Protein AF-0000000084681952 (afdb_homodimer)

Radius of gyration: 28.34 Å; Cα contacts (8 Å, |Δi|>4): 2002; chains: 2; bounding box: 62×94×59 Å

Structure (mmCIF, N/CA/C/O backbone):
data_AF-0000000084681952-model_v1
#
loop_
_entity.id
_entity.type
_entity.pdbx_description
1 polymer Aminotransferase
#
loop_
_atom_site.group_PDB
_atom_site.id
_atom_site.type_symbol
_atom_site.label_atom_id
_atom_site.label_alt_id
_atom_site.label_comp_id
_atom_site.label_asym_id
_atom_site.label_entity_id
_atom_site.label_seq_id
_atom_site.pdbx_PDB_ins_code
_atom_site.Cartn_x
_atom_site.Cartn_y
_atom_site.Cartn_z
_atom_site.occupancy
_atom_site.B_iso_or_equiv
_atom_site.auth_seq_id
_atom_site.auth_comp_id
_atom_site.auth_asym_id
_atom_site.auth_atom_id
_atom_site.pdbx_PDB_model_num
ATOM 1 N N . MET A 1 1 ? -31.094 -4.188 6.449 1 24.19 1 MET A N 1
ATOM 2 C CA . MET A 1 1 ? -29.75 -3.664 6.223 1 24.19 1 MET A CA 1
ATOM 3 C C . MET A 1 1 ? -28.703 -4.742 6.457 1 24.19 1 MET A C 1
ATOM 5 O O . MET A 1 1 ? -28.484 -5.176 7.59 1 24.19 1 MET A O 1
ATOM 9 N N . THR A 1 2 ? -28.594 -5.641 5.555 1 30.34 2 THR A N 1
ATOM 10 C CA . THR A 1 2 ? -27.844 -6.879 5.641 1 30.34 2 THR A CA 1
ATOM 11 C C . THR A 1 2 ? -26.375 -6.598 5.996 1 30.34 2 THR A C 1
ATOM 13 O O . THR A 1 2 ? -25.703 -5.82 5.316 1 30.34 2 THR A O 1
ATOM 16 N N . THR A 1 3 ? -26.078 -6.492 7.207 1 36.59 3 THR A N 1
ATOM 17 C CA . THR A 1 3 ? -24.75 -6.414 7.809 1 36.59 3 THR A CA 1
ATOM 18 C C . THR A 1 3 ? -23.75 -7.254 7.02 1 36.59 3 THR A C 1
ATOM 20 O O . THR A 1 3 ? -23.828 -8.484 7.012 1 36.59 3 THR A O 1
ATOM 23 N N . ALA A 1 4 ? -23.5 -6.805 5.891 1 42.06 4 ALA A N 1
ATOM 24 C CA . ALA A 1 4 ? -22.547 -7.605 5.125 1 42.06 4 ALA A CA 1
ATOM 25 C C . ALA A 1 4 ? -21.406 -8.094 6.012 1 42.06 4 ALA A C 1
ATOM 27 O O . ALA A 1 4 ? -20.766 -7.305 6.715 1 42.06 4 ALA A O 1
ATOM 28 N N . ALA A 1 5 ? -21.375 -9.289 6.34 1 45.16 5 ALA A N 1
ATOM 29 C CA . ALA A 1 5 ? -20.375 -10.016 7.109 1 45.16 5 ALA A CA 1
ATOM 30 C C . ALA A 1 5 ? -18.969 -9.719 6.582 1 45.16 5 ALA A C 1
ATOM 32 O O . ALA A 1 5 ? -18.766 -9.562 5.375 1 45.16 5 ALA A O 1
ATOM 33 N N . PRO A 1 6 ? -18.141 -9.242 7.535 1 49.94 6 PRO A N 1
ATOM 34 C CA . PRO A 1 6 ? -16.75 -9.062 7.09 1 49.94 6 PRO A CA 1
ATOM 35 C C . PRO A 1 6 ? -16.25 -10.242 6.262 1 49.94 6 PRO A C 1
ATOM 37 O O . PRO A 1 6 ? -16.703 -11.367 6.438 1 49.94 6 PRO A O 1
ATOM 40 N N . PRO A 1 7 ? -15.672 -9.938 5.133 1 56 7 PRO A N 1
ATOM 41 C CA . PRO A 1 7 ? -15.133 -11.039 4.328 1 56 7 PRO A CA 1
ATOM 42 C C . PRO A 1 7 ? -14.32 -12.031 5.148 1 56 7 PRO A C 1
ATOM 44 O O . PRO A 1 7 ? -13.766 -11.664 6.188 1 56 7 PRO A O 1
ATOM 47 N N . PRO A 1 8 ? -14.539 -13.258 4.98 1 56.78 8 PRO A N 1
ATOM 48 C CA . PRO A 1 8 ? -13.75 -14.297 5.66 1 56.78 8 PRO A CA 1
ATOM 49 C C . PRO A 1 8 ? -12.25 -14.016 5.629 1 56.78 8 PRO A C 1
ATOM 51 O O . PRO A 1 8 ? -11.781 -13.25 4.781 1 56.78 8 PRO A O 1
ATOM 54 N N . PRO A 1 9 ? -11.57 -14.461 6.613 1 61.84 9 PRO A N 1
ATOM 55 C CA . PRO A 1 9 ? -10.109 -14.289 6.645 1 61.84 9 PRO A CA 1
ATOM 56 C C . PRO A 1 9 ? -9.43 -14.797 5.371 1 61.84 9 PRO A C 1
ATOM 58 O O . PRO A 1 9 ? -9.961 -15.688 4.703 1 61.84 9 PRO A O 1
ATOM 61 N N . SER A 1 10 ? -8.398 -14.117 4.996 1 72.81 10 SER A N 1
ATOM 62 C CA . SER A 1 10 ? -7.574 -14.531 3.869 1 72.81 10 SER A CA 1
ATOM 63 C C . SER A 1 10 ? -7.164 -15.992 3.986 1 72.81 10 SER A C 1
ATOM 65 O O . SER A 1 10 ? -6.801 -16.453 5.066 1 72.81 10 SER A O 1
ATOM 67 N N . ALA A 1 11 ? -7.477 -16.812 2.988 1 74.31 11 ALA A N 1
ATOM 68 C CA . ALA A 1 11 ? -7.086 -18.219 2.928 1 74.31 11 ALA A CA 1
ATOM 69 C C . ALA A 1 11 ? -5.617 -18.391 3.314 1 74.31 11 ALA A C 1
ATOM 71 O O . ALA A 1 11 ? -5.27 -19.344 4.027 1 74.31 11 ALA A O 1
ATOM 72 N N . ASN A 1 12 ? -4.84 -17.391 2.918 1 73.25 12 ASN A N 1
ATOM 73 C CA . ASN A 1 12 ? -3.414 -17.453 3.221 1 73.25 12 ASN A CA 1
ATOM 74 C C . ASN A 1 12 ? -3.15 -17.297 4.715 1 73.25 12 ASN A C 1
ATOM 76 O O . ASN A 1 12 ? -2.328 -18.031 5.281 1 73.25 12 ASN A O 1
ATOM 80 N N . LEU A 1 13 ? -3.916 -16.375 5.285 1 69.44 13 LEU A N 1
ATOM 81 C CA . LEU A 1 13 ? -3.746 -16.141 6.719 1 69.44 13 LEU A CA 1
ATOM 82 C C . LEU A 1 13 ? -4.172 -17.375 7.516 1 69.44 13 LEU A C 1
ATOM 84 O O . LEU A 1 13 ? -3.49 -17.766 8.461 1 69.44 13 LEU A O 1
ATOM 88 N N . ALA A 1 14 ? -5.215 -17.922 7.098 1 73.94 14 ALA A N 1
ATOM 89 C CA . ALA A 1 14 ? -5.73 -19.109 7.785 1 73.94 14 ALA A CA 1
ATOM 90 C C . ALA A 1 14 ? -4.754 -20.266 7.676 1 73.94 14 ALA A C 1
ATOM 92 O O . ALA A 1 14 ? -4.508 -20.984 8.656 1 73.94 14 ALA A O 1
ATOM 93 N N . LEU A 1 15 ? -4.207 -20.453 6.586 1 79.25 15 LEU A N 1
ATOM 94 C CA . LEU A 1 15 ? -3.273 -21.547 6.363 1 79.25 15 LEU A CA 1
ATOM 95 C C . LEU A 1 15 ? -1.977 -21.312 7.133 1 79.25 15 LEU A C 1
ATOM 97 O O . LEU A 1 15 ? -1.42 -22.25 7.711 1 79.25 15 LEU A O 1
ATOM 101 N N . ASN A 1 16 ? -1.553 -20.062 7.105 1 73.75 16 ASN A N 1
ATOM 102 C CA . ASN A 1 16 ? -0.346 -19.734 7.855 1 73.75 16 ASN A CA 1
ATOM 103 C C . ASN A 1 16 ? -0.517 -20.031 9.344 1 73.75 16 ASN A C 1
ATOM 105 O O . ASN A 1 16 ? 0.399 -20.547 9.992 1 73.75 16 ASN A O 1
ATOM 109 N N . GLN A 1 17 ? -1.663 -19.641 9.812 1 72.88 17 GLN A N 1
ATOM 110 C CA . GLN A 1 17 ? -1.955 -19.906 11.219 1 72.88 17 GLN A CA 1
ATOM 111 C C . GLN A 1 17 ? -1.956 -21.406 11.508 1 72.88 17 GLN A C 1
ATOM 113 O O . GLN A 1 17 ? -1.373 -21.844 12.5 1 72.88 17 GLN A O 1
ATOM 118 N N . LEU A 1 18 ? -2.584 -22.125 10.68 1 78.69 18 LEU A N 1
ATOM 119 C CA . LEU A 1 18 ? -2.65 -23.562 10.844 1 78.69 18 LEU A CA 1
ATOM 120 C C . LEU A 1 18 ? -1.256 -24.188 10.828 1 78.69 18 LEU A C 1
ATOM 122 O O . LEU A 1 18 ? -0.926 -25 11.68 1 78.69 18 LEU A O 1
ATOM 126 N N . VAL A 1 19 ? -0.432 -23.781 9.93 1 82.31 19 VAL A N 1
ATOM 127 C CA . VAL A 1 19 ? 0.926 -24.297 9.789 1 82.31 19 VAL A CA 1
ATOM 128 C C . VAL A 1 19 ? 1.745 -23.938 11.031 1 82.31 19 VAL A C 1
ATOM 130 O O . VAL A 1 19 ? 2.479 -24.781 11.562 1 82.31 19 VAL A O 1
ATOM 133 N N . ALA A 1 20 ? 1.555 -22.75 11.461 1 75 20 ALA A N 1
ATOM 134 C CA . ALA A 1 20 ? 2.27 -22.312 12.664 1 75 20 ALA A CA 1
ATOM 135 C C . ALA A 1 20 ? 1.879 -23.156 13.875 1 75 20 ALA A C 1
ATOM 137 O O . ALA A 1 20 ? 2.738 -23.547 14.664 1 75 20 ALA A O 1
ATOM 138 N N . GLU A 1 21 ? 0.634 -23.391 14 1 80.75 21 GLU A N 1
ATOM 139 C CA . GLU A 1 21 ? 0.126 -24.203 15.109 1 80.75 21 GLU A CA 1
ATOM 140 C C . GLU A 1 21 ? 0.686 -25.625 15.062 1 80.75 21 GLU A C 1
ATOM 142 O O . GLU A 1 21 ? 1.103 -26.156 16.094 1 80.75 21 GLU A O 1
ATOM 147 N N . ARG A 1 22 ? 0.716 -26.219 13.945 1 87 22 ARG A N 1
ATOM 148 C CA . ARG A 1 22 ? 1.196 -27.578 13.789 1 87 22 ARG A CA 1
ATOM 149 C C . ARG A 1 22 ? 2.699 -27.672 14.031 1 87 22 ARG A C 1
ATOM 151 O O . ARG A 1 22 ? 3.18 -28.625 14.633 1 87 22 ARG A O 1
ATOM 158 N N . ARG A 1 23 ? 3.359 -26.656 13.57 1 84.12 23 ARG A N 1
ATOM 159 C CA . ARG A 1 23 ? 4.797 -26.609 13.812 1 84.12 23 ARG A CA 1
ATOM 160 C C . ARG A 1 23 ? 5.09 -26.453 15.305 1 84.12 23 ARG A C 1
ATOM 162 O O . ARG A 1 23 ? 6.012 -27.062 15.828 1 84.12 23 ARG A O 1
ATOM 169 N N . ALA A 1 24 ? 4.375 -25.625 15.906 1 81.81 24 ALA A N 1
ATOM 170 C CA . ALA A 1 24 ? 4.523 -25.406 17.344 1 81.81 24 ALA A CA 1
ATOM 171 C C . ALA A 1 24 ? 4.273 -26.703 18.125 1 81.81 24 ALA A C 1
ATOM 173 O O . ALA A 1 24 ? 4.855 -26.922 19.188 1 81.81 24 ALA A O 1
ATOM 174 N N . ALA A 1 25 ? 3.461 -27.5 17.578 1 88.19 25 ALA A N 1
ATOM 175 C CA . ALA A 1 25 ? 3.145 -28.781 18.188 1 88.19 25 ALA A CA 1
ATOM 176 C C . ALA A 1 25 ? 4.234 -29.812 17.906 1 88.19 25 ALA A C 1
ATOM 178 O O . ALA A 1 25 ? 4.129 -30.969 18.312 1 88.19 25 ALA A O 1
ATOM 179 N N . GLY A 1 26 ? 5.316 -29.391 17.094 1 87.31 26 GLY A N 1
ATOM 180 C CA . GLY A 1 26 ? 6.484 -30.234 16.891 1 87.31 26 GLY A CA 1
ATOM 181 C C . GLY A 1 26 ? 6.414 -31.047 15.617 1 87.31 26 GLY A C 1
ATOM 182 O O . GLY A 1 26 ? 7.25 -31.938 15.391 1 87.31 26 GLY A O 1
ATOM 183 N N . GLU A 1 27 ? 5.484 -30.734 14.805 1 89.62 27 GLU A N 1
ATOM 184 C CA . GLU A 1 27 ? 5.332 -31.516 13.57 1 89.62 27 GLU A CA 1
ATOM 185 C C . GLU A 1 27 ? 6.285 -31.016 12.484 1 89.62 27 GLU A C 1
ATOM 187 O O . GLU A 1 27 ? 6.523 -29.797 12.375 1 89.62 27 GLU A O 1
ATOM 192 N N . THR A 1 28 ? 6.844 -31.953 11.781 1 88.38 28 THR A N 1
ATOM 193 C CA . THR A 1 28 ? 7.633 -31.625 10.594 1 88.38 28 THR A CA 1
ATOM 194 C C . THR A 1 28 ? 6.742 -31.547 9.359 1 88.38 28 THR A C 1
ATOM 196 O O . THR A 1 28 ? 6.086 -32.531 8.992 1 88.38 28 THR A O 1
ATOM 199 N N . LEU A 1 29 ? 6.746 -30.422 8.797 1 93.38 29 LEU A N 1
ATOM 200 C CA . LEU A 1 29 ? 5.852 -30.203 7.668 1 93.38 29 LEU A CA 1
ATOM 201 C C . LEU A 1 29 ? 6.641 -29.922 6.395 1 93.38 29 LEU A C 1
ATOM 203 O O . LEU A 1 29 ? 7.723 -29.328 6.445 1 93.38 29 LEU A O 1
ATOM 207 N N . VAL A 1 30 ? 6.191 -30.5 5.285 1 94.62 30 VAL A N 1
ATOM 208 C CA . VAL A 1 30 ? 6.609 -30.078 3.955 1 94.62 30 VAL A CA 1
ATOM 209 C C . VAL A 1 30 ? 5.641 -29.016 3.428 1 94.62 30 VAL A C 1
ATOM 211 O O . VAL A 1 30 ? 4.488 -29.328 3.113 1 94.62 30 VAL A O 1
ATOM 214 N N . HIS A 1 31 ? 6.121 -27.844 3.326 1 91.81 31 HIS A N 1
ATOM 215 C CA . HIS A 1 31 ? 5.254 -26.719 2.998 1 91.81 31 HIS A CA 1
ATOM 216 C C . HIS A 1 31 ? 5.238 -26.453 1.497 1 91.81 31 HIS A C 1
ATOM 218 O O . HIS A 1 31 ? 6.199 -25.906 0.949 1 91.81 31 HIS A O 1
ATOM 224 N N . LEU A 1 32 ? 4.102 -26.719 0.88 1 95.19 32 LEU A N 1
ATOM 225 C CA . LEU A 1 32 ? 3.955 -26.531 -0.559 1 95.19 32 LEU A CA 1
ATOM 226 C C . LEU A 1 32 ? 2.846 -25.531 -0.865 1 95.19 32 LEU A C 1
ATOM 228 O O . LEU A 1 32 ? 2.445 -25.375 -2.021 1 95.19 32 LEU A O 1
ATOM 232 N N . ALA A 1 33 ? 2.367 -24.844 0.165 1 90.69 33 ALA A N 1
ATOM 233 C CA . ALA A 1 33 ? 1.16 -24.047 -0.051 1 90.69 33 ALA A CA 1
ATOM 234 C C . ALA A 1 33 ? 1.506 -22.594 -0.365 1 90.69 33 ALA A C 1
ATOM 236 O O . ALA A 1 33 ? 0.697 -21.859 -0.947 1 90.69 33 ALA A O 1
ATOM 237 N N . PHE A 1 34 ? 2.631 -22.094 0.03 1 81.88 34 PHE A N 1
ATOM 238 C CA . PHE A 1 34 ? 2.926 -20.672 -0.101 1 81.88 34 PHE A CA 1
ATOM 239 C C . PHE A 1 34 ? 3.838 -20.422 -1.296 1 81.88 34 PHE A C 1
ATOM 241 O O . PHE A 1 34 ? 4.863 -21.078 -1.453 1 81.88 34 PHE A O 1
ATOM 248 N N . GLY A 1 35 ? 3.484 -19.484 -2.098 1 83.44 35 GLY A N 1
ATOM 249 C CA . GLY A 1 35 ? 4.203 -19.156 -3.32 1 83.44 35 GLY A CA 1
ATOM 250 C C . GLY A 1 35 ? 5.277 -18.094 -3.121 1 83.44 35 GLY A C 1
ATOM 251 O O . GLY A 1 35 ? 5.32 -17.109 -3.85 1 83.44 35 GLY A O 1
ATOM 252 N N . GLU A 1 36 ? 6.137 -18.312 -2.199 1 88.06 36 GLU A N 1
ATOM 253 C CA . GLU A 1 36 ? 7.289 -17.438 -2.033 1 88.06 36 GLU A CA 1
ATOM 254 C C . GLU A 1 36 ? 8.531 -18.016 -2.711 1 88.06 36 GLU A C 1
ATOM 256 O O . GLU A 1 36 ? 8.875 -19.188 -2.494 1 88.06 36 GLU A O 1
ATOM 261 N N . ALA A 1 37 ? 9.141 -17.172 -3.559 1 91.62 37 ALA A N 1
ATOM 262 C CA . ALA A 1 37 ? 10.414 -17.578 -4.152 1 91.62 37 ALA A CA 1
ATOM 263 C C . ALA A 1 37 ? 11.555 -17.469 -3.139 1 91.62 37 ALA A C 1
ATOM 265 O O . ALA A 1 37 ? 11.992 -16.375 -2.805 1 91.62 37 ALA A O 1
ATOM 266 N N . ARG A 1 38 ? 11.953 -18.562 -2.619 1 89.38 38 ARG A N 1
ATOM 267 C CA . ARG A 1 38 ? 13.008 -18.547 -1.608 1 89.38 38 ARG A CA 1
ATOM 268 C C . ARG A 1 38 ? 14.383 -18.641 -2.252 1 89.38 38 ARG A C 1
ATOM 270 O O . ARG A 1 38 ? 14.859 -19.734 -2.553 1 89.38 38 ARG A O 1
ATOM 277 N N . LEU A 1 39 ? 15 -17.594 -2.447 1 94.81 39 LEU A N 1
ATOM 278 C CA . LEU A 1 39 ? 16.344 -17.438 -2.99 1 94.81 39 LEU A CA 1
ATOM 279 C C . LEU A 1 39 ? 17.203 -16.562 -2.086 1 94.81 39 LEU A C 1
ATOM 281 O O . LEU A 1 39 ? 16.672 -15.688 -1.387 1 94.81 39 LEU A O 1
ATOM 285 N N . PRO A 1 40 ? 18.453 -16.891 -2.08 1 95.44 40 PRO A N 1
ATOM 286 C CA . PRO A 1 40 ? 19.297 -16.016 -1.271 1 95.44 40 PRO A CA 1
ATOM 287 C C . PRO A 1 40 ? 19.406 -14.609 -1.836 1 95.44 40 PRO A C 1
ATOM 289 O O . PRO A 1 40 ? 19.359 -14.422 -3.055 1 95.44 40 PRO A O 1
ATOM 292 N N . LEU A 1 41 ? 19.609 -13.68 -0.969 1 96.5 41 LEU A N 1
ATOM 293 C CA . LEU A 1 41 ? 19.734 -12.281 -1.362 1 96.5 41 LEU A CA 1
ATOM 294 C C . LEU A 1 41 ? 21.047 -12.039 -2.121 1 96.5 41 LEU A C 1
ATOM 296 O O . LEU A 1 41 ? 22.109 -12.453 -1.666 1 96.5 41 LEU A O 1
ATOM 300 N N . LEU A 1 42 ? 20.953 -11.422 -3.262 1 96.94 42 LEU A N 1
ATOM 301 C CA . LEU A 1 42 ? 22.156 -10.984 -3.973 1 96.94 42 LEU A CA 1
ATOM 302 C C . LEU A 1 42 ? 22.812 -9.812 -3.252 1 96.94 42 LEU A C 1
ATOM 304 O O . LEU A 1 42 ? 22.172 -8.797 -2.988 1 96.94 42 LEU A O 1
ATOM 308 N N . PRO A 1 43 ? 24.062 -9.922 -2.922 1 96.94 43 PRO A N 1
ATOM 309 C CA . PRO A 1 43 ? 24.734 -8.859 -2.164 1 96.94 43 PRO A CA 1
ATOM 310 C C . PRO A 1 43 ? 24.641 -7.496 -2.844 1 96.94 43 PRO A C 1
ATOM 312 O O . PRO A 1 43 ? 24.562 -6.473 -2.164 1 96.94 43 PRO A O 1
ATOM 315 N N . GLN A 1 44 ? 24.688 -7.449 -4.164 1 98.25 44 GLN A N 1
ATOM 316 C CA . GLN A 1 44 ? 24.625 -6.199 -4.91 1 98.25 44 GLN A CA 1
ATOM 317 C C . GLN A 1 44 ? 23.297 -5.48 -4.645 1 98.25 44 GLN A C 1
ATOM 319 O O . GLN A 1 44 ? 23.25 -4.246 -4.641 1 98.25 44 GLN A O 1
ATOM 324 N N . LEU A 1 45 ? 22.234 -6.234 -4.445 1 98.5 45 LEU A N 1
ATOM 325 C CA . LEU A 1 45 ? 20.938 -5.625 -4.145 1 98.5 45 LEU A CA 1
ATOM 326 C C . LEU A 1 45 ? 20.938 -5.008 -2.752 1 98.5 45 LEU A C 1
ATOM 328 O O . LEU A 1 45 ? 20.344 -3.951 -2.537 1 98.5 45 LEU A O 1
ATOM 332 N N . ALA A 1 46 ? 21.562 -5.672 -1.761 1 98.38 46 ALA A N 1
ATOM 333 C CA . ALA A 1 46 ? 21.719 -5.098 -0.427 1 98.38 46 ALA A CA 1
ATOM 334 C C . ALA A 1 46 ? 22.469 -3.775 -0.484 1 98.38 46 ALA A C 1
ATOM 336 O O . ALA A 1 46 ? 22.156 -2.834 0.242 1 98.38 46 ALA A O 1
ATOM 337 N N . GLU A 1 47 ? 23.516 -3.734 -1.333 1 98.5 47 GLU A N 1
ATOM 338 C CA . GLU A 1 47 ? 24.297 -2.512 -1.517 1 98.5 47 GLU A CA 1
ATOM 339 C C . GLU A 1 47 ? 23.422 -1.386 -2.068 1 98.5 47 GLU A C 1
ATOM 341 O O . GLU A 1 47 ? 23.531 -0.237 -1.637 1 98.5 47 GLU A O 1
ATOM 346 N N . GLN A 1 48 ? 22.594 -1.715 -3.041 1 98.62 48 GLN A N 1
ATOM 347 C CA . GLN A 1 48 ? 21.703 -0.716 -3.627 1 98.62 48 GLN A CA 1
ATOM 348 C C . GLN A 1 48 ? 20.688 -0.215 -2.604 1 98.62 48 GLN A C 1
ATOM 350 O O . GLN A 1 48 ? 20.344 0.966 -2.6 1 98.62 48 GLN A O 1
ATOM 355 N N . LEU A 1 49 ? 20.188 -1.125 -1.756 1 98.75 49 LEU A N 1
ATOM 356 C CA . LEU A 1 49 ? 19.297 -0.714 -0.679 1 98.75 49 LEU A CA 1
ATOM 357 C C . LEU A 1 49 ? 19.938 0.361 0.186 1 98.75 49 LEU A C 1
ATOM 359 O O . LEU A 1 49 ? 19.328 1.393 0.466 1 98.75 49 LEU A O 1
ATOM 363 N N . ALA A 1 50 ? 21.141 0.12 0.605 1 98.38 50 ALA A N 1
ATOM 364 C CA . ALA A 1 50 ? 21.875 1.063 1.453 1 98.38 50 ALA A CA 1
ATOM 365 C C . ALA A 1 50 ? 22.078 2.395 0.738 1 98.38 50 ALA A C 1
ATOM 367 O O . ALA A 1 50 ? 21.938 3.461 1.344 1 98.38 50 ALA A O 1
ATOM 368 N N . LYS A 1 51 ? 22.406 2.342 -0.543 1 97.94 51 LYS A N 1
ATOM 369 C CA . LYS A 1 51 ? 22.609 3.547 -1.343 1 97.94 51 LYS A CA 1
ATOM 370 C C . LYS A 1 51 ? 21.328 4.367 -1.431 1 97.94 51 LYS A C 1
ATOM 372 O O . LYS A 1 51 ? 21.375 5.594 -1.528 1 97.94 51 LYS A O 1
ATOM 377 N N . GLY A 1 52 ? 20.219 3.707 -1.368 1 98.06 52 GLY A N 1
ATOM 378 C CA . GLY A 1 52 ? 18.922 4.355 -1.507 1 98.06 52 GLY A CA 1
ATOM 379 C C . GLY A 1 52 ? 18.484 5.082 -0.25 1 98.06 52 GLY A C 1
ATOM 380 O O . GLY A 1 52 ? 17.438 5.754 -0.246 1 98.06 52 GLY A O 1
ATOM 381 N N . ALA A 1 53 ? 19.234 4.996 0.836 1 97.62 53 ALA A N 1
ATOM 382 C CA . ALA A 1 53 ? 18.859 5.59 2.117 1 97.62 53 ALA A CA 1
ATOM 383 C C . ALA A 1 53 ? 18.625 7.09 1.976 1 97.62 53 ALA A C 1
ATOM 385 O O . ALA A 1 53 ? 17.766 7.656 2.658 1 97.62 53 ALA A O 1
ATOM 386 N N . ALA A 1 54 ? 19.25 7.762 1.081 1 93.94 54 ALA A N 1
ATOM 387 C CA . ALA A 1 54 ? 19.188 9.211 0.926 1 93.94 54 ALA A CA 1
ATOM 388 C C . ALA A 1 54 ? 17.844 9.633 0.322 1 93.94 54 ALA A C 1
ATOM 390 O O . ALA A 1 54 ? 17.469 10.805 0.394 1 93.94 54 ALA A O 1
ATOM 391 N N . ARG A 1 55 ? 17.156 8.703 -0.262 1 93.38 55 ARG A N 1
ATOM 392 C CA . ARG A 1 55 ? 15.867 8.992 -0.864 1 93.38 55 ARG A CA 1
ATOM 393 C C . ARG A 1 55 ? 14.758 8.961 0.184 1 93.38 55 ARG A C 1
ATOM 395 O O . ARG A 1 55 ? 13.859 8.109 0.126 1 93.38 55 ARG A O 1
ATOM 402 N N . ALA A 1 56 ? 14.766 9.938 1.049 1 92.31 56 ALA A N 1
ATOM 403 C CA . ALA A 1 56 ? 13.875 9.922 2.209 1 92.31 56 ALA A CA 1
ATOM 404 C C . ALA A 1 56 ? 12.695 10.859 2.01 1 92.31 56 ALA A C 1
ATOM 406 O O . ALA A 1 56 ? 11.719 10.812 2.766 1 92.31 56 ALA A O 1
ATOM 407 N N . ALA A 1 57 ? 12.695 11.695 0.98 1 87.94 57 ALA A N 1
ATOM 408 C CA . ALA A 1 57 ? 11.602 12.625 0.693 1 87.94 57 ALA A CA 1
ATOM 409 C C . ALA A 1 57 ? 10.508 11.945 -0.126 1 87.94 57 ALA A C 1
ATOM 411 O O . ALA A 1 57 ? 10.758 10.938 -0.793 1 87.94 57 ALA A O 1
ATOM 412 N N . TYR A 1 58 ? 9.375 12.586 -0.024 1 85.12 58 TYR A N 1
ATOM 413 C CA . TYR A 1 58 ? 8.328 12.117 -0.925 1 85.12 58 TYR A CA 1
ATOM 414 C C . TYR A 1 58 ? 8.75 12.289 -2.381 1 85.12 58 TYR A C 1
ATOM 416 O O . TYR A 1 58 ? 9.523 13.18 -2.709 1 85.12 58 TYR A O 1
ATOM 424 N N . GLY A 1 59 ? 8.398 11.438 -3.232 1 84.81 59 GLY A N 1
ATOM 425 C CA . GLY A 1 59 ? 8.602 11.508 -4.672 1 84.81 59 GLY A CA 1
ATOM 426 C C . GLY A 1 59 ? 7.309 11.398 -5.461 1 84.81 59 GLY A C 1
ATOM 427 O O . GLY A 1 59 ? 6.223 11.352 -4.883 1 84.81 59 GLY A O 1
ATOM 428 N N . PRO A 1 60 ? 7.527 11.461 -6.699 1 91.06 60 PRO A N 1
ATOM 429 C CA . PRO A 1 60 ? 6.336 11.305 -7.539 1 91.06 60 PRO A CA 1
ATOM 430 C C . PRO A 1 60 ? 5.582 10.008 -7.258 1 91.06 60 PRO A C 1
ATOM 432 O O . PRO A 1 60 ? 6.199 8.977 -6.992 1 91.06 60 PRO A O 1
ATOM 435 N N . VAL A 1 61 ? 4.289 10.078 -7.383 1 94.12 61 VAL A N 1
ATOM 436 C CA . VAL A 1 61 ? 3.43 8.93 -7.113 1 94.12 61 VAL A CA 1
ATOM 437 C C . VAL A 1 61 ? 3.83 7.766 -8.016 1 94.12 61 VAL A C 1
ATOM 439 O O . VAL A 1 61 ? 3.918 6.621 -7.562 1 94.12 61 VAL A O 1
ATOM 442 N N . ALA A 1 62 ? 4.172 8.039 -9.289 1 96.06 62 ALA A N 1
ATOM 443 C CA . ALA A 1 62 ? 4.504 7.012 -10.273 1 96.06 62 ALA A CA 1
ATOM 444 C C . ALA A 1 62 ? 5.871 6.402 -9.992 1 96.06 62 ALA A C 1
ATOM 446 O O . ALA A 1 62 ? 6.199 5.332 -10.5 1 96.06 62 ALA A O 1
ATOM 447 N N . GLY A 1 63 ? 6.684 7.062 -9.195 1 96.56 63 GLY A N 1
ATOM 448 C CA . GLY A 1 63 ? 8.086 6.73 -9.016 1 96.56 63 GLY A CA 1
ATOM 449 C C . GLY A 1 63 ? 9.023 7.73 -9.664 1 96.56 63 GLY A C 1
ATOM 450 O O . GLY A 1 63 ? 8.625 8.484 -10.555 1 96.56 63 GLY A O 1
ATOM 451 N N . GLY A 1 64 ? 10.25 7.773 -9.188 1 96.25 64 GLY A N 1
ATOM 452 C CA . GLY A 1 64 ? 11.25 8.68 -9.727 1 96.25 64 GLY A CA 1
ATOM 453 C C . GLY A 1 64 ? 11.586 8.391 -11.18 1 96.25 64 GLY A C 1
ATOM 454 O O . GLY A 1 64 ? 11.242 7.324 -11.703 1 96.25 64 GLY A O 1
ATOM 455 N N . ALA A 1 65 ? 12.188 9.328 -11.852 1 96.38 65 ALA A N 1
ATOM 456 C CA . ALA A 1 65 ? 12.508 9.219 -13.273 1 96.38 65 ALA A CA 1
ATOM 457 C C . ALA A 1 65 ? 13.43 8.031 -13.539 1 96.38 65 ALA A C 1
ATOM 459 O O . ALA A 1 65 ? 13.25 7.297 -14.508 1 96.38 65 ALA A O 1
ATOM 460 N N . GLY A 1 66 ? 14.414 7.84 -12.664 1 97.94 66 GLY A N 1
ATOM 461 C CA . GLY A 1 66 ? 15.383 6.77 -12.844 1 97.94 66 GLY A CA 1
ATOM 462 C C . GLY A 1 66 ? 14.758 5.387 -12.828 1 97.94 66 GLY A C 1
ATOM 463 O O . GLY A 1 66 ? 15.039 4.562 -13.703 1 97.94 66 GLY A O 1
ATOM 464 N N . VAL A 1 67 ? 13.914 5.125 -11.828 1 98.56 67 VAL A N 1
ATOM 465 C CA . VAL A 1 67 ? 13.312 3.801 -11.719 1 98.56 67 VAL A CA 1
ATOM 466 C C . VAL A 1 67 ? 12.336 3.58 -12.867 1 98.56 67 VAL A C 1
ATOM 468 O O . VAL A 1 67 ? 12.258 2.48 -13.422 1 98.56 67 VAL A O 1
ATOM 471 N N . ARG A 1 68 ? 11.562 4.582 -13.281 1 98.69 68 ARG A N 1
ATOM 472 C CA . ARG A 1 68 ? 10.641 4.449 -14.406 1 98.69 68 ARG A CA 1
ATOM 473 C C . ARG A 1 68 ? 11.391 4.148 -15.695 1 98.69 68 ARG A C 1
ATOM 475 O O . ARG A 1 68 ? 10.945 3.334 -16.5 1 98.69 68 ARG A O 1
ATOM 482 N N . ALA A 1 69 ? 12.531 4.793 -15.867 1 98.81 69 ALA A N 1
ATOM 483 C CA . ALA A 1 69 ? 13.352 4.531 -17.047 1 98.81 69 ALA A CA 1
ATOM 484 C C . ALA A 1 69 ? 13.875 3.098 -17.047 1 98.81 69 ALA A C 1
ATOM 486 O O . ALA A 1 69 ? 13.891 2.434 -18.078 1 98.81 69 ALA A O 1
ATOM 487 N N . ALA A 1 70 ? 14.336 2.65 -15.891 1 98.88 70 ALA A N 1
ATOM 488 C CA . ALA A 1 70 ? 14.852 1.291 -15.781 1 98.88 70 ALA A CA 1
ATOM 489 C C . ALA A 1 70 ? 13.773 0.261 -16.094 1 98.88 70 ALA A C 1
ATOM 491 O O . ALA A 1 70 ? 14.016 -0.699 -16.828 1 98.88 70 ALA A O 1
ATOM 492 N N . VAL A 1 71 ? 12.578 0.465 -15.602 1 98.94 71 VAL A N 1
ATOM 493 C CA . VAL A 1 71 ? 11.477 -0.464 -15.836 1 98.94 71 VAL A CA 1
ATOM 494 C C . VAL A 1 71 ? 11.07 -0.421 -17.312 1 98.94 71 VAL A C 1
ATOM 496 O O . VAL A 1 71 ? 10.781 -1.458 -17.906 1 98.94 71 VAL A O 1
ATOM 499 N N . ALA A 1 72 ? 11.023 0.777 -17.844 1 98.88 72 ALA A N 1
ATOM 500 C CA . ALA A 1 72 ? 10.734 0.896 -19.266 1 98.88 72 ALA A CA 1
ATOM 501 C C . ALA A 1 72 ? 11.742 0.107 -20.109 1 98.88 72 ALA A C 1
ATOM 503 O O . ALA A 1 72 ? 11.367 -0.593 -21.047 1 98.88 72 ALA A O 1
ATOM 504 N N . GLY A 1 73 ? 13.008 0.239 -19.766 1 98.88 73 GLY A N 1
ATOM 505 C CA . GLY A 1 73 ? 14.055 -0.519 -20.438 1 98.88 73 GLY A CA 1
ATOM 506 C C . GLY A 1 73 ? 13.875 -2.02 -20.312 1 98.88 73 GLY A C 1
ATOM 507 O O . GLY A 1 73 ? 14.102 -2.756 -21.281 1 98.88 73 GLY A O 1
ATOM 508 N N . TYR A 1 74 ? 13.469 -2.445 -19.188 1 98.81 74 TYR A N 1
ATOM 509 C CA . TYR A 1 74 ? 13.172 -3.854 -18.953 1 98.81 74 TYR A CA 1
ATOM 510 C C . TYR A 1 74 ? 12.148 -4.367 -19.953 1 98.81 74 TYR A C 1
ATOM 512 O O . TYR A 1 74 ? 12.336 -5.422 -20.562 1 98.81 74 TYR A O 1
ATOM 520 N N . PHE A 1 75 ? 11.047 -3.648 -20.141 1 98.69 75 PHE A N 1
ATOM 521 C CA . PHE A 1 75 ? 10 -4.047 -21.078 1 98.69 75 PHE A CA 1
ATOM 522 C C . PHE A 1 75 ? 10.5 -3.947 -22.516 1 98.69 75 PHE A C 1
ATOM 524 O O . PHE A 1 75 ? 10.195 -4.805 -23.344 1 98.69 75 PHE A O 1
ATOM 531 N N . ALA A 1 76 ? 11.266 -2.926 -22.781 1 98.44 76 ALA A N 1
ATOM 532 C CA . ALA A 1 76 ? 11.797 -2.773 -24.141 1 98.44 76 ALA A CA 1
ATOM 533 C C . ALA A 1 76 ? 12.664 -3.969 -24.516 1 98.44 76 ALA A C 1
ATOM 535 O O . ALA A 1 76 ? 12.594 -4.465 -25.641 1 98.44 76 ALA A O 1
ATOM 536 N N . ARG A 1 77 ? 13.492 -4.465 -23.594 1 97.69 77 ARG A N 1
ATOM 537 C CA . ARG A 1 77 ? 14.367 -5.609 -23.828 1 97.69 77 ARG A CA 1
ATOM 538 C C . ARG A 1 77 ? 13.562 -6.887 -24.031 1 97.69 77 ARG A C 1
ATOM 540 O O . ARG A 1 77 ? 14.086 -7.895 -24.5 1 97.69 77 ARG A O 1
ATOM 547 N N . ARG A 1 78 ? 12.312 -6.82 -23.781 1 96.25 78 ARG A N 1
ATOM 548 C CA . ARG A 1 78 ? 11.43 -7.977 -23.906 1 96.25 78 ARG A CA 1
ATOM 549 C C . ARG A 1 78 ? 10.414 -7.773 -25.031 1 96.25 78 ARG A C 1
ATOM 551 O O . ARG A 1 78 ? 9.328 -8.344 -25 1 96.25 78 ARG A O 1
ATOM 558 N N . GLY A 1 79 ? 10.688 -6.871 -25.875 1 95.12 79 GLY A N 1
ATOM 559 C CA . GLY A 1 79 ? 9.914 -6.727 -27.094 1 95.12 79 GLY A CA 1
ATOM 560 C C . GLY A 1 79 ? 8.758 -5.754 -26.969 1 95.12 79 GLY A C 1
ATOM 561 O O . GLY A 1 79 ? 7.898 -5.68 -27.844 1 95.12 79 GLY A O 1
ATOM 562 N N . LEU A 1 80 ? 8.68 -5.012 -25.875 1 97.69 80 LEU A N 1
ATOM 563 C CA . LEU A 1 80 ? 7.625 -4.023 -25.672 1 97.69 80 LEU A CA 1
ATOM 564 C C . LEU A 1 80 ? 8.211 -2.619 -25.594 1 97.69 80 LEU A C 1
ATOM 566 O O . LEU A 1 80 ? 8.547 -2.145 -24.5 1 97.69 80 LEU A O 1
ATOM 570 N N . PRO A 1 81 ? 8.32 -1.968 -26.766 1 97.38 81 PRO A N 1
ATOM 571 C CA . PRO A 1 81 ? 8.75 -0.572 -26.656 1 97.38 81 PRO A CA 1
ATOM 572 C C . PRO A 1 81 ? 7.938 0.211 -25.609 1 97.38 81 PRO A C 1
ATOM 574 O O . PRO A 1 81 ? 6.703 0.202 -25.656 1 97.38 81 PRO A O 1
ATOM 577 N N . THR A 1 82 ? 8.641 0.838 -24.672 1 98.31 82 THR A N 1
ATOM 578 C CA . THR A 1 82 ? 7.969 1.447 -23.531 1 98.31 82 THR A CA 1
ATOM 579 C C . THR A 1 82 ? 8.609 2.783 -23.172 1 98.31 82 THR A C 1
ATOM 581 O O . THR A 1 82 ? 9.836 2.873 -23.031 1 98.31 82 THR A O 1
ATOM 584 N N . ASP A 1 83 ? 7.789 3.828 -23.109 1 98 83 ASP A N 1
ATOM 585 C CA . ASP A 1 83 ? 8.219 5.117 -22.562 1 98 83 ASP A CA 1
ATOM 586 C C . ASP A 1 83 ? 8.148 5.125 -21.047 1 98 83 ASP A C 1
ATOM 588 O O . ASP A 1 83 ? 7.203 4.59 -20.453 1 98 83 ASP A O 1
ATOM 592 N N . PRO A 1 84 ? 9.148 5.797 -20.422 1 98.19 84 PRO A N 1
ATOM 593 C CA . PRO A 1 84 ? 9.117 5.871 -18.969 1 98.19 84 PRO A CA 1
ATOM 594 C C . PRO A 1 84 ? 7.793 6.406 -18.438 1 98.19 84 PRO A C 1
ATOM 596 O O . PRO A 1 84 ? 7.375 6.047 -17.328 1 98.19 84 PRO A O 1
ATOM 599 N N . GLY A 1 85 ? 7.133 7.242 -19.156 1 96.62 85 GLY A N 1
ATOM 600 C CA . GLY A 1 85 ? 5.855 7.809 -18.75 1 96.62 85 GLY A CA 1
ATOM 601 C C . GLY A 1 85 ? 4.754 6.77 -18.641 1 96.62 85 GLY A C 1
ATOM 602 O O . GLY A 1 85 ? 3.705 7.035 -18.047 1 96.62 85 GLY A O 1
ATOM 603 N N . GLN A 1 86 ? 4.934 5.547 -19.141 1 98.25 86 GLN A N 1
ATOM 604 C CA . GLN A 1 86 ? 3.955 4.465 -19.109 1 98.25 86 GLN A CA 1
ATOM 605 C C . GLN A 1 86 ? 4.09 3.646 -17.828 1 98.25 86 GLN A C 1
ATOM 607 O O . GLN A 1 86 ? 3.324 2.705 -17.594 1 98.25 86 GLN A O 1
ATOM 612 N N . ILE A 1 87 ? 5.062 4.043 -16.969 1 98.62 87 ILE A N 1
ATOM 613 C CA . ILE A 1 87 ? 5.434 3.166 -15.859 1 98.62 87 ILE A CA 1
ATOM 614 C C . ILE A 1 87 ? 4.934 3.758 -14.539 1 98.62 87 ILE A C 1
ATOM 616 O O . ILE A 1 87 ? 5.031 4.965 -14.32 1 98.62 87 ILE A O 1
ATOM 620 N N . VAL A 1 88 ? 4.387 2.906 -13.68 1 98.56 88 VAL A N 1
ATOM 621 C CA . VAL A 1 88 ? 4.094 3.207 -12.289 1 98.56 88 VAL A CA 1
ATOM 622 C C . VAL A 1 88 ? 4.699 2.131 -11.391 1 98.56 88 VAL A C 1
ATOM 624 O O . VAL A 1 88 ? 4.574 0.936 -11.672 1 98.56 88 VAL A O 1
ATOM 627 N N . VAL A 1 89 ? 5.438 2.525 -10.344 1 98.69 89 VAL A N 1
ATOM 628 C CA . VAL A 1 89 ? 5.977 1.57 -9.383 1 98.69 89 VAL A CA 1
ATOM 629 C C . VAL A 1 89 ? 5.188 1.65 -8.078 1 98.69 89 VAL A C 1
ATOM 631 O O . VAL A 1 89 ? 4.555 2.67 -7.789 1 98.69 89 VAL A O 1
ATOM 634 N N . ALA A 1 90 ? 5.199 0.571 -7.312 1 98.69 90 ALA A N 1
ATOM 635 C CA . ALA A 1 90 ? 4.383 0.475 -6.105 1 98.69 90 ALA A CA 1
ATOM 636 C C . ALA A 1 90 ? 4.992 -0.508 -5.109 1 98.69 90 ALA A C 1
ATOM 638 O O . ALA A 1 90 ? 5.941 -1.223 -5.434 1 98.69 90 ALA A O 1
ATOM 639 N N . PRO A 1 91 ? 4.52 -0.521 -3.84 1 98.25 91 PRO A N 1
ATOM 640 C CA . PRO A 1 91 ? 4.992 -1.49 -2.848 1 98.25 91 PRO A CA 1
ATOM 641 C C . PRO A 1 91 ? 4.445 -2.896 -3.09 1 98.25 91 PRO A C 1
ATOM 643 O O . PRO A 1 91 ? 3.781 -3.461 -2.217 1 98.25 91 PRO A O 1
ATOM 646 N N . GLY A 1 92 ? 4.879 -3.451 -4.172 1 97.62 92 GLY A N 1
ATOM 647 C CA . GLY A 1 92 ? 4.391 -4.734 -4.648 1 97.62 92 GLY A CA 1
ATOM 648 C C . GLY A 1 92 ? 3.391 -4.609 -5.785 1 97.62 92 GLY A C 1
ATOM 649 O O . GLY A 1 92 ? 2.92 -3.51 -6.082 1 97.62 92 GLY A O 1
ATOM 650 N N . SER A 1 93 ? 3.02 -5.719 -6.387 1 97.5 93 SER A N 1
ATOM 651 C CA . SER A 1 93 ? 2.062 -5.695 -7.488 1 97.5 93 SER A CA 1
ATOM 652 C C . SER A 1 93 ? 0.627 -5.664 -6.973 1 97.5 93 SER A C 1
ATOM 654 O O . SER A 1 93 ? -0.279 -5.207 -7.672 1 97.5 93 SER A O 1
ATOM 656 N N . LYS A 1 94 ? 0.351 -6.125 -5.746 1 97.38 94 LYS A N 1
ATOM 657 C CA . LYS A 1 94 ? -0.999 -6.18 -5.191 1 97.38 94 LYS A CA 1
ATOM 658 C C . LYS A 1 94 ? -1.64 -4.793 -5.168 1 97.38 94 LYS A C 1
ATOM 660 O O . LYS A 1 94 ? -2.781 -4.625 -5.605 1 97.38 94 LYS A O 1
ATOM 665 N N . PRO A 1 95 ? -0.879 -3.771 -4.695 1 98.38 95 PRO A N 1
ATOM 666 C CA . PRO A 1 95 ? -1.515 -2.453 -4.711 1 98.38 95 PRO A CA 1
ATOM 667 C C . PRO A 1 95 ? -1.849 -1.975 -6.121 1 98.38 95 PRO A C 1
ATOM 669 O O . PRO A 1 95 ? -2.855 -1.29 -6.324 1 98.38 95 PRO A O 1
ATOM 672 N N . LEU A 1 96 ? -1.021 -2.271 -7.09 1 98.5 96 LEU A N 1
ATOM 673 C CA . LEU A 1 96 ? -1.282 -1.895 -8.477 1 98.5 96 LEU A CA 1
ATOM 674 C C . LEU A 1 96 ? -2.551 -2.566 -8.992 1 98.5 96 LEU A C 1
ATOM 676 O O . LEU A 1 96 ? -3.385 -1.919 -9.625 1 98.5 96 LEU A O 1
ATOM 680 N N . LEU A 1 97 ? -2.664 -3.842 -8.672 1 98.44 97 LEU A N 1
ATOM 681 C CA . LEU A 1 97 ? -3.854 -4.586 -9.07 1 98.44 97 LEU A CA 1
ATOM 682 C C . LEU A 1 97 ? -5.102 -4.016 -8.406 1 98.44 97 LEU A C 1
ATOM 684 O O . LEU A 1 97 ? -6.141 -3.859 -9.055 1 98.44 97 LEU A O 1
ATOM 688 N N . MET A 1 98 ? -5.004 -3.701 -7.148 1 98 98 MET A N 1
ATOM 689 C CA . MET A 1 98 ? -6.125 -3.102 -6.43 1 98 98 MET A CA 1
ATOM 690 C C . MET A 1 98 ? -6.512 -1.761 -7.043 1 98 98 MET A C 1
ATOM 692 O O . MET A 1 98 ? -7.695 -1.492 -7.266 1 98 98 MET A O 1
ATOM 696 N N . ALA A 1 99 ? -5.52 -0.918 -7.312 1 97.5 99 ALA A N 1
ATOM 697 C CA . ALA A 1 99 ? -5.773 0.3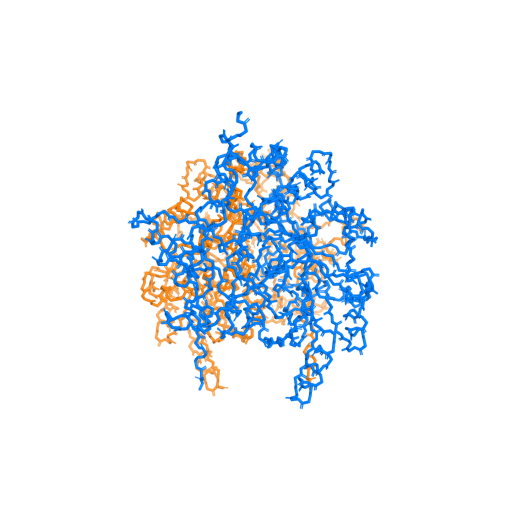98 -7.895 1 97.5 99 ALA A CA 1
ATOM 698 C C . ALA A 1 99 ? -6.438 0.275 -9.266 1 97.5 99 ALA A C 1
ATOM 700 O O . ALA A 1 99 ? -7.312 1.074 -9.609 1 97.5 99 ALA A O 1
ATOM 701 N N . LEU A 1 100 ? -6.012 -0.682 -10.047 1 96.81 100 LEU A N 1
ATOM 702 C CA . LEU A 1 100 ? -6.613 -0.925 -11.352 1 96.81 100 LEU A CA 1
ATOM 703 C C . LEU A 1 100 ? -8.086 -1.276 -11.211 1 96.81 100 LEU A C 1
ATOM 705 O O . LEU A 1 100 ? -8.922 -0.778 -11.969 1 96.81 100 LEU A O 1
ATOM 709 N N . GLN A 1 101 ? -8.359 -2.115 -10.25 1 96.5 101 GLN A N 1
ATOM 710 C CA . GLN A 1 101 ? -9.75 -2.52 -10.039 1 96.5 101 GLN A CA 1
ATOM 711 C C . GLN A 1 101 ? -10.594 -1.343 -9.562 1 96.5 101 GLN A C 1
ATOM 713 O O . GLN A 1 101 ? -11.781 -1.254 -9.891 1 96.5 101 GLN A O 1
ATOM 718 N N . LEU A 1 102 ? -10.008 -0.478 -8.828 1 94.5 102 LEU A N 1
ATOM 719 C CA . LEU A 1 102 ? -10.727 0.697 -8.352 1 94.5 102 LEU A CA 1
ATOM 720 C C . LEU A 1 102 ? -10.93 1.704 -9.484 1 94.5 102 LEU A C 1
ATOM 722 O O . LEU A 1 102 ? -11.93 2.426 -9.5 1 94.5 102 LEU A O 1
ATOM 726 N N . ALA A 1 103 ? -10.008 1.73 -10.414 1 91.88 103 ALA A N 1
ATOM 727 C CA . ALA A 1 103 ? -10 2.754 -11.461 1 91.88 103 ALA A CA 1
ATOM 728 C C . ALA A 1 103 ? -10.891 2.354 -12.633 1 91.88 103 ALA A C 1
ATOM 730 O O . ALA A 1 103 ? -11.422 3.213 -13.336 1 91.88 103 ALA A O 1
ATOM 731 N N . VAL A 1 104 ? -10.992 1.089 -12.891 1 91.5 104 VAL A N 1
ATOM 732 C CA . VAL A 1 104 ? -11.75 0.601 -14.039 1 91.5 104 VAL A CA 1
ATOM 733 C C . VAL A 1 104 ? -13.125 0.102 -13.578 1 91.5 104 VAL A C 1
ATOM 735 O O . VAL A 1 104 ? -13.211 -0.754 -12.695 1 91.5 104 VAL A O 1
ATOM 738 N N . PRO A 1 105 ? -14.164 0.567 -14.125 1 92.38 105 PRO A N 1
ATOM 739 C CA . PRO A 1 105 ? -15.492 0.07 -13.758 1 92.38 105 PRO A CA 1
ATOM 740 C C . PRO A 1 105 ? -15.766 -1.333 -14.289 1 92.38 105 PRO A C 1
ATOM 742 O O . PRO A 1 105 ? -15.016 -1.838 -15.125 1 92.38 105 PRO A O 1
ATOM 745 N N . GLY A 1 106 ? -16.812 -1.945 -13.805 1 96 106 GLY A N 1
ATOM 746 C CA . GLY A 1 106 ? -17.281 -3.217 -14.328 1 96 106 GLY A CA 1
ATOM 747 C C . GLY A 1 106 ? -16.734 -4.414 -13.578 1 96 106 GLY A C 1
ATOM 748 O O . GLY A 1 106 ? -15.938 -4.258 -12.648 1 96 106 GLY A O 1
ATOM 749 N N . ASP A 1 107 ? -17.172 -5.605 -13.992 1 98.06 107 ASP A N 1
ATOM 750 C CA . ASP A 1 107 ? -16.859 -6.867 -13.328 1 98.06 107 ASP A CA 1
ATOM 751 C C . ASP A 1 107 ? -15.547 -7.445 -13.859 1 98.06 107 ASP A C 1
ATOM 753 O O . ASP A 1 107 ? -15.023 -6.984 -14.875 1 98.06 107 ASP A O 1
ATOM 757 N N . VAL A 1 108 ? -15.039 -8.391 -13.141 1 98.62 108 VAL A N 1
ATOM 758 C CA . VAL A 1 108 ? -13.727 -8.945 -13.43 1 98.62 108 VAL A CA 1
ATOM 759 C C . VAL A 1 108 ? -13.859 -10.375 -13.93 1 98.62 108 VAL A C 1
ATOM 761 O O . VAL A 1 108 ? -14.508 -11.203 -13.289 1 98.62 108 VAL A O 1
ATOM 764 N N . LEU A 1 109 ? -13.328 -10.641 -15.102 1 98.88 109 LEU A N 1
ATOM 765 C CA . LEU A 1 109 ? -13.203 -11.992 -15.641 1 98.88 109 LEU A CA 1
ATOM 766 C C . LEU A 1 109 ? -11.875 -12.617 -15.227 1 98.88 109 LEU A C 1
ATOM 768 O O . LEU A 1 109 ? -10.812 -12.016 -15.414 1 98.88 109 LEU A O 1
ATOM 772 N N . LEU A 1 110 ? -11.938 -13.82 -14.664 1 98.81 110 LEU A N 1
ATOM 773 C CA . LEU A 1 110 ? -10.75 -14.539 -14.203 1 98.81 110 LEU A CA 1
ATOM 774 C C . LEU A 1 110 ? -10.711 -15.945 -14.789 1 98.81 110 LEU A C 1
ATOM 776 O O . LEU A 1 110 ? -11.742 -16.609 -14.898 1 98.81 110 LEU A O 1
ATOM 780 N N . PRO A 1 111 ? -9.484 -16.359 -15.18 1 98.81 111 PRO A N 1
ATOM 781 C CA . PRO A 1 111 ? -9.367 -17.797 -15.391 1 98.81 111 PRO A CA 1
ATOM 782 C C . PRO A 1 111 ? -9.664 -18.609 -14.133 1 98.81 111 PRO A C 1
ATOM 784 O O . PRO A 1 111 ? -9.445 -18.125 -13.016 1 98.81 111 PRO A O 1
ATOM 787 N N . ARG A 1 112 ? -10.164 -19.766 -14.312 1 98.56 112 ARG A N 1
ATOM 788 C CA . ARG A 1 112 ? -10.461 -20.688 -13.211 1 98.56 112 ARG A CA 1
ATOM 789 C C . ARG A 1 112 ? -9.719 -22 -13.383 1 98.56 112 ARG A C 1
ATOM 791 O O . ARG A 1 112 ? -9.984 -22.75 -14.328 1 98.56 112 ARG A O 1
ATOM 798 N N . PRO A 1 113 ? -8.766 -22.25 -12.508 1 98.38 113 PRO A N 1
ATOM 799 C CA . PRO A 1 113 ? -8.398 -21.562 -11.273 1 98.38 113 PRO A CA 1
ATOM 800 C C . PRO A 1 113 ? -7.508 -20.344 -11.523 1 98.38 113 PRO A C 1
ATOM 802 O O . PRO A 1 113 ? -7.02 -20.141 -12.641 1 98.38 113 PRO A O 1
ATOM 805 N N . ALA A 1 114 ? -7.391 -19.516 -10.508 1 98.25 114 ALA A N 1
ATOM 806 C CA . ALA A 1 114 ? -6.512 -18.359 -10.547 1 98.25 114 ALA A CA 1
ATOM 807 C C . ALA A 1 114 ? -5.945 -18.047 -9.156 1 98.25 114 ALA A C 1
ATOM 809 O O . ALA A 1 114 ? -6.395 -18.625 -8.164 1 98.25 114 ALA A O 1
ATOM 810 N N . TRP A 1 115 ? -4.93 -17.25 -9.148 1 96.94 115 TRP A N 1
ATOM 811 C CA . TRP A 1 115 ? -4.34 -16.797 -7.891 1 96.94 115 TRP A CA 1
ATOM 812 C C . TRP A 1 115 ? -5.41 -16.25 -6.953 1 96.94 115 TRP A C 1
ATOM 814 O O . TRP A 1 115 ? -6.297 -15.508 -7.387 1 96.94 115 TRP A O 1
ATOM 824 N N . ASN A 1 116 ? -5.348 -16.484 -5.719 1 95.06 116 ASN A N 1
ATOM 825 C CA . ASN A 1 116 ? -6.441 -16.312 -4.766 1 95.06 116 ASN A CA 1
ATOM 826 C C . ASN A 1 116 ? -6.535 -14.875 -4.266 1 95.06 116 ASN A C 1
ATOM 828 O O . ASN A 1 116 ? -7.352 -14.562 -3.398 1 95.06 116 ASN A O 1
ATOM 832 N N . THR A 1 117 ? -5.785 -13.984 -4.758 1 95.56 117 THR A N 1
ATOM 833 C CA . THR A 1 117 ? -5.902 -12.586 -4.336 1 95.56 117 THR A CA 1
ATOM 834 C C . THR A 1 117 ? -6.824 -11.812 -5.273 1 95.56 117 THR A C 1
ATOM 836 O O . THR A 1 117 ? -7.441 -10.828 -4.867 1 95.56 117 THR A O 1
ATOM 839 N N . TYR A 1 118 ? -6.992 -12.219 -6.547 1 97.44 118 TYR A N 1
ATOM 840 C CA . TYR A 1 118 ? -7.738 -11.438 -7.531 1 97.44 118 TYR A CA 1
ATOM 841 C C . TYR A 1 118 ? -9.188 -11.25 -7.098 1 97.44 118 TYR A C 1
ATOM 843 O O . TYR A 1 118 ? -9.703 -10.133 -7.102 1 97.44 118 TYR A O 1
ATOM 851 N N . ALA A 1 119 ? -9.805 -12.336 -6.699 1 96.94 119 ALA A N 1
ATOM 852 C CA . ALA A 1 119 ? -11.234 -12.289 -6.398 1 96.94 119 ALA A CA 1
ATOM 853 C C . ALA A 1 119 ? -11.508 -11.453 -5.152 1 96.94 119 ALA A C 1
ATOM 855 O O . ALA A 1 119 ? -12.406 -10.609 -5.152 1 96.94 119 ALA A O 1
ATOM 856 N N . PRO A 1 120 ? -10.766 -11.664 -4.078 1 95.62 120 PRO A N 1
ATOM 857 C CA . PRO A 1 120 ? -10.969 -10.789 -2.92 1 95.62 120 PRO A CA 1
ATOM 858 C C . PRO A 1 120 ? -10.758 -9.312 -3.252 1 95.62 120 PRO A C 1
ATOM 860 O O . PRO A 1 120 ? -11.492 -8.453 -2.76 1 95.62 120 PRO A O 1
ATOM 863 N N . GLN A 1 121 ? -9.797 -8.961 -4.059 1 96.88 121 GLN A N 1
ATOM 864 C CA . GLN A 1 121 ? -9.609 -7.566 -4.453 1 96.88 121 GLN A CA 1
ATOM 865 C C . GLN A 1 121 ? -10.82 -7.043 -5.215 1 96.88 121 GLN A C 1
ATOM 867 O O . GLN A 1 121 ? -11.227 -5.895 -5.031 1 96.88 121 GLN A O 1
ATOM 872 N N . ALA A 1 122 ? -11.375 -7.867 -6.109 1 97.25 122 ALA A N 1
ATOM 873 C CA . ALA A 1 122 ? -12.586 -7.473 -6.816 1 97.25 122 ALA A CA 1
ATOM 874 C C . ALA A 1 122 ? -13.719 -7.164 -5.84 1 97.25 122 ALA A C 1
ATOM 876 O O . ALA A 1 122 ? -14.43 -6.168 -5.992 1 97.25 122 ALA A O 1
ATOM 877 N N . THR A 1 123 ? -13.836 -7.996 -4.844 1 95.38 123 THR A N 1
ATOM 878 C CA . THR A 1 123 ? -14.859 -7.797 -3.822 1 95.38 123 THR A CA 1
ATOM 879 C C . THR A 1 123 ? -14.641 -6.473 -3.096 1 95.38 123 THR A C 1
ATOM 881 O O . THR A 1 123 ? -15.586 -5.711 -2.889 1 95.38 123 THR A O 1
ATOM 884 N N . TYR A 1 124 ? -13.453 -6.188 -2.713 1 94.88 124 TYR A N 1
ATOM 885 C CA . TYR A 1 124 ? -13.141 -4.934 -2.033 1 94.88 124 TYR A CA 1
ATOM 886 C C . TYR A 1 124 ? -13.43 -3.738 -2.93 1 94.88 124 TYR A C 1
ATOM 888 O O . TYR A 1 124 ? -13.766 -2.656 -2.441 1 94.88 124 TYR A O 1
ATOM 896 N N . ALA A 1 125 ? -13.328 -3.926 -4.238 1 95.69 125 ALA A N 1
ATOM 897 C CA . ALA A 1 125 ? -13.594 -2.852 -5.188 1 95.69 125 ALA A CA 1
ATOM 898 C C . ALA A 1 125 ? -15.086 -2.771 -5.52 1 95.69 125 ALA A C 1
ATOM 900 O O . ALA A 1 125 ? -15.492 -1.995 -6.383 1 95.69 125 ALA A O 1
ATOM 901 N N . GLY A 1 126 ? -15.93 -3.65 -4.926 1 93.94 126 GLY A N 1
ATOM 902 C CA . GLY A 1 126 ? -17.359 -3.652 -5.172 1 93.94 126 GLY A CA 1
ATOM 903 C C . GLY A 1 126 ? -17.734 -4.32 -6.48 1 93.94 126 GLY A C 1
ATOM 904 O O . GLY A 1 126 ? -18.781 -4.008 -7.066 1 93.94 126 GLY A O 1
ATOM 905 N N . LYS A 1 127 ? -16.844 -5.199 -6.957 1 96.31 127 LYS A N 1
ATOM 906 C CA . LYS A 1 127 ? -17.062 -5.855 -8.242 1 96.31 127 LYS A CA 1
ATOM 907 C C . LYS A 1 127 ? -17.422 -7.328 -8.055 1 96.31 127 LYS A C 1
ATOM 909 O O . LYS A 1 127 ? -17.234 -7.883 -6.973 1 96.31 127 LYS A O 1
ATOM 914 N N . ARG A 1 128 ? -17.953 -7.844 -9.117 1 96.81 128 ARG A N 1
ATOM 915 C CA . ARG A 1 128 ? -18.172 -9.289 -9.172 1 96.81 128 ARG A CA 1
ATOM 916 C C . ARG A 1 128 ? -17.109 -9.969 -10.016 1 96.81 128 ARG A C 1
ATOM 918 O O . ARG A 1 128 ? -16.594 -9.383 -10.977 1 96.81 128 ARG A O 1
ATOM 925 N N . THR A 1 129 ? -16.812 -11.172 -9.602 1 97.94 129 THR A N 1
ATOM 926 C CA . THR A 1 129 ? -15.883 -11.992 -10.375 1 97.94 129 THR A CA 1
ATOM 927 C C . THR A 1 129 ? -16.641 -13.016 -11.211 1 97.94 129 THR A C 1
ATOM 929 O O . THR A 1 129 ? -17.625 -13.609 -10.742 1 97.94 129 THR A O 1
ATOM 932 N N . ILE A 1 130 ? -16.281 -13.117 -12.422 1 98.62 130 ILE A N 1
ATOM 933 C CA . ILE A 1 130 ? -16.797 -14.133 -13.328 1 98.62 130 ILE A CA 1
ATOM 934 C C . ILE A 1 130 ? -15.695 -15.117 -13.688 1 98.62 130 ILE A C 1
ATOM 936 O O . ILE A 1 130 ? -14.789 -14.797 -14.461 1 98.62 130 ILE A O 1
ATOM 940 N N . GLY A 1 131 ? -15.797 -16.297 -13.156 1 98.5 131 GLY A N 1
ATOM 941 C CA . GLY A 1 131 ? -14.82 -17.344 -13.438 1 98.5 131 GLY A CA 1
ATOM 942 C C . GLY A 1 131 ? -15.039 -18.016 -14.781 1 98.5 131 GLY A C 1
ATOM 943 O O . GLY A 1 131 ? -16.172 -18.359 -15.133 1 98.5 131 GLY A O 1
ATOM 944 N N . VAL A 1 132 ? -13.984 -18.156 -15.492 1 98.88 132 VAL A N 1
ATOM 945 C CA . VAL A 1 132 ? -14.039 -18.797 -16.797 1 98.88 132 VAL A CA 1
ATOM 946 C C . VAL A 1 132 ? -13.07 -19.969 -16.859 1 98.88 132 VAL A C 1
ATOM 948 O O . VAL A 1 132 ? -11.883 -19.828 -16.562 1 98.88 132 VAL A O 1
ATOM 951 N N . PRO A 1 133 ? -13.484 -21.125 -17.266 1 98.44 133 PRO A N 1
ATOM 952 C CA . PRO A 1 133 ? -12.594 -22.281 -17.312 1 98.44 133 PRO A CA 1
ATOM 953 C C . PRO A 1 133 ? -11.391 -22.078 -18.219 1 98.44 133 PRO A C 1
ATOM 955 O O . PRO A 1 133 ? -11.516 -21.453 -19.281 1 98.44 133 PRO A O 1
ATOM 958 N N . VAL A 1 134 ? -10.312 -22.578 -17.797 1 98.69 134 VAL A N 1
ATOM 959 C CA . VAL A 1 134 ? -9.094 -22.562 -18.609 1 98.69 134 VAL A CA 1
ATOM 960 C C . VAL A 1 134 ? -9.109 -23.75 -19.578 1 98.69 134 VAL A C 1
ATOM 962 O O . VAL A 1 134 ? -9.867 -24.703 -19.391 1 98.69 134 VAL A O 1
ATOM 965 N N . PRO A 1 135 ? -8.211 -23.672 -20.594 1 98 135 PRO A N 1
ATOM 966 C CA . PRO A 1 135 ? -8.055 -24.844 -21.453 1 98 135 PRO A CA 1
ATOM 967 C C . PRO A 1 135 ? -7.438 -26.031 -20.719 1 98 135 PRO A C 1
ATOM 969 O O . PRO A 1 135 ? -6.863 -25.875 -19.641 1 98 135 PRO A O 1
ATOM 972 N N . ASP A 1 136 ? -7.527 -27.156 -21.312 1 94.88 136 ASP A N 1
ATOM 973 C CA . ASP A 1 136 ? -7.004 -28.391 -20.703 1 94.88 136 ASP A CA 1
ATOM 974 C C . ASP A 1 136 ? -5.48 -28.344 -20.609 1 94.88 136 ASP A C 1
ATOM 976 O O . ASP A 1 136 ? -4.895 -28.906 -19.688 1 94.88 136 ASP A O 1
ATOM 980 N N . GLU A 1 137 ? -4.875 -27.672 -21.5 1 95 137 GLU A N 1
ATOM 981 C CA . GLU A 1 137 ? -3.434 -27.812 -21.672 1 95 137 GLU A CA 1
ATOM 982 C C . GLU A 1 137 ? -2.67 -26.781 -20.844 1 95 137 GLU A C 1
ATOM 984 O O . GLU A 1 137 ? -1.463 -26.922 -20.625 1 95 137 GLU A O 1
ATOM 989 N N . CYS A 1 138 ? -3.355 -25.766 -20.391 1 97.06 138 CYS A N 1
ATOM 990 C CA . CYS A 1 138 ? -2.635 -24.719 -19.672 1 97.06 138 CYS A CA 1
ATOM 991 C C . CYS A 1 138 ? -3.594 -23.875 -18.844 1 97.06 138 CYS A C 1
ATOM 993 O O . CYS A 1 138 ? -4.812 -23.953 -19.016 1 97.06 138 CYS A O 1
ATOM 995 N N . GLY A 1 139 ? -2.975 -23.109 -17.844 1 98.25 139 GLY A N 1
ATOM 996 C CA . GLY A 1 139 ? -3.697 -22.094 -17.109 1 98.25 139 GLY A CA 1
ATOM 997 C C . GLY A 1 139 ? -3.299 -20.688 -17.484 1 98.25 139 GLY A C 1
ATOM 998 O O . GLY A 1 139 ? -2.623 -20.469 -18.5 1 98.25 139 GLY A O 1
ATOM 999 N N . GLY A 1 140 ? -3.867 -19.734 -16.75 1 98.62 140 GLY A N 1
ATOM 1000 C CA . GLY A 1 140 ? -3.445 -18.344 -16.844 1 98.62 140 GLY A CA 1
ATOM 1001 C C . GLY A 1 140 ? -4.281 -17.531 -17.828 1 98.62 140 GLY A C 1
ATOM 1002 O O . GLY A 1 140 ? -4.301 -16.297 -17.75 1 98.62 140 GLY A O 1
ATOM 1003 N N . VAL A 1 141 ? -4.941 -18.219 -18.781 1 98.81 141 VAL A N 1
ATOM 1004 C CA . VAL A 1 141 ? -5.891 -17.594 -19.703 1 98.81 141 VAL A CA 1
ATOM 1005 C C . VAL A 1 141 ? -7.176 -18.422 -19.75 1 98.81 141 VAL A C 1
ATOM 1007 O O . VAL A 1 141 ? -7.148 -19.641 -19.562 1 98.81 141 VAL A O 1
ATOM 1010 N N . PRO A 1 142 ? -8.281 -17.766 -20.016 1 98.88 142 PRO A N 1
ATOM 1011 C CA . PRO A 1 142 ? -9.508 -18.531 -20.203 1 98.88 142 PRO A CA 1
ATOM 1012 C C . PRO A 1 142 ? -9.531 -19.266 -21.547 1 98.88 142 PRO A C 1
ATOM 1014 O O . PRO A 1 142 ? -8.852 -18.859 -22.484 1 98.88 142 PRO A O 1
ATOM 1017 N N . ASP A 1 143 ? -10.281 -20.312 -21.516 1 98.75 143 ASP A N 1
ATOM 1018 C CA . ASP A 1 143 ? -10.648 -20.875 -22.812 1 98.75 143 ASP A CA 1
ATOM 1019 C C . ASP A 1 143 ? -11.438 -19.875 -23.656 1 98.75 143 ASP A C 1
ATOM 1021 O O . ASP A 1 143 ? -12.43 -19.328 -23.188 1 98.75 143 ASP A O 1
ATOM 1025 N N . PRO A 1 144 ? -11.031 -19.656 -24.875 1 98.56 144 PRO A N 1
ATOM 1026 C CA . PRO A 1 144 ? -11.656 -18.594 -25.656 1 98.56 144 PRO A CA 1
ATOM 1027 C C . PRO A 1 144 ? -13.156 -18.812 -25.859 1 98.56 144 PRO A C 1
ATOM 1029 O O . PRO A 1 144 ? -13.945 -17.875 -25.734 1 98.56 144 PRO A O 1
ATOM 1032 N N . ALA A 1 145 ? -13.555 -20 -26.156 1 98.44 145 ALA A N 1
ATOM 1033 C CA . ALA A 1 145 ? -14.977 -20.281 -26.344 1 98.44 145 ALA A CA 1
ATOM 1034 C C . ALA A 1 145 ? -15.75 -20.078 -25.047 1 98.44 145 ALA A C 1
ATOM 1036 O O . ALA A 1 145 ? -16.844 -19.5 -25.047 1 98.44 145 ALA A O 1
ATOM 1037 N N . ALA A 1 146 ? -15.195 -20.531 -23.984 1 98.75 146 ALA A N 1
ATOM 1038 C CA . ALA A 1 146 ? -15.82 -20.344 -22.672 1 98.75 146 ALA A CA 1
ATOM 1039 C C . ALA A 1 146 ? -15.898 -18.875 -22.312 1 98.75 146 ALA A C 1
ATOM 1041 O O . ALA A 1 146 ? -16.859 -18.422 -21.688 1 98.75 146 ALA A O 1
ATOM 1042 N N . LEU A 1 147 ? -14.898 -18.141 -22.672 1 98.81 147 LEU A N 1
ATOM 1043 C CA . LEU A 1 147 ? -14.867 -16.719 -22.406 1 98.81 147 LEU A CA 1
ATOM 1044 C C . LEU A 1 147 ? -16 -16 -23.125 1 98.81 147 LEU A C 1
ATOM 1046 O O . LEU A 1 147 ? -16.703 -15.18 -22.531 1 98.81 147 LEU A O 1
ATOM 1050 N N . ARG A 1 148 ? -16.156 -16.297 -24.359 1 98.5 148 ARG A N 1
ATOM 1051 C CA . ARG A 1 148 ? -17.234 -15.711 -25.125 1 98.5 148 ARG A CA 1
ATOM 1052 C C . ARG A 1 148 ? -18.594 -16 -24.484 1 98.5 148 ARG A C 1
ATOM 1054 O O . ARG A 1 148 ? -19.422 -15.102 -24.359 1 98.5 148 ARG A O 1
ATOM 1061 N N . THR A 1 149 ? -18.766 -17.219 -24.109 1 98.62 149 THR A N 1
ATOM 1062 C CA . THR A 1 149 ? -20.016 -17.641 -23.484 1 98.62 149 THR A CA 1
ATOM 1063 C C . THR A 1 149 ? -20.234 -16.906 -22.172 1 98.62 149 THR A C 1
ATOM 1065 O O . THR A 1 149 ? -21.344 -16.453 -21.891 1 98.62 149 THR A O 1
ATOM 1068 N N . ALA A 1 150 ? -19.219 -16.812 -21.375 1 98.62 150 ALA A N 1
ATOM 1069 C CA . ALA A 1 150 ? -19.297 -16.156 -20.062 1 98.62 150 ALA A CA 1
ATOM 1070 C C . ALA A 1 150 ? -19.688 -14.688 -20.219 1 98.62 150 ALA A C 1
ATOM 1072 O O . ALA A 1 150 ? -20.5 -14.172 -19.438 1 98.62 150 ALA A O 1
ATOM 1073 N N . ILE A 1 151 ? -19.109 -14 -21.188 1 98.56 151 ILE A N 1
ATOM 1074 C CA . ILE A 1 151 ? -19.391 -12.594 -21.438 1 98.56 151 ILE A CA 1
ATOM 1075 C C . ILE A 1 151 ? -20.859 -12.422 -21.844 1 98.56 151 ILE A C 1
ATOM 1077 O O . ILE A 1 151 ? -21.562 -11.578 -21.297 1 98.56 151 ILE A O 1
ATOM 1081 N N . THR A 1 152 ? -21.25 -13.266 -22.75 1 98.31 152 THR A N 1
ATOM 1082 C CA . THR A 1 152 ? -22.625 -13.203 -23.25 1 98.31 152 THR A CA 1
ATOM 1083 C C . THR A 1 152 ? -23.625 -13.43 -22.125 1 98.31 152 THR A C 1
ATOM 1085 O O . THR A 1 152 ? -24.594 -12.688 -21.984 1 98.31 152 THR A O 1
ATOM 1088 N N . ARG A 1 153 ? -23.391 -14.398 -21.375 1 98.44 153 ARG A N 1
ATOM 1089 C CA . ARG A 1 153 ? -24.281 -14.734 -20.266 1 98.44 153 ARG A CA 1
ATOM 1090 C C . ARG A 1 153 ? -24.312 -13.617 -19.234 1 98.44 153 ARG A C 1
ATOM 1092 O O . ARG A 1 153 ? -25.375 -13.273 -18.703 1 98.44 153 ARG A O 1
ATOM 1099 N N . ALA A 1 154 ? -23.188 -13.086 -18.906 1 98.25 154 ALA A N 1
ATOM 1100 C CA . ALA A 1 154 ? -23.094 -12.008 -17.922 1 98.25 154 ALA A CA 1
ATOM 1101 C C . ALA A 1 154 ? -23.875 -10.781 -18.391 1 98.25 154 ALA A C 1
ATOM 1103 O O . ALA A 1 154 ? -24.656 -10.203 -17.609 1 98.25 154 ALA A O 1
ATOM 1104 N N . ARG A 1 155 ? -23.719 -10.406 -19.594 1 98 155 ARG A N 1
ATOM 1105 C CA . ARG A 1 155 ? -24.406 -9.234 -20.125 1 98 155 ARG A CA 1
ATOM 1106 C C . ARG A 1 155 ? -25.906 -9.469 -20.203 1 98 155 ARG A C 1
ATOM 1108 O O . ARG A 1 155 ? -26.703 -8.57 -19.922 1 98 155 ARG A O 1
ATOM 1115 N N . ALA A 1 156 ? -26.25 -10.633 -20.562 1 98.12 156 ALA A N 1
ATOM 1116 C CA . ALA A 1 156 ? -27.672 -10.984 -20.578 1 98.12 156 ALA A CA 1
ATOM 1117 C C . ALA A 1 156 ? -28.281 -10.875 -19.188 1 98.12 156 ALA A C 1
ATOM 1119 O O . ALA A 1 156 ? -29.453 -10.547 -19.047 1 98.12 156 ALA A O 1
ATOM 1120 N N . ALA A 1 157 ? -27.531 -11.102 -18.203 1 97.75 157 ALA A N 1
ATOM 1121 C CA . ALA A 1 157 ? -27.984 -11.039 -16.812 1 97.75 157 ALA A CA 1
ATOM 1122 C C . ALA A 1 157 ? -27.875 -9.617 -16.266 1 97.75 157 ALA A C 1
ATOM 1124 O O . ALA A 1 157 ? -28.062 -9.391 -15.062 1 97.75 157 ALA A O 1
ATOM 1125 N N . GLY A 1 158 ? -27.422 -8.695 -17.109 1 97.06 158 GLY A N 1
ATOM 1126 C CA . GLY A 1 158 ? -27.375 -7.289 -16.734 1 97.06 158 GLY A CA 1
ATOM 1127 C C . GLY A 1 158 ? -26.062 -6.875 -16.109 1 97.06 158 GLY A C 1
ATOM 1128 O O . GLY A 1 158 ? -25.953 -5.797 -15.523 1 97.06 158 GLY A O 1
ATOM 1129 N N . ARG A 1 159 ? -25.078 -7.746 -16.266 1 97.06 159 ARG A N 1
ATOM 1130 C CA . ARG A 1 159 ? -23.766 -7.422 -15.734 1 97.06 159 ARG A CA 1
ATOM 1131 C C . ARG A 1 159 ? -22.906 -6.723 -16.797 1 97.06 159 ARG A C 1
ATOM 1133 O O . ARG A 1 159 ? -23.281 -6.684 -17.969 1 97.06 159 ARG A O 1
ATOM 1140 N N . ASP A 1 160 ? -21.75 -6.156 -16.312 1 97.06 160 ASP A N 1
ATOM 1141 C CA . ASP A 1 160 ? -20.891 -5.395 -17.203 1 97.06 160 ASP A CA 1
ATOM 1142 C C . ASP A 1 160 ? -19.438 -5.836 -17.062 1 97.06 160 ASP A C 1
ATOM 1144 O O . ASP A 1 160 ? -18.609 -5.117 -16.5 1 97.06 160 ASP A O 1
ATOM 1148 N N . PRO A 1 161 ? -19.109 -7.008 -17.609 1 97.75 161 PRO A N 1
ATOM 1149 C CA . PRO A 1 161 ? -17.688 -7.391 -17.594 1 97.75 161 PRO A CA 1
ATOM 1150 C C . PRO A 1 161 ? -16.812 -6.406 -18.359 1 97.75 161 PRO A C 1
ATOM 1152 O O . PRO A 1 161 ? -17.109 -6.055 -19.5 1 97.75 161 PRO A O 1
ATOM 1155 N N . ARG A 1 162 ? -15.703 -5.973 -17.719 1 96.81 162 ARG A N 1
ATOM 1156 C CA . ARG A 1 162 ? -14.867 -4.961 -18.359 1 96.81 162 ARG A CA 1
ATOM 1157 C C . ARG A 1 162 ? -13.391 -5.301 -18.203 1 96.81 162 ARG A C 1
ATOM 1159 O O . ARG A 1 162 ? -12.562 -4.863 -19.016 1 96.81 162 ARG A O 1
ATOM 1166 N N . LEU A 1 163 ? -12.992 -6.062 -17.188 1 98 163 LEU A N 1
ATOM 1167 C CA . LEU A 1 163 ? -11.594 -6.379 -16.906 1 98 163 LEU A CA 1
ATOM 1168 C C . LEU A 1 163 ? -11.328 -7.871 -17.062 1 98 163 LEU A C 1
ATOM 1170 O O . LEU A 1 163 ? -12.07 -8.703 -16.531 1 98 163 LEU A O 1
ATOM 1174 N N . LEU A 1 164 ? -10.344 -8.195 -17.812 1 98.81 164 LEU A N 1
ATOM 1175 C CA . LEU A 1 164 ? -9.852 -9.562 -17.938 1 98.81 164 LEU A CA 1
ATOM 1176 C C . LEU A 1 164 ? -8.445 -9.688 -17.375 1 98.81 164 LEU A C 1
ATOM 1178 O O . LEU A 1 164 ? -7.508 -9.047 -17.859 1 98.81 164 LEU A O 1
ATOM 1182 N N . VAL A 1 165 ? -8.289 -10.516 -16.344 1 98.88 165 VAL A N 1
ATOM 1183 C CA . VAL A 1 165 ? -6.977 -10.758 -15.766 1 98.88 165 VAL A CA 1
ATOM 1184 C C . VAL A 1 165 ? -6.41 -12.07 -16.297 1 98.88 165 VAL A C 1
ATOM 1186 O O . VAL A 1 165 ? -7.09 -13.102 -16.281 1 98.88 165 VAL A O 1
ATOM 1189 N N . VAL A 1 166 ? -5.242 -12.023 -16.812 1 98.88 166 VAL A N 1
ATOM 1190 C CA . VAL A 1 166 ? -4.504 -13.227 -17.203 1 98.88 166 VAL A CA 1
ATOM 1191 C C . VAL A 1 166 ? -3.172 -13.266 -16.453 1 98.88 166 VAL A C 1
ATOM 1193 O O . VAL A 1 166 ? -2.67 -12.234 -16 1 98.88 166 VAL A O 1
ATOM 1196 N N . THR A 1 167 ? -2.652 -14.383 -16.234 1 98.81 167 THR A N 1
ATOM 1197 C CA . THR A 1 167 ? -1.411 -14.586 -15.484 1 98.81 167 THR A CA 1
ATOM 1198 C C . THR A 1 167 ? -0.449 -15.469 -16.266 1 98.81 167 THR A C 1
ATOM 1200 O O . THR A 1 167 ? -0.724 -16.656 -16.5 1 98.81 167 THR A O 1
ATOM 1203 N N . LEU A 1 168 ? 0.695 -14.922 -16.672 1 98.56 168 LEU A N 1
ATOM 1204 C CA . LEU A 1 168 ? 1.621 -15.602 -17.562 1 98.56 168 LEU A CA 1
ATOM 1205 C C . LEU A 1 168 ? 3.051 -15.508 -17.047 1 98.56 168 LEU A C 1
ATOM 1207 O O . LEU A 1 168 ? 3.621 -14.414 -16.984 1 98.56 168 LEU A O 1
ATOM 1211 N N . PRO A 1 169 ? 3.693 -16.625 -16.703 1 98.25 169 PRO A N 1
ATOM 1212 C CA . PRO A 1 169 ? 3.164 -17.969 -16.453 1 98.25 169 PRO A CA 1
ATOM 1213 C C . PRO A 1 169 ? 2.117 -17.984 -15.344 1 98.25 169 PRO A C 1
ATOM 1215 O O . PRO A 1 169 ? 2.004 -17.016 -14.578 1 98.25 169 PRO A O 1
ATOM 1218 N N . ASP A 1 170 ? 1.467 -19.109 -15.281 1 98.62 170 ASP A N 1
ATOM 1219 C CA . ASP A 1 170 ? 0.25 -19.141 -14.477 1 98.62 170 ASP A CA 1
ATOM 1220 C C . ASP A 1 170 ? 0.545 -19.625 -13.055 1 98.62 170 ASP A C 1
ATOM 1222 O O . ASP A 1 170 ? 1.292 -20.594 -12.867 1 98.62 170 ASP A O 1
ATOM 1226 N N . ASN A 1 171 ? 0.169 -18.984 -12.078 1 97.94 171 ASN A N 1
ATOM 1227 C CA . ASN A 1 171 ? -0.208 -19.453 -10.75 1 97.94 171 ASN A CA 1
ATOM 1228 C C . ASN A 1 171 ? -1.711 -19.703 -10.648 1 97.94 171 ASN A C 1
ATOM 1230 O O . ASN A 1 171 ? -2.5 -18.75 -10.68 1 97.94 171 ASN A O 1
ATOM 1234 N N . PRO A 1 172 ? -2.15 -20.906 -10.664 1 97.69 172 PRO A N 1
ATOM 1235 C CA . PRO A 1 172 ? -1.507 -21.969 -9.875 1 97.69 172 PRO A CA 1
ATOM 1236 C C . PRO A 1 172 ? -0.993 -23.109 -10.727 1 97.69 172 PRO A C 1
ATOM 1238 O O . PRO A 1 172 ? -0.343 -24.031 -10.211 1 97.69 172 PRO A O 1
ATOM 1241 N N . THR A 1 173 ? -1.161 -23.125 -12.039 1 98.25 173 THR A N 1
ATOM 1242 C CA . THR A 1 173 ? -1 -24.375 -12.789 1 98.25 173 THR A CA 1
ATOM 1243 C C . THR A 1 173 ? 0.469 -24.609 -13.125 1 98.25 173 THR A C 1
ATOM 1245 O O . THR A 1 173 ? 0.848 -25.719 -13.516 1 98.25 173 THR A O 1
ATOM 1248 N N . GLY A 1 174 ? 1.247 -23.547 -13.07 1 98.19 174 GLY A N 1
ATOM 1249 C CA . GLY A 1 174 ? 2.656 -23.656 -13.414 1 98.19 174 GLY A CA 1
ATOM 1250 C C . GLY A 1 174 ? 2.906 -23.766 -14.906 1 98.19 174 GLY A C 1
ATOM 1251 O O . GLY A 1 174 ? 3.986 -24.188 -15.328 1 98.19 174 GLY A O 1
ATOM 1252 N N . THR A 1 175 ? 1.949 -23.391 -15.672 1 98.25 175 THR A N 1
ATOM 1253 C CA . THR A 1 175 ? 2.08 -23.516 -17.125 1 98.25 175 THR A CA 1
ATOM 1254 C C . THR A 1 175 ? 2.092 -22.125 -17.781 1 98.25 175 THR A C 1
ATOM 1256 O O . THR A 1 175 ? 1.674 -21.141 -17.156 1 98.25 175 THR A O 1
ATOM 1259 N N . LEU A 1 176 ? 2.627 -22.062 -18.938 1 98.31 176 LEU A N 1
ATOM 1260 C CA . LEU A 1 176 ? 2.568 -20.875 -19.781 1 98.31 176 LEU A CA 1
ATOM 1261 C C . LEU A 1 176 ? 1.667 -21.125 -20.984 1 98.31 176 LEU A C 1
ATOM 1263 O O . LEU A 1 176 ? 1.874 -22.078 -21.75 1 98.31 176 LEU A O 1
ATOM 1267 N N . ALA A 1 177 ? 0.694 -20.297 -21.141 1 98.25 177 ALA A N 1
ATOM 1268 C CA . ALA A 1 177 ? -0.209 -20.406 -22.281 1 98.25 177 ALA A CA 1
ATOM 1269 C C . ALA A 1 177 ? 0.543 -20.203 -23.594 1 98.25 177 ALA A C 1
ATOM 1271 O O . ALA A 1 177 ? 1.387 -19.312 -23.703 1 98.25 177 ALA A O 1
ATOM 1272 N N . PRO A 1 178 ? 0.296 -21.047 -24.594 1 96.88 178 PRO A N 1
ATOM 1273 C CA . PRO A 1 178 ? 0.945 -20.844 -25.891 1 96.88 178 PRO A CA 1
ATOM 1274 C C . PRO A 1 178 ? 0.48 -19.578 -26.594 1 96.88 178 PRO A C 1
ATOM 1276 O O . PRO A 1 178 ? -0.61 -19.078 -26.312 1 96.88 178 PRO A O 1
ATOM 1279 N N . ALA A 1 179 ? 1.238 -19.125 -27.562 1 97.38 179 ALA A N 1
ATOM 1280 C CA . ALA A 1 179 ? 0.995 -17.875 -28.281 1 97.38 179 ALA A CA 1
ATOM 1281 C C . ALA A 1 179 ? -0.375 -17.891 -28.953 1 97.38 179 ALA A C 1
ATOM 1283 O O . ALA A 1 179 ? -1.056 -16.859 -29 1 97.38 179 ALA A O 1
ATOM 1284 N N . SER A 1 180 ? -0.757 -18.984 -29.484 1 97.69 180 SER A N 1
ATOM 1285 C CA . SER A 1 180 ? -2.025 -19.078 -30.188 1 97.69 180 SER A CA 1
ATOM 1286 C C . SER A 1 180 ? -3.203 -18.781 -29.281 1 97.69 180 SER A C 1
ATOM 1288 O O . SER A 1 180 ? -4.125 -18.062 -29.656 1 97.69 180 SER A O 1
ATOM 1290 N N . LEU A 1 181 ? -3.172 -19.281 -28.078 1 98.19 181 LEU A N 1
ATOM 1291 C CA . LEU A 1 181 ? -4.242 -19.047 -27.109 1 98.19 181 LEU A CA 1
ATOM 1292 C C . LEU A 1 181 ? -4.227 -17.594 -26.641 1 98.19 181 LEU A C 1
ATOM 1294 O O . LEU A 1 181 ? -5.285 -16.984 -26.453 1 98.19 181 LEU A O 1
ATOM 1298 N N . VAL A 1 182 ? -3.045 -17.047 -26.391 1 98.75 182 VAL A N 1
ATOM 1299 C CA . VAL A 1 182 ? -2.918 -15.656 -25.984 1 98.75 182 VAL A CA 1
ATOM 1300 C C . VAL A 1 182 ? -3.521 -14.742 -27.047 1 98.75 182 VAL A C 1
ATOM 1302 O O . VAL A 1 182 ? -4.293 -13.836 -26.719 1 98.75 182 VAL A O 1
ATOM 1305 N N . ARG A 1 183 ? -3.242 -15.008 -28.297 1 98.69 183 ARG A N 1
ATOM 1306 C CA . ARG A 1 183 ? -3.779 -14.219 -29.406 1 98.69 183 ARG A CA 1
ATOM 1307 C C . ARG A 1 183 ? -5.301 -14.312 -29.453 1 98.69 183 ARG A C 1
ATOM 1309 O O . ARG A 1 183 ? -5.984 -13.297 -29.625 1 98.69 183 ARG A O 1
ATOM 1316 N N . ALA A 1 184 ? -5.781 -15.508 -29.312 1 98.81 184 ALA A N 1
ATOM 1317 C CA . ALA A 1 184 ? -7.227 -15.711 -29.359 1 98.81 184 ALA A CA 1
ATOM 1318 C C . ALA A 1 184 ? -7.93 -14.945 -28.25 1 98.81 184 ALA A C 1
ATOM 1320 O O . ALA A 1 184 ? -8.969 -14.32 -28.484 1 98.81 184 ALA A O 1
ATOM 1321 N N . VAL A 1 185 ? -7.391 -15 -27.078 1 98.81 185 VAL A N 1
ATOM 1322 C CA . VAL A 1 185 ? -7.965 -14.312 -25.922 1 98.81 185 VAL A CA 1
ATOM 1323 C C . VAL A 1 185 ? -7.898 -12.805 -26.125 1 98.81 185 VAL A C 1
ATOM 1325 O O . VAL A 1 185 ? -8.859 -12.086 -25.828 1 98.81 185 VAL A O 1
ATOM 1328 N N . CYS A 1 186 ? -6.801 -12.297 -26.641 1 98.81 186 CYS A N 1
ATOM 1329 C CA . CYS A 1 186 ? -6.641 -10.867 -26.906 1 98.81 186 CYS A CA 1
ATOM 1330 C C . CYS A 1 186 ? -7.637 -10.391 -27.953 1 98.81 186 CYS A C 1
ATOM 1332 O O . CYS A 1 186 ? -8.219 -9.312 -27.812 1 98.81 186 CYS A O 1
ATOM 1334 N N . ASP A 1 187 ? -7.773 -11.18 -29 1 98.62 187 ASP A N 1
ATOM 1335 C CA . ASP A 1 187 ? -8.727 -10.836 -30.047 1 98.62 187 ASP A CA 1
ATOM 1336 C C . ASP A 1 187 ? -10.141 -10.734 -29.5 1 98.62 187 ASP A C 1
ATOM 1338 O O . ASP A 1 187 ? -10.891 -9.812 -29.844 1 98.62 187 ASP A O 1
ATOM 1342 N N . LEU A 1 188 ? -10.477 -11.672 -28.703 1 98.62 188 LEU A N 1
ATOM 1343 C CA . LEU A 1 188 ? -11.797 -11.656 -28.078 1 98.62 188 LEU A CA 1
ATOM 1344 C C . LEU A 1 188 ? -11.945 -10.453 -27.156 1 98.62 188 LEU A C 1
ATOM 1346 O O . LEU A 1 188 ? -13 -9.82 -27.109 1 98.62 188 LEU A O 1
ATOM 1350 N N . ALA A 1 189 ? -10.922 -10.172 -26.359 1 98.38 189 ALA A N 1
ATOM 1351 C CA . ALA A 1 189 ? -10.961 -9.016 -25.469 1 98.38 189 ALA A CA 1
ATOM 1352 C C . ALA A 1 189 ? -11.195 -7.727 -26.266 1 98.38 189 ALA A C 1
ATOM 1354 O O . ALA A 1 189 ? -11.953 -6.859 -25.828 1 98.38 189 ALA A O 1
ATOM 1355 N N . ARG A 1 190 ? -10.57 -7.598 -27.391 1 97.44 190 ARG A N 1
ATOM 1356 C CA . ARG A 1 190 ? -10.758 -6.438 -28.266 1 97.44 190 ARG A CA 1
ATOM 1357 C C . ARG A 1 190 ? -12.195 -6.367 -28.781 1 97.44 190 ARG A C 1
ATOM 1359 O O . ARG A 1 190 ? -12.828 -5.312 -28.719 1 97.44 190 ARG A O 1
ATOM 1366 N N . ALA A 1 191 ? -12.633 -7.469 -29.281 1 98.06 191 ALA A N 1
ATOM 1367 C CA . ALA A 1 191 ? -13.984 -7.523 -29.844 1 98.06 191 ALA A CA 1
ATOM 1368 C C . ALA A 1 191 ? -15.031 -7.16 -28.797 1 98.06 191 ALA A C 1
ATOM 1370 O O . ALA A 1 191 ? -16.062 -6.555 -29.109 1 98.06 191 ALA A O 1
ATOM 1371 N N . GLU A 1 192 ? -14.75 -7.512 -27.594 1 98 192 GLU A N 1
ATOM 1372 C CA . GLU A 1 192 ? -15.727 -7.348 -26.516 1 98 192 GLU A CA 1
ATOM 1373 C C . GLU A 1 192 ? -15.422 -6.121 -25.672 1 98 192 GLU A C 1
ATOM 1375 O O . GLU A 1 192 ? -16.031 -5.922 -24.609 1 98 192 GLU A O 1
ATOM 1380 N N . ASP A 1 193 ? -14.406 -5.324 -26.031 1 96.19 193 ASP A N 1
ATOM 1381 C CA . ASP A 1 193 ? -14.031 -4.062 -25.391 1 96.19 193 ASP A CA 1
ATOM 1382 C C . ASP A 1 193 ? -13.633 -4.273 -23.938 1 96.19 193 ASP A C 1
ATOM 1384 O O . ASP A 1 193 ? -14.125 -3.574 -23.047 1 96.19 193 ASP A O 1
ATOM 1388 N N . LEU A 1 194 ? -12.852 -5.277 -23.688 1 97.5 194 LEU A N 1
ATOM 1389 C CA . LEU A 1 194 ? -12.312 -5.551 -22.359 1 97.5 194 LEU A CA 1
ATOM 1390 C C . LEU A 1 194 ? -10.93 -4.934 -22.203 1 97.5 194 LEU A C 1
ATOM 1392 O O . LEU A 1 194 ? -10.133 -4.918 -23.141 1 97.5 194 LEU A O 1
ATOM 1396 N N . VAL A 1 195 ? -10.641 -4.414 -21.031 1 97.38 195 VAL A N 1
ATOM 1397 C CA . VAL A 1 195 ? -9.273 -4.102 -20.625 1 97.38 195 VAL A CA 1
ATOM 1398 C C . VAL A 1 195 ? -8.57 -5.371 -20.141 1 97.38 195 VAL A C 1
ATOM 1400 O O . VAL A 1 195 ? -9.141 -6.141 -19.375 1 97.38 195 VAL A O 1
ATOM 1403 N N . ILE A 1 196 ? -7.348 -5.613 -20.641 1 98.44 196 ILE A N 1
ATOM 1404 C CA . ILE A 1 196 ? -6.586 -6.789 -20.234 1 98.44 196 ILE A CA 1
ATOM 1405 C C . ILE A 1 196 ? -5.555 -6.391 -19.172 1 98.44 196 ILE A C 1
ATOM 1407 O O . ILE A 1 196 ? -4.789 -5.441 -19.375 1 98.44 196 ILE A O 1
ATOM 1411 N N . VAL A 1 197 ? -5.562 -7.02 -18.078 1 98.69 197 VAL A N 1
ATOM 1412 C CA . VAL A 1 197 ? -4.473 -6.965 -17.109 1 98.69 197 VAL A CA 1
ATOM 1413 C C . VAL A 1 197 ? -3.629 -8.234 -17.203 1 98.69 197 VAL A C 1
ATOM 1415 O O . VAL A 1 197 ? -4.074 -9.312 -16.797 1 98.69 197 VAL A O 1
ATOM 1418 N N . SER A 1 198 ? -2.496 -8.086 -17.719 1 98.88 198 SER A N 1
ATOM 1419 C CA . SER A 1 198 ? -1.565 -9.203 -17.828 1 98.88 198 SER A CA 1
ATOM 1420 C C . SER A 1 198 ? -0.599 -9.234 -16.656 1 98.88 198 SER A C 1
ATOM 1422 O O . SER A 1 198 ? 0.383 -8.492 -16.625 1 98.88 198 SER A O 1
ATOM 1424 N N . ASP A 1 199 ? -0.88 -10.094 -15.711 1 98.88 199 ASP A N 1
ATOM 1425 C CA . ASP A 1 199 ? 0.044 -10.297 -14.594 1 98.88 199 ASP A CA 1
ATOM 1426 C C . ASP A 1 199 ? 1.217 -11.18 -15.016 1 98.88 199 ASP A C 1
ATOM 1428 O O . ASP A 1 199 ? 1.059 -12.391 -15.188 1 98.88 199 ASP A O 1
ATOM 1432 N N . GLU A 1 200 ? 2.367 -10.547 -15.102 1 98.81 200 GLU A N 1
ATOM 1433 C CA . GLU A 1 200 ? 3.551 -11.227 -15.609 1 98.81 200 GLU A CA 1
ATOM 1434 C C . GLU A 1 200 ? 4.652 -11.289 -14.555 1 98.81 200 GLU A C 1
ATOM 1436 O O . GLU A 1 200 ? 5.836 -11.172 -14.883 1 98.81 200 GLU A O 1
ATOM 1441 N N . ILE A 1 201 ? 4.207 -11.453 -13.336 1 98.25 201 ILE A N 1
ATOM 1442 C CA . ILE A 1 201 ? 5.117 -11.508 -12.195 1 98.25 201 ILE A CA 1
ATOM 1443 C C . ILE A 1 201 ? 6.082 -12.68 -12.359 1 98.25 201 ILE A C 1
ATOM 1445 O O . ILE A 1 201 ? 7.199 -12.656 -11.844 1 98.25 201 ILE A O 1
ATOM 1449 N N . TYR A 1 202 ? 5.73 -13.719 -13.18 1 98.12 202 TYR A N 1
ATOM 1450 C CA . TYR A 1 202 ? 6.539 -14.914 -13.367 1 98.12 202 TYR A CA 1
ATOM 1451 C C . TYR A 1 202 ? 7.195 -14.922 -14.742 1 98.12 202 TYR A C 1
ATOM 1453 O O . TYR A 1 202 ? 7.742 -15.938 -15.172 1 98.12 202 TYR A O 1
ATOM 1461 N N . ARG A 1 203 ? 7.145 -13.859 -15.453 1 97.56 203 ARG A N 1
ATOM 1462 C CA . ARG A 1 203 ? 7.605 -13.82 -16.828 1 97.56 203 ARG A CA 1
ATOM 1463 C C . ARG A 1 203 ? 9.031 -14.344 -16.953 1 97.56 203 ARG A C 1
ATOM 1465 O O . ARG A 1 203 ? 9.375 -15.023 -17.922 1 97.56 203 ARG A O 1
ATOM 1472 N N . ASP A 1 204 ? 9.844 -14.031 -15.961 1 97 204 ASP A N 1
ATOM 1473 C CA . ASP A 1 204 ? 11.258 -14.375 -16.031 1 97 204 ASP A CA 1
ATOM 1474 C C . ASP A 1 204 ? 11.531 -15.734 -15.398 1 97 204 ASP A C 1
ATOM 1476 O O . ASP A 1 204 ? 12.688 -16.141 -15.258 1 97 204 ASP A O 1
ATOM 1480 N N . VAL A 1 205 ? 10.516 -16.422 -15.008 1 97.44 205 VAL A N 1
ATOM 1481 C CA . VAL A 1 205 ? 10.641 -17.766 -14.453 1 97.44 205 VAL A CA 1
ATOM 1482 C C . VAL A 1 205 ? 10.094 -18.781 -15.445 1 97.44 205 VAL A C 1
ATOM 1484 O O . VAL A 1 205 ? 9.312 -19.656 -15.07 1 97.44 205 VAL A O 1
ATOM 1487 N N . VAL A 1 206 ? 10.344 -18.594 -16.672 1 97.75 206 VAL A N 1
ATOM 1488 C CA . VAL A 1 206 ? 10.117 -19.625 -17.688 1 97.75 206 VAL A CA 1
ATOM 1489 C C . VAL A 1 206 ? 11.258 -20.625 -17.672 1 97.75 206 VAL A C 1
ATOM 1491 O O . VAL A 1 206 ? 12.43 -20.25 -17.734 1 97.75 206 VAL A O 1
ATOM 1494 N N . HIS A 1 207 ? 10.992 -21.891 -17.594 1 96.5 207 HIS A N 1
ATOM 1495 C CA . HIS A 1 207 ? 11.969 -22.938 -17.297 1 96.5 207 HIS A CA 1
ATOM 1496 C C . HIS A 1 207 ? 12.945 -23.125 -18.438 1 96.5 207 HIS A C 1
ATOM 1498 O O . HIS A 1 207 ? 14.141 -23.344 -18.219 1 96.5 207 HIS A O 1
ATOM 1504 N N . ASP A 1 208 ? 12.398 -23.062 -19.641 1 92.88 208 ASP A N 1
ATOM 1505 C CA . ASP A 1 208 ? 13.195 -23.172 -20.859 1 92.88 208 ASP A CA 1
ATOM 1506 C C . ASP A 1 208 ? 12.828 -22.062 -21.844 1 92.88 208 ASP A C 1
ATOM 1508 O O . ASP A 1 208 ? 12.102 -22.312 -22.812 1 92.88 208 ASP A O 1
ATOM 1512 N N . PRO A 1 209 ? 13.398 -20.938 -21.656 1 86.31 209 PRO A N 1
ATOM 1513 C CA . PRO A 1 209 ? 13 -19.797 -22.484 1 86.31 209 PRO A CA 1
ATOM 1514 C C . PRO A 1 209 ? 13.312 -20 -23.969 1 86.31 209 PRO A C 1
ATOM 1516 O O . PRO A 1 209 ? 12.656 -19.406 -24.828 1 86.31 209 PRO A O 1
ATOM 1519 N N . SER A 1 210 ? 14.258 -20.781 -24.281 1 84.12 210 SER A N 1
ATOM 1520 C CA . SER A 1 210 ? 14.609 -21.047 -25.672 1 84.12 210 SER A CA 1
ATOM 1521 C C . SER A 1 210 ? 13.562 -21.922 -26.344 1 84.12 210 SER A C 1
ATOM 1523 O O . SER A 1 210 ? 13.297 -21.766 -27.547 1 84.12 210 SER A O 1
ATOM 1525 N N . ALA A 1 211 ? 12.961 -22.719 -25.578 1 84 211 ALA A N 1
ATOM 1526 C CA . ALA A 1 211 ? 11.992 -23.672 -26.141 1 84 211 ALA A CA 1
ATOM 1527 C C . ALA A 1 211 ? 10.578 -23.109 -26.031 1 84 211 ALA A C 1
ATOM 1529 O O . ALA A 1 211 ? 9.711 -23.453 -26.844 1 84 211 ALA A O 1
ATOM 1530 N N . THR A 1 212 ? 10.453 -22.359 -25.047 1 82.81 212 THR A N 1
ATOM 1531 C CA . THR A 1 212 ? 9.117 -21.828 -24.766 1 82.81 212 THR A CA 1
ATOM 1532 C C . THR A 1 212 ? 9.086 -20.312 -25 1 82.81 212 THR A C 1
ATOM 1534 O O . THR A 1 212 ? 9.711 -19.562 -24.266 1 82.81 212 THR A O 1
ATOM 1537 N N . GLY A 1 213 ? 8.555 -19.906 -26.031 1 87.69 213 GLY A N 1
ATOM 1538 C CA . GLY A 1 213 ? 8.414 -18.469 -26.266 1 87.69 213 GLY A CA 1
ATOM 1539 C C . GLY A 1 213 ? 7.395 -17.812 -25.359 1 87.69 213 GLY A C 1
ATOM 1540 O O . GLY A 1 213 ? 6.461 -18.469 -24.891 1 87.69 213 GLY A O 1
ATOM 1541 N N . PHE A 1 214 ? 7.629 -16.641 -24.938 1 96 214 PHE A N 1
ATOM 1542 C CA . PHE A 1 214 ? 6.691 -15.844 -24.141 1 96 214 PHE A CA 1
ATOM 1543 C C . PHE A 1 214 ? 6.051 -14.758 -25 1 96 214 PHE A C 1
ATOM 1545 O O . PHE A 1 214 ? 6.746 -13.977 -25.641 1 96 214 PHE A O 1
ATOM 1552 N N . LEU A 1 215 ? 4.754 -14.781 -25.125 1 97.75 215 LEU A N 1
ATOM 1553 C CA . LEU A 1 215 ? 4.012 -13.719 -25.797 1 97.75 215 LEU A CA 1
ATOM 1554 C C . LEU A 1 215 ? 3.139 -12.953 -24.812 1 97.75 215 LEU A C 1
ATOM 1556 O O . LEU A 1 215 ? 2.211 -13.516 -24.219 1 97.75 215 LEU A O 1
ATOM 1560 N N . SER A 1 216 ? 3.48 -11.695 -24.656 1 98.56 216 SER A N 1
ATOM 1561 C CA . SER A 1 216 ? 2.668 -10.852 -23.781 1 98.56 216 SER A CA 1
ATOM 1562 C C . SER A 1 216 ? 1.408 -10.375 -24.5 1 98.56 216 SER A C 1
ATOM 1564 O O . SER A 1 216 ? 1.461 -9.977 -25.656 1 98.56 216 SER A O 1
ATOM 1566 N N . PRO A 1 217 ? 0.301 -10.367 -23.797 1 98.81 217 PRO A N 1
ATOM 1567 C CA . PRO A 1 217 ? -0.894 -9.742 -24.375 1 98.81 217 PRO A CA 1
ATOM 1568 C C . PRO A 1 217 ? -0.64 -8.312 -24.859 1 98.81 217 PRO A C 1
ATOM 1570 O O . PRO A 1 217 ? -1.286 -7.852 -25.797 1 98.81 217 PRO A O 1
ATOM 1573 N N . ALA A 1 218 ? 0.33 -7.652 -24.281 1 98.5 218 ALA A N 1
ATOM 1574 C CA . ALA A 1 218 ? 0.636 -6.27 -24.641 1 98.5 218 ALA A CA 1
ATOM 1575 C C . ALA A 1 218 ? 1.267 -6.191 -26.031 1 98.5 218 ALA A C 1
ATOM 1577 O O . ALA A 1 218 ? 1.291 -5.125 -26.656 1 98.5 218 ALA A O 1
ATOM 1578 N N . GLU A 1 219 ? 1.784 -7.27 -26.516 1 98.12 219 GLU A N 1
ATOM 1579 C CA . GLU A 1 219 ? 2.303 -7.32 -27.875 1 98.12 219 GLU A CA 1
ATOM 1580 C C . GLU A 1 219 ? 1.174 -7.484 -28.891 1 98.12 219 GLU A C 1
ATOM 1582 O O . GLU A 1 219 ? 1.294 -7.047 -30.031 1 98.12 219 GLU A O 1
ATOM 1587 N N . VAL A 1 220 ? 0.102 -8.07 -28.484 1 98.44 220 VAL A N 1
ATOM 1588 C CA . VAL A 1 220 ? -1.007 -8.422 -29.375 1 98.44 220 VAL A CA 1
ATOM 1589 C C . VAL A 1 220 ? -2.066 -7.32 -29.328 1 98.44 220 VAL A C 1
ATOM 1591 O O . VAL A 1 220 ? -2.605 -6.926 -30.359 1 98.44 220 VAL A O 1
ATOM 1594 N N . ALA A 1 221 ? -2.32 -6.859 -28.156 1 97.75 221 ALA A N 1
ATOM 1595 C CA . ALA A 1 221 ? -3.314 -5.816 -27.906 1 97.75 221 ALA A CA 1
ATOM 1596 C C . ALA A 1 221 ? -2.723 -4.68 -27.078 1 97.75 221 ALA A C 1
ATOM 1598 O O . ALA A 1 221 ? -3.191 -4.406 -25.969 1 97.75 221 ALA A O 1
ATOM 1599 N N . PRO A 1 222 ? -1.792 -3.91 -27.625 1 96.81 222 PRO A N 1
ATOM 1600 C CA . PRO A 1 222 ? -1.053 -2.902 -26.859 1 96.81 222 PRO A CA 1
ATOM 1601 C C . PRO A 1 222 ? -1.938 -1.749 -26.391 1 96.81 222 PRO A C 1
ATOM 1603 O O . PRO A 1 222 ? -1.627 -1.092 -25.406 1 96.81 222 PRO A O 1
ATOM 1606 N N . GLU A 1 223 ? -3.041 -1.513 -27.031 1 95.88 223 GLU A N 1
ATOM 1607 C CA . GLU A 1 223 ? -3.867 -0.34 -26.766 1 95.88 223 GLU A CA 1
ATOM 1608 C C . GLU A 1 223 ? -4.758 -0.562 -25.547 1 95.88 223 GLU A C 1
ATOM 1610 O O . GLU A 1 223 ? -5.344 0.385 -25.016 1 95.88 223 GLU A O 1
ATOM 1615 N N . ARG A 1 224 ? -4.793 -1.862 -25.016 1 96.19 224 ARG A N 1
ATOM 1616 C CA . ARG A 1 224 ? -5.75 -2.117 -23.953 1 96.19 224 ARG A CA 1
ATOM 1617 C C . ARG A 1 224 ? -5.168 -3.064 -22.906 1 96.19 224 ARG A C 1
ATOM 1619 O O . ARG A 1 224 ? -5.902 -3.629 -22.094 1 96.19 224 ARG A O 1
ATOM 1626 N N . THR A 1 225 ? -3.816 -3.225 -22.938 1 98.25 225 THR A N 1
ATOM 1627 C CA . THR A 1 225 ? -3.211 -4.172 -22 1 98.25 225 THR A CA 1
ATOM 1628 C C . THR A 1 225 ? -2.336 -3.445 -20.984 1 98.25 225 THR A C 1
ATOM 1630 O O . THR A 1 225 ? -1.412 -2.719 -21.359 1 98.25 225 THR A O 1
ATOM 1633 N N . VAL A 1 226 ? -2.656 -3.602 -19.75 1 98.5 226 VAL A N 1
ATOM 1634 C CA . VAL A 1 226 ? -1.77 -3.225 -18.656 1 98.5 226 VAL A CA 1
ATOM 1635 C C . VAL A 1 226 ? -0.968 -4.441 -18.203 1 98.5 226 VAL A C 1
ATOM 1637 O O . VAL A 1 226 ? -1.529 -5.52 -17.984 1 98.5 226 VAL A O 1
ATOM 1640 N N . VAL A 1 227 ? 0.332 -4.293 -18.078 1 98.81 227 VAL A N 1
ATOM 1641 C CA . VAL A 1 227 ? 1.182 -5.383 -17.609 1 98.81 227 VAL A CA 1
ATOM 1642 C C . VAL A 1 227 ? 1.67 -5.094 -16.188 1 98.81 227 VAL A C 1
ATOM 1644 O O . VAL A 1 227 ? 2.135 -3.988 -15.898 1 98.81 227 VAL A O 1
ATOM 1647 N N . THR A 1 228 ? 1.525 -6.023 -15.266 1 98.75 228 THR A N 1
ATOM 1648 C CA . THR A 1 228 ? 2.105 -5.902 -13.938 1 98.75 228 THR A CA 1
ATOM 1649 C C . THR A 1 228 ? 3.266 -6.879 -13.758 1 98.75 228 THR A C 1
ATOM 1651 O O . THR A 1 228 ? 3.27 -7.961 -14.359 1 98.75 228 THR A O 1
ATOM 1654 N N . THR A 1 229 ? 4.227 -6.512 -13.023 1 98.69 229 THR A N 1
ATOM 1655 C CA . THR A 1 229 ? 5.383 -7.336 -12.688 1 98.69 229 THR A CA 1
ATOM 1656 C C . THR A 1 229 ? 5.992 -6.902 -11.359 1 98.69 229 THR A C 1
ATOM 1658 O O . THR A 1 229 ? 5.371 -6.152 -10.602 1 98.69 229 THR A O 1
ATOM 1661 N N . GLY A 1 230 ? 7.129 -7.445 -11 1 98.38 230 GLY A N 1
ATOM 1662 C CA . GLY A 1 230 ? 7.844 -7.148 -9.766 1 98.38 230 GLY A CA 1
ATOM 1663 C C . GLY A 1 230 ? 9.109 -7.965 -9.602 1 98.38 230 GLY A C 1
ATOM 1664 O O . GLY A 1 230 ? 9.555 -8.633 -10.539 1 98.38 230 GLY A O 1
ATOM 1665 N N . LEU A 1 231 ? 9.68 -7.859 -8.414 1 98.31 231 LEU A N 1
ATOM 1666 C CA . LEU A 1 231 ? 10.969 -8.508 -8.188 1 98.31 231 LEU A CA 1
ATOM 1667 C C . LEU A 1 231 ? 10.836 -9.633 -7.168 1 98.31 231 LEU A C 1
ATOM 1669 O O . LEU A 1 231 ? 11.82 -10.273 -6.812 1 98.31 231 LEU A O 1
ATOM 1673 N N . SER A 1 232 ? 9.648 -9.891 -6.707 1 96.75 232 SER A N 1
ATOM 1674 C CA . SER A 1 232 ? 9.383 -10.852 -5.641 1 96.75 232 SER A CA 1
ATOM 1675 C C . SER A 1 232 ? 9.672 -12.273 -6.094 1 96.75 232 SER A C 1
ATOM 1677 O O . SER A 1 232 ? 10.211 -13.078 -5.328 1 96.75 232 SER A O 1
ATOM 1679 N N . LYS A 1 233 ? 9.305 -12.578 -7.344 1 97 233 LYS A N 1
ATOM 1680 C CA . LYS A 1 233 ? 9.297 -13.984 -7.75 1 97 233 LYS A CA 1
ATOM 1681 C C . LYS A 1 233 ? 10.547 -14.328 -8.555 1 97 233 LYS A C 1
ATOM 1683 O O . LYS A 1 233 ? 11.07 -15.445 -8.453 1 97 233 LYS A O 1
ATOM 1688 N N . ASN A 1 234 ? 11.039 -13.398 -9.305 1 95.38 234 ASN A N 1
ATOM 1689 C CA . ASN A 1 234 ? 12.195 -13.68 -10.148 1 95.38 234 ASN A CA 1
ATOM 1690 C C . ASN A 1 234 ? 13.5 -13.531 -9.367 1 95.38 234 ASN A C 1
ATOM 1692 O O . ASN A 1 234 ? 14.477 -14.234 -9.641 1 95.38 234 ASN A O 1
ATOM 1696 N N . LEU A 1 235 ? 13.516 -12.625 -8.375 1 96.94 235 LEU A N 1
ATOM 1697 C CA . LEU A 1 235 ? 14.75 -12.391 -7.637 1 96.94 235 LEU A CA 1
ATOM 1698 C C . LEU A 1 235 ? 14.594 -12.766 -6.168 1 96.94 235 LEU A C 1
ATOM 1700 O O . LEU A 1 235 ? 15.516 -12.57 -5.371 1 96.94 235 LEU A O 1
ATOM 1704 N N . GLY A 1 236 ? 13.445 -13.281 -5.805 1 95.69 236 GLY A N 1
ATOM 1705 C CA . GLY A 1 236 ? 13.227 -13.711 -4.43 1 95.69 236 GLY A CA 1
ATOM 1706 C C . GLY A 1 236 ? 13.164 -12.555 -3.447 1 95.69 236 GLY A C 1
ATOM 1707 O O . GLY A 1 236 ? 13.625 -12.68 -2.309 1 95.69 236 GLY A O 1
ATOM 1708 N N . LEU A 1 237 ? 12.648 -11.445 -3.871 1 96.69 237 LEU A N 1
ATOM 1709 C CA . LEU A 1 237 ? 12.594 -10.258 -3.023 1 96.69 237 LEU A CA 1
ATOM 1710 C C . LEU A 1 237 ? 11.172 -10.016 -2.525 1 96.69 237 LEU A C 1
ATOM 1712 O O . LEU A 1 237 ? 10.734 -8.867 -2.428 1 96.69 237 LEU A O 1
ATOM 1716 N N . GLY A 1 238 ? 10.461 -11.086 -2.258 1 94.56 238 GLY A N 1
ATOM 1717 C CA . GLY A 1 238 ? 9.078 -10.953 -1.829 1 94.56 238 GLY A CA 1
ATOM 1718 C C . GLY A 1 238 ? 8.914 -10.023 -0.644 1 94.56 238 GLY A C 1
ATOM 1719 O O . GLY A 1 238 ? 7.961 -9.242 -0.593 1 94.56 238 GLY A O 1
ATOM 1720 N N . GLY A 1 239 ? 9.797 -10.023 0.308 1 95.19 239 GLY A N 1
ATOM 1721 C CA . GLY A 1 239 ? 9.719 -9.219 1.52 1 95.19 239 GLY A CA 1
ATOM 1722 C C . GLY A 1 239 ? 10.086 -7.77 1.301 1 95.19 239 GLY A C 1
ATOM 1723 O O . GLY A 1 239 ? 9.922 -6.938 2.197 1 95.19 239 GLY A O 1
ATOM 1724 N N . TRP A 1 240 ? 10.617 -7.438 0.145 1 97.88 240 TRP A N 1
ATOM 1725 C CA . TRP A 1 240 ? 10.992 -6.055 -0.124 1 97.88 240 TRP A CA 1
ATOM 1726 C C . TRP A 1 240 ? 9.859 -5.301 -0.801 1 97.88 240 TRP A C 1
ATOM 1728 O O . TRP A 1 240 ? 9.867 -4.066 -0.857 1 97.88 240 TRP A O 1
ATOM 1738 N N . ARG A 1 241 ? 8.836 -5.992 -1.295 1 97.75 241 ARG A N 1
ATOM 1739 C CA . ARG A 1 241 ? 7.59 -5.43 -1.797 1 97.75 241 ARG A CA 1
ATOM 1740 C C . ARG A 1 241 ? 7.852 -4.418 -2.908 1 97.75 241 ARG A C 1
ATOM 1742 O O . ARG A 1 241 ? 7.5 -3.244 -2.779 1 97.75 241 ARG A O 1
ATOM 1749 N N . ILE A 1 242 ? 8.352 -4.867 -4.059 1 98.69 242 ILE A N 1
ATOM 1750 C CA . ILE A 1 242 ? 8.609 -4.004 -5.207 1 98.69 242 ILE A CA 1
ATOM 1751 C C . ILE A 1 242 ? 7.801 -4.488 -6.406 1 98.69 242 ILE A C 1
ATOM 1753 O O . ILE A 1 242 ? 7.969 -5.621 -6.863 1 98.69 242 ILE A O 1
ATOM 1757 N N . GLY A 1 243 ? 6.922 -3.664 -6.891 1 98.69 243 GLY A N 1
ATOM 1758 C CA . GLY A 1 243 ? 6.113 -3.953 -8.062 1 98.69 243 GLY A CA 1
ATOM 1759 C C . GLY A 1 243 ? 6.133 -2.836 -9.094 1 98.69 243 GLY A C 1
ATOM 1760 O O . GLY A 1 243 ? 6.539 -1.712 -8.781 1 98.69 243 GLY A O 1
ATOM 1761 N N . ALA A 1 244 ? 5.777 -3.15 -10.305 1 98.88 244 ALA A N 1
ATOM 1762 C CA . ALA A 1 244 ? 5.703 -2.184 -11.391 1 98.88 244 ALA A CA 1
ATOM 1763 C C . ALA A 1 244 ? 4.57 -2.531 -12.359 1 98.88 244 ALA A C 1
ATOM 1765 O O . ALA A 1 244 ? 4.184 -3.695 -12.477 1 98.88 244 ALA A O 1
ATOM 1766 N N . ALA A 1 245 ? 4.082 -1.55 -13.016 1 98.81 245 ALA A N 1
ATOM 1767 C CA . ALA A 1 245 ? 3.072 -1.728 -14.055 1 98.81 245 ALA A CA 1
ATOM 1768 C C . ALA A 1 245 ? 3.408 -0.896 -15.289 1 98.81 245 ALA A C 1
ATOM 1770 O O . ALA A 1 245 ? 3.941 0.209 -15.18 1 98.81 245 ALA A O 1
ATOM 1771 N N . ARG A 1 246 ? 3.158 -1.427 -16.391 1 98.81 246 ARG A N 1
ATOM 1772 C CA . ARG A 1 246 ? 3.258 -0.753 -17.688 1 98.81 246 ARG A CA 1
ATOM 1773 C C . ARG A 1 246 ? 1.876 -0.497 -18.281 1 98.81 246 ARG A C 1
ATOM 1775 O O . ARG A 1 246 ? 1.076 -1.423 -18.422 1 98.81 246 ARG A O 1
ATOM 1782 N N . PHE A 1 247 ? 1.592 0.701 -18.625 1 98.5 247 PHE A N 1
ATOM 1783 C CA . PHE A 1 247 ? 0.298 1.083 -19.172 1 98.5 247 PHE A CA 1
ATOM 1784 C C . PHE A 1 247 ? 0.403 1.333 -20.672 1 98.5 247 PHE A C 1
ATOM 1786 O O . PHE A 1 247 ? 1.474 1.678 -21.188 1 98.5 247 PHE A O 1
ATOM 1793 N N . PRO A 1 248 ? -0.702 1.164 -21.406 1 97.12 248 PRO A N 1
ATOM 1794 C CA . PRO A 1 248 ? -0.708 1.495 -22.844 1 97.12 248 PRO A CA 1
ATOM 1795 C C . PRO A 1 248 ? -0.414 2.971 -23.109 1 97.12 248 PRO A C 1
ATOM 1797 O O . PRO A 1 248 ? -0.747 3.826 -22.281 1 97.12 248 PRO A O 1
ATOM 1800 N N . ALA A 1 249 ? 0.146 3.275 -24.219 1 93.12 249 ALA A N 1
ATOM 1801 C CA . ALA A 1 249 ? 0.474 4.645 -24.625 1 93.12 249 ALA A CA 1
ATOM 1802 C C . ALA A 1 249 ? -0.759 5.375 -25.141 1 93.12 249 ALA A C 1
ATOM 1804 O O . ALA A 1 249 ? -0.815 6.605 -25.109 1 93.12 249 ALA A O 1
ATOM 1805 N N . ALA A 1 250 ? -1.706 4.668 -25.562 1 86 250 ALA A N 1
ATOM 1806 C CA . ALA A 1 250 ? -2.898 5.242 -26.172 1 86 250 ALA A CA 1
ATOM 1807 C C . ALA A 1 250 ? -3.699 6.059 -25.172 1 86 250 ALA A C 1
ATOM 1809 O O . ALA A 1 250 ? -3.434 6.004 -23.969 1 86 250 ALA A O 1
ATOM 1810 N N . THR A 1 251 ? -4.594 6.824 -25.641 1 85.81 251 THR A N 1
ATOM 1811 C CA . THR A 1 251 ? -5.406 7.715 -24.812 1 85.81 251 THR A CA 1
ATOM 1812 C C . THR A 1 251 ? -6.117 6.938 -23.703 1 85.81 251 THR A C 1
ATOM 1814 O O . THR A 1 251 ? -6.133 7.363 -22.547 1 85.81 251 THR A O 1
ATOM 1817 N N . THR A 1 252 ? -6.594 5.797 -24.109 1 83.25 252 THR A N 1
ATOM 1818 C CA . THR A 1 252 ? -7.27 4.961 -23.125 1 83.25 252 THR A CA 1
ATOM 1819 C C . THR A 1 252 ? -6.293 4.508 -22.047 1 83.25 252 THR A C 1
ATOM 1821 O O . THR A 1 252 ? -6.645 4.461 -20.859 1 83.25 252 THR A O 1
ATOM 1824 N N . GLY A 1 253 ? -5.133 4.242 -22.547 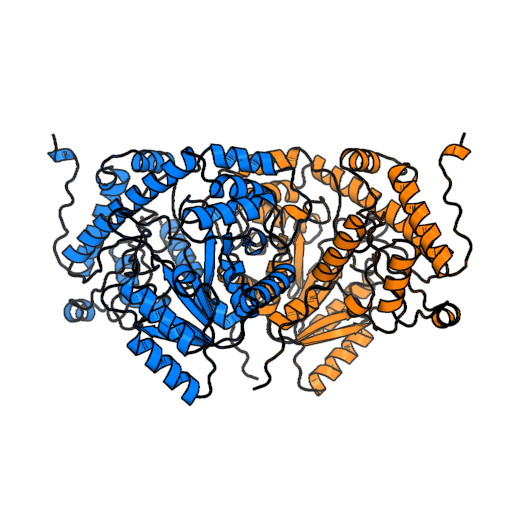1 89.94 253 GLY A N 1
ATOM 1825 C CA . GLY A 1 253 ? -4.098 3.844 -21.594 1 89.94 253 GLY A CA 1
ATOM 1826 C C . GLY A 1 253 ? -3.691 4.957 -20.656 1 89.94 253 GLY A C 1
ATOM 1827 O O . GLY A 1 253 ? -3.486 4.723 -19.453 1 89.94 253 GLY A O 1
ATOM 1828 N N . ARG A 1 254 ? -3.639 6.125 -21.156 1 90.44 254 ARG A N 1
ATOM 1829 C CA . ARG A 1 254 ? -3.299 7.285 -20.344 1 90.44 254 ARG A CA 1
ATOM 1830 C C . ARG A 1 254 ? -4.375 7.555 -19.297 1 90.44 254 ARG A C 1
ATOM 1832 O O . ARG A 1 254 ? -4.066 7.879 -18.141 1 90.44 254 ARG A O 1
ATOM 1839 N N . ARG A 1 255 ? -5.547 7.391 -19.688 1 91 255 ARG A N 1
ATOM 1840 C CA . ARG A 1 255 ? -6.656 7.586 -18.766 1 91 255 ARG A CA 1
ATOM 1841 C C . ARG A 1 255 ? -6.625 6.539 -17.656 1 91 255 ARG A C 1
ATOM 1843 O O . ARG A 1 255 ? -6.867 6.859 -16.484 1 91 255 ARG A O 1
ATOM 1850 N N . LEU A 1 256 ? -6.352 5.34 -18.062 1 93.94 256 LEU A N 1
ATOM 1851 C CA . LEU A 1 256 ? -6.234 4.262 -17.078 1 93.94 256 LEU A CA 1
ATOM 1852 C C . LEU A 1 256 ? -5.109 4.543 -16.094 1 93.94 256 LEU A C 1
ATOM 1854 O O . LEU A 1 256 ? -5.281 4.371 -14.883 1 93.94 256 LEU A O 1
ATOM 1858 N N . ARG A 1 257 ? -4.012 4.922 -16.609 1 95.88 257 ARG A N 1
ATOM 1859 C CA . ARG A 1 257 ? -2.859 5.238 -15.766 1 95.88 257 ARG A CA 1
ATOM 1860 C C . ARG A 1 257 ? -3.182 6.375 -14.797 1 95.88 257 ARG A C 1
ATOM 1862 O O . ARG A 1 257 ? -2.85 6.301 -13.609 1 95.88 257 ARG A O 1
ATOM 1869 N N . ASP A 1 258 ? -3.832 7.402 -15.305 1 93.12 258 ASP A N 1
ATOM 1870 C CA . ASP A 1 258 ? -4.191 8.539 -14.461 1 93.12 258 ASP A CA 1
ATOM 1871 C C . ASP A 1 258 ? -5.125 8.109 -13.336 1 93.12 258 ASP A C 1
ATOM 1873 O O . ASP A 1 258 ? -5.008 8.602 -12.203 1 93.12 258 ASP A O 1
ATOM 1877 N N . GLY A 1 259 ? -6.074 7.246 -13.648 1 94.12 259 GLY A N 1
ATOM 1878 C CA . GLY A 1 259 ? -6.941 6.699 -12.617 1 94.12 259 GLY A CA 1
ATOM 1879 C C . GLY A 1 259 ? -6.188 5.934 -11.547 1 94.12 259 GLY A C 1
ATOM 1880 O O . GLY A 1 259 ? -6.465 6.09 -10.352 1 94.12 259 GLY A O 1
ATOM 1881 N N . VAL A 1 260 ? -5.227 5.191 -12 1 96.5 260 VAL A N 1
ATOM 1882 C CA . VAL A 1 260 ? -4.418 4.406 -11.07 1 96.5 260 VAL A CA 1
ATOM 1883 C C . VAL A 1 260 ? -3.559 5.336 -10.219 1 96.5 260 VAL A C 1
ATOM 1885 O O . VAL A 1 260 ? -3.416 5.129 -9.016 1 96.5 260 VAL A O 1
ATOM 1888 N N . LEU A 1 261 ? -3.006 6.352 -10.828 1 95.44 261 LEU A N 1
ATOM 1889 C CA . LEU A 1 261 ? -2.182 7.301 -10.086 1 95.44 261 LEU A CA 1
ATOM 1890 C C . LEU A 1 261 ? -3.012 8.047 -9.047 1 95.44 261 LEU A C 1
ATOM 1892 O O . LEU A 1 261 ? -2.531 8.312 -7.941 1 95.44 261 LEU A O 1
ATOM 1896 N N . ALA A 1 262 ? -4.211 8.398 -9.406 1 93.94 262 ALA A N 1
ATOM 1897 C CA . ALA A 1 262 ? -5.102 9.047 -8.445 1 93.94 262 ALA A CA 1
ATOM 1898 C C . ALA A 1 262 ? -5.359 8.141 -7.242 1 93.94 262 ALA A C 1
ATOM 1900 O O . ALA A 1 262 ? -5.266 8.586 -6.094 1 93.94 262 ALA A O 1
ATOM 1901 N N . ALA A 1 263 ? -5.672 6.875 -7.496 1 95.56 263 ALA A N 1
ATOM 1902 C CA . ALA A 1 263 ? -5.871 5.914 -6.414 1 95.56 263 ALA A CA 1
ATOM 1903 C C . ALA A 1 263 ? -4.594 5.738 -5.598 1 95.56 263 ALA A C 1
ATOM 1905 O O . ALA A 1 263 ? -4.637 5.723 -4.363 1 95.56 263 ALA A O 1
ATOM 1906 N N . ALA A 1 264 ? -3.508 5.621 -6.316 1 96.19 264 ALA A N 1
ATOM 1907 C CA . ALA A 1 264 ? -2.213 5.418 -5.672 1 96.19 264 ALA A CA 1
ATOM 1908 C C . ALA A 1 264 ? -1.893 6.562 -4.715 1 96.19 264 ALA A C 1
ATOM 1910 O O . ALA A 1 264 ? -1.373 6.332 -3.619 1 96.19 264 ALA A O 1
ATOM 1911 N N . SER A 1 265 ? -2.191 7.734 -5.121 1 94.19 265 SER A N 1
ATOM 1912 C CA . SER A 1 265 ? -1.93 8.906 -4.297 1 94.19 265 SER A CA 1
ATOM 1913 C C . SER A 1 265 ? -2.672 8.828 -2.969 1 94.19 265 SER A C 1
ATOM 1915 O O . SER A 1 265 ? -2.201 9.344 -1.954 1 94.19 265 SER A O 1
ATOM 1917 N N . GLU A 1 266 ? -3.787 8.148 -2.969 1 95.19 266 GLU A N 1
ATOM 1918 C CA . GLU A 1 266 ? -4.633 8.062 -1.78 1 95.19 266 GLU A CA 1
ATOM 1919 C C . GLU A 1 266 ? -4.363 6.777 -1.003 1 95.19 266 GLU A C 1
ATOM 1921 O O . GLU A 1 266 ? -4.695 6.68 0.18 1 95.19 266 GLU A O 1
ATOM 1926 N N . LEU A 1 267 ? -3.791 5.793 -1.659 1 96.06 267 LEU A N 1
ATOM 1927 C CA . LEU A 1 267 ? -3.668 4.477 -1.041 1 96.06 267 LEU A CA 1
ATOM 1928 C C . LEU A 1 267 ? -2.268 4.27 -0.475 1 96.06 267 LEU A C 1
ATOM 1930 O O . LEU A 1 267 ? -2.111 3.779 0.645 1 96.06 267 LEU A O 1
ATOM 1934 N N . TRP A 1 268 ? -1.213 4.641 -1.321 1 95.88 268 TRP A N 1
ATOM 1935 C CA . TRP A 1 268 ? 0.118 4.336 -0.807 1 95.88 268 TRP A CA 1
ATOM 1936 C C . TRP A 1 268 ? 1.094 5.469 -1.111 1 95.88 268 TRP A C 1
ATOM 1938 O O . TRP A 1 268 ? 2.23 5.461 -0.634 1 95.88 268 TRP A O 1
ATOM 1948 N N . SER A 1 269 ? 0.67 6.492 -1.896 1 93.31 269 SER A N 1
ATOM 1949 C CA . SER A 1 269 ? 1.487 7.648 -2.256 1 93.31 269 SER A CA 1
ATOM 1950 C C . SER A 1 269 ? 2.584 7.262 -3.242 1 93.31 269 SER A C 1
ATOM 1952 O O . SER A 1 269 ? 2.43 7.445 -4.453 1 93.31 269 SER A O 1
ATOM 1954 N N . THR A 1 270 ? 3.625 6.578 -2.848 1 93.81 270 THR A N 1
ATOM 1955 C CA . THR A 1 270 ? 4.707 6.16 -3.734 1 93.81 270 THR A CA 1
ATOM 1956 C C . THR A 1 270 ? 5.453 4.961 -3.154 1 93.81 270 THR A C 1
ATOM 1958 O O . THR A 1 270 ? 5.301 4.645 -1.973 1 93.81 270 THR A O 1
ATOM 1961 N N . LEU A 1 271 ? 6.113 4.258 -4 1 98.12 271 LEU A N 1
ATOM 1962 C CA . LEU A 1 271 ? 7.047 3.246 -3.512 1 98.12 271 LEU A CA 1
ATOM 1963 C C . LEU A 1 271 ? 8.172 3.889 -2.709 1 98.12 271 LEU A C 1
ATOM 1965 O O . LEU A 1 271 ? 8.711 4.922 -3.105 1 98.12 271 LEU A O 1
ATOM 1969 N N . ALA A 1 272 ? 8.531 3.248 -1.601 1 98.31 272 ALA A N 1
ATOM 1970 C CA . ALA A 1 272 ? 9.57 3.797 -0.736 1 98.31 272 ALA A CA 1
ATOM 1971 C C . ALA A 1 272 ? 10.852 4.062 -1.522 1 98.31 272 ALA A C 1
ATOM 1973 O O . ALA A 1 272 ? 11.242 3.264 -2.377 1 98.31 272 ALA A O 1
ATOM 1974 N N . GLY A 1 273 ? 11.523 5.133 -1.23 1 97.62 273 GLY A N 1
ATOM 1975 C CA . GLY A 1 273 ? 12.711 5.594 -1.931 1 97.62 273 GLY A CA 1
ATOM 1976 C C . GLY A 1 273 ? 13.797 4.535 -2.031 1 97.62 273 GLY A C 1
ATOM 1977 O O . GLY A 1 273 ? 14.297 4.254 -3.121 1 97.62 273 GLY A O 1
ATOM 1978 N N . PRO A 1 274 ? 14.188 3.895 -0.881 1 98.5 274 PRO A N 1
ATOM 1979 C CA . PRO A 1 274 ? 15.211 2.852 -0.943 1 98.5 274 PRO A CA 1
ATOM 1980 C C . PRO A 1 274 ? 14.828 1.696 -1.864 1 98.5 274 PRO A C 1
ATOM 1982 O O . PRO A 1 274 ? 15.68 1.146 -2.562 1 98.5 274 PRO A O 1
ATOM 1985 N N . MET A 1 275 ? 13.578 1.361 -1.867 1 98.69 275 MET A N 1
ATOM 1986 C CA . MET A 1 275 ? 13.117 0.283 -2.736 1 98.69 275 MET A CA 1
ATOM 1987 C C . MET A 1 275 ? 13.18 0.702 -4.203 1 98.69 275 MET A C 1
ATOM 1989 O O . MET A 1 275 ? 13.406 -0.131 -5.082 1 98.69 275 MET A O 1
ATOM 1993 N N . GLN A 1 276 ? 12.945 1.977 -4.469 1 98.62 276 GLN A N 1
ATOM 1994 C CA . GLN A 1 276 ? 13.07 2.463 -5.836 1 98.62 276 GLN A CA 1
ATOM 1995 C C . GLN A 1 276 ? 14.508 2.365 -6.328 1 98.62 276 GLN A C 1
ATOM 1997 O O . GLN A 1 276 ? 14.75 2.08 -7.504 1 98.62 276 GLN A O 1
ATOM 2002 N N . GLN A 1 277 ? 15.453 2.617 -5.41 1 98.69 277 GLN A N 1
ATOM 2003 C CA . GLN A 1 277 ? 16.859 2.457 -5.766 1 98.69 277 GLN A CA 1
ATOM 2004 C C . GLN A 1 277 ? 17.172 1.014 -6.156 1 98.69 277 GLN A C 1
ATOM 2006 O O . GLN A 1 277 ? 17.859 0.766 -7.148 1 98.69 277 GLN A O 1
ATOM 2011 N N . VAL A 1 278 ? 16.672 0.103 -5.391 1 98.81 278 VAL A N 1
ATOM 2012 C CA . VAL A 1 278 ? 16.859 -1.316 -5.68 1 98.81 278 VAL A CA 1
ATOM 2013 C C . VAL A 1 278 ? 16.203 -1.655 -7.02 1 98.81 278 VAL A C 1
ATOM 2015 O O . VAL A 1 278 ? 16.828 -2.32 -7.859 1 98.81 278 VAL A O 1
ATOM 2018 N N . ALA A 1 279 ? 15.016 -1.204 -7.242 1 98.94 279 ALA A N 1
ATOM 2019 C CA . ALA A 1 279 ? 14.273 -1.474 -8.469 1 98.94 279 ALA A CA 1
ATOM 2020 C C . ALA A 1 279 ? 15.016 -0.926 -9.688 1 98.94 279 ALA A C 1
ATOM 2022 O O . ALA A 1 279 ? 15.109 -1.594 -10.719 1 98.94 279 ALA A O 1
ATOM 2023 N N . GLU A 1 280 ? 15.469 0.313 -9.523 1 98.88 280 GLU A N 1
ATOM 2024 C CA . GLU A 1 280 ? 16.203 0.961 -10.602 1 98.88 280 GLU A CA 1
ATOM 2025 C C . GLU A 1 280 ? 17.391 0.112 -11.055 1 98.88 280 GLU A C 1
ATOM 2027 O O . GLU A 1 280 ? 17.594 -0.087 -12.25 1 98.88 280 GLU A O 1
ATOM 2032 N N . TYR A 1 281 ? 18.109 -0.405 -10.117 1 98.88 281 TYR A N 1
ATOM 2033 C CA . TYR A 1 281 ? 19.266 -1.247 -10.414 1 98.88 281 TYR A CA 1
ATOM 2034 C C . TYR A 1 281 ? 18.828 -2.584 -11 1 98.88 281 TYR A C 1
ATOM 2036 O O . TYR A 1 281 ? 19.344 -3.016 -12.031 1 98.88 281 TYR A O 1
ATOM 2044 N N . ALA A 1 282 ? 17.906 -3.285 -10.352 1 98.88 282 ALA A N 1
ATOM 2045 C CA . ALA A 1 282 ? 17.484 -4.637 -10.727 1 98.88 282 ALA A CA 1
ATOM 2046 C C . ALA A 1 282 ? 16.875 -4.656 -12.125 1 98.88 282 ALA A C 1
ATOM 2048 O O . ALA A 1 282 ? 17.219 -5.508 -12.945 1 98.88 282 ALA A O 1
ATOM 2049 N N . PHE A 1 283 ? 16.031 -3.684 -12.445 1 98.88 283 PHE A N 1
ATOM 2050 C CA . PHE A 1 283 ? 15.344 -3.67 -13.727 1 98.88 283 PHE A CA 1
ATOM 2051 C C . PHE A 1 283 ? 16.281 -3.223 -14.844 1 98.88 283 PHE A C 1
ATOM 2053 O O . PHE A 1 283 ? 15.992 -3.42 -16.031 1 98.88 283 PHE A O 1
ATOM 2060 N N . ALA A 1 284 ? 17.359 -2.562 -14.492 1 98.75 284 ALA A N 1
ATOM 2061 C CA . ALA A 1 284 ? 18.375 -2.256 -15.492 1 98.75 284 ALA A CA 1
ATOM 2062 C C . ALA A 1 284 ? 19.109 -3.52 -15.93 1 98.75 284 ALA A C 1
ATOM 2064 O O . ALA A 1 284 ? 19.781 -3.523 -16.953 1 98.75 284 ALA A O 1
ATOM 2065 N N . GLU A 1 285 ? 19.156 -4.516 -15.195 1 98.44 285 GLU A N 1
ATOM 2066 C CA . GLU A 1 285 ? 19.609 -5.871 -15.5 1 98.44 285 GLU A CA 1
ATOM 2067 C C . GLU A 1 285 ? 21.109 -5.906 -15.797 1 98.44 285 GLU A C 1
ATOM 2069 O O . GLU A 1 285 ? 21.531 -6.434 -16.828 1 98.44 285 GLU A O 1
ATOM 2074 N N . PRO A 1 286 ? 21.891 -5.449 -14.859 1 98.56 286 PRO A N 1
ATOM 2075 C CA . PRO A 1 286 ? 23.328 -5.738 -15.016 1 98.56 286 PRO A CA 1
ATOM 2076 C C . PRO A 1 286 ? 23.625 -7.234 -15.086 1 98.56 286 PRO A C 1
ATOM 2078 O O . PRO A 1 286 ? 22.75 -8.055 -14.781 1 98.56 286 PRO A O 1
ATOM 2081 N N . PRO A 1 287 ? 24.781 -7.684 -15.461 1 98.19 287 PRO A N 1
ATOM 2082 C CA . PRO A 1 287 ? 25.094 -9.086 -15.742 1 98.19 287 PRO A CA 1
ATOM 2083 C C . PRO A 1 287 ? 24.781 -10.008 -14.562 1 98.19 287 PRO A C 1
ATOM 2085 O O . PRO A 1 287 ? 24.297 -11.125 -14.758 1 98.19 287 PRO A O 1
ATOM 2088 N N . GLU A 1 288 ? 25.062 -9.586 -13.367 1 97.88 288 GLU A N 1
ATOM 2089 C CA . GLU A 1 288 ? 24.828 -10.438 -12.203 1 97.88 288 GLU A CA 1
ATOM 2090 C C . GLU A 1 288 ? 23.344 -10.719 -12.008 1 97.88 288 GLU A C 1
ATOM 2092 O O . GLU A 1 288 ? 22.969 -11.789 -11.516 1 97.88 288 GLU A O 1
ATOM 2097 N N . ILE A 1 289 ? 22.516 -9.75 -12.383 1 98.5 289 ILE A N 1
ATOM 2098 C CA . ILE A 1 289 ? 21.078 -9.945 -12.289 1 98.5 289 ILE A CA 1
ATOM 2099 C C . ILE A 1 289 ? 20.625 -10.93 -13.359 1 98.5 289 ILE A C 1
ATOM 2101 O O . ILE A 1 289 ? 19.859 -11.852 -13.078 1 98.5 289 ILE A O 1
ATOM 2105 N N . VAL A 1 290 ? 21.125 -10.766 -14.547 1 97.94 290 VAL A N 1
ATOM 2106 C CA . VAL A 1 290 ? 20.766 -11.648 -15.656 1 97.94 290 VAL A CA 1
ATOM 2107 C C . VAL A 1 290 ? 21.141 -13.086 -15.305 1 97.94 290 VAL A C 1
ATOM 2109 O O . VAL A 1 290 ? 20.359 -14.008 -15.523 1 97.94 290 VAL A O 1
ATOM 2112 N N . GLU A 1 291 ? 22.297 -13.273 -14.766 1 97.56 291 GLU A N 1
ATOM 2113 C CA . GLU A 1 291 ? 22.766 -14.602 -14.367 1 97.56 291 GLU A CA 1
ATOM 2114 C C . GLU A 1 291 ? 21.875 -15.195 -13.273 1 97.56 291 GLU A C 1
ATOM 2116 O O . GLU A 1 291 ? 21.562 -16.375 -13.305 1 97.56 291 GLU A O 1
ATOM 2121 N N . ARG A 1 292 ? 21.562 -14.352 -12.336 1 97.75 292 ARG A N 1
ATOM 2122 C CA . ARG A 1 292 ? 20.703 -14.797 -11.242 1 97.75 292 ARG A CA 1
ATOM 2123 C C . ARG A 1 292 ? 19.328 -15.234 -11.766 1 97.75 292 ARG A C 1
ATOM 2125 O O . ARG A 1 292 ? 18.797 -16.266 -11.336 1 97.75 292 ARG A O 1
ATOM 2132 N N . LEU A 1 293 ? 18.766 -14.477 -12.672 1 97.5 293 LEU A N 1
ATOM 2133 C CA . LEU A 1 293 ? 17.469 -14.812 -13.242 1 97.5 293 LEU A CA 1
ATOM 2134 C C . LEU A 1 293 ? 17.5 -16.172 -13.945 1 97.5 293 LEU A C 1
ATOM 2136 O O . LEU A 1 293 ? 16.609 -17 -13.758 1 97.5 293 LEU A O 1
ATOM 2140 N N . ARG A 1 294 ? 18.547 -16.406 -14.656 1 96.38 294 ARG A N 1
ATOM 2141 C CA . ARG A 1 294 ? 18.703 -17.672 -15.375 1 96.38 294 ARG A CA 1
ATOM 2142 C C . ARG A 1 294 ? 18.844 -18.844 -14.414 1 96.38 294 ARG A C 1
ATOM 2144 O O . ARG A 1 294 ? 18.203 -19.875 -14.586 1 96.38 294 ARG A O 1
ATOM 2151 N N . ALA A 1 295 ? 19.688 -18.672 -13.461 1 97.06 295 ALA A N 1
ATOM 2152 C CA . ALA A 1 295 ? 19.938 -19.719 -12.484 1 97.06 295 ALA A CA 1
ATOM 2153 C C . ALA A 1 295 ? 18.672 -20.047 -11.695 1 97.06 295 ALA A C 1
ATOM 2155 O O . ALA A 1 295 ? 18.391 -21.219 -11.43 1 97.06 295 ALA A O 1
ATOM 2156 N N . ALA A 1 296 ? 18 -19.031 -11.328 1 97.5 296 ALA A N 1
ATOM 2157 C CA . ALA A 1 296 ? 16.766 -19.219 -10.555 1 97.5 296 ALA A CA 1
ATOM 2158 C C . ALA A 1 296 ? 15.711 -19.953 -11.367 1 97.5 296 ALA A C 1
ATOM 2160 O O . ALA A 1 296 ? 15.055 -20.875 -10.859 1 97.5 296 ALA A O 1
ATOM 2161 N N . ALA A 1 297 ? 15.539 -19.547 -12.609 1 97.25 297 ALA A N 1
ATOM 2162 C CA . ALA A 1 297 ? 14.555 -20.203 -13.477 1 97.25 297 ALA A CA 1
ATOM 2163 C C . ALA A 1 297 ? 14.883 -21.688 -13.648 1 97.25 297 ALA A C 1
ATOM 2165 O O . ALA A 1 297 ? 13.992 -22.531 -13.617 1 97.25 297 ALA A O 1
ATOM 2166 N N . ARG A 1 298 ? 16.125 -21.984 -13.812 1 96.56 298 ARG A N 1
ATOM 2167 C CA . ARG A 1 298 ? 16.578 -23.359 -13.953 1 96.56 298 ARG A CA 1
ATOM 2168 C C . ARG A 1 298 ? 16.266 -24.172 -12.695 1 96.56 298 ARG A C 1
ATOM 2170 O O . ARG A 1 298 ? 15.766 -25.297 -12.781 1 96.56 298 ARG A O 1
ATOM 2177 N N . LEU A 1 299 ? 16.609 -23.609 -11.57 1 97.81 299 LEU A N 1
ATOM 2178 C CA . LEU A 1 299 ? 16.359 -24.266 -10.297 1 97.81 299 LEU A CA 1
ATOM 2179 C C . LEU A 1 299 ? 14.867 -24.516 -10.094 1 97.81 299 LEU A C 1
ATOM 2181 O O . LEU A 1 299 ? 14.461 -25.625 -9.766 1 97.81 299 LEU A O 1
ATOM 2185 N N . HIS A 1 300 ? 14.055 -23.469 -10.297 1 98 300 HIS A N 1
ATOM 2186 C CA . HIS A 1 300 ? 12.609 -23.594 -10.156 1 98 300 HIS A CA 1
ATOM 2187 C C . HIS A 1 300 ? 12.07 -24.688 -11.062 1 98 300 HIS A C 1
ATOM 2189 O O . HIS A 1 300 ? 11.258 -25.516 -10.633 1 98 300 HIS A O 1
ATOM 2195 N N . GLY A 1 301 ? 12.547 -24.672 -12.289 1 97.75 301 GLY A N 1
ATOM 2196 C CA . GLY A 1 301 ? 12.094 -25.672 -13.25 1 97.75 301 GLY A CA 1
ATOM 2197 C C . GLY A 1 301 ? 12.445 -27.094 -12.852 1 97.75 301 GLY A C 1
ATOM 2198 O O . GLY A 1 301 ? 11.609 -27.984 -12.945 1 97.75 301 GLY A O 1
ATOM 2199 N N . ALA A 1 302 ? 13.648 -27.312 -12.414 1 98 302 ALA A N 1
ATOM 2200 C CA . ALA A 1 302 ? 14.125 -28.656 -12.047 1 98 302 ALA A CA 1
ATOM 2201 C C . ALA A 1 302 ? 13.281 -29.234 -10.914 1 98 302 ALA A C 1
ATOM 2203 O O . ALA A 1 302 ? 12.852 -30.391 -10.992 1 98 302 ALA A O 1
ATOM 2204 N N . VAL A 1 303 ? 13.047 -28.453 -9.938 1 98.25 303 VAL A N 1
ATOM 2205 C CA . VAL A 1 303 ? 12.352 -28.953 -8.758 1 98.25 303 VAL A CA 1
ATOM 2206 C C . VAL A 1 303 ? 10.867 -29.125 -9.07 1 98.25 303 VAL A C 1
ATOM 2208 O O . VAL A 1 303 ? 10.242 -30.094 -8.648 1 98.25 303 VAL A O 1
ATOM 2211 N N . ALA A 1 304 ? 10.273 -28.188 -9.805 1 98.44 304 ALA A N 1
ATOM 2212 C CA . ALA A 1 304 ? 8.875 -28.328 -10.203 1 98.44 304 ALA A CA 1
ATOM 2213 C C . ALA A 1 304 ? 8.648 -29.594 -11.016 1 98.44 304 ALA A C 1
ATOM 2215 O O . ALA A 1 304 ? 7.668 -30.312 -10.805 1 98.44 304 ALA A O 1
ATOM 2216 N N . ARG A 1 305 ? 9.531 -29.906 -11.891 1 98.25 305 ARG A N 1
ATOM 2217 C CA . ARG A 1 305 ? 9.422 -31.109 -12.711 1 98.25 305 ARG A CA 1
ATOM 2218 C C . ARG A 1 305 ? 9.531 -32.375 -11.852 1 98.25 305 ARG A C 1
ATOM 2220 O O . ARG A 1 305 ? 8.875 -33.375 -12.133 1 98.25 305 ARG A O 1
ATOM 2227 N N . ALA A 1 306 ? 10.398 -32.281 -10.906 1 98.5 306 ALA A N 1
ATOM 2228 C CA . ALA A 1 306 ? 10.523 -33.406 -10 1 98.5 306 ALA A CA 1
ATOM 2229 C C . ALA A 1 306 ? 9.219 -33.688 -9.258 1 98.5 306 ALA A C 1
ATOM 2231 O O . ALA A 1 306 ? 8.773 -34.812 -9.164 1 98.5 306 ALA A O 1
ATOM 2232 N N . VAL A 1 307 ? 8.602 -32.656 -8.734 1 98.5 307 VAL A N 1
ATOM 2233 C CA . VAL A 1 307 ? 7.34 -32.812 -8.008 1 98.5 307 VAL A CA 1
ATOM 2234 C C . VAL A 1 307 ? 6.242 -33.25 -8.969 1 98.5 307 VAL A C 1
ATOM 2236 O O . VAL A 1 307 ? 5.375 -34.031 -8.609 1 98.5 307 VAL A O 1
ATOM 2239 N N . HIS A 1 308 ? 6.273 -32.719 -10.164 1 98.62 308 HIS A N 1
ATOM 2240 C CA . HIS A 1 308 ? 5.355 -33.156 -11.211 1 98.62 308 HIS A CA 1
ATOM 2241 C C . HIS A 1 308 ? 5.438 -34.656 -11.43 1 98.62 308 HIS A C 1
ATOM 2243 O O . HIS A 1 308 ? 4.41 -35.344 -11.469 1 98.62 308 HIS A O 1
ATOM 2249 N N . ARG A 1 309 ? 6.602 -35.188 -11.547 1 98.12 309 ARG A N 1
ATOM 2250 C CA . ARG A 1 309 ? 6.801 -36.625 -11.766 1 98.12 309 ARG A CA 1
ATOM 2251 C C . ARG A 1 309 ? 6.262 -37.406 -10.594 1 98.12 309 ARG A C 1
ATOM 2253 O O . ARG A 1 309 ? 5.621 -38.469 -10.789 1 98.12 309 ARG A O 1
ATOM 2260 N N . ILE A 1 310 ? 6.512 -36.906 -9.453 1 98.12 310 ILE A N 1
ATOM 2261 C CA . ILE A 1 310 ? 6.023 -37.594 -8.258 1 98.12 310 ILE A CA 1
ATOM 2262 C C . ILE A 1 310 ? 4.496 -37.656 -8.289 1 98.12 310 ILE A C 1
ATOM 2264 O O . ILE A 1 310 ? 3.91 -38.688 -7.973 1 98.12 310 ILE A O 1
ATOM 2268 N N . ALA A 1 311 ? 3.838 -36.594 -8.648 1 98.19 311 ALA A N 1
ATOM 2269 C CA . ALA A 1 311 ? 2.379 -36.531 -8.703 1 98.19 311 ALA A CA 1
ATOM 2270 C C . ALA A 1 311 ? 1.835 -37.5 -9.75 1 98.19 311 ALA A C 1
ATOM 2272 O O . ALA A 1 311 ? 0.869 -38.25 -9.484 1 98.19 311 ALA A O 1
ATOM 2273 N N . VAL A 1 312 ? 2.465 -37.5 -10.891 1 97.88 312 VAL A N 1
ATOM 2274 C CA . VAL A 1 312 ? 2.037 -38.375 -11.969 1 97.88 312 VAL A CA 1
ATOM 2275 C C . VAL A 1 312 ? 2.221 -39.844 -11.555 1 97.88 312 VAL A C 1
ATOM 2277 O O . VAL A 1 312 ? 1.335 -40.688 -11.773 1 97.88 312 VAL A O 1
ATOM 2280 N N . ASP A 1 313 ? 3.35 -40.094 -10.961 1 96.69 313 ASP A N 1
ATOM 2281 C CA . ASP A 1 313 ? 3.633 -41.469 -10.5 1 96.69 313 ASP A CA 1
ATOM 2282 C C . ASP A 1 313 ? 2.613 -41.906 -9.453 1 96.69 313 ASP A C 1
ATOM 2284 O O . ASP A 1 313 ? 2.311 -43.094 -9.336 1 96.69 313 ASP A O 1
ATOM 2288 N N . ALA A 1 314 ? 2.082 -41 -8.789 1 97.06 314 ALA A N 1
ATOM 2289 C CA . ALA A 1 314 ? 1.1 -41.312 -7.746 1 97.06 314 ALA A CA 1
ATOM 2290 C C . ALA A 1 314 ? -0.298 -41.469 -8.336 1 97.06 314 ALA A C 1
ATOM 2292 O O . ALA A 1 314 ? -1.253 -41.781 -7.621 1 97.06 314 ALA A O 1
ATOM 2293 N N . GLY A 1 315 ? -0.447 -41.188 -9.633 1 97.06 315 GLY A N 1
ATOM 2294 C CA . GLY A 1 315 ? -1.71 -41.438 -10.305 1 97.06 315 GLY A CA 1
ATOM 2295 C C . GLY A 1 315 ? -2.463 -40.156 -10.664 1 97.06 315 GLY A C 1
ATOM 2296 O O . GLY A 1 315 ? -3.574 -40.219 -11.195 1 97.06 315 GLY A O 1
ATOM 2297 N N . ALA A 1 316 ? -1.932 -39.062 -10.43 1 97.94 316 ALA A N 1
ATOM 2298 C CA . ALA A 1 316 ? -2.592 -37.781 -10.75 1 97.94 316 ALA A CA 1
ATOM 2299 C C . ALA A 1 316 ? -2.383 -37.406 -12.211 1 97.94 316 ALA A C 1
ATOM 2301 O O . ALA A 1 316 ? -1.344 -37.75 -12.797 1 97.94 316 ALA A O 1
ATOM 2302 N N . ARG A 1 317 ? -3.426 -36.812 -12.797 1 97.88 317 ARG A N 1
ATOM 2303 C CA . ARG A 1 317 ? -3.191 -36 -13.984 1 97.88 317 ARG A CA 1
ATOM 2304 C C . ARG A 1 317 ? -2.574 -34.656 -13.617 1 97.88 317 ARG A C 1
ATOM 2306 O O . ARG A 1 317 ? -3.043 -34 -12.703 1 97.88 317 ARG A O 1
ATOM 2313 N N . CYS A 1 318 ? -1.551 -34.312 -14.281 1 98 318 CYS A N 1
ATOM 2314 C CA . CYS A 1 318 ? -0.857 -33.062 -13.961 1 98 318 CYS A CA 1
ATOM 2315 C C . CYS A 1 318 ? -0.161 -32.5 -15.195 1 98 318 CYS A C 1
ATOM 2317 O O . CYS A 1 318 ? 0.627 -33.219 -15.844 1 98 318 CYS A O 1
ATOM 2319 N N . ARG A 1 319 ? -0.463 -31.266 -15.531 1 97.75 319 ARG A N 1
ATOM 2320 C CA . ARG A 1 319 ? 0.222 -30.609 -16.641 1 97.75 319 ARG A CA 1
ATOM 2321 C C . ARG A 1 319 ? 1.706 -30.438 -16.328 1 97.75 319 ARG A C 1
ATOM 2323 O O . ARG A 1 319 ? 2.078 -30.109 -15.211 1 97.75 319 ARG A O 1
ATOM 2330 N N . PRO A 1 320 ? 2.543 -30.75 -17.359 1 97.44 320 PRO A N 1
ATOM 2331 C CA . PRO A 1 320 ? 3.957 -30.453 -17.109 1 97.44 320 PRO A CA 1
ATOM 2332 C C . PRO A 1 320 ? 4.215 -28.969 -16.859 1 97.44 320 PRO A C 1
ATOM 2334 O O . PRO A 1 320 ? 3.717 -28.125 -17.609 1 97.44 320 PRO A O 1
ATOM 2337 N N . PRO A 1 321 ? 4.934 -28.672 -15.805 1 98.06 321 PRO A N 1
ATOM 2338 C CA . PRO A 1 321 ? 5.215 -27.25 -15.531 1 98.06 321 PRO A CA 1
ATOM 2339 C C . PRO A 1 321 ? 6.18 -26.641 -16.547 1 98.06 321 PRO A C 1
ATOM 2341 O O . PRO A 1 321 ? 7.16 -27.281 -16.938 1 98.06 321 PRO A O 1
ATOM 2344 N N . THR A 1 322 ? 5.922 -25.438 -16.984 1 97.62 322 THR A N 1
ATOM 2345 C CA . THR A 1 322 ? 6.773 -24.75 -17.953 1 97.62 322 THR A CA 1
ATOM 2346 C C . THR A 1 322 ? 7.25 -23.406 -17.406 1 97.62 322 THR A C 1
ATOM 2348 O O . THR A 1 322 ? 8.156 -22.797 -17.984 1 97.62 322 THR A O 1
ATOM 2351 N N . GLY A 1 323 ? 6.711 -22.938 -16.312 1 97.44 323 GLY A N 1
ATOM 2352 C CA . GLY A 1 323 ? 7.105 -21.672 -15.695 1 97.44 323 GLY A CA 1
ATOM 2353 C C . GLY A 1 323 ? 6.699 -21.562 -14.242 1 97.44 323 GLY A C 1
ATOM 2354 O O . GLY A 1 323 ? 6.012 -22.438 -13.719 1 97.44 323 GLY A O 1
ATOM 2355 N N . ALA A 1 324 ? 7.188 -20.531 -13.617 1 97.88 324 ALA A N 1
ATOM 2356 C CA . ALA A 1 324 ? 6.945 -20.312 -12.195 1 97.88 324 ALA A CA 1
ATOM 2357 C C . ALA A 1 324 ? 7.512 -21.453 -11.359 1 97.88 324 ALA A C 1
ATOM 2359 O O . ALA A 1 324 ? 8.609 -21.938 -11.625 1 97.88 324 ALA A O 1
ATOM 2360 N N . PHE A 1 325 ? 6.949 -21.812 -10.281 1 98.31 325 PHE A N 1
ATOM 2361 C CA . PHE A 1 325 ? 7.418 -22.906 -9.438 1 98.31 325 PHE A CA 1
ATOM 2362 C C . PHE A 1 325 ? 6.242 -23.625 -8.797 1 98.31 325 PHE A C 1
ATOM 2364 O O . PHE A 1 325 ? 6.254 -23.906 -7.594 1 98.31 325 PHE A O 1
ATOM 2371 N N . TYR A 1 326 ? 5.207 -23.906 -9.648 1 98.31 326 TYR A N 1
ATOM 2372 C CA . TYR A 1 326 ? 3.984 -24.547 -9.195 1 98.31 326 TYR A CA 1
ATOM 2373 C C . TYR A 1 326 ? 3.703 -25.812 -10 1 98.31 326 TYR A C 1
ATOM 2375 O O . TYR A 1 326 ? 4.121 -25.922 -11.148 1 98.31 326 TYR A O 1
ATOM 2383 N N . VAL A 1 327 ? 3.012 -26.719 -9.383 1 98.31 327 VAL A N 1
ATOM 2384 C CA . VAL A 1 327 ? 2.33 -27.828 -10.047 1 98.31 327 VAL A CA 1
ATOM 2385 C C . VAL A 1 327 ? 0.895 -27.922 -9.539 1 98.31 327 VAL A C 1
ATOM 2387 O O . VAL A 1 327 ? 0.602 -27.547 -8.406 1 98.31 327 VAL A O 1
ATOM 2390 N N . TYR A 1 328 ? 0.015 -28.391 -10.375 1 98.69 328 TYR A N 1
ATOM 2391 C CA . TYR A 1 328 ? -1.405 -28.453 -10.055 1 98.69 328 TYR A CA 1
ATOM 2392 C C . TYR A 1 328 ? -1.974 -29.844 -10.32 1 98.69 328 TYR A C 1
ATOM 2394 O O . TYR A 1 328 ? -2.74 -30.031 -11.266 1 98.69 328 TYR A O 1
ATOM 2402 N N . PRO A 1 329 ? -1.686 -30.781 -9.492 1 98.62 329 PRO A N 1
ATOM 2403 C CA . PRO A 1 329 ? -2.143 -32.156 -9.688 1 98.62 329 PRO A CA 1
ATOM 2404 C C . PRO A 1 329 ? -3.66 -32.312 -9.602 1 98.62 329 PRO A C 1
ATOM 2406 O O . PRO A 1 329 ? -4.297 -31.625 -8.781 1 98.62 329 PRO A O 1
ATOM 2409 N N . ASP A 1 330 ? -4.176 -33.125 -10.414 1 98.56 330 ASP A N 1
ATOM 2410 C CA . ASP A 1 330 ? -5.578 -33.531 -10.453 1 98.56 330 ASP A CA 1
ATOM 2411 C C . ASP A 1 330 ? -5.734 -35 -10.125 1 98.56 330 ASP A C 1
ATOM 2413 O O . ASP A 1 330 ? -5.41 -35.875 -10.953 1 98.56 330 ASP A O 1
ATOM 2417 N N . PHE A 1 331 ? -6.309 -35.312 -9.016 1 98.44 331 PHE A N 1
ATOM 2418 C CA . PHE A 1 331 ? -6.418 -36.688 -8.57 1 98.44 331 PHE A CA 1
ATOM 2419 C C . PHE A 1 331 ? -7.785 -37.281 -8.914 1 98.44 331 PHE A C 1
ATOM 2421 O O . PHE A 1 331 ? -8.172 -38.312 -8.398 1 98.44 331 PHE A O 1
ATOM 2428 N N . GLU A 1 332 ? -8.469 -36.656 -9.797 1 98 332 GLU A N 1
ATOM 2429 C CA . GLU A 1 332 ? -9.797 -37.094 -10.219 1 98 332 GLU A CA 1
ATOM 2430 C C . GLU A 1 332 ? -9.75 -38.562 -10.719 1 98 332 GLU A C 1
ATOM 2432 O O . GLU A 1 332 ? -10.711 -39.312 -10.539 1 98 332 GLU A O 1
ATOM 2437 N N . PRO A 1 333 ? -8.703 -38.969 -11.383 1 97.69 333 PRO A N 1
ATOM 2438 C CA . PRO A 1 333 ? -8.641 -40.344 -11.82 1 97.69 333 PRO A CA 1
ATOM 2439 C C . PRO A 1 333 ? -8.789 -41.344 -10.672 1 97.69 333 PRO A C 1
ATOM 2441 O O . PRO A 1 333 ? -9.125 -42.5 -10.898 1 97.69 333 PRO A O 1
ATOM 2444 N N . LEU A 1 334 ? -8.539 -40.938 -9.469 1 97.81 334 LEU A N 1
ATOM 2445 C CA . LEU A 1 334 ? -8.602 -41.812 -8.305 1 97.81 334 LEU A CA 1
ATOM 2446 C C . LEU A 1 334 ? -9.805 -41.469 -7.43 1 97.81 334 LEU A C 1
ATOM 2448 O O . LEU A 1 334 ? -9.797 -41.75 -6.227 1 97.81 334 LEU A O 1
ATOM 2452 N N . ARG A 1 335 ? -10.773 -40.844 -7.949 1 97.69 335 ARG A N 1
ATOM 2453 C CA . ARG A 1 335 ? -11.93 -40.375 -7.203 1 97.69 335 ARG A CA 1
ATOM 2454 C C . ARG A 1 335 ? -12.578 -41.469 -6.391 1 97.69 335 ARG A C 1
ATOM 2456 O O . ARG A 1 335 ? -12.883 -41.312 -5.211 1 97.69 335 ARG A O 1
ATOM 2463 N N . ALA A 1 336 ? -12.797 -42.594 -6.992 1 97.12 336 ALA A N 1
ATOM 2464 C CA . ALA A 1 336 ? -13.469 -43.719 -6.32 1 97.12 336 ALA A CA 1
ATOM 2465 C C . ALA A 1 336 ? -12.672 -44.188 -5.105 1 97.12 336 ALA A C 1
ATOM 2467 O O . ALA A 1 336 ? -13.227 -44.344 -4.016 1 97.12 336 ALA A O 1
ATOM 2468 N N . GLU A 1 337 ? -11.422 -44.375 -5.316 1 95.75 337 GLU A N 1
ATOM 2469 C CA . GLU A 1 337 ? -10.539 -44.844 -4.246 1 95.75 337 GLU A CA 1
ATOM 2470 C C . GLU A 1 337 ? -10.461 -43.812 -3.115 1 95.75 337 GLU A C 1
ATOM 2472 O O . GLU A 1 337 ? -10.516 -44.188 -1.938 1 95.75 337 GLU A O 1
ATOM 2477 N N . LEU A 1 338 ? -10.383 -42.594 -3.473 1 97.62 338 LEU A N 1
ATOM 2478 C CA . LEU A 1 338 ? -10.234 -41.531 -2.494 1 97.62 338 LEU A CA 1
ATOM 2479 C C . LEU A 1 338 ? -11.539 -41.281 -1.736 1 97.62 338 LEU A C 1
ATOM 2481 O O . LEU A 1 338 ? -11.523 -41.031 -0.533 1 97.62 338 LEU A O 1
ATOM 2485 N N . THR A 1 339 ? -12.617 -41.344 -2.447 1 97.25 339 THR A N 1
ATOM 2486 C CA . THR A 1 339 ? -13.914 -41.219 -1.804 1 97.25 339 THR A CA 1
ATOM 2487 C C . THR A 1 339 ? -14.117 -42.281 -0.745 1 97.25 339 THR A C 1
ATOM 2489 O O . THR A 1 339 ? -14.648 -42.031 0.334 1 97.25 339 THR A O 1
ATOM 2492 N N . ALA A 1 340 ? -13.727 -43.469 -1.036 1 95.94 340 ALA A N 1
ATOM 2493 C CA . ALA A 1 340 ? -13.828 -44.562 -0.092 1 95.94 340 ALA A CA 1
ATOM 2494 C C . ALA A 1 340 ? -13.039 -44.281 1.182 1 95.94 340 ALA A C 1
ATOM 2496 O O . ALA A 1 340 ? -13.336 -44.844 2.242 1 95.94 340 ALA A O 1
ATOM 2497 N N . ARG A 1 341 ? -12.164 -43.406 1.051 1 94.25 341 ARG A N 1
ATOM 2498 C CA . ARG A 1 341 ? -11.328 -43.031 2.195 1 94.25 341 ARG A CA 1
ATOM 2499 C C . ARG A 1 341 ? -11.758 -41.719 2.787 1 94.25 341 ARG A C 1
ATOM 2501 O O . ARG A 1 341 ? -11.023 -41.125 3.586 1 94.25 341 ARG A O 1
ATOM 2508 N N . GLY A 1 342 ? -12.797 -41.125 2.291 1 95.62 342 GLY A N 1
ATOM 2509 C CA . GLY A 1 342 ? -13.352 -39.906 2.875 1 95.62 342 GLY A CA 1
ATOM 2510 C C . GLY A 1 342 ? -12.867 -38.656 2.201 1 95.62 342 GLY A C 1
ATOM 2511 O O . GLY A 1 342 ? -13.102 -37.562 2.699 1 95.62 342 GLY A O 1
ATOM 2512 N N . VAL A 1 343 ? -12.125 -38.719 1.147 1 98.06 343 VAL A N 1
ATOM 2513 C CA . VAL A 1 343 ? -11.664 -37.562 0.377 1 98.06 343 VAL A CA 1
ATOM 2514 C C . VAL A 1 343 ? -12.617 -37.312 -0.794 1 98.06 343 VAL A C 1
ATOM 2516 O O . VAL A 1 343 ? -12.648 -38.094 -1.75 1 98.06 343 VAL A O 1
ATOM 2519 N N . THR A 1 344 ? -13.352 -36.156 -0.688 1 98.31 344 THR A N 1
ATOM 2520 C CA . THR A 1 344 ? -14.438 -36 -1.646 1 98.31 344 THR A CA 1
ATOM 2521 C C . THR A 1 344 ? -14.328 -34.688 -2.377 1 98.31 344 THR A C 1
ATOM 2523 O O . THR A 1 344 ? -15.031 -34.438 -3.357 1 98.31 344 THR A O 1
ATOM 2526 N N . ASP A 1 345 ? -13.477 -33.844 -1.922 1 98.44 345 ASP A N 1
ATOM 2527 C CA . ASP A 1 345 ? -13.305 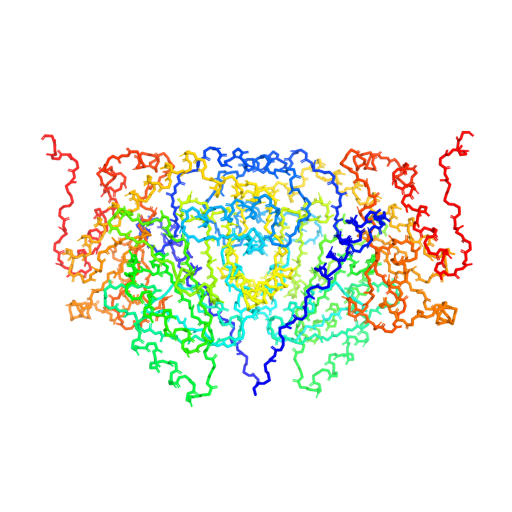-32.5 -2.475 1 98.44 345 ASP A CA 1
ATOM 2528 C C . ASP A 1 345 ? -11.898 -31.984 -2.215 1 98.44 345 ASP A C 1
ATOM 2530 O O . ASP A 1 345 ? -11.062 -32.688 -1.642 1 98.44 345 ASP A O 1
ATOM 2534 N N . SER A 1 346 ? -11.602 -30.828 -2.75 1 98.19 346 SER A N 1
ATOM 2535 C CA . SER A 1 346 ? -10.25 -30.312 -2.633 1 98.19 346 SER A CA 1
ATOM 2536 C C . SER A 1 346 ? -9.906 -29.984 -1.184 1 98.19 346 SER A C 1
ATOM 2538 O O . SER A 1 346 ? -8.75 -30.125 -0.768 1 98.19 346 SER A O 1
ATOM 2540 N N . ALA A 1 347 ? -10.898 -29.562 -0.369 1 97.06 347 ALA A N 1
ATOM 2541 C CA . ALA A 1 347 ? -10.656 -29.281 1.044 1 97.06 347 ALA A CA 1
ATOM 2542 C C . ALA A 1 347 ? -10.273 -30.547 1.799 1 97.06 347 ALA A C 1
ATOM 2544 O O . ALA A 1 347 ? -9.281 -30.562 2.533 1 97.06 347 ALA A O 1
ATOM 2545 N N . SER A 1 348 ? -11.039 -31.578 1.663 1 97.94 348 SER A N 1
ATOM 2546 C CA . SER A 1 348 ? -10.742 -32.844 2.344 1 97.94 348 SER A CA 1
ATOM 2547 C C . SER A 1 348 ? -9.445 -33.438 1.819 1 97.94 348 SER A C 1
ATOM 2549 O O . SER A 1 348 ? -8.719 -34.094 2.566 1 97.94 348 SER A O 1
ATOM 2551 N N . LEU A 1 349 ? -9.148 -33.281 0.53 1 98.25 349 LEU A N 1
ATOM 2552 C CA . LEU A 1 349 ? -7.887 -33.75 -0.05 1 98.25 349 LEU A CA 1
ATOM 2553 C C . LEU A 1 349 ? -6.699 -33.094 0.637 1 98.25 349 LEU A C 1
ATOM 2555 O O . LEU A 1 349 ? -5.766 -33.781 1.065 1 98.25 349 LEU A O 1
ATOM 2559 N N . ALA A 1 350 ? -6.738 -31.797 0.751 1 96.94 350 ALA A N 1
ATOM 2560 C CA . ALA A 1 350 ? -5.668 -31.047 1.399 1 96.94 350 ALA A CA 1
ATOM 2561 C C . ALA A 1 350 ? -5.535 -31.438 2.869 1 96.94 350 ALA A C 1
ATOM 2563 O O . ALA A 1 350 ? -4.422 -31.594 3.377 1 96.94 350 ALA A O 1
ATOM 2564 N N . HIS A 1 351 ? -6.645 -31.609 3.514 1 95.06 351 HIS A N 1
ATOM 2565 C CA . HIS A 1 351 ? -6.645 -31.984 4.922 1 95.06 351 HIS A CA 1
ATOM 2566 C C . HIS A 1 351 ? -6.031 -33.375 5.125 1 95.06 351 HIS A C 1
ATOM 2568 O O . HIS A 1 351 ? -5.277 -33.594 6.078 1 95.06 351 HIS A O 1
ATOM 2574 N N . ARG A 1 352 ? -6.379 -34.25 4.309 1 96.31 352 ARG A N 1
ATOM 2575 C CA . ARG A 1 352 ? -5.859 -35.594 4.414 1 96.31 352 ARG A CA 1
ATOM 2576 C C . ARG A 1 352 ? -4.348 -35.625 4.246 1 96.31 352 ARG A C 1
ATOM 2578 O O . ARG A 1 352 ? -3.643 -36.312 4.996 1 96.31 352 ARG A O 1
ATOM 2585 N N . LEU A 1 353 ? -3.855 -34.906 3.271 1 96.69 353 LEU A N 1
ATOM 2586 C CA . LEU A 1 353 ? -2.418 -34.844 3.037 1 96.69 353 LEU A CA 1
ATOM 2587 C C . LEU A 1 353 ? -1.699 -34.25 4.254 1 96.69 353 LEU A C 1
ATOM 2589 O O . LEU A 1 353 ? -0.646 -34.75 4.652 1 96.69 353 LEU A O 1
ATOM 2593 N N . LEU A 1 354 ? -2.27 -33.219 4.824 1 95.12 354 LEU A N 1
ATOM 2594 C CA . LEU A 1 354 ? -1.68 -32.594 6 1 95.12 354 LEU A CA 1
ATOM 2595 C C . LEU A 1 354 ? -1.698 -33.531 7.195 1 95.12 354 LEU A C 1
ATOM 2597 O O . LEU A 1 354 ? -0.671 -33.719 7.844 1 95.12 354 LEU A O 1
ATOM 2601 N N . ASP A 1 355 ? -2.814 -34.125 7.453 1 93.5 355 ASP A N 1
ATOM 2602 C CA . ASP A 1 355 ? -3.021 -34.938 8.648 1 93.5 355 ASP A CA 1
ATOM 2603 C C . ASP A 1 355 ? -2.209 -36.219 8.594 1 93.5 355 ASP A C 1
ATOM 2605 O O . ASP A 1 355 ? -1.641 -36.656 9.594 1 93.5 355 ASP A O 1
ATOM 2609 N N . GLU A 1 356 ? -2.094 -36.781 7.453 1 94 356 GLU A N 1
ATOM 2610 C CA . GLU A 1 356 ? -1.491 -38.125 7.359 1 94 356 GLU A CA 1
ATOM 2611 C C . GLU A 1 356 ? -0.004 -38.031 7.027 1 94 356 GLU A C 1
ATOM 2613 O O . GLU A 1 356 ? 0.771 -38.906 7.379 1 94 356 GLU A O 1
ATOM 2618 N N . SER A 1 357 ? 0.323 -36.969 6.375 1 94.94 357 SER A N 1
ATOM 2619 C CA . SER A 1 357 ? 1.685 -37 5.852 1 94.94 357 SER A CA 1
ATOM 2620 C C . SER A 1 357 ? 2.434 -35.719 6.148 1 94.94 357 SER A C 1
ATOM 2622 O O . SER A 1 357 ? 3.617 -35.594 5.828 1 94.94 357 SER A O 1
ATOM 2624 N N . GLY A 1 358 ? 1.761 -34.719 6.676 1 94.94 358 GLY A N 1
ATOM 2625 C CA . GLY A 1 358 ? 2.414 -33.438 6.965 1 94.94 358 GLY A CA 1
ATOM 2626 C C . GLY A 1 358 ? 2.725 -32.625 5.723 1 94.94 358 GLY A C 1
ATOM 2627 O O . GLY A 1 358 ? 3.604 -31.766 5.742 1 94.94 358 GLY A O 1
ATOM 2628 N N . VAL A 1 359 ? 2.098 -32.938 4.621 1 96.56 359 VAL A N 1
ATOM 2629 C CA . VAL A 1 359 ? 2.268 -32.188 3.385 1 96.56 359 VAL A CA 1
ATOM 2630 C C . VAL A 1 359 ? 1.188 -31.109 3.283 1 96.56 359 VAL A C 1
ATOM 2632 O O . VAL A 1 359 ? -0.005 -31.422 3.238 1 96.56 359 VAL A O 1
ATOM 2635 N N . VAL A 1 360 ? 1.598 -29.859 3.275 1 96.12 360 VAL A N 1
ATOM 2636 C CA . VAL A 1 360 ? 0.675 -28.734 3.248 1 96.12 360 VAL A CA 1
ATOM 2637 C C . VAL A 1 360 ? 0.525 -28.219 1.815 1 96.12 360 VAL A C 1
ATOM 2639 O O . VAL A 1 360 ? 1.506 -27.812 1.191 1 96.12 360 VAL A O 1
ATOM 2642 N N . VAL A 1 361 ? -0.653 -28.281 1.266 1 96.69 361 VAL A N 1
ATOM 2643 C CA . VAL A 1 361 ? -0.932 -27.812 -0.086 1 96.69 361 VAL A CA 1
ATOM 2644 C C . VAL A 1 361 ? -2.098 -26.828 -0.058 1 96.69 361 VAL A C 1
ATOM 2646 O O . VAL A 1 361 ? -2.721 -26.625 0.987 1 96.69 361 VAL A O 1
ATOM 2649 N N . LEU A 1 362 ? -2.328 -26.172 -1.121 1 96.5 362 LEU A N 1
ATOM 2650 C CA . LEU A 1 362 ? -3.461 -25.25 -1.236 1 96.5 362 LEU A CA 1
ATOM 2651 C C . LEU A 1 362 ? -4.555 -25.859 -2.117 1 96.5 362 LEU A C 1
ATOM 2653 O O . LEU A 1 362 ? -4.398 -25.938 -3.336 1 96.5 362 LEU A O 1
ATOM 2657 N N . GLY A 1 363 ? -5.66 -26.172 -1.499 1 97.25 363 GLY A N 1
ATOM 2658 C CA . GLY A 1 363 ? -6.754 -26.797 -2.225 1 97.25 363 GLY A CA 1
ATOM 2659 C C . GLY A 1 363 ? -7.344 -25.906 -3.299 1 97.25 363 GLY A C 1
ATOM 2660 O O . GLY A 1 363 ? -7.383 -24.688 -3.143 1 97.25 363 GLY A O 1
ATOM 2661 N N . GLY A 1 364 ? -7.84 -26.516 -4.34 1 97.81 364 GLY A N 1
ATOM 2662 C CA . GLY A 1 364 ? -8.375 -25.797 -5.48 1 97.81 364 GLY A CA 1
ATOM 2663 C C . GLY A 1 364 ? -9.531 -24.875 -5.117 1 97.81 364 GLY A C 1
ATOM 2664 O O . GLY A 1 364 ? -9.742 -23.859 -5.766 1 97.81 364 GLY A O 1
ATOM 2665 N N . HIS A 1 365 ? -10.32 -25.219 -4.086 1 96.38 365 HIS A N 1
ATOM 2666 C CA . HIS A 1 365 ? -11.461 -24.422 -3.666 1 96.38 365 HIS A CA 1
ATOM 2667 C C . HIS A 1 365 ? -11.023 -23.031 -3.207 1 96.38 365 HIS A C 1
ATOM 2669 O O . HIS A 1 365 ? -11.82 -22.094 -3.219 1 96.38 365 HIS A O 1
ATOM 2675 N N . LEU A 1 366 ? -9.789 -22.875 -2.871 1 95.38 366 LEU A N 1
ATOM 2676 C CA . LEU A 1 366 ? -9.266 -21.594 -2.43 1 95.38 366 LEU A CA 1
ATOM 2677 C C . LEU A 1 366 ? -8.711 -20.797 -3.609 1 95.38 366 LEU A C 1
ATOM 2679 O O . LEU A 1 366 ? -8.258 -19.656 -3.439 1 95.38 366 LEU A O 1
ATOM 2683 N N . LEU A 1 367 ? -8.758 -21.344 -4.836 1 97.19 367 LEU A N 1
ATOM 2684 C CA . LEU A 1 367 ? -8.203 -20.734 -6.043 1 97.19 367 LEU A CA 1
ATOM 2685 C C . LEU A 1 367 ? -9.297 -20.484 -7.078 1 97.19 367 LEU A C 1
ATOM 2687 O O . LEU A 1 367 ? -9 -20.266 -8.258 1 97.19 367 LEU A O 1
ATOM 2691 N N . GLY A 1 368 ? -10.523 -20.594 -6.617 1 96.69 368 GLY A N 1
ATOM 2692 C CA . GLY A 1 368 ? -11.656 -20.375 -7.492 1 96.69 368 GLY A CA 1
ATOM 2693 C C . GLY A 1 368 ? -12 -21.578 -8.359 1 96.69 368 GLY A C 1
ATOM 2694 O O . GLY A 1 368 ? -12.828 -21.484 -9.258 1 96.69 368 GLY A O 1
ATOM 2695 N N . ASP A 1 369 ? -11.328 -22.688 -8.125 1 98 369 ASP A N 1
ATOM 2696 C CA . ASP A 1 369 ? -11.617 -23.922 -8.852 1 98 369 ASP A CA 1
ATOM 2697 C C . ASP A 1 369 ? -12.914 -24.578 -8.344 1 98 369 ASP A C 1
ATOM 2699 O O . ASP A 1 369 ? -13.523 -24.094 -7.391 1 98 369 ASP A O 1
ATOM 2703 N N . ASP A 1 370 ? -13.406 -25.547 -9.109 1 97.38 370 ASP A N 1
ATOM 2704 C CA . ASP A 1 370 ? -14.523 -26.359 -8.625 1 97.38 370 ASP A CA 1
ATOM 2705 C C . ASP A 1 370 ? -14.211 -26.969 -7.266 1 97.38 370 ASP A C 1
ATOM 2707 O O . ASP A 1 370 ? -13.297 -27.797 -7.145 1 97.38 370 ASP A O 1
ATOM 2711 N N . PRO A 1 371 ? -14.953 -26.609 -6.262 1 97.5 371 PRO A N 1
ATOM 2712 C CA . PRO A 1 371 ? -14.641 -27.094 -4.918 1 97.5 371 PRO A CA 1
ATOM 2713 C C . PRO A 1 371 ? -14.703 -28.609 -4.812 1 97.5 371 PRO A C 1
ATOM 2715 O O . PRO A 1 371 ? -14.039 -29.203 -3.959 1 97.5 371 PRO A O 1
ATOM 2718 N N . GLY A 1 372 ? -15.438 -29.203 -5.664 1 98.12 372 GLY A N 1
ATOM 2719 C CA . GLY A 1 372 ? -15.578 -30.656 -5.637 1 98.12 372 GLY A CA 1
ATOM 2720 C C . GLY A 1 372 ? -14.445 -31.375 -6.332 1 98.12 372 GLY A C 1
ATOM 2721 O O . GLY A 1 372 ? -14.281 -32.594 -6.168 1 98.12 372 GLY A O 1
ATOM 2722 N N . ALA A 1 373 ? -13.664 -30.625 -7.078 1 98.19 373 ALA A N 1
ATOM 2723 C CA . ALA A 1 373 ? -12.562 -31.25 -7.809 1 98.19 373 ALA A CA 1
ATOM 2724 C C . ALA A 1 373 ? -11.422 -31.625 -6.871 1 98.19 373 ALA A C 1
ATOM 2726 O O . ALA A 1 373 ? -11.164 -30.938 -5.887 1 98.19 373 ALA A O 1
ATOM 2727 N N . LEU A 1 374 ? -10.773 -32.719 -7.141 1 98.56 374 LEU A N 1
ATOM 2728 C CA . LEU A 1 374 ? -9.672 -33.219 -6.316 1 98.56 374 LEU A CA 1
ATOM 2729 C C . LEU A 1 374 ? -8.336 -32.656 -6.797 1 98.56 374 LEU A C 1
ATOM 2731 O O . LEU A 1 374 ? -7.469 -33.406 -7.234 1 98.56 374 LEU A O 1
ATOM 2735 N N . ARG A 1 375 ? -8.25 -31.344 -6.66 1 98.69 375 ARG A N 1
ATOM 2736 C CA . ARG A 1 375 ? -7.082 -30.641 -7.176 1 98.69 375 ARG A CA 1
ATOM 2737 C C . ARG A 1 375 ? -6.5 -29.703 -6.121 1 98.69 375 ARG A C 1
ATOM 2739 O O . ARG A 1 375 ? -7.219 -29.203 -5.25 1 98.69 375 ARG A O 1
ATOM 2746 N N . PHE A 1 376 ? -5.184 -29.516 -6.184 1 98.19 376 PHE A N 1
ATOM 2747 C CA . PHE A 1 376 ? -4.523 -28.562 -5.312 1 98.19 376 PHE A CA 1
ATOM 2748 C C . PHE A 1 376 ? -3.307 -27.953 -6 1 98.19 376 PHE A C 1
ATOM 2750 O O . PHE A 1 376 ? -2.852 -28.453 -7.027 1 98.19 376 PHE A O 1
ATOM 2757 N N . LYS A 1 377 ? -2.877 -26.828 -5.5 1 98.12 377 LYS A N 1
ATOM 2758 C CA . LYS A 1 377 ? -1.625 -26.203 -5.914 1 98.12 377 LYS A CA 1
ATOM 2759 C C . LYS A 1 377 ? -0.477 -26.609 -4.996 1 98.12 377 LYS A C 1
ATOM 2761 O O . LYS A 1 377 ? -0.632 -26.641 -3.771 1 98.12 377 LYS A O 1
ATOM 2766 N N . ALA A 1 378 ? 0.614 -26.969 -5.566 1 98 378 ALA A N 1
ATOM 2767 C CA . ALA A 1 378 ? 1.86 -27.188 -4.836 1 98 378 ALA A CA 1
ATOM 2768 C C . ALA A 1 378 ? 2.941 -26.219 -5.297 1 98 378 ALA A C 1
ATOM 2770 O O . ALA A 1 378 ? 3.316 -26.203 -6.473 1 98 378 ALA A O 1
ATOM 2771 N N . ALA A 1 379 ? 3.377 -25.391 -4.441 1 96.88 379 ALA A N 1
ATOM 2772 C CA . ALA A 1 379 ? 4.508 -24.5 -4.68 1 96.88 379 ALA A CA 1
ATOM 2773 C C . ALA A 1 379 ? 5.82 -25.141 -4.258 1 96.88 379 ALA A C 1
ATOM 2775 O O . ALA A 1 379 ? 5.965 -25.578 -3.113 1 96.88 379 ALA A O 1
ATOM 2776 N N . THR A 1 380 ? 6.801 -25.141 -5.043 1 97.5 380 THR A N 1
ATOM 2777 C CA . THR A 1 380 ? 7.965 -25.984 -4.812 1 97.5 380 THR A CA 1
ATOM 2778 C C . THR A 1 380 ? 9.148 -25.156 -4.312 1 97.5 380 THR A C 1
ATOM 2780 O O . THR A 1 380 ? 10.172 -25.719 -3.918 1 97.5 380 THR A O 1
ATOM 2783 N N . SER A 1 381 ? 8.969 -23.844 -4.223 1 94.75 381 SER A N 1
ATOM 2784 C CA . SER A 1 381 ? 10.086 -22.938 -3.98 1 94.75 381 SER A CA 1
ATOM 2785 C C . SER A 1 381 ? 10.508 -22.953 -2.514 1 94.75 381 SER A C 1
ATOM 2787 O O . SER A 1 381 ? 11.578 -22.453 -2.164 1 94.75 381 SER A O 1
ATOM 2789 N N . LEU A 1 382 ? 9.711 -23.562 -1.627 1 90.5 382 LEU A N 1
ATOM 2790 C CA . LEU A 1 382 ? 10.078 -23.625 -0.216 1 90.5 382 LEU A CA 1
ATOM 2791 C C . LEU A 1 382 ? 10.914 -24.875 0.077 1 90.5 382 LEU A C 1
ATOM 2793 O O . LEU A 1 382 ? 11.375 -25.062 1.204 1 90.5 382 LEU A O 1
ATOM 2797 N N . LEU A 1 383 ? 11.25 -25.625 -0.902 1 95.06 383 LEU A N 1
ATOM 2798 C CA . LEU A 1 383 ? 11.977 -26.875 -0.731 1 95.06 383 LEU A CA 1
ATOM 2799 C C . LEU A 1 383 ? 13.484 -26.641 -0.766 1 95.06 383 LEU A C 1
ATOM 2801 O O . LEU A 1 383 ? 14.266 -27.578 -0.58 1 95.06 383 LEU A O 1
ATOM 2805 N N . TYR A 1 384 ? 13.898 -25.391 -0.913 1 95.62 384 TYR A N 1
ATOM 2806 C CA . TYR A 1 384 ? 15.297 -25.125 -1.237 1 95.62 384 TYR A CA 1
ATOM 2807 C C . TYR A 1 384 ? 16.141 -25 0.028 1 95.62 384 TYR A C 1
ATOM 2809 O O . TYR A 1 384 ? 17.359 -24.891 -0.043 1 95.62 384 TYR A O 1
ATOM 2817 N N . GLY A 1 385 ? 15.523 -25.016 1.162 1 92.56 385 GLY A N 1
ATOM 2818 C CA . GLY A 1 385 ? 16.25 -25.016 2.42 1 92.56 385 GLY A CA 1
ATOM 2819 C C . GLY A 1 385 ? 16.656 -23.625 2.877 1 92.56 385 GLY A C 1
ATOM 2820 O O . GLY A 1 385 ? 15.938 -22.656 2.631 1 92.56 385 GLY A O 1
ATOM 2821 N N . ASP A 1 386 ? 17.719 -23.531 3.658 1 92.75 386 ASP A N 1
ATOM 2822 C CA . ASP A 1 386 ? 18.188 -22.266 4.195 1 92.75 386 ASP A CA 1
ATOM 2823 C C . ASP A 1 386 ? 19.062 -21.531 3.188 1 92.75 386 ASP A C 1
ATOM 2825 O O . ASP A 1 386 ? 19.234 -21.984 2.051 1 92.75 386 ASP A O 1
ATOM 2829 N N . GLU A 1 387 ? 19.578 -20.453 3.553 1 93.06 387 GLU A N 1
ATOM 2830 C CA . GLU A 1 387 ? 20.281 -19.562 2.625 1 93.06 387 GLU A CA 1
ATOM 2831 C C . GLU A 1 387 ? 21.484 -20.266 1.985 1 93.06 387 GLU A C 1
ATOM 2833 O O . GLU A 1 387 ? 21.688 -20.156 0.776 1 93.06 387 GLU A O 1
ATOM 2838 N N . LYS A 1 388 ? 22.25 -20.938 2.797 1 95.25 388 LYS A N 1
ATOM 2839 C CA . LYS A 1 388 ? 23.406 -21.656 2.275 1 95.25 388 LYS A CA 1
ATOM 2840 C C . LYS A 1 388 ? 22.969 -22.75 1.308 1 95.25 388 LYS A C 1
ATOM 2842 O O . LYS A 1 388 ? 23.578 -22.938 0.255 1 95.25 388 LYS A O 1
ATOM 2847 N N . GLU A 1 389 ? 21.953 -23.469 1.672 1 96.88 389 GLU A N 1
ATOM 2848 C CA . GLU A 1 389 ? 21.406 -24.531 0.836 1 96.88 389 GLU A CA 1
ATOM 2849 C C . GLU A 1 389 ? 20.859 -23.984 -0.473 1 96.88 389 GLU A C 1
ATOM 2851 O O . GLU A 1 389 ? 20.969 -24.609 -1.522 1 96.88 389 GLU A O 1
ATOM 2856 N N . GLN A 1 390 ? 20.234 -22.828 -0.398 1 96.75 390 GLN A N 1
ATOM 2857 C CA . GLN A 1 390 ? 19.719 -22.172 -1.597 1 96.75 390 GLN A CA 1
ATOM 2858 C C . GLN A 1 390 ? 20.859 -21.844 -2.564 1 96.75 390 GLN A C 1
ATOM 2860 O O . GLN A 1 390 ? 20.719 -22.031 -3.775 1 96.75 390 GLN A O 1
ATOM 2865 N N . GLU A 1 391 ? 21.938 -21.344 -1.999 1 96.81 391 GLU A N 1
ATOM 2866 C CA . GLU A 1 391 ? 23.094 -21.047 -2.828 1 96.81 391 GLU A CA 1
ATOM 2867 C C . GLU A 1 391 ? 23.625 -22.297 -3.514 1 96.81 391 GLU A C 1
ATOM 2869 O O . GLU A 1 391 ? 23.969 -22.266 -4.699 1 96.81 391 GLU A O 1
ATOM 2874 N N . GLU A 1 392 ? 23.656 -23.344 -2.75 1 97.56 392 GLU A N 1
ATOM 2875 C CA . GLU A 1 392 ? 24.109 -24.625 -3.309 1 97.56 392 GLU A CA 1
ATOM 2876 C C . GLU A 1 392 ? 23.188 -25.078 -4.434 1 97.56 392 GLU A C 1
ATOM 2878 O O . GLU A 1 392 ? 23.656 -25.562 -5.465 1 97.56 392 GLU A O 1
ATOM 2883 N N . ALA A 1 393 ? 21.938 -24.922 -4.227 1 97.81 393 ALA A N 1
ATOM 2884 C CA . ALA A 1 393 ? 20.953 -25.359 -5.215 1 97.81 393 ALA A CA 1
ATOM 2885 C C . ALA A 1 393 ? 21.078 -24.547 -6.5 1 97.81 393 ALA A C 1
ATOM 2887 O O . ALA A 1 393 ? 20.953 -25.094 -7.602 1 97.81 393 ALA A O 1
ATOM 2888 N N . LEU A 1 394 ? 21.344 -23.281 -6.367 1 97.25 394 LEU A N 1
ATOM 2889 C CA . LEU A 1 394 ? 21.469 -22.391 -7.516 1 97.25 394 LEU A CA 1
ATOM 2890 C C . LEU A 1 394 ? 22.672 -22.766 -8.367 1 97.25 394 LEU A C 1
ATOM 2892 O O . LEU A 1 394 ? 22.641 -22.594 -9.594 1 97.25 394 LEU A O 1
ATOM 2896 N N . CYS A 1 395 ? 23.641 -23.312 -7.734 1 96.69 395 CYS A N 1
ATOM 2897 C CA . CYS A 1 395 ? 24.906 -23.578 -8.414 1 96.69 395 CYS A CA 1
ATOM 2898 C C . CYS A 1 395 ? 24.969 -25.031 -8.891 1 96.69 395 CYS A C 1
ATOM 2900 O O . CYS A 1 395 ? 25.812 -25.375 -9.727 1 96.69 395 CYS A O 1
ATOM 2902 N N . ALA A 1 396 ? 24.094 -25.828 -8.43 1 96.69 396 ALA A N 1
ATOM 2903 C CA . ALA A 1 396 ? 24.156 -27.25 -8.734 1 96.69 396 ALA A CA 1
ATOM 2904 C C . ALA A 1 396 ? 23.672 -27.516 -10.156 1 96.69 396 ALA A C 1
ATOM 2906 O O . ALA A 1 396 ? 22.719 -26.906 -10.625 1 96.69 396 ALA A O 1
ATOM 2907 N N . ASN A 1 397 ? 24.297 -28.422 -10.789 1 94.56 397 ASN A N 1
ATOM 2908 C CA . ASN A 1 397 ? 23.844 -28.859 -12.102 1 94.56 397 ASN A CA 1
ATOM 2909 C C . ASN A 1 397 ? 22.516 -29.609 -12.016 1 94.56 397 ASN A C 1
ATOM 2911 O O . ASN A 1 397 ? 21.672 -29.469 -12.898 1 94.56 397 ASN A O 1
ATOM 2915 N N . ASP A 1 398 ? 22.422 -30.344 -10.945 1 96.81 398 ASP A N 1
ATOM 2916 C CA . ASP A 1 398 ? 21.203 -31.094 -10.672 1 96.81 398 ASP A CA 1
ATOM 2917 C C . ASP A 1 398 ? 20.719 -30.859 -9.242 1 96.81 398 ASP A C 1
ATOM 2919 O O . ASP A 1 398 ? 20.922 -31.703 -8.367 1 96.81 398 ASP A O 1
ATOM 2923 N N . PRO A 1 399 ? 20.016 -29.859 -9.07 1 97.5 399 PRO A N 1
ATOM 2924 C CA . PRO A 1 399 ? 19.625 -29.469 -7.707 1 97.5 399 PRO A CA 1
ATOM 2925 C C . PRO A 1 399 ? 18.766 -30.531 -7.02 1 97.5 399 PRO A C 1
ATOM 2927 O O . PRO A 1 399 ? 18.734 -30.609 -5.789 1 97.5 399 PRO A O 1
ATOM 2930 N N . VAL A 1 400 ? 18.062 -31.375 -7.688 1 97.69 400 VAL A N 1
ATOM 2931 C CA . VAL A 1 400 ? 17.125 -32.312 -7.102 1 97.69 400 VAL A CA 1
ATOM 2932 C C . VAL A 1 400 ? 17.906 -33.438 -6.414 1 97.69 400 VAL A C 1
ATOM 2934 O O . VAL A 1 400 ? 17.328 -34.219 -5.648 1 97.69 400 VAL A O 1
ATOM 2937 N N . ARG A 1 401 ? 19.156 -33.5 -6.66 1 96.88 401 ARG A N 1
ATOM 2938 C CA . ARG A 1 401 ? 20 -34.562 -6.062 1 96.88 401 ARG A CA 1
ATOM 2939 C C . ARG A 1 401 ? 20.594 -34.062 -4.746 1 96.88 401 ARG A C 1
ATOM 2941 O O . ARG A 1 401 ? 21.125 -34.875 -3.969 1 96.88 401 ARG A O 1
ATOM 2948 N N . LEU A 1 402 ? 20.578 -32.781 -4.543 1 97.31 402 LEU A N 1
ATOM 2949 C CA . LEU A 1 402 ? 21.062 -32.281 -3.264 1 97.31 402 LEU A CA 1
ATOM 2950 C C . LEU A 1 402 ? 20.266 -32.875 -2.105 1 97.31 402 LEU A C 1
ATOM 2952 O O . LEU A 1 402 ? 19.031 -32.938 -2.168 1 97.31 402 LEU A O 1
ATOM 2956 N N . PRO A 1 403 ? 20.891 -33.25 -1.009 1 96.81 403 PRO A N 1
ATOM 2957 C CA . PRO A 1 403 ? 20.234 -33.969 0.084 1 96.81 403 PRO A CA 1
ATOM 2958 C C . PRO A 1 403 ? 19.047 -33.188 0.653 1 96.81 403 PRO A C 1
ATOM 2960 O O . PRO A 1 403 ? 17.984 -33.781 0.909 1 96.81 403 PRO A O 1
ATOM 2963 N N . HIS A 1 404 ? 19.234 -31.922 0.859 1 95.62 404 HIS A N 1
ATOM 2964 C CA . HIS A 1 404 ? 18.156 -31.156 1.485 1 95.62 404 HIS A CA 1
ATOM 2965 C C . HIS A 1 404 ? 16.938 -31.062 0.568 1 95.62 404 HIS A C 1
ATOM 2967 O O . HIS A 1 404 ? 15.805 -30.922 1.04 1 95.62 404 HIS A O 1
ATOM 2973 N N . ILE A 1 405 ? 17.062 -31.156 -0.736 1 97.62 405 ILE A N 1
ATOM 2974 C CA . ILE A 1 405 ? 15.945 -31.125 -1.67 1 97.62 405 ILE A CA 1
ATOM 2975 C C . ILE A 1 405 ? 15.422 -32.562 -1.897 1 97.62 405 ILE A C 1
ATOM 2977 O O . ILE A 1 405 ? 14.219 -32.781 -1.844 1 97.62 405 ILE A O 1
ATOM 2981 N N . SER A 1 406 ? 16.344 -33.469 -2.066 1 97.56 406 SER A N 1
ATOM 2982 C CA . SER A 1 406 ? 15.961 -34.875 -2.303 1 97.56 406 SER A CA 1
ATOM 2983 C C . SER A 1 406 ? 15.164 -35.438 -1.127 1 97.56 406 SER A C 1
ATOM 2985 O O . SER A 1 406 ? 14.242 -36.219 -1.317 1 97.56 406 SER A O 1
ATOM 2987 N N . ASP A 1 407 ? 15.57 -35 0.075 1 96.5 407 ASP A N 1
ATOM 2988 C CA . ASP A 1 407 ? 14.859 -35.469 1.27 1 96.5 407 ASP A CA 1
ATOM 2989 C C . ASP A 1 407 ? 13.414 -34.969 1.262 1 96.5 407 ASP A C 1
ATOM 2991 O O . ASP A 1 407 ? 12.492 -35.688 1.616 1 96.5 407 ASP A O 1
ATOM 2995 N N . GLN A 1 408 ? 13.25 -33.75 0.878 1 96.44 408 GLN A N 1
ATOM 2996 C CA . GLN A 1 408 ? 11.906 -33.188 0.804 1 96.44 408 GLN A CA 1
ATOM 2997 C C . GLN A 1 408 ? 11.078 -33.875 -0.287 1 96.44 408 GLN A C 1
ATOM 2999 O O . GLN A 1 408 ? 9.898 -34.156 -0.095 1 96.44 408 GLN A O 1
ATOM 3004 N N . LEU A 1 409 ? 11.688 -34.125 -1.379 1 97.88 409 LEU A N 1
ATOM 3005 C CA . LEU A 1 409 ? 11.008 -34.812 -2.479 1 97.88 409 LEU A CA 1
ATOM 3006 C C . LEU A 1 409 ? 10.578 -36.219 -2.068 1 97.88 409 LEU A C 1
ATOM 3008 O O . LEU A 1 409 ? 9.484 -36.656 -2.422 1 97.88 409 LEU A O 1
ATOM 3012 N N . ALA A 1 410 ? 11.406 -36.844 -1.319 1 97.06 410 ALA A N 1
ATOM 3013 C CA . ALA A 1 410 ? 11.07 -38.156 -0.822 1 97.06 410 ALA A CA 1
ATOM 3014 C C . ALA A 1 410 ? 9.859 -38.125 0.107 1 97.06 410 ALA A C 1
ATOM 3016 O O . ALA A 1 410 ? 9.016 -39.031 0.078 1 97.06 410 ALA A O 1
ATOM 3017 N N . ARG A 1 411 ? 9.828 -37.125 0.894 1 96.5 411 ARG A N 1
ATOM 3018 C CA . ARG A 1 411 ? 8.695 -36.969 1.804 1 96.5 411 ARG A CA 1
ATOM 3019 C C . ARG A 1 411 ? 7.41 -36.688 1.034 1 96.5 411 ARG A C 1
ATOM 3021 O O . ARG A 1 411 ? 6.344 -37.188 1.408 1 96.5 411 ARG A O 1
ATOM 3028 N N . ILE A 1 412 ? 7.484 -35.938 -0.002 1 97.88 412 ILE A N 1
ATOM 3029 C CA . ILE A 1 412 ? 6.332 -35.656 -0.852 1 97.88 412 ILE A CA 1
ATOM 3030 C C . ILE A 1 412 ? 5.863 -36.969 -1.507 1 97.88 412 ILE A C 1
ATOM 3032 O O . ILE A 1 412 ? 4.668 -37.281 -1.497 1 97.88 412 ILE A O 1
ATOM 3036 N N . ALA A 1 413 ? 6.809 -37.688 -2.031 1 97.75 413 ALA A N 1
ATOM 3037 C CA . ALA A 1 413 ? 6.488 -38.969 -2.676 1 97.75 413 ALA A CA 1
ATOM 3038 C C . ALA A 1 413 ? 5.801 -39.906 -1.699 1 97.75 413 ALA A C 1
ATOM 3040 O O . ALA A 1 413 ? 4.816 -40.562 -2.047 1 97.75 413 ALA A O 1
ATOM 3041 N N . ALA A 1 414 ? 6.348 -39.969 -0.51 1 96.69 414 ALA A N 1
ATOM 3042 C CA . ALA A 1 414 ? 5.766 -40.812 0.523 1 96.69 414 ALA A CA 1
ATOM 3043 C C . ALA A 1 414 ? 4.352 -40.375 0.878 1 96.69 414 ALA A C 1
ATOM 3045 O O . ALA A 1 414 ? 3.471 -41.188 1.115 1 96.69 414 ALA A O 1
ATOM 3046 N N . GLY A 1 415 ? 4.188 -39.094 0.979 1 96.62 415 GLY A N 1
ATOM 3047 C CA . GLY A 1 415 ? 2.871 -38.562 1.278 1 96.62 415 GLY A CA 1
ATOM 3048 C C . GLY A 1 415 ? 1.839 -38.906 0.215 1 96.62 415 GLY A C 1
ATOM 3049 O O . GLY A 1 415 ? 0.712 -39.281 0.533 1 96.62 415 GLY A O 1
ATOM 3050 N N . PHE A 1 416 ? 2.195 -38.75 -1.046 1 97.12 416 PHE A N 1
ATOM 3051 C CA . PHE A 1 416 ? 1.283 -39.062 -2.139 1 97.12 416 PHE A CA 1
ATOM 3052 C C . PHE A 1 416 ? 0.992 -40.562 -2.189 1 97.12 416 PHE A C 1
ATOM 3054 O O . PHE A 1 416 ? -0.135 -40.969 -2.477 1 97.12 416 PHE A O 1
ATOM 3061 N N . ALA A 1 417 ? 1.997 -41.312 -1.907 1 95.44 417 ALA A N 1
ATOM 3062 C CA . ALA A 1 417 ? 1.809 -42.75 -1.863 1 95.44 417 ALA A CA 1
ATOM 3063 C C . ALA A 1 417 ? 0.809 -43.156 -0.778 1 95.44 417 ALA A C 1
ATOM 3065 O O . ALA A 1 417 ? -0.046 -44 -0.995 1 95.44 417 ALA A O 1
ATOM 3066 N N . ARG A 1 418 ? 0.97 -42.562 0.349 1 95.12 418 ARG A N 1
ATOM 3067 C CA . ARG A 1 418 ? 0.046 -42.844 1.447 1 95.12 418 ARG A CA 1
ATOM 3068 C C . ARG A 1 418 ? -1.373 -42.406 1.081 1 95.12 418 ARG A C 1
ATOM 3070 O O . ARG A 1 418 ? -2.344 -43.031 1.529 1 95.12 418 ARG A O 1
ATOM 3077 N N . LEU A 1 419 ? -1.505 -41.344 0.397 1 95.5 419 LEU A N 1
ATOM 3078 C CA . LEU A 1 419 ? -2.801 -40.812 -0.017 1 95.5 419 LEU A CA 1
ATOM 3079 C C . LEU A 1 419 ? -3.484 -41.75 -0.998 1 95.5 419 LEU A C 1
ATOM 3081 O O . LEU A 1 419 ? -4.684 -42.031 -0.881 1 95.5 419 LEU A O 1
ATOM 3085 N N . THR A 1 420 ? -2.754 -42.312 -1.901 1 94.56 420 THR A N 1
ATOM 3086 C CA . THR A 1 420 ? -3.354 -43 -3.039 1 94.56 420 THR A CA 1
ATOM 3087 C C . THR A 1 420 ? -3.266 -44.531 -2.865 1 94.56 420 THR A C 1
ATOM 3089 O O . THR A 1 420 ? -3.938 -45.281 -3.574 1 94.56 420 THR A O 1
ATOM 3092 N N . GLY A 1 421 ? -2.367 -44.938 -1.985 1 90.25 421 GLY A N 1
ATOM 3093 C CA . GLY A 1 421 ? -2.139 -46.344 -1.826 1 90.25 421 GLY A CA 1
ATOM 3094 C C . GLY A 1 421 ? -1.197 -46.938 -2.869 1 90.25 421 GLY A C 1
ATOM 3095 O O . GLY A 1 421 ? -0.95 -48.125 -2.893 1 90.25 421 GLY A O 1
ATOM 3096 N N . ARG A 1 422 ? -0.68 -46.125 -3.68 1 86.62 422 ARG A N 1
ATOM 3097 C CA . ARG A 1 422 ? 0.282 -46.531 -4.695 1 86.62 422 ARG A CA 1
ATOM 3098 C C . ARG A 1 422 ? 1.71 -46.438 -4.172 1 86.62 422 ARG A C 1
ATOM 3100 O O . ARG A 1 422 ? 1.999 -45.625 -3.285 1 86.62 422 ARG A O 1
ATOM 3107 N N . PRO A 1 423 ? 2.553 -47.344 -4.707 1 83.88 423 PRO A N 1
ATOM 3108 C CA . PRO A 1 423 ? 3.938 -47.281 -4.23 1 83.88 423 PRO A CA 1
ATOM 3109 C C . PRO A 1 423 ? 4.625 -45.969 -4.605 1 83.88 423 PRO A C 1
ATOM 3111 O O . PRO A 1 423 ? 4.34 -45.406 -5.664 1 83.88 423 PRO A O 1
ATOM 3114 N N . ALA A 1 424 ? 5.438 -45.594 -3.709 1 81.81 424 ALA A N 1
ATOM 3115 C CA . ALA A 1 424 ? 6.164 -44.344 -3.918 1 81.81 424 ALA A CA 1
ATOM 3116 C C . ALA A 1 424 ? 7.199 -44.5 -5.031 1 81.81 424 ALA A C 1
ATOM 3118 O O . ALA A 1 424 ? 7.844 -45.531 -5.152 1 81.81 424 ALA A O 1
ATOM 3119 N N . SER A 1 425 ? 7.363 -43.531 -5.93 1 69.25 425 SER A N 1
ATOM 3120 C CA . SER A 1 425 ? 8.406 -43.469 -6.949 1 69.25 425 SER A CA 1
ATOM 3121 C C . SER A 1 425 ? 9.789 -43.406 -6.324 1 69.25 425 SER A C 1
ATOM 3123 O O . SER A 1 425 ? 9.984 -42.75 -5.305 1 69.25 425 SER A O 1
ATOM 3125 N N . ALA A 1 426 ? 10.703 -44.406 -6.473 1 58.78 426 ALA A N 1
ATOM 3126 C CA . ALA A 1 426 ? 12.078 -44.375 -5.977 1 58.78 426 ALA A CA 1
ATOM 3127 C C . ALA A 1 426 ? 12.836 -43.156 -6.512 1 58.78 426 ALA A C 1
ATOM 3129 O O . ALA A 1 426 ? 12.891 -42.938 -7.723 1 58.78 426 ALA A O 1
ATOM 3130 N N . HIS A 1 427 ? 12.852 -42.062 -5.953 1 60.19 427 HIS A N 1
ATOM 3131 C CA . HIS A 1 427 ? 13.766 -41.031 -6.387 1 60.19 427 HIS A CA 1
ATOM 3132 C C . HIS A 1 427 ? 15.219 -41.438 -6.203 1 60.19 427 HIS A C 1
ATOM 3134 O O . HIS A 1 427 ? 15.562 -42.062 -5.203 1 60.19 427 HIS A O 1
ATOM 3140 N N . PRO A 1 428 ? 16.062 -41.5 -7.203 1 46.31 428 PRO A N 1
ATOM 3141 C CA . PRO A 1 428 ? 17.438 -41.969 -7.039 1 46.31 428 PRO A CA 1
ATOM 3142 C C . PRO A 1 428 ? 18.172 -41.281 -5.879 1 46.31 428 PRO A C 1
ATOM 3144 O O . PRO A 1 428 ? 18.156 -40.062 -5.773 1 46.31 428 PRO A O 1
ATOM 3147 N N . HIS A 1 429 ? 18.172 -41.844 -4.805 1 44.56 429 HIS A N 1
ATOM 3148 C CA . HIS A 1 429 ? 19.094 -41.375 -3.781 1 44.56 429 HIS A CA 1
ATOM 3149 C C . HIS A 1 429 ? 20.516 -41.344 -4.305 1 44.56 429 HIS A C 1
ATOM 3151 O O . HIS A 1 429 ? 20.891 -42.125 -5.172 1 44.56 429 HIS A O 1
ATOM 3157 N N . PRO A 1 430 ? 21.312 -40.219 -4.062 1 41.84 430 PRO A N 1
ATOM 3158 C CA . PRO A 1 430 ? 22.703 -40.125 -4.496 1 41.84 430 PRO A CA 1
ATOM 3159 C C . PRO A 1 430 ? 23.516 -41.375 -4.145 1 41.84 430 PRO A C 1
ATOM 3161 O O . PRO A 1 430 ? 24.625 -41.531 -4.645 1 41.84 430 PRO A O 1
ATOM 3164 N N . GLU A 1 431 ? 23.266 -42.156 -3.24 1 38.09 431 GLU A N 1
ATOM 3165 C CA . GLU A 1 431 ? 24.266 -43.188 -2.906 1 38.09 431 GLU A CA 1
ATOM 3166 C C . GLU A 1 431 ? 24.469 -44.156 -4.066 1 38.09 431 GLU A C 1
ATOM 3168 O O . GLU A 1 431 ? 25.484 -44.844 -4.129 1 38.09 431 GLU A O 1
ATOM 3173 N N . GLU A 1 432 ? 23.625 -44.469 -4.922 1 32.16 432 GLU A N 1
ATOM 3174 C CA . GLU A 1 432 ? 23.984 -45.469 -5.906 1 32.16 432 GLU A CA 1
ATOM 3175 C C . GLU A 1 432 ? 24.906 -44.906 -6.984 1 32.16 432 GLU A C 1
ATOM 3177 O O . GLU A 1 432 ? 25.25 -45.594 -7.945 1 32.16 432 GLU A O 1
ATOM 3182 N N . ALA A 1 433 ? 24.984 -43.625 -7.066 1 37.75 433 ALA A N 1
ATOM 3183 C CA . ALA A 1 433 ? 26 -43.188 -8.016 1 37.75 433 ALA A CA 1
ATOM 3184 C C . ALA A 1 433 ? 27.406 -43.438 -7.473 1 37.75 433 ALA A C 1
ATOM 3186 O O . ALA A 1 433 ? 28.391 -42.875 -7.996 1 37.75 433 ALA A O 1
ATOM 3187 N N . ARG A 1 434 ? 27.609 -44.156 -6.312 1 29.22 434 ARG A N 1
ATOM 3188 C CA . ARG A 1 434 ? 29.016 -44.562 -6.32 1 29.22 434 ARG A CA 1
ATOM 3189 C C . ARG A 1 434 ? 29.25 -45.75 -7.25 1 29.22 434 ARG A C 1
ATOM 3191 O O . ARG A 1 434 ? 28.438 -46.656 -7.293 1 29.22 434 ARG A O 1
ATOM 3198 N N . MET B 1 1 ? -27.266 3.305 -16.797 1 24.81 1 MET B N 1
ATOM 3199 C CA . MET B 1 1 ? -26.016 2.779 -16.25 1 24.81 1 MET B CA 1
ATOM 3200 C C . MET B 1 1 ? -24.984 3.893 -16.078 1 24.81 1 MET B C 1
ATOM 3202 O O . MET B 1 1 ? -24.469 4.422 -17.062 1 24.81 1 MET B O 1
ATOM 3206 N N . THR B 1 2 ? -25.203 4.727 -15.148 1 30.94 2 THR B N 1
ATOM 3207 C CA . THR B 1 2 ? -24.5 5.98 -14.898 1 30.94 2 THR B CA 1
ATOM 3208 C C . THR B 1 2 ? -23 5.746 -14.781 1 30.94 2 THR B C 1
ATOM 3210 O O . THR B 1 2 ? -22.547 4.93 -13.977 1 30.94 2 THR B O 1
ATOM 3213 N N . THR B 1 3 ? -22.281 5.746 -15.859 1 35.09 3 THR B N 1
ATOM 3214 C CA . THR B 1 3 ? -20.828 5.789 -16.016 1 35.09 3 THR B CA 1
ATOM 3215 C C . THR B 1 3 ? -20.188 6.672 -14.953 1 35.09 3 THR B C 1
ATOM 3217 O O . THR B 1 3 ? -20.344 7.895 -14.977 1 35.09 3 THR B O 1
ATOM 3220 N N . ALA B 1 4 ? -20.234 6.191 -13.742 1 39.81 4 ALA B N 1
ATOM 3221 C CA . ALA B 1 4 ? -19.578 7.051 -12.758 1 39.81 4 ALA B CA 1
ATOM 3222 C C . ALA B 1 4 ? -18.219 7.512 -13.266 1 39.81 4 ALA B C 1
ATOM 3224 O O . ALA B 1 4 ? -17.391 6.695 -13.688 1 39.81 4 ALA B O 1
ATOM 3225 N N . ALA B 1 5 ? -18.141 8.703 -13.727 1 45.66 5 ALA B N 1
ATOM 3226 C CA . ALA B 1 5 ? -16.922 9.391 -14.156 1 45.66 5 ALA B CA 1
ATOM 3227 C C . ALA B 1 5 ? -15.75 9.062 -13.227 1 45.66 5 ALA B C 1
ATOM 3229 O O . ALA B 1 5 ? -15.938 8.859 -12.031 1 45.66 5 ALA B O 1
ATOM 3230 N N . PRO B 1 6 ? -14.586 8.641 -13.766 1 50.97 6 PRO B N 1
ATOM 3231 C CA . PRO B 1 6 ? -13.422 8.445 -12.906 1 50.97 6 PRO B CA 1
ATOM 3232 C C . PRO B 1 6 ? -13.227 9.586 -11.906 1 50.97 6 PRO B C 1
ATOM 3234 O O . PRO B 1 6 ? -13.617 10.727 -12.18 1 50.97 6 PRO B O 1
ATOM 3237 N N . PRO B 1 7 ? -13.047 9.25 -10.633 1 56.19 7 PRO B N 1
ATOM 3238 C CA . PRO B 1 7 ? -12.812 10.328 -9.672 1 56.19 7 PRO B CA 1
ATOM 3239 C C . PRO B 1 7 ? -11.773 11.336 -10.148 1 56.19 7 PRO B C 1
ATOM 3241 O O . PRO B 1 7 ? -10.891 10.992 -10.945 1 56.19 7 PRO B O 1
ATOM 3244 N N . PRO B 1 8 ? -12.047 12.57 -10.008 1 57.62 8 PRO B N 1
ATOM 3245 C CA . PRO B 1 8 ? -11.094 13.617 -10.367 1 57.62 8 PRO B CA 1
ATOM 3246 C C . PRO B 1 8 ? -9.688 13.344 -9.852 1 57.62 8 PRO B C 1
ATOM 3248 O O . PRO B 1 8 ? -9.516 12.57 -8.906 1 57.62 8 PRO B O 1
ATOM 3251 N N . PRO B 1 9 ? -8.727 13.812 -10.539 1 62.75 9 PRO B N 1
ATOM 3252 C CA . PRO B 1 9 ? -7.344 13.648 -10.078 1 62.75 9 PRO B CA 1
ATOM 3253 C C . PRO B 1 9 ? -7.133 14.141 -8.648 1 62.75 9 PRO B C 1
ATOM 3255 O O . PRO B 1 9 ? -7.863 15.016 -8.18 1 62.75 9 PRO B O 1
ATOM 3258 N N . SER B 1 10 ? -6.266 13.477 -7.961 1 73.75 10 SER B N 1
ATOM 3259 C CA . SER B 1 10 ? -5.867 13.883 -6.617 1 73.75 10 SER B CA 1
ATOM 3260 C C . SER B 1 10 ? -5.453 15.344 -6.582 1 73.75 10 SER B C 1
ATOM 3262 O O . SER B 1 10 ? -4.75 15.82 -7.477 1 73.75 10 SER B O 1
ATOM 3264 N N . ALA B 1 11 ? -6.082 16.141 -5.734 1 74.56 11 ALA B N 1
ATOM 3265 C CA . ALA B 1 11 ? -5.746 17.562 -5.543 1 74.56 11 ALA B CA 1
ATOM 3266 C C . ALA B 1 11 ? -4.238 17.75 -5.414 1 74.56 11 ALA B C 1
ATOM 3268 O O . ALA B 1 11 ? -3.678 18.703 -5.969 1 74.56 11 ALA B O 1
ATOM 3269 N N . ASN B 1 12 ? -3.633 16.734 -4.773 1 73.81 12 ASN B N 1
ATOM 3270 C CA . ASN B 1 12 ? -2.189 16.812 -4.582 1 73.81 12 ASN B CA 1
ATOM 3271 C C . ASN B 1 12 ? -1.438 16.672 -5.902 1 73.81 12 ASN B C 1
ATOM 3273 O O . ASN B 1 12 ? -0.479 17.406 -6.156 1 73.81 12 ASN B O 1
ATOM 3277 N N . LEU B 1 13 ? -1.961 15.75 -6.699 1 69.81 13 LEU B N 1
ATOM 3278 C CA . LEU B 1 13 ? -1.32 15.531 -7.988 1 69.81 13 LEU B CA 1
ATOM 3279 C C . LEU B 1 13 ? -1.469 16.766 -8.883 1 69.81 13 LEU B C 1
ATOM 3281 O O . LEU B 1 13 ? -0.514 17.172 -9.547 1 69.81 13 LEU B O 1
ATOM 3285 N N . ALA B 1 14 ? -2.594 17.297 -8.836 1 74.44 14 ALA B N 1
ATOM 3286 C CA . ALA B 1 14 ? -2.861 18.484 -9.656 1 74.44 14 ALA B CA 1
ATOM 3287 C C . ALA B 1 14 ? -1.986 19.656 -9.227 1 74.44 14 ALA B C 1
ATOM 3289 O O . ALA B 1 14 ? -1.435 20.375 -10.07 1 74.44 14 ALA B O 1
ATOM 3290 N N . LEU B 1 15 ? -1.831 19.828 -8.016 1 79.12 15 LEU B N 1
ATOM 3291 C CA . LEU B 1 15 ? -1.031 20.922 -7.492 1 79.12 15 LEU B CA 1
ATOM 3292 C C . LEU B 1 15 ? 0.45 20.703 -7.781 1 79.12 15 LEU B C 1
ATOM 3294 O O . LEU B 1 15 ? 1.161 21.656 -8.133 1 79.12 15 LEU B O 1
ATOM 3298 N N . ASN B 1 16 ? 0.849 19.469 -7.625 1 74.19 16 ASN B N 1
ATOM 3299 C CA . ASN B 1 16 ? 2.238 19.156 -7.934 1 74.19 16 ASN B CA 1
ATOM 3300 C C . ASN B 1 16 ? 2.572 19.453 -9.391 1 74.19 16 ASN B C 1
ATOM 3302 O O . ASN B 1 16 ? 3.646 19.969 -9.695 1 74.19 16 ASN B O 1
ATOM 3306 N N . GLN B 1 17 ? 1.65 19.062 -10.211 1 73.19 17 GLN B N 1
ATOM 3307 C CA . GLN B 1 17 ? 1.843 19.344 -11.633 1 73.19 17 GLN B CA 1
ATOM 3308 C C . GLN B 1 17 ? 1.929 20.844 -11.898 1 73.19 17 GLN B C 1
ATOM 3310 O O . GLN B 1 17 ? 2.805 21.297 -12.641 1 73.19 17 GLN B O 1
ATOM 3315 N N . LEU B 1 18 ? 1.057 21.547 -11.336 1 78.94 18 LEU B N 1
ATOM 3316 C CA . LEU B 1 18 ? 1.037 22.984 -11.508 1 78.94 18 LEU B CA 1
ATOM 3317 C C . LEU B 1 18 ? 2.344 23.609 -11.023 1 78.94 18 LEU B C 1
ATOM 3319 O O . LEU B 1 18 ? 2.934 24.438 -11.719 1 78.94 18 LEU B O 1
ATOM 3323 N N . VAL B 1 19 ? 2.824 23.219 -9.898 1 82.31 19 VAL B N 1
ATOM 3324 C CA . VAL B 1 19 ? 4.055 23.734 -9.312 1 82.31 19 VAL B CA 1
ATOM 3325 C C . VAL B 1 19 ? 5.242 23.391 -10.211 1 82.31 19 VAL B C 1
ATOM 3327 O O . VAL B 1 19 ? 6.105 24.234 -10.461 1 82.31 19 VAL B O 1
ATOM 3330 N N . ALA B 1 20 ? 5.227 22.203 -10.68 1 75.06 20 ALA B N 1
ATOM 3331 C CA . ALA B 1 20 ? 6.297 21.766 -11.578 1 75.06 20 ALA B CA 1
ATOM 3332 C C . ALA B 1 20 ? 6.328 22.609 -12.844 1 75.06 20 ALA B C 1
ATOM 3334 O O . ALA B 1 20 ? 7.398 23.016 -13.305 1 75.06 20 ALA B O 1
ATOM 3335 N N . GLU B 1 21 ? 5.191 22.859 -13.375 1 81 21 GLU B N 1
ATOM 3336 C CA . GLU B 1 21 ? 5.078 23.672 -14.586 1 81 21 GLU B CA 1
ATOM 3337 C C . GLU B 1 21 ? 5.582 25.094 -14.352 1 81 21 GLU B C 1
ATOM 3339 O O . GLU B 1 21 ? 6.312 25.641 -15.18 1 81 21 GLU B O 1
ATOM 3344 N N . ARG B 1 22 ? 5.234 25.672 -13.289 1 86.88 22 ARG B N 1
ATOM 3345 C CA . ARG B 1 22 ? 5.625 27.047 -12.977 1 86.88 22 ARG B CA 1
ATOM 3346 C C . ARG B 1 22 ? 7.121 27.141 -12.711 1 86.88 22 ARG B C 1
ATOM 3348 O O . ARG B 1 22 ? 7.766 28.125 -13.086 1 86.88 22 ARG B O 1
ATOM 3355 N N . ARG B 1 23 ? 7.594 26.141 -12.055 1 84.19 23 ARG B N 1
ATOM 3356 C CA . ARG B 1 23 ? 9.031 26.094 -11.812 1 84.19 23 ARG B CA 1
ATOM 3357 C C . ARG B 1 23 ? 9.812 25.938 -13.109 1 84.19 23 ARG B C 1
ATOM 3359 O O . ARG B 1 23 ? 10.852 26.562 -13.297 1 84.19 23 ARG B O 1
ATOM 3366 N N . ALA B 1 24 ? 9.344 25.109 -13.914 1 81.69 24 ALA B N 1
ATOM 3367 C CA . ALA B 1 24 ? 9.969 24.906 -15.219 1 81.69 24 ALA B CA 1
ATOM 3368 C C . ALA B 1 24 ? 9.984 26.188 -16.031 1 81.69 24 ALA B C 1
ATOM 3370 O O . ALA B 1 24 ? 10.891 26.422 -16.844 1 81.69 24 ALA B O 1
ATOM 3371 N N . ALA B 1 25 ? 9.023 27 -15.781 1 88.12 25 ALA B N 1
ATOM 3372 C CA . ALA B 1 25 ? 8.93 28.297 -16.469 1 88.12 25 ALA B CA 1
ATOM 3373 C C . ALA B 1 25 ? 9.859 29.312 -15.836 1 88.12 25 ALA B C 1
ATOM 3375 O O . ALA B 1 25 ? 9.883 30.484 -16.25 1 88.12 25 ALA B O 1
ATOM 3376 N N . GLY B 1 26 ? 10.609 28.891 -14.711 1 87.31 26 GLY B N 1
ATOM 3377 C CA . GLY B 1 26 ? 11.641 29.734 -14.125 1 87.31 26 GLY B CA 1
ATOM 3378 C C . GLY B 1 26 ? 11.148 30.547 -12.938 1 87.31 26 GLY B C 1
ATOM 3379 O O . GLY B 1 26 ? 11.852 31.422 -12.445 1 87.31 26 GLY B O 1
ATOM 3380 N N . GLU B 1 27 ? 9.992 30.234 -12.5 1 89.5 27 GLU B N 1
ATOM 3381 C CA . GLU B 1 27 ? 9.438 31 -11.383 1 89.5 27 GLU B CA 1
ATOM 3382 C C . GLU B 1 27 ? 9.977 30.484 -10.047 1 89.5 27 GLU B C 1
ATOM 3384 O O . GLU B 1 27 ? 10.164 29.281 -9.859 1 89.5 27 GLU B O 1
ATOM 3389 N N . THR B 1 28 ? 10.258 31.438 -9.195 1 88.44 28 THR B N 1
ATOM 3390 C CA . THR B 1 28 ? 10.602 31.109 -7.816 1 88.44 28 THR B CA 1
ATOM 3391 C C . THR B 1 28 ? 9.352 31.016 -6.949 1 88.44 28 THR B C 1
ATOM 3393 O O . THR B 1 28 ? 8.602 32 -6.828 1 88.44 28 THR B O 1
ATOM 3396 N N . LEU B 1 29 ? 9.172 29.891 -6.418 1 93.44 29 LEU B N 1
ATOM 3397 C CA . LEU B 1 29 ? 7.945 29.672 -5.652 1 93.44 29 LEU B CA 1
ATOM 3398 C C . LEU B 1 29 ? 8.266 29.391 -4.188 1 93.44 29 LEU B C 1
ATOM 3400 O O . LEU B 1 29 ? 9.305 28.812 -3.875 1 93.44 29 LEU B O 1
ATOM 3404 N N . VAL B 1 30 ? 7.465 29.969 -3.293 1 94.69 30 VAL B N 1
ATOM 3405 C CA . VAL B 1 30 ? 7.418 29.531 -1.901 1 94.69 30 VAL B CA 1
ATOM 3406 C C . VAL B 1 30 ? 6.332 28.469 -1.731 1 94.69 30 VAL B C 1
ATOM 3408 O O . VAL B 1 30 ? 5.141 28.766 -1.83 1 94.69 30 VAL B O 1
ATOM 3411 N N . HIS B 1 31 ? 6.766 27.297 -1.466 1 91.88 31 HIS B N 1
ATOM 3412 C CA . HIS B 1 31 ? 5.848 26.156 -1.449 1 91.88 31 HIS B CA 1
ATOM 3413 C C . HIS B 1 31 ? 5.332 25.891 -0.04 1 91.88 31 HIS B C 1
ATOM 3415 O O . HIS B 1 31 ? 6.055 25.344 0.797 1 91.88 31 HIS B O 1
ATOM 3421 N N . LEU B 1 32 ? 4.047 26.156 0.155 1 95.25 32 LEU B N 1
ATOM 3422 C CA . LEU B 1 32 ? 3.428 25.953 1.461 1 95.25 32 LEU B CA 1
ATOM 3423 C C . LEU B 1 32 ? 2.289 24.953 1.374 1 95.25 32 LEU B C 1
ATOM 3425 O O . LEU B 1 32 ? 1.533 24.766 2.334 1 95.25 32 LEU B O 1
ATOM 3429 N N . ALA B 1 33 ? 2.188 24.266 0.237 1 90.94 33 ALA B N 1
ATOM 3430 C CA . ALA B 1 33 ? 0.983 23.469 0.033 1 90.94 33 ALA B CA 1
ATOM 3431 C C . ALA B 1 33 ? 1.213 22.016 0.443 1 90.94 33 ALA B C 1
ATOM 3433 O O . ALA B 1 33 ? 0.259 21.281 0.711 1 90.94 33 ALA B O 1
ATOM 3434 N N . PHE B 1 34 ? 2.41 21.531 0.465 1 82.06 34 PHE B N 1
ATOM 3435 C CA . PHE B 1 34 ? 2.656 20.109 0.691 1 82.06 34 PHE B CA 1
ATOM 3436 C C . PHE B 1 34 ? 3.109 19.859 2.125 1 82.06 34 PHE B C 1
ATOM 3438 O O . PHE B 1 34 ? 4.016 20.531 2.619 1 82.06 34 PHE B O 1
ATOM 3445 N N . GLY B 1 35 ? 2.518 18.922 2.76 1 84.25 35 GLY B N 1
ATOM 3446 C CA . GLY B 1 35 ? 2.781 18.609 4.156 1 84.25 35 GLY B CA 1
ATOM 3447 C C . GLY B 1 35 ? 3.867 17.562 4.336 1 84.25 35 GLY B C 1
ATOM 3448 O O . GLY B 1 35 ? 3.682 16.578 5.07 1 84.25 35 GLY B O 1
ATOM 3449 N N . GLU B 1 36 ? 4.98 17.766 3.742 1 88.19 36 GLU B N 1
ATOM 3450 C CA . GLU B 1 36 ? 6.125 16.906 3.975 1 88.19 36 GLU B CA 1
ATOM 3451 C C . GLU B 1 36 ? 7.062 17.484 5.031 1 88.19 36 GLU B C 1
ATOM 3453 O O . GLU B 1 36 ? 7.449 18.656 4.941 1 88.19 36 GLU B O 1
ATOM 3458 N N . ALA B 1 37 ? 7.363 16.656 6.031 1 91.75 37 ALA B N 1
ATOM 3459 C CA . ALA B 1 37 ? 8.359 17.062 7.016 1 91.75 37 ALA B CA 1
ATOM 3460 C C . ALA B 1 37 ? 9.773 16.953 6.441 1 91.75 37 ALA B C 1
ATOM 3462 O O . ALA B 1 37 ? 10.297 15.859 6.258 1 91.75 37 ALA B O 1
ATOM 3463 N N . ARG B 1 38 ? 10.328 18.062 6.102 1 89.56 38 ARG B N 1
ATOM 3464 C CA . ARG B 1 38 ? 11.656 18.047 5.504 1 89.56 38 ARG B CA 1
ATOM 3465 C C . ARG B 1 38 ? 12.734 18.141 6.578 1 89.56 38 ARG B C 1
ATOM 3467 O O . ARG B 1 38 ? 13.078 19.25 7.023 1 89.56 38 ARG B O 1
ATOM 3474 N N . LEU B 1 39 ? 13.266 17.109 6.961 1 94.88 39 LEU B N 1
ATOM 3475 C CA . LEU B 1 39 ? 14.352 16.953 7.926 1 94.88 39 LEU B CA 1
ATOM 3476 C C . LEU B 1 39 ? 15.461 16.078 7.363 1 94.88 39 LEU B C 1
ATOM 3478 O O . LEU B 1 39 ? 15.211 15.203 6.535 1 94.88 39 LEU B O 1
ATOM 3482 N N . PRO B 1 40 ? 16.641 16.422 7.789 1 95.44 40 PRO B N 1
ATOM 3483 C CA . PRO B 1 40 ? 17.719 15.562 7.312 1 95.44 40 PRO B CA 1
ATOM 3484 C C . PRO B 1 40 ? 17.625 14.141 7.883 1 95.44 40 PRO B C 1
ATOM 3486 O O . PRO B 1 40 ? 17.172 13.953 9.008 1 95.44 40 PRO B O 1
ATOM 3489 N N . LEU B 1 41 ? 18.125 13.219 7.137 1 96.5 41 LEU B N 1
ATOM 3490 C CA . LEU B 1 41 ? 18.125 11.82 7.551 1 96.5 41 LEU B CA 1
ATOM 3491 C C . LEU B 1 41 ? 19.094 11.594 8.703 1 96.5 41 LEU B C 1
ATOM 3493 O O . LEU B 1 41 ? 20.25 12.008 8.641 1 96.5 41 LEU B O 1
ATOM 3497 N N . LEU B 1 42 ? 18.641 10.969 9.75 1 96.88 42 LEU B N 1
ATOM 3498 C CA . LEU B 1 42 ? 19.516 10.531 10.82 1 96.88 42 LEU B CA 1
ATOM 3499 C C . LEU B 1 42 ? 20.391 9.367 10.367 1 96.88 42 LEU B C 1
ATOM 3501 O O . LEU B 1 42 ? 19.875 8.344 9.906 1 96.88 42 LEU B O 1
ATOM 3505 N N . PRO B 1 43 ? 21.688 9.477 10.484 1 96.94 43 PRO B N 1
ATOM 3506 C CA . PRO B 1 43 ? 22.578 8.422 9.992 1 96.94 43 PRO B CA 1
ATOM 3507 C C . PRO B 1 43 ? 22.266 7.059 10.602 1 96.94 43 PRO B C 1
ATOM 3509 O O . PRO B 1 43 ? 22.422 6.035 9.938 1 96.94 43 PRO B O 1
ATOM 3512 N N . GLN B 1 44 ? 21.859 7.02 11.867 1 98.25 44 GLN B N 1
ATOM 3513 C CA . GLN B 1 44 ? 21.547 5.766 12.547 1 98.25 44 GLN B CA 1
ATOM 3514 C C . GLN B 1 44 ? 20.391 5.039 11.852 1 98.25 44 GLN B C 1
ATOM 3516 O O . GLN B 1 44 ? 20.359 3.807 11.828 1 98.25 44 GLN B O 1
ATOM 3521 N N . LEU B 1 45 ? 19.453 5.781 11.297 1 98.56 45 LEU B N 1
ATOM 3522 C CA . LEU B 1 45 ? 18.344 5.164 10.578 1 98.56 45 LEU B CA 1
ATOM 3523 C C . LEU B 1 45 ? 18.828 4.551 9.266 1 98.56 45 LEU B C 1
ATOM 3525 O O . LEU B 1 45 ? 18.344 3.486 8.867 1 98.56 45 LEU B O 1
ATOM 3529 N N . ALA B 1 46 ? 19.734 5.219 8.539 1 98.38 46 ALA B N 1
ATOM 3530 C CA . ALA B 1 46 ? 20.344 4.645 7.34 1 98.38 46 ALA B CA 1
ATOM 3531 C C . ALA B 1 46 ? 21.047 3.328 7.652 1 98.38 46 ALA B C 1
ATOM 3533 O O . ALA B 1 46 ? 20.984 2.385 6.859 1 98.38 46 ALA B O 1
ATOM 3534 N N . GLU B 1 47 ? 21.734 3.299 8.805 1 98.5 47 GLU B N 1
ATOM 3535 C CA . GLU B 1 47 ? 22.406 2.08 9.242 1 98.5 47 GLU B CA 1
ATOM 3536 C C . GLU B 1 47 ? 21.406 0.949 9.469 1 98.5 47 GLU B C 1
ATOM 3538 O O . GLU B 1 47 ? 21.672 -0.199 9.102 1 98.5 47 GLU B O 1
ATOM 3543 N N . GLN B 1 48 ? 20.312 1.269 10.109 1 98.62 48 GLN B N 1
ATOM 3544 C CA . GLN B 1 48 ? 19.281 0.263 10.359 1 98.62 48 GLN B CA 1
ATOM 3545 C C . GLN B 1 48 ? 18.672 -0.245 9.055 1 98.62 48 GLN B C 1
ATOM 3547 O O . GLN B 1 48 ? 18.344 -1.429 8.938 1 98.62 48 GLN B O 1
ATOM 3552 N N . LEU B 1 49 ? 18.469 0.657 8.086 1 98.75 49 LEU B N 1
ATOM 3553 C CA . LEU B 1 49 ? 18 0.239 6.77 1 98.75 49 LEU B CA 1
ATOM 3554 C C . LEU B 1 49 ? 18.906 -0.833 6.176 1 98.75 49 LEU B C 1
ATOM 3556 O O . LEU B 1 49 ? 18.422 -1.87 5.711 1 98.75 49 LEU B O 1
ATOM 3560 N N . ALA B 1 50 ? 20.188 -0.574 6.188 1 98.38 50 ALA B N 1
ATOM 3561 C CA . ALA B 1 50 ? 21.156 -1.512 5.637 1 98.38 50 ALA B CA 1
ATOM 3562 C C . ALA B 1 50 ? 21.109 -2.844 6.379 1 98.38 50 ALA B C 1
ATOM 3564 O O . ALA B 1 50 ? 21.203 -3.908 5.766 1 98.38 50 ALA B O 1
ATOM 3565 N N . LYS B 1 51 ? 21 -2.783 7.699 1 97.94 51 LYS B N 1
ATOM 3566 C CA . LYS B 1 51 ? 20.922 -3.988 8.523 1 97.94 51 LYS B CA 1
ATOM 3567 C C . LYS B 1 51 ? 19.703 -4.816 8.172 1 97.94 51 LYS B C 1
ATOM 3569 O O . LYS B 1 51 ? 19.719 -6.047 8.289 1 97.94 51 LYS B O 1
ATOM 3574 N N . GLY B 1 52 ? 18.656 -4.172 7.727 1 98.06 52 GLY B N 1
ATOM 3575 C CA . GLY B 1 52 ? 17.406 -4.832 7.426 1 98.06 52 GLY B CA 1
ATOM 3576 C C . GLY B 1 52 ? 17.422 -5.562 6.094 1 98.06 52 GLY B C 1
ATOM 3577 O O . GLY B 1 52 ? 16.453 -6.238 5.742 1 98.06 52 GLY B O 1
ATOM 3578 N N . ALA B 1 53 ? 18.484 -5.465 5.332 1 97.69 53 ALA B N 1
ATOM 3579 C CA . ALA B 1 53 ? 18.578 -6.062 4 1 97.69 53 ALA B CA 1
ATOM 3580 C C . ALA B 1 53 ? 18.312 -7.562 4.055 1 97.69 53 ALA B C 1
ATOM 3582 O O . ALA B 1 53 ? 17.734 -8.133 3.123 1 97.69 53 ALA B O 1
ATOM 3583 N N . ALA B 1 54 ? 18.609 -8.227 5.113 1 94.12 54 ALA B N 1
ATOM 3584 C CA . ALA B 1 54 ? 18.5 -9.68 5.234 1 94.12 54 ALA B CA 1
ATOM 3585 C C . ALA B 1 54 ? 17.031 -10.109 5.359 1 94.12 54 ALA B C 1
ATOM 3587 O O . ALA B 1 54 ? 16.719 -11.281 5.16 1 94.12 54 ALA B O 1
ATOM 3588 N N . ARG B 1 55 ? 16.188 -9.188 5.672 1 93.44 55 ARG B N 1
ATOM 3589 C CA . ARG B 1 55 ? 14.766 -9.484 5.801 1 93.44 55 ARG B CA 1
ATOM 3590 C C . ARG B 1 55 ? 14.07 -9.453 4.445 1 93.44 55 ARG B C 1
ATOM 3592 O O . ARG B 1 55 ? 13.211 -8.609 4.199 1 93.44 55 ARG B O 1
ATOM 3599 N N . ALA B 1 56 ? 14.375 -10.43 3.629 1 92.38 56 ALA B N 1
ATOM 3600 C CA . ALA B 1 56 ? 13.93 -10.414 2.238 1 92.38 56 ALA B CA 1
ATOM 3601 C C . ALA B 1 56 ? 12.75 -11.359 2.027 1 92.38 56 ALA B C 1
ATOM 3603 O O . ALA B 1 56 ? 12.102 -11.328 0.981 1 92.38 56 ALA B O 1
ATOM 3604 N N . ALA B 1 57 ? 12.414 -12.211 2.992 1 88 57 ALA B N 1
ATOM 3605 C CA . ALA B 1 57 ? 11.297 -13.141 2.898 1 88 57 ALA B CA 1
ATOM 3606 C C . ALA B 1 57 ? 9.984 -12.461 3.295 1 88 57 ALA B C 1
ATOM 3608 O O . ALA B 1 57 ? 9.992 -11.453 3.998 1 88 57 ALA B O 1
ATOM 3609 N N . TYR B 1 58 ? 8.969 -13.133 2.822 1 85.31 58 TYR B N 1
ATOM 3610 C CA . TYR B 1 58 ? 7.68 -12.664 3.314 1 85.31 58 TYR B CA 1
ATOM 3611 C C . TYR B 1 58 ? 7.582 -12.82 4.828 1 85.31 58 TYR B C 1
ATOM 3613 O O . TYR B 1 58 ? 8.203 -13.719 5.406 1 85.31 58 TYR B O 1
ATOM 3621 N N . GLY B 1 59 ? 6.988 -11.953 5.527 1 84.56 59 GLY B N 1
ATOM 3622 C CA . GLY B 1 59 ? 6.691 -12.008 6.949 1 84.56 59 GLY B CA 1
ATOM 3623 C C . GLY B 1 59 ? 5.207 -11.93 7.254 1 84.56 59 GLY B C 1
ATOM 3624 O O . GLY B 1 59 ? 4.383 -11.906 6.34 1 84.56 59 GLY B O 1
ATOM 3625 N N . PRO B 1 60 ? 4.992 -12 8.492 1 90.94 60 PRO B N 1
ATOM 3626 C CA . PRO B 1 60 ? 3.584 -11.859 8.875 1 90.94 60 PRO B CA 1
ATOM 3627 C C . PRO B 1 60 ? 2.957 -10.57 8.352 1 90.94 60 PRO B C 1
ATOM 3629 O O . PRO B 1 60 ? 3.617 -9.531 8.32 1 90.94 60 PRO B O 1
ATOM 3632 N N . VAL B 1 61 ? 1.704 -10.656 8.031 1 94.19 61 VAL B N 1
ATOM 3633 C CA . VAL B 1 61 ? 0.975 -9.516 7.488 1 94.19 61 VAL B CA 1
ATOM 3634 C C . VAL B 1 61 ? 1.033 -8.352 8.477 1 94.19 61 VAL B C 1
ATOM 3636 O O . VAL B 1 61 ? 1.256 -7.207 8.078 1 94.19 61 VAL B O 1
ATOM 3639 N N . ALA B 1 62 ? 0.918 -8.625 9.789 1 96 62 ALA B N 1
ATOM 3640 C CA . ALA B 1 62 ? 0.888 -7.598 10.828 1 96 62 ALA B CA 1
ATOM 3641 C C . ALA B 1 62 ? 2.268 -6.977 11.023 1 96 62 ALA B C 1
ATOM 3643 O O . ALA B 1 62 ? 2.391 -5.902 11.617 1 96 62 ALA B O 1
ATOM 3644 N N . GLY B 1 63 ? 3.309 -7.629 10.547 1 96.56 63 GLY B N 1
ATOM 3645 C CA . GLY B 1 63 ? 4.688 -7.285 10.852 1 96.56 63 GLY B CA 1
ATOM 3646 C C . GLY B 1 63 ? 5.359 -8.281 11.781 1 96.56 63 GLY B C 1
ATOM 3647 O O . GLY B 1 63 ? 4.684 -9.031 12.484 1 96.56 63 GLY B O 1
ATOM 3648 N N . GLY B 1 64 ? 6.664 -8.312 11.734 1 96.19 64 GLY B N 1
ATOM 3649 C CA . GLY B 1 64 ? 7.434 -9.211 12.586 1 96.19 64 GLY B CA 1
ATOM 3650 C C . GLY B 1 64 ? 7.258 -8.922 14.062 1 96.19 64 GLY B C 1
ATOM 3651 O O . GLY B 1 64 ? 6.754 -7.859 14.438 1 96.19 64 GLY B O 1
ATOM 3652 N N . ALA B 1 65 ? 7.609 -9.859 14.891 1 96.31 65 ALA B N 1
ATOM 3653 C CA . ALA B 1 65 ? 7.434 -9.75 16.344 1 96.31 65 ALA B CA 1
ATOM 3654 C C . ALA B 1 65 ? 8.211 -8.555 16.891 1 96.31 65 ALA B C 1
ATOM 3656 O O . ALA B 1 65 ? 7.703 -7.824 17.75 1 96.31 65 ALA B O 1
ATOM 3657 N N . GLY B 1 66 ? 9.43 -8.352 16.406 1 97.94 66 GLY B N 1
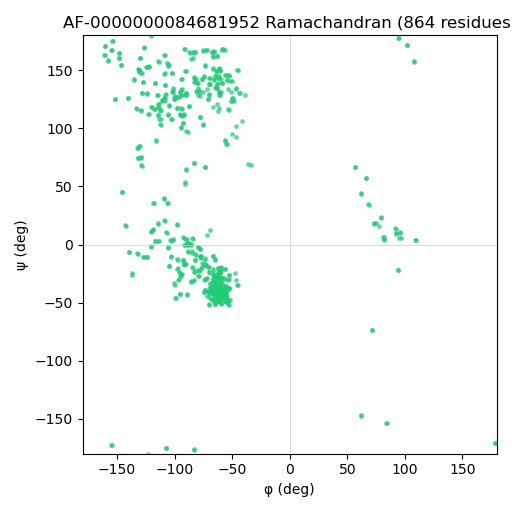ATOM 3658 C CA . GLY B 1 66 ? 10.273 -7.273 16.906 1 97.94 66 GLY B CA 1
ATOM 3659 C C . GLY B 1 66 ? 9.68 -5.898 16.688 1 97.94 66 GLY B C 1
ATOM 3660 O O . GLY B 1 66 ? 9.641 -5.07 17.594 1 97.94 66 GLY B O 1
ATOM 3661 N N . VAL B 1 67 ? 9.219 -5.637 15.453 1 98.56 67 VAL B N 1
ATOM 3662 C CA . VAL B 1 67 ? 8.672 -4.32 15.141 1 98.56 67 VAL B CA 1
ATOM 3663 C C . VAL B 1 67 ? 7.367 -4.105 15.898 1 98.56 67 VAL B C 1
ATOM 3665 O O . VAL B 1 67 ? 7.098 -3.01 16.391 1 98.56 67 VAL B O 1
ATOM 3668 N N . ARG B 1 68 ? 6.504 -5.117 16.016 1 98.69 68 ARG B N 1
ATOM 3669 C CA . ARG B 1 68 ? 5.258 -4.988 16.766 1 98.69 68 ARG B CA 1
ATOM 3670 C C . ARG B 1 68 ? 5.531 -4.691 18.234 1 98.69 68 ARG B C 1
ATOM 3672 O O . ARG B 1 68 ? 4.832 -3.879 18.859 1 98.69 68 ARG B O 1
ATOM 3679 N N . ALA B 1 69 ? 6.547 -5.324 18.781 1 98.81 69 ALA B N 1
ATOM 3680 C CA . ALA B 1 69 ? 6.926 -5.062 20.172 1 98.81 69 ALA B CA 1
ATOM 3681 C C . ALA B 1 69 ? 7.406 -3.623 20.344 1 98.81 69 ALA B C 1
ATOM 3683 O O . ALA B 1 69 ? 7.066 -2.963 21.328 1 98.81 69 ALA B O 1
ATOM 3684 N N . ALA B 1 70 ? 8.219 -3.166 19.422 1 98.88 70 ALA B N 1
ATOM 3685 C CA . ALA B 1 70 ? 8.742 -1.804 19.484 1 98.88 70 ALA B CA 1
ATOM 3686 C C . ALA B 1 70 ? 7.613 -0.78 19.422 1 98.88 70 ALA B C 1
ATOM 3688 O O . ALA B 1 70 ? 7.59 0.18 20.188 1 98.88 70 ALA B O 1
ATOM 3689 N N . VAL B 1 71 ? 6.656 -0.991 18.562 1 98.94 71 VAL B N 1
ATOM 3690 C CA . VAL B 1 71 ? 5.535 -0.07 18.406 1 98.94 71 VAL B CA 1
ATOM 3691 C C . VAL B 1 71 ? 4.656 -0.119 19.656 1 98.94 71 VAL B C 1
ATOM 3693 O O . VAL B 1 71 ? 4.172 0.916 20.125 1 98.94 71 VAL B O 1
ATOM 3696 N N . ALA B 1 72 ? 4.441 -1.315 20.141 1 98.88 72 ALA B N 1
ATOM 3697 C CA . ALA B 1 72 ? 3.691 -1.441 21.391 1 98.88 72 ALA B CA 1
ATOM 3698 C C . ALA B 1 72 ? 4.355 -0.649 22.516 1 98.88 72 ALA B C 1
ATOM 3700 O O . ALA B 1 72 ? 3.678 0.044 23.281 1 98.88 72 ALA B O 1
ATOM 3701 N N . GLY B 1 73 ? 5.66 -0.775 22.609 1 98.88 73 GLY B N 1
ATOM 3702 C CA . GLY B 1 73 ? 6.406 -0.012 23.594 1 98.88 73 GLY B CA 1
ATOM 3703 C C . GLY B 1 73 ? 6.266 1.488 23.422 1 98.88 73 GLY B C 1
ATOM 3704 O O . GLY B 1 73 ? 6.152 2.225 24.406 1 98.88 73 GLY B O 1
ATOM 3705 N N . TYR B 1 74 ? 6.262 1.912 22.234 1 98.81 74 TYR B N 1
ATOM 3706 C CA . TYR B 1 74 ? 6.051 3.318 21.906 1 98.81 74 TYR B CA 1
ATOM 3707 C C . TYR B 1 74 ? 4.742 3.824 22.5 1 98.81 74 TYR B C 1
ATOM 3709 O O . TYR B 1 74 ? 4.711 4.875 23.156 1 98.81 74 TYR B O 1
ATOM 3717 N N . PHE B 1 75 ? 3.658 3.1 22.312 1 98.69 75 PHE B N 1
ATOM 3718 C CA . PHE B 1 75 ? 2.359 3.49 22.844 1 98.69 75 PHE B CA 1
ATOM 3719 C C . PHE B 1 75 ? 2.344 3.389 24.359 1 98.69 75 PHE B C 1
ATOM 3721 O O . PHE B 1 75 ? 1.771 4.242 25.031 1 98.69 75 PHE B O 1
ATOM 3728 N N . ALA B 1 76 ? 2.977 2.381 24.875 1 98.44 76 ALA B N 1
ATOM 3729 C CA . ALA B 1 76 ? 3.027 2.229 26.328 1 98.44 76 ALA B CA 1
ATOM 3730 C C . ALA B 1 76 ? 3.707 3.428 26.984 1 98.44 76 ALA B C 1
ATOM 3732 O O . ALA B 1 76 ? 3.252 3.918 28.016 1 98.44 76 ALA B O 1
ATOM 3733 N N . ARG B 1 77 ? 4.793 3.93 26.391 1 97.62 77 ARG B N 1
ATOM 3734 C CA . ARG B 1 77 ? 5.527 5.078 26.906 1 97.62 77 ARG B CA 1
ATOM 3735 C C . ARG B 1 77 ? 4.688 6.348 26.828 1 97.62 77 ARG B C 1
ATOM 3737 O O . ARG B 1 77 ? 5.02 7.355 27.453 1 97.62 77 ARG B O 1
ATOM 3744 N N . ARG B 1 78 ? 3.59 6.273 26.172 1 96.19 78 ARG B N 1
ATOM 3745 C CA . ARG B 1 78 ? 2.711 7.422 26 1 96.19 78 ARG B CA 1
ATOM 3746 C C . ARG B 1 78 ? 1.379 7.211 26.703 1 96.19 78 ARG B C 1
ATOM 3748 O O . ARG B 1 78 ? 0.36 7.781 26.312 1 96.19 78 ARG B O 1
ATOM 3755 N N . GLY B 1 79 ? 1.355 6.297 27.594 1 95.06 79 GLY B N 1
ATOM 3756 C CA . GLY B 1 79 ? 0.219 6.145 28.484 1 95.06 79 GLY B CA 1
ATOM 3757 C C . GLY B 1 79 ? -0.818 5.168 27.969 1 95.06 79 GLY B C 1
ATOM 3758 O O . GLY B 1 79 ? -1.923 5.078 28.516 1 95.06 79 GLY B O 1
ATOM 3759 N N . LEU B 1 80 ? -0.525 4.426 26.922 1 97.62 80 LEU B N 1
ATOM 3760 C CA . LEU B 1 80 ? -1.436 3.432 26.359 1 97.62 80 LEU B CA 1
ATOM 3761 C C . LEU B 1 80 ? -0.849 2.029 26.484 1 97.62 80 LEU B C 1
ATOM 3763 O O . LEU B 1 80 ? -0.163 1.557 25.578 1 97.62 80 LEU B O 1
ATOM 3767 N N . PRO B 1 81 ? -1.144 1.387 27.625 1 97.31 81 PRO B N 1
ATOM 3768 C CA . PRO B 1 81 ? -0.691 -0.006 27.656 1 97.31 81 PRO B CA 1
ATOM 3769 C C . PRO B 1 81 ? -1.098 -0.793 26.422 1 97.31 81 PRO B C 1
ATOM 3771 O O . PRO B 1 81 ? -2.271 -0.796 26.031 1 97.31 81 PRO B O 1
ATOM 3774 N N . THR B 1 82 ? -0.113 -1.418 25.766 1 98.31 82 THR B N 1
ATOM 3775 C CA . THR B 1 82 ? -0.352 -2.029 24.453 1 98.31 82 THR B CA 1
ATOM 3776 C C . THR B 1 82 ? 0.386 -3.359 24.344 1 98.31 82 THR B C 1
ATOM 3778 O O . THR B 1 82 ? 1.58 -3.441 24.641 1 98.31 82 THR B O 1
ATOM 3781 N N . ASP B 1 83 ? -0.358 -4.41 24 1 98 83 ASP B N 1
ATOM 3782 C CA . ASP B 1 83 ? 0.237 -5.695 23.641 1 98 83 ASP B CA 1
ATOM 3783 C C . ASP B 1 83 ? 0.683 -5.703 22.188 1 98 83 ASP B C 1
ATOM 3785 O O . ASP B 1 83 ? -0.013 -5.172 21.312 1 98 83 ASP B O 1
ATOM 3789 N N . PRO B 1 84 ? 1.847 -6.367 21.938 1 98.19 84 PRO B N 1
ATOM 3790 C CA . PRO B 1 84 ? 2.307 -6.441 20.562 1 98.19 84 PRO B CA 1
ATOM 3791 C C . PRO B 1 84 ? 1.24 -6.984 19.609 1 98.19 84 PRO B C 1
ATOM 3793 O O . PRO B 1 84 ? 1.218 -6.629 18.422 1 98.19 84 PRO B O 1
ATOM 3796 N N . GLY B 1 85 ? 0.379 -7.82 20.078 1 96.62 85 GLY B N 1
ATOM 3797 C CA . GLY B 1 85 ? -0.687 -8.391 19.266 1 96.62 85 GLY B CA 1
ATOM 3798 C C . GLY B 1 85 ? -1.688 -7.359 18.781 1 96.62 85 GLY B C 1
ATOM 3799 O O . GLY B 1 85 ? -2.477 -7.629 17.875 1 96.62 85 GLY B O 1
ATOM 3800 N N . GLN B 1 86 ? -1.692 -6.133 19.312 1 98.25 86 GLN B N 1
ATOM 3801 C CA . GLN B 1 86 ? -2.607 -5.059 18.953 1 98.25 86 GLN B CA 1
ATOM 3802 C C . GLN B 1 86 ? -2.057 -4.242 17.781 1 98.25 86 GLN B C 1
ATOM 3804 O O . GLN B 1 86 ? -2.709 -3.309 17.297 1 98.25 86 GLN B O 1
ATOM 3809 N N . ILE B 1 87 ? -0.849 -4.625 17.297 1 98.62 87 ILE B N 1
ATOM 3810 C CA . ILE B 1 87 ? -0.133 -3.746 16.391 1 98.62 87 ILE B CA 1
ATOM 3811 C C . ILE B 1 87 ? -0.156 -4.336 14.977 1 98.62 87 ILE B C 1
ATOM 3813 O O . ILE B 1 87 ? 0.019 -5.547 14.805 1 98.62 87 ILE B O 1
ATOM 3817 N N . VAL B 1 88 ? -0.385 -3.492 13.984 1 98.56 88 VAL B N 1
ATOM 3818 C CA . VAL B 1 88 ? -0.191 -3.793 12.57 1 98.56 88 VAL B CA 1
ATOM 3819 C C . VAL B 1 88 ? 0.672 -2.711 11.922 1 98.56 88 VAL B C 1
ATOM 3821 O O . VAL B 1 88 ? 0.456 -1.519 12.148 1 98.56 88 VAL B O 1
ATOM 3824 N N . VAL B 1 89 ? 1.71 -3.1 11.188 1 98.69 89 VAL B N 1
ATOM 3825 C CA . VAL B 1 89 ? 2.537 -2.139 10.461 1 98.69 89 VAL B CA 1
ATOM 3826 C C . VAL B 1 89 ? 2.236 -2.221 8.969 1 98.69 89 VAL B C 1
ATOM 3828 O O . VAL B 1 89 ? 1.746 -3.242 8.484 1 98.69 89 VAL B O 1
ATOM 3831 N N . ALA B 1 90 ? 2.5 -1.146 8.242 1 98.69 90 ALA B N 1
ATOM 3832 C CA . ALA B 1 90 ? 2.139 -1.054 6.832 1 98.69 90 ALA B CA 1
ATOM 3833 C C . ALA B 1 90 ? 3.041 -0.064 6.102 1 98.69 90 ALA B C 1
ATOM 3835 O O . ALA B 1 90 ? 3.822 0.655 6.727 1 98.69 90 ALA B O 1
ATOM 3836 N N . PRO B 1 91 ? 3.027 -0.048 4.746 1 98.25 91 PRO B N 1
ATOM 3837 C CA . PRO B 1 91 ? 3.799 0.927 3.973 1 98.25 91 PRO B CA 1
ATOM 3838 C C . PRO B 1 91 ? 3.191 2.328 4.016 1 98.25 91 PRO B C 1
ATOM 3840 O O . PRO B 1 91 ? 2.848 2.889 2.973 1 98.25 91 PRO B O 1
ATOM 3843 N N . GLY B 1 92 ? 3.236 2.885 5.184 1 97.62 92 GLY B N 1
ATOM 3844 C CA . GLY B 1 92 ? 2.604 4.16 5.469 1 97.62 92 GLY B CA 1
ATOM 3845 C C . GLY B 1 92 ? 1.282 4.023 6.203 1 97.62 92 GLY B C 1
ATOM 3846 O O . GLY B 1 92 ? 0.75 2.918 6.328 1 97.62 92 GLY B O 1
ATOM 3847 N N . SER B 1 93 ? 0.724 5.129 6.652 1 97.56 93 SER B N 1
ATOM 3848 C CA . SER B 1 93 ? -0.549 5.098 7.363 1 97.56 93 SER B CA 1
ATOM 3849 C C . SER B 1 93 ? -1.725 5.047 6.395 1 97.56 93 SER B C 1
ATOM 3851 O O . SER B 1 93 ? -2.809 4.574 6.746 1 97.56 93 SER B O 1
ATOM 3853 N N . LYS B 1 94 ? -1.579 5.504 5.148 1 97.38 94 LYS B N 1
ATOM 3854 C CA . LYS B 1 94 ? -2.664 5.551 4.172 1 97.38 94 LYS B CA 1
ATOM 3855 C C . LYS B 1 94 ? -3.25 4.16 3.938 1 97.38 94 LYS B C 1
ATOM 3857 O O . LYS B 1 94 ? -4.469 3.982 3.965 1 97.38 94 LYS B O 1
ATOM 3862 N N . PRO B 1 95 ? -2.377 3.141 3.75 1 98.38 95 PRO B N 1
ATOM 3863 C CA . PRO B 1 95 ? -2.973 1.817 3.551 1 98.38 95 PRO B CA 1
ATOM 3864 C C . PRO B 1 95 ? -3.758 1.336 4.77 1 98.38 95 PRO B C 1
ATOM 3866 O O . PRO B 1 95 ? -4.77 0.645 4.621 1 98.38 95 PRO B O 1
ATOM 3869 N N . LEU B 1 96 ? -3.305 1.64 5.965 1 98.5 96 LEU B N 1
ATOM 3870 C CA . LEU B 1 96 ? -4.012 1.261 7.18 1 98.5 96 LEU B CA 1
ATOM 3871 C C . LEU B 1 96 ? -5.387 1.922 7.238 1 98.5 96 LEU B C 1
ATOM 3873 O O . LEU B 1 96 ? -6.383 1.27 7.559 1 98.5 96 LEU B O 1
ATOM 3877 N N . LEU B 1 97 ? -5.395 3.197 6.898 1 98.44 97 LEU B N 1
ATOM 3878 C CA . LEU B 1 97 ? -6.652 3.934 6.871 1 98.44 97 LEU B CA 1
ATOM 3879 C C . LEU B 1 97 ? -7.598 3.355 5.824 1 98.44 97 LEU B C 1
ATOM 3881 O O . LEU B 1 97 ? -8.789 3.189 6.086 1 98.44 97 LEU B O 1
ATOM 3885 N N . MET B 1 98 ? -7.086 3.053 4.676 1 98 98 MET B N 1
ATOM 3886 C CA . MET B 1 98 ? -7.895 2.445 3.621 1 98 98 MET B CA 1
ATOM 3887 C C . MET B 1 98 ? -8.453 1.101 4.074 1 98 98 MET B C 1
ATOM 3889 O O . MET B 1 98 ? -9.641 0.826 3.889 1 98 98 MET B O 1
ATOM 3893 N N . ALA B 1 99 ? -7.602 0.258 4.652 1 97.5 99 ALA B N 1
ATOM 3894 C CA . ALA B 1 99 ? -8.031 -1.061 5.117 1 97.5 99 ALA B CA 1
ATOM 3895 C C . ALA B 1 99 ? -9.117 -0.944 6.184 1 97.5 99 ALA B C 1
ATOM 3897 O O . ALA B 1 99 ? -10.047 -1.747 6.219 1 97.5 99 ALA B O 1
ATOM 3898 N N . LEU B 1 100 ? -8.977 0.018 7.062 1 96.81 100 LEU B N 1
ATOM 3899 C CA . LEU B 1 100 ? -9.984 0.253 8.094 1 96.81 100 LEU B CA 1
ATOM 3900 C C . LEU B 1 100 ? -11.336 0.591 7.469 1 96.81 100 LEU B C 1
ATOM 3902 O O . LEU B 1 100 ? -12.367 0.083 7.902 1 96.81 100 LEU B O 1
ATOM 3906 N N . GLN B 1 101 ? -11.281 1.431 6.477 1 96.5 101 GLN B N 1
ATOM 3907 C CA . GLN B 1 101 ? -12.516 1.826 5.812 1 96.5 101 GLN B CA 1
ATOM 3908 C C . GLN B 1 101 ? -13.148 0.649 5.074 1 96.5 101 GLN B C 1
ATOM 3910 O O . GLN B 1 101 ? -14.367 0.551 4.98 1 96.5 101 GLN B O 1
ATOM 3915 N N . LEU B 1 102 ? -12.328 -0.214 4.574 1 94.5 102 LEU B N 1
ATOM 3916 C CA . LEU B 1 102 ? -12.844 -1.393 3.887 1 94.5 102 LEU B CA 1
ATOM 3917 C C . LEU B 1 102 ? -13.406 -2.402 4.883 1 94.5 102 LEU B C 1
ATOM 3919 O O . LEU B 1 102 ? -14.344 -3.135 4.57 1 94.5 102 LEU B O 1
ATOM 3923 N N . ALA B 1 103 ? -12.859 -2.424 6.078 1 92 103 ALA B N 1
ATOM 3924 C CA . ALA B 1 103 ? -13.188 -3.447 7.062 1 92 103 ALA B CA 1
ATOM 3925 C C . ALA B 1 103 ? -14.43 -3.055 7.867 1 92 103 ALA B C 1
ATOM 3927 O O . ALA B 1 103 ? -15.156 -3.918 8.359 1 92 103 ALA B O 1
ATOM 3928 N N . VAL B 1 104 ? -14.625 -1.79 8.078 1 91.44 104 VAL B N 1
ATOM 3929 C CA . VAL B 1 104 ? -15.734 -1.308 8.898 1 91.44 104 VAL B CA 1
ATOM 3930 C C . VAL B 1 104 ? -16.875 -0.817 8 1 91.44 104 VAL B C 1
ATOM 3932 O O . VAL B 1 104 ? -16.672 0.049 7.148 1 91.44 104 VAL B O 1
ATOM 3935 N N . PRO B 1 105 ? -18.031 -1.295 8.148 1 92.31 105 PRO B N 1
ATOM 3936 C CA . PRO B 1 105 ? -19.156 -0.806 7.352 1 92.31 105 PRO B CA 1
ATOM 3937 C C . PRO B 1 105 ? -19.609 0.593 7.762 1 92.31 105 PRO B C 1
ATOM 3939 O O . PRO B 1 105 ? -19.188 1.097 8.812 1 92.31 105 PRO B O 1
ATOM 3942 N N . GLY B 1 106 ? -20.422 1.202 6.945 1 96 106 GLY B N 1
ATOM 3943 C CA . GLY B 1 106 ? -21.047 2.469 7.277 1 96 106 GLY B CA 1
ATOM 3944 C C . GLY B 1 106 ? -20.297 3.672 6.754 1 96 106 GLY B C 1
ATOM 3945 O O . GLY B 1 106 ? -19.219 3.525 6.156 1 96 106 GLY B O 1
ATOM 3946 N N . ASP B 1 107 ? -20.859 4.863 6.988 1 98.06 107 ASP B N 1
ATOM 3947 C CA . ASP B 1 107 ? -20.344 6.133 6.477 1 98.06 107 ASP B CA 1
ATOM 3948 C C . ASP B 1 107 ? -19.297 6.715 7.414 1 98.06 107 ASP B C 1
ATOM 3950 O O . ASP B 1 107 ? -19.141 6.262 8.547 1 98.06 107 ASP B O 1
ATOM 3954 N N . VAL B 1 108 ? -18.578 7.664 6.906 1 98.62 108 VAL B N 1
ATOM 3955 C CA . VAL B 1 108 ? -17.438 8.227 7.621 1 98.62 108 VAL B CA 1
ATOM 3956 C C . VAL B 1 108 ? -17.75 9.656 8.047 1 98.62 108 VAL B C 1
ATOM 3958 O O . VAL B 1 108 ? -18.156 10.484 7.223 1 98.62 108 VAL B O 1
ATOM 3961 N N . LEU B 1 109 ? -17.641 9.93 9.336 1 98.88 109 LEU B N 1
ATOM 3962 C CA . LEU B 1 109 ? -17.719 11.273 9.883 1 98.88 109 LEU B CA 1
ATOM 3963 C C . LEU B 1 109 ? -16.328 11.914 9.938 1 98.88 109 LEU B C 1
ATOM 3965 O O . LEU B 1 109 ? -15.391 11.32 10.484 1 98.88 109 LEU B O 1
ATOM 3969 N N . LEU B 1 110 ? -16.203 13.117 9.391 1 98.81 110 LEU B N 1
ATOM 3970 C CA . LEU B 1 110 ? -14.945 13.844 9.359 1 98.81 110 LEU B CA 1
ATOM 3971 C C . LEU B 1 110 ? -15.117 15.25 9.922 1 98.81 110 LEU B C 1
ATOM 3973 O O . LEU B 1 110 ? -16.125 15.906 9.672 1 98.81 110 LEU B O 1
ATOM 3977 N N . PRO B 1 111 ? -14.094 15.672 10.695 1 98.81 111 PRO B N 1
ATOM 3978 C CA . PRO B 1 111 ? -14.062 17.109 10.93 1 98.81 111 PRO B CA 1
ATOM 3979 C C . PRO B 1 111 ? -13.93 17.922 9.641 1 98.81 111 PRO B C 1
ATOM 3981 O O . PRO B 1 111 ? -13.344 17.453 8.672 1 98.81 111 PRO B O 1
ATOM 3984 N N . ARG B 1 112 ? -14.469 19.078 9.656 1 98.56 112 ARG B N 1
ATOM 3985 C CA . ARG B 1 112 ? -14.375 19.984 8.516 1 98.56 112 ARG B CA 1
ATOM 3986 C C . ARG B 1 112 ? -13.75 21.312 8.93 1 98.56 112 ARG B C 1
ATOM 3988 O O . ARG B 1 112 ? -14.312 22.062 9.734 1 98.56 112 ARG B O 1
ATOM 3995 N N . PRO B 1 113 ? -12.555 21.578 8.43 1 98.38 113 PRO B N 1
ATOM 3996 C CA . PRO B 1 113 ? -11.781 20.891 7.387 1 98.38 113 PRO B CA 1
ATOM 3997 C C . PRO B 1 113 ? -11.023 19.672 7.922 1 98.38 113 PRO B C 1
ATOM 3999 O O . PRO B 1 113 ? -10.945 19.484 9.133 1 98.38 113 PRO B O 1
ATOM 4002 N N . ALA B 1 114 ? -10.57 18.859 7.004 1 98.25 114 ALA B N 1
ATOM 4003 C CA . ALA B 1 114 ? -9.742 17.688 7.336 1 98.25 114 ALA B CA 1
ATOM 4004 C C . ALA B 1 114 ? -8.742 17.391 6.223 1 98.25 114 ALA B C 1
ATOM 4006 O O . ALA B 1 114 ? -8.836 17.969 5.129 1 98.25 114 ALA B O 1
ATOM 4007 N N . TRP B 1 115 ? -7.785 16.594 6.562 1 97 115 TRP B N 1
ATOM 4008 C CA . TRP B 1 115 ? -6.801 16.156 5.578 1 97 115 TRP B CA 1
ATOM 4009 C C . TRP B 1 115 ? -7.484 15.586 4.34 1 97 115 TRP B C 1
ATOM 4011 O O . TRP B 1 115 ? -8.461 14.836 4.449 1 97 115 TRP B O 1
ATOM 4021 N N . ASN B 1 116 ? -7.012 15.828 3.191 1 95.12 116 ASN B N 1
ATOM 4022 C CA . ASN B 1 116 ? -7.715 15.656 1.925 1 95.12 116 ASN B CA 1
ATOM 4023 C C . ASN B 1 116 ? -7.629 14.219 1.422 1 95.12 116 ASN B C 1
ATOM 4025 O O . ASN B 1 116 ? -8.109 13.906 0.331 1 95.12 116 ASN B O 1
ATOM 4029 N N . THR B 1 117 ? -7.082 13.32 2.141 1 95.62 117 THR B N 1
ATOM 4030 C CA . THR B 1 117 ? -7.039 11.93 1.7 1 95.62 117 THR B CA 1
ATOM 4031 C C . THR B 1 117 ? -8.219 11.148 2.273 1 95.62 117 THR B C 1
ATOM 4033 O O . THR B 1 117 ? -8.656 10.156 1.685 1 95.62 117 THR B O 1
ATOM 4036 N N . TYR B 1 118 ? -8.797 11.562 3.42 1 97.5 118 TYR B N 1
ATOM 4037 C CA . TYR B 1 118 ? -9.828 10.773 4.094 1 97.5 118 TYR B CA 1
ATOM 4038 C C . TYR B 1 118 ? -11.039 10.57 3.197 1 97.5 118 TYR B C 1
ATOM 4040 O O . TYR B 1 118 ? -11.516 9.453 3.025 1 97.5 118 TYR B O 1
ATOM 4048 N N . ALA B 1 119 ? -11.508 11.641 2.617 1 96.88 119 ALA B N 1
ATOM 4049 C CA . ALA B 1 119 ? -12.75 11.594 1.8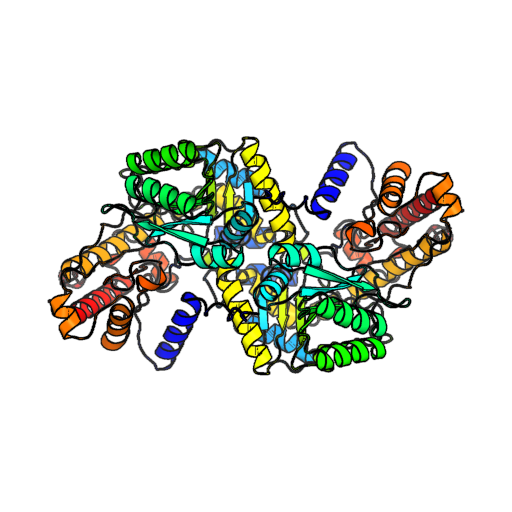52 1 96.88 119 ALA B CA 1
ATOM 4050 C C . ALA B 1 119 ? -12.586 10.758 0.586 1 96.88 119 ALA B C 1
ATOM 4052 O O . ALA B 1 119 ? -13.422 9.898 0.282 1 96.88 119 ALA B O 1
ATOM 4053 N N . PRO B 1 120 ? -11.516 10.977 -0.18 1 95.69 120 PRO B N 1
ATOM 4054 C CA . PRO B 1 120 ? -11.312 10.102 -1.338 1 95.69 120 PRO B CA 1
ATOM 4055 C C . PRO B 1 120 ? -11.219 8.625 -0.954 1 95.69 120 PRO B C 1
ATOM 4057 O O . PRO B 1 120 ? -11.742 7.766 -1.665 1 95.69 120 PRO B O 1
ATOM 4060 N N . GLN B 1 121 ? -10.578 8.273 0.131 1 96.88 121 GLN B N 1
ATOM 4061 C CA . GLN B 1 121 ? -10.523 6.883 0.567 1 96.88 121 GLN B CA 1
ATOM 4062 C C . GLN B 1 121 ? -11.922 6.348 0.875 1 96.88 121 GLN B C 1
ATOM 4064 O O . GLN B 1 121 ? -12.234 5.195 0.565 1 96.88 121 GLN B O 1
ATOM 4069 N N . ALA B 1 122 ? -12.758 7.18 1.532 1 97.25 122 ALA B N 1
ATOM 4070 C CA . ALA B 1 122 ? -14.133 6.773 1.787 1 97.25 122 ALA B CA 1
ATOM 4071 C C . ALA B 1 122 ? -14.859 6.453 0.484 1 97.25 122 ALA B C 1
ATOM 4073 O O . ALA B 1 122 ? -15.57 5.449 0.39 1 97.25 122 ALA B O 1
ATOM 4074 N N . THR B 1 123 ? -14.641 7.285 -0.497 1 95.38 123 THR B N 1
ATOM 4075 C CA . THR B 1 123 ? -15.258 7.074 -1.803 1 95.38 123 THR B CA 1
ATOM 4076 C C . THR B 1 123 ? -14.797 5.754 -2.41 1 95.38 123 THR B C 1
ATOM 4078 O O . THR B 1 123 ? -15.617 4.984 -2.922 1 95.38 123 THR B O 1
ATOM 4081 N N . TYR B 1 124 ? -13.547 5.477 -2.363 1 94.88 124 TYR B N 1
ATOM 4082 C CA . TYR B 1 124 ? -13.008 4.227 -2.893 1 94.88 124 TYR B CA 1
ATOM 4083 C C . TYR B 1 124 ? -13.578 3.029 -2.143 1 94.88 124 TYR B C 1
ATOM 4085 O O . TYR B 1 124 ? -13.719 1.942 -2.711 1 94.88 124 TYR B O 1
ATOM 4093 N N . ALA B 1 125 ? -13.922 3.217 -0.878 1 95.69 125 ALA B N 1
ATOM 4094 C CA . ALA B 1 125 ? -14.492 2.139 -0.07 1 95.69 125 ALA B CA 1
ATOM 4095 C C . ALA B 1 125 ? -16 2.045 -0.263 1 95.69 125 ALA B C 1
ATOM 4097 O O . ALA B 1 125 ? -16.672 1.263 0.415 1 95.69 125 ALA B O 1
ATOM 4098 N N . GLY B 1 126 ? -16.594 2.924 -1.105 1 93.88 126 GLY B N 1
ATOM 4099 C CA . GLY B 1 126 ? -18.031 2.914 -1.355 1 93.88 126 GLY B CA 1
ATOM 4100 C C . GLY B 1 126 ? -18.828 3.574 -0.251 1 93.88 126 GLY B C 1
ATOM 4101 O O . GLY B 1 126 ? -20 3.244 -0.045 1 93.88 126 GLY B O 1
ATOM 4102 N N . LYS B 1 127 ? -18.172 4.461 0.488 1 96.25 127 LYS B N 1
ATOM 4103 C CA . LYS B 1 127 ? -18.812 5.113 1.626 1 96.25 127 LYS B CA 1
ATOM 4104 C C . LYS B 1 127 ? -19.094 6.586 1.327 1 96.25 127 LYS B C 1
ATOM 4106 O O . LYS B 1 127 ? -18.547 7.145 0.37 1 96.25 127 LYS B O 1
ATOM 4111 N N . ARG B 1 128 ? -19.953 7.094 2.152 1 96.75 128 ARG B N 1
ATOM 4112 C CA . ARG B 1 128 ? -20.188 8.531 2.133 1 96.75 128 ARG B CA 1
ATOM 4113 C C . ARG B 1 128 ? -19.469 9.227 3.289 1 96.75 128 ARG B C 1
ATOM 4115 O O . ARG B 1 128 ? -19.312 8.641 4.359 1 96.75 128 ARG B O 1
ATOM 4122 N N . THR B 1 129 ? -19.078 10.43 2.992 1 97.94 129 THR B N 1
ATOM 4123 C CA . THR B 1 129 ? -18.469 11.258 4.031 1 97.94 129 THR B CA 1
ATOM 4124 C C . THR B 1 129 ? -19.484 12.273 4.562 1 97.94 129 THR B C 1
ATOM 4126 O O . THR B 1 129 ? -20.25 12.852 3.791 1 97.94 129 THR B O 1
ATOM 4129 N N . ILE B 1 130 ? -19.531 12.383 5.809 1 98.56 130 ILE B N 1
ATOM 4130 C CA . ILE B 1 130 ? -20.344 13.391 6.488 1 98.56 130 ILE B CA 1
ATOM 4131 C C . ILE B 1 130 ? -19.422 14.391 7.199 1 98.56 130 ILE B C 1
ATOM 4133 O O . ILE B 1 130 ? -18.844 14.07 8.234 1 98.56 130 ILE B O 1
ATOM 4137 N N . GLY B 1 131 ? -19.359 15.562 6.664 1 98.5 131 GLY B N 1
ATOM 4138 C CA . GLY B 1 131 ? -18.531 16.609 7.262 1 98.5 131 GLY B CA 1
ATOM 4139 C C . GLY B 1 131 ? -19.203 17.281 8.445 1 98.5 131 GLY B C 1
ATOM 4140 O O . GLY B 1 131 ? -20.391 17.609 8.398 1 98.5 131 GLY B O 1
ATOM 4141 N N . VAL B 1 132 ? -18.438 17.438 9.469 1 98.88 132 VAL B N 1
ATOM 4142 C CA . VAL B 1 132 ? -18.938 18.078 10.68 1 98.88 132 VAL B CA 1
ATOM 4143 C C . VAL B 1 132 ? -18.062 19.266 11.055 1 98.88 132 VAL B C 1
ATOM 4145 O O . VAL B 1 132 ? -16.844 19.109 11.18 1 98.88 132 VAL B O 1
ATOM 4148 N N . PRO B 1 133 ? -18.609 20.406 11.312 1 98.44 133 PRO B N 1
ATOM 4149 C CA . PRO B 1 133 ? -17.781 21.578 11.648 1 98.44 133 PRO B CA 1
ATOM 4150 C C . PRO B 1 133 ? -16.953 21.375 12.914 1 98.44 133 PRO B C 1
ATOM 4152 O O . PRO B 1 133 ? -17.422 20.75 13.867 1 98.44 133 PRO B O 1
ATOM 4155 N N . VAL B 1 134 ? -15.797 21.891 12.883 1 98.69 134 VAL B N 1
ATOM 4156 C CA . VAL B 1 134 ? -14.93 21.875 14.055 1 98.69 134 VAL B CA 1
ATOM 4157 C C . VAL B 1 134 ? -15.281 23.047 14.969 1 98.69 134 VAL B C 1
ATOM 4159 O O . VAL B 1 134 ? -15.938 24 14.539 1 98.69 134 VAL B O 1
ATOM 4162 N N . PRO B 1 135 ? -14.773 23 16.219 1 97.94 135 PRO B N 1
ATOM 4163 C CA . PRO B 1 135 ? -14.914 24.172 17.078 1 97.94 135 PRO B CA 1
ATOM 4164 C C . PRO B 1 135 ? -14.094 25.359 16.594 1 97.94 135 PRO B C 1
ATOM 4166 O O . PRO B 1 135 ? -13.188 25.203 15.789 1 97.94 135 PRO B O 1
ATOM 4169 N N . ASP B 1 136 ? -14.391 26.484 17.125 1 94.75 136 ASP B N 1
ATOM 4170 C CA . ASP B 1 136 ? -13.703 27.703 16.734 1 94.75 136 ASP B CA 1
ATOM 4171 C C . ASP B 1 136 ? -12.234 27.672 17.156 1 94.75 136 ASP B C 1
ATOM 4173 O O . ASP B 1 136 ? -11.375 28.234 16.484 1 94.75 136 ASP B O 1
ATOM 4177 N N . GLU B 1 137 ? -11.969 27 18.188 1 94.94 137 GLU B N 1
ATOM 4178 C CA . GLU B 1 137 ? -10.672 27.156 18.844 1 94.94 137 GLU B CA 1
ATOM 4179 C C . GLU B 1 137 ? -9.664 26.141 18.312 1 94.94 137 GLU B C 1
ATOM 4181 O O . GLU B 1 137 ? -8.461 26.281 18.531 1 94.94 137 GLU B O 1
ATOM 4186 N N . CYS B 1 138 ? -10.148 25.094 17.672 1 97 138 CYS B N 1
ATOM 4187 C CA . CYS B 1 138 ? -9.219 24.062 17.219 1 97 138 CYS B CA 1
ATOM 4188 C C . CYS B 1 138 ? -9.844 23.219 16.125 1 97 138 CYS B C 1
ATOM 4190 O O . CYS B 1 138 ? -11.047 23.281 15.883 1 97 138 CYS B O 1
ATOM 4192 N N . GLY B 1 139 ? -8.914 22.469 15.398 1 98.19 139 GLY B N 1
ATOM 4193 C CA . GLY B 1 139 ? -9.344 21.438 14.461 1 98.19 139 GLY B CA 1
ATOM 4194 C C . GLY B 1 139 ? -9.086 20.031 14.953 1 98.19 139 GLY B C 1
ATOM 4195 O O . GLY B 1 139 ? -8.773 19.828 16.125 1 98.19 139 GLY B O 1
ATOM 4196 N N . GLY B 1 140 ? -9.367 19.078 14.07 1 98.62 140 GLY B N 1
ATOM 4197 C CA . GLY B 1 140 ? -8.992 17.703 14.297 1 98.62 140 GLY B CA 1
ATOM 4198 C C . GLY B 1 140 ? -10.102 16.875 14.938 1 98.62 140 GLY B C 1
ATOM 4199 O O . GLY B 1 140 ? -10.086 15.648 14.875 1 98.62 140 GLY B O 1
ATOM 4200 N N . VAL B 1 141 ? -11.047 17.562 15.617 1 98.81 141 VAL B N 1
ATOM 4201 C CA . VAL B 1 141 ? -12.242 16.938 16.172 1 98.81 141 VAL B CA 1
ATOM 4202 C C . VAL B 1 141 ? -13.477 17.75 15.773 1 98.81 141 VAL B C 1
ATOM 4204 O O . VAL B 1 141 ? -13.398 18.969 15.602 1 98.81 141 VAL B O 1
ATOM 4207 N N . PRO B 1 142 ? -14.602 17.078 15.648 1 98.88 142 PRO B N 1
ATOM 4208 C CA . PRO B 1 142 ? -15.828 17.844 15.422 1 98.88 142 PRO B CA 1
ATOM 4209 C C . PRO B 1 142 ? -16.312 18.578 16.672 1 98.88 142 PRO B C 1
ATOM 4211 O O . PRO B 1 142 ? -16 18.172 17.797 1 98.88 142 PRO B O 1
ATOM 4214 N N . ASP B 1 143 ? -17.016 19.609 16.391 1 98.75 143 ASP B N 1
ATOM 4215 C CA . ASP B 1 143 ? -17.797 20.172 17.484 1 98.75 143 ASP B CA 1
ATOM 4216 C C . ASP B 1 143 ? -18.812 19.172 18.016 1 98.75 143 ASP B C 1
ATOM 4218 O O . ASP B 1 143 ? -19.594 18.609 17.234 1 98.75 143 ASP B O 1
ATOM 4222 N N . PRO B 1 144 ? -18.844 18.953 19.297 1 98.56 144 PRO B N 1
ATOM 4223 C CA . PRO B 1 144 ? -19.703 17.891 19.828 1 98.56 144 PRO B CA 1
ATOM 4224 C C . PRO B 1 144 ? -21.172 18.094 19.516 1 98.56 144 PRO B C 1
ATOM 4226 O O . PRO B 1 144 ? -21.875 17.141 19.141 1 98.56 144 PRO B O 1
ATOM 4229 N N . ALA B 1 145 ? -21.656 19.281 19.656 1 98.44 145 ALA B N 1
ATOM 4230 C CA . ALA B 1 145 ? -23.062 19.547 19.344 1 98.44 145 ALA B CA 1
ATOM 4231 C C . ALA B 1 145 ? -23.359 19.344 17.859 1 98.44 145 ALA B C 1
ATOM 4233 O O . ALA B 1 145 ? -24.375 18.766 17.5 1 98.44 145 ALA B O 1
ATOM 4234 N N . ALA B 1 146 ? -22.469 19.797 17.047 1 98.69 146 ALA B N 1
ATOM 4235 C CA . ALA B 1 146 ? -22.625 19.609 15.609 1 98.69 146 ALA B CA 1
ATOM 4236 C C . ALA B 1 146 ? -22.562 18.125 15.242 1 98.69 146 ALA B C 1
ATOM 4238 O O . ALA B 1 146 ? -23.25 17.672 14.328 1 98.69 146 ALA B O 1
ATOM 4239 N N . LEU B 1 147 ? -21.734 17.406 15.914 1 98.81 147 LEU B N 1
ATOM 4240 C CA . LEU B 1 147 ? -21.609 15.969 15.688 1 98.81 147 LEU B CA 1
ATOM 4241 C C . LEU B 1 147 ? -22.922 15.25 15.984 1 98.81 147 LEU B C 1
ATOM 4243 O O . LEU B 1 147 ? -23.375 14.43 15.188 1 98.81 147 LEU B O 1
ATOM 4247 N N . ARG B 1 148 ? -23.469 15.555 17.094 1 98.5 148 ARG B N 1
ATOM 4248 C CA . ARG B 1 148 ? -24.75 14.961 17.453 1 98.5 148 ARG B CA 1
ATOM 4249 C C . ARG B 1 148 ? -25.812 15.234 16.391 1 98.5 148 ARG B C 1
ATOM 4251 O O . ARG B 1 148 ? -26.547 14.328 15.992 1 98.5 148 ARG B O 1
ATOM 4258 N N . THR B 1 149 ? -25.859 16.453 15.977 1 98.62 149 THR B N 1
ATOM 4259 C CA . THR B 1 149 ? -26.812 16.859 14.969 1 98.62 149 THR B CA 1
ATOM 4260 C C . THR B 1 149 ? -26.578 16.125 13.648 1 98.62 149 THR B C 1
ATOM 4262 O O . THR B 1 149 ? -27.516 15.664 13.016 1 98.62 149 THR B O 1
ATOM 4265 N N . ALA B 1 150 ? -25.344 16.031 13.25 1 98.62 150 ALA B N 1
ATOM 4266 C CA . ALA B 1 150 ? -24.984 15.383 11.992 1 98.62 150 ALA B CA 1
ATOM 4267 C C . ALA B 1 150 ? -25.391 13.906 12.008 1 98.62 150 ALA B C 1
ATOM 4269 O O . ALA B 1 150 ? -25.891 13.391 11.008 1 98.62 150 ALA B O 1
ATOM 4270 N N . ILE B 1 151 ? -25.172 13.227 13.117 1 98.56 151 ILE B N 1
ATOM 4271 C CA . ILE B 1 151 ? -25.5 11.812 13.258 1 98.56 151 ILE B CA 1
ATOM 4272 C C . ILE B 1 151 ? -27.016 11.633 13.148 1 98.56 151 ILE B C 1
ATOM 4274 O O . ILE B 1 151 ? -27.5 10.781 12.398 1 98.56 151 ILE B O 1
ATOM 4278 N N . THR B 1 152 ? -27.703 12.477 13.875 1 98.31 152 THR B N 1
ATOM 4279 C CA . THR B 1 152 ? -29.156 12.406 13.883 1 98.31 152 THR B CA 1
ATOM 4280 C C . THR B 1 152 ? -29.719 12.625 12.477 1 98.31 152 THR B C 1
ATOM 4282 O O . THR B 1 152 ? -30.578 11.875 12.023 1 98.31 152 THR B O 1
ATOM 4285 N N . ARG B 1 153 ? -29.266 13.594 11.844 1 98.44 153 ARG B N 1
ATOM 4286 C CA . ARG B 1 153 ? -29.719 13.922 10.5 1 98.44 153 ARG B CA 1
ATOM 4287 C C . ARG B 1 153 ? -29.406 12.805 9.516 1 98.44 153 ARG B C 1
ATOM 4289 O O . ARG B 1 153 ? -30.219 12.453 8.672 1 98.44 153 ARG B O 1
ATOM 4296 N N . ALA B 1 154 ? -28.234 12.281 9.602 1 98.25 154 ALA B N 1
ATOM 4297 C CA . ALA B 1 154 ? -27.812 11.203 8.711 1 98.25 154 ALA B CA 1
ATOM 4298 C C . ALA B 1 154 ? -28.688 9.969 8.883 1 98.25 154 ALA B C 1
ATOM 4300 O O . ALA B 1 154 ? -29.156 9.383 7.898 1 98.25 154 ALA B O 1
ATOM 4301 N N . ARG B 1 155 ? -28.938 9.594 10.07 1 98 155 ARG B N 1
ATOM 4302 C CA . ARG B 1 155 ? -29.75 8.414 10.344 1 98 155 ARG B CA 1
ATOM 4303 C C . ARG B 1 155 ? -31.188 8.641 9.914 1 98 155 ARG B C 1
ATOM 4305 O O . ARG B 1 155 ? -31.844 7.727 9.391 1 98 155 ARG B O 1
ATOM 4312 N N . ALA B 1 156 ? -31.641 9.805 10.125 1 98.12 156 ALA B N 1
ATOM 4313 C CA . ALA B 1 156 ? -33 10.148 9.664 1 98.12 156 ALA B CA 1
ATOM 4314 C C . ALA B 1 156 ? -33.094 10.031 8.141 1 98.12 156 ALA B C 1
ATOM 4316 O O . ALA B 1 156 ? -34.156 9.695 7.613 1 98.12 156 ALA B O 1
ATOM 4317 N N . ALA B 1 157 ? -32.062 10.266 7.473 1 97.75 157 ALA B N 1
ATOM 4318 C CA . ALA B 1 157 ? -32.031 10.195 6.016 1 97.75 157 ALA B CA 1
ATOM 4319 C C . ALA B 1 157 ? -31.719 8.773 5.543 1 97.75 157 ALA B C 1
ATOM 4321 O O . ALA B 1 157 ? -31.484 8.547 4.352 1 97.75 157 ALA B O 1
ATOM 4322 N N . GLY B 1 158 ? -31.562 7.848 6.484 1 97 158 GLY B N 1
ATOM 4323 C CA . GLY B 1 158 ? -31.391 6.445 6.148 1 97 158 GLY B CA 1
ATOM 4324 C C . GLY B 1 158 ? -29.922 6.043 6.012 1 97 158 GLY B C 1
ATOM 4325 O O . GLY B 1 158 ? -29.625 4.969 5.492 1 97 158 GLY B O 1
ATOM 4326 N N . ARG B 1 159 ? -29.078 6.922 6.473 1 97.06 159 ARG B N 1
ATOM 4327 C CA . ARG B 1 159 ? -27.656 6.609 6.422 1 97.06 159 ARG B CA 1
ATOM 4328 C C . ARG B 1 159 ? -27.203 5.922 7.707 1 97.06 159 ARG B C 1
ATOM 4330 O O . ARG B 1 159 ? -27.938 5.879 8.688 1 97.06 159 ARG B O 1
ATOM 4337 N N . ASP B 1 160 ? -25.938 5.371 7.645 1 97.06 160 ASP B N 1
ATOM 4338 C CA . ASP B 1 160 ? -25.422 4.617 8.781 1 97.06 160 ASP B CA 1
ATOM 4339 C C . ASP B 1 160 ? -24.016 5.07 9.141 1 97.06 160 ASP B C 1
ATOM 4341 O O . ASP B 1 160 ? -23.031 4.363 8.867 1 97.06 160 ASP B O 1
ATOM 4345 N N . PRO B 1 161 ? -23.891 6.238 9.758 1 97.69 161 PRO B N 1
ATOM 4346 C CA . PRO B 1 161 ? -22.562 6.633 10.227 1 97.69 161 PRO B CA 1
ATOM 4347 C C . PRO B 1 161 ? -21.969 5.648 11.234 1 97.69 161 PRO B C 1
ATOM 4349 O O . PRO B 1 161 ? -22.641 5.293 12.211 1 97.69 161 PRO B O 1
ATOM 4352 N N . ARG B 1 162 ? -20.719 5.238 11.008 1 96.81 162 ARG B N 1
ATOM 4353 C CA . ARG B 1 162 ? -20.141 4.227 11.891 1 96.81 162 ARG B CA 1
ATOM 4354 C C . ARG B 1 162 ? -18.703 4.578 12.25 1 96.81 162 ARG B C 1
ATOM 4356 O O . ARG B 1 162 ? -18.188 4.148 13.281 1 96.81 162 ARG B O 1
ATOM 4363 N N . LEU B 1 163 ? -17.984 5.34 11.414 1 98 163 LEU B N 1
ATOM 4364 C CA . LEU B 1 163 ? -16.578 5.668 11.617 1 98 163 LEU B CA 1
ATOM 4365 C C . LEU B 1 163 ? -16.406 7.16 11.867 1 98 163 LEU B C 1
ATOM 4367 O O . LEU B 1 163 ? -16.922 7.988 11.109 1 98 163 LEU B O 1
ATOM 4371 N N . LEU B 1 164 ? -15.727 7.504 12.906 1 98.81 164 LEU B N 1
ATOM 4372 C CA . LEU B 1 164 ? -15.312 8.875 13.195 1 98.81 164 LEU B CA 1
ATOM 4373 C C . LEU B 1 164 ? -13.797 9.016 13.125 1 98.81 164 LEU B C 1
ATOM 4375 O O . LEU B 1 164 ? -13.078 8.375 13.898 1 98.81 164 LEU B O 1
ATOM 4379 N N . VAL B 1 165 ? -13.328 9.836 12.211 1 98.88 165 VAL B N 1
ATOM 4380 C CA . VAL B 1 165 ? -11.891 10.086 12.109 1 98.88 165 VAL B CA 1
ATOM 4381 C C . VAL B 1 165 ? -11.547 11.406 12.805 1 98.88 165 VAL B C 1
ATOM 4383 O O . VAL B 1 165 ? -12.195 12.43 12.562 1 98.88 165 VAL B O 1
ATOM 4386 N N . VAL B 1 166 ? -10.617 11.375 13.672 1 98.88 166 VAL B N 1
ATOM 4387 C CA . VAL B 1 166 ? -10.055 12.578 14.273 1 98.88 166 VAL B CA 1
ATOM 4388 C C . VAL B 1 166 ? -8.555 12.633 14.023 1 98.88 166 VAL B C 1
ATOM 4390 O O . VAL B 1 166 ? -7.922 11.602 13.766 1 98.88 166 VAL B O 1
ATOM 4393 N N . THR B 1 167 ? -7.988 13.75 13.992 1 98.81 167 THR B N 1
ATOM 4394 C CA . THR B 1 167 ? -6.574 13.961 13.711 1 98.81 167 THR B CA 1
ATOM 4395 C C . THR B 1 167 ? -5.934 14.844 14.773 1 98.81 167 THR B C 1
ATOM 4397 O O . THR B 1 167 ? -6.266 16.031 14.883 1 98.81 167 THR B O 1
ATOM 4400 N N . LEU B 1 168 ? -4.992 14.312 15.531 1 98.5 168 LEU B N 1
ATOM 4401 C CA . LEU B 1 168 ? -4.43 15 16.688 1 98.5 168 LEU B CA 1
ATOM 4402 C C . LEU B 1 168 ? -2.906 14.914 16.688 1 98.5 168 LEU B C 1
ATOM 4404 O O . LEU B 1 168 ? -2.34 13.828 16.812 1 98.5 168 LEU B O 1
ATOM 4408 N N . PRO B 1 169 ? -2.197 16.031 16.594 1 98.19 169 PRO B N 1
ATOM 4409 C CA . PRO B 1 169 ? -2.613 17.375 16.156 1 98.19 169 PRO B CA 1
ATOM 4410 C C . PRO B 1 169 ? -3.227 17.375 14.766 1 98.19 169 PRO B C 1
ATOM 4412 O O . PRO B 1 169 ? -3.066 16.422 14.008 1 98.19 169 PRO B O 1
ATOM 4415 N N . ASP B 1 170 ? -3.834 18.5 14.484 1 98.62 170 ASP B N 1
ATOM 4416 C CA . ASP B 1 170 ? -4.707 18.516 13.312 1 98.62 170 ASP B CA 1
ATOM 4417 C C . ASP B 1 170 ? -3.957 19.016 12.078 1 98.62 170 ASP B C 1
ATOM 4419 O O . ASP B 1 170 ? -3.199 19.984 12.148 1 98.62 170 ASP B O 1
ATOM 4423 N N . ASN B 1 171 ? -3.979 18.375 11.031 1 97.94 171 ASN B N 1
ATOM 4424 C CA . ASN B 1 171 ? -3.893 18.844 9.656 1 97.94 171 ASN B CA 1
ATOM 4425 C C . ASN B 1 171 ? -5.277 19.078 9.055 1 97.94 171 ASN B C 1
ATOM 4427 O O . ASN B 1 171 ? -6.023 18.125 8.82 1 97.94 171 ASN B O 1
ATOM 4431 N N . PRO B 1 172 ? -5.699 20.281 8.922 1 97.69 172 PRO B N 1
ATOM 4432 C CA . PRO B 1 172 ? -4.828 21.344 8.398 1 97.69 172 PRO B CA 1
ATOM 4433 C C . PRO B 1 172 ? -4.641 22.5 9.375 1 97.69 172 PRO B C 1
ATOM 4435 O O . PRO B 1 172 ? -3.855 23.406 9.109 1 97.69 172 PRO B O 1
ATOM 4438 N N . THR B 1 173 ? -5.234 22.516 10.547 1 98.25 173 THR B N 1
ATOM 4439 C CA . THR B 1 173 ? -5.348 23.75 11.305 1 98.25 173 THR B CA 1
ATOM 4440 C C . THR B 1 173 ? -4.078 24 12.117 1 98.25 173 THR B C 1
ATOM 4442 O O . THR B 1 173 ? -3.861 25.109 12.609 1 98.25 173 THR B O 1
ATOM 4445 N N . GLY B 1 174 ? -3.328 22.922 12.336 1 98.19 174 GLY B N 1
ATOM 4446 C CA . GLY B 1 174 ? -2.117 23.062 13.133 1 98.19 174 GLY B CA 1
ATOM 4447 C C . GLY B 1 174 ? -2.387 23.156 14.617 1 98.19 174 GLY B C 1
ATOM 4448 O O . GLY B 1 174 ? -1.514 23.578 15.383 1 98.19 174 GLY B O 1
ATOM 4449 N N . THR B 1 175 ? -3.547 22.797 15.023 1 98.25 175 THR B N 1
ATOM 4450 C CA . THR B 1 175 ? -3.912 22.906 16.422 1 98.25 175 THR B CA 1
ATOM 4451 C C . THR B 1 175 ? -4.109 21.516 17.047 1 98.25 175 THR B C 1
ATOM 4453 O O . THR B 1 175 ? -4.293 20.531 16.328 1 98.25 175 THR B O 1
ATOM 4456 N N . LEU B 1 176 ? -3.984 21.438 18.328 1 98.31 176 LEU B N 1
ATOM 4457 C CA . LEU B 1 176 ? -4.32 20.266 19.109 1 98.31 176 LEU B CA 1
ATOM 4458 C C . LEU B 1 176 ? -5.578 20.5 19.938 1 98.31 176 LEU B C 1
ATOM 4460 O O . LEU B 1 176 ? -5.645 21.453 20.719 1 98.31 176 LEU B O 1
ATOM 4464 N N . ALA B 1 177 ? -6.535 19.672 19.75 1 98.25 177 ALA B N 1
ATOM 4465 C CA . ALA B 1 177 ? -7.773 19.781 20.516 1 98.25 177 ALA B CA 1
ATOM 4466 C C . ALA B 1 177 ? -7.508 19.578 22 1 98.25 177 ALA B C 1
ATOM 4468 O O . ALA B 1 177 ? -6.746 18.688 22.391 1 98.25 177 ALA B O 1
ATOM 4469 N N . PRO B 1 178 ? -8.078 20.422 22.859 1 96.81 178 PRO B N 1
ATOM 4470 C CA . PRO B 1 178 ? -7.906 20.219 24.297 1 96.81 178 PRO B CA 1
ATOM 4471 C C . PRO B 1 178 ? -8.57 18.953 24.812 1 96.81 178 PRO B C 1
ATOM 4473 O O . PRO B 1 178 ? -9.5 18.438 24.172 1 96.81 178 PRO B O 1
ATOM 4476 N N . ALA B 1 179 ? -8.188 18.484 25.969 1 97.38 179 ALA B N 1
ATOM 4477 C CA . ALA B 1 179 ? -8.656 17.234 26.562 1 97.38 179 ALA B CA 1
ATOM 4478 C C . ALA B 1 179 ? -10.172 17.25 26.734 1 97.38 179 ALA B C 1
ATOM 4480 O O . ALA B 1 179 ? -10.82 16.219 26.562 1 97.38 179 ALA B O 1
ATOM 4481 N N . SER B 1 180 ? -10.711 18.344 27.109 1 97.62 180 SER B N 1
ATOM 4482 C CA . SER B 1 180 ? -12.148 18.422 27.344 1 97.62 180 SER B CA 1
ATOM 4483 C C . SER B 1 180 ? -12.945 18.125 26.078 1 97.62 180 SER B C 1
ATOM 4485 O O . SER B 1 180 ? -13.938 17.391 26.141 1 97.62 180 SER B O 1
ATOM 4487 N N . LEU B 1 181 ? -12.516 18.625 24.953 1 98.19 181 LEU B N 1
ATOM 4488 C CA . LEU B 1 181 ? -13.195 18.375 23.688 1 98.19 181 LEU B CA 1
ATOM 4489 C C . LEU B 1 181 ? -13.008 16.922 23.25 1 98.19 181 LEU B C 1
ATOM 4491 O O . LEU B 1 181 ? -13.945 16.312 22.734 1 98.19 181 LEU B O 1
ATOM 4495 N N . VAL B 1 182 ? -11.812 16.391 23.422 1 98.69 182 VAL B N 1
ATOM 4496 C CA . VAL B 1 182 ? -11.547 15 23.078 1 98.69 182 VAL B CA 1
ATOM 4497 C C . VAL B 1 182 ? -12.469 14.086 23.875 1 98.69 182 VAL B C 1
ATOM 4499 O O . VAL B 1 182 ? -13.086 13.172 23.328 1 98.69 182 VAL B O 1
ATOM 4502 N N . ARG B 1 183 ? -12.625 14.352 25.156 1 98.69 183 ARG B N 1
ATOM 4503 C CA . ARG B 1 183 ? -13.5 13.547 26.016 1 98.69 183 ARG B CA 1
ATOM 4504 C C . ARG B 1 183 ? -14.945 13.633 25.547 1 98.69 183 ARG B C 1
ATOM 4506 O O . ARG B 1 183 ? -15.641 12.617 25.484 1 98.69 183 ARG B O 1
ATOM 4513 N N . ALA B 1 184 ? -15.359 14.828 25.25 1 98.75 184 ALA B N 1
ATOM 4514 C CA . ALA B 1 184 ? -16.734 15.023 24.812 1 98.75 184 ALA B CA 1
ATOM 4515 C C . ALA B 1 184 ? -17.031 14.25 23.531 1 98.75 184 ALA B C 1
ATOM 4517 O O . ALA B 1 184 ? -18.078 13.617 23.406 1 98.75 184 ALA B O 1
ATOM 4518 N N . VAL B 1 185 ? -16.125 14.305 22.609 1 98.81 185 VAL B N 1
ATOM 4519 C CA . VAL B 1 185 ? -16.281 13.625 21.328 1 98.81 185 VAL B CA 1
ATOM 4520 C C . VAL B 1 185 ? -16.266 12.109 21.547 1 98.81 185 VAL B C 1
ATOM 4522 O O . VAL B 1 185 ? -17.062 11.383 20.953 1 98.81 185 VAL B O 1
ATOM 4525 N N . CYS B 1 186 ? -15.406 11.609 22.406 1 98.81 186 CYS B N 1
ATOM 4526 C CA . CYS B 1 186 ? -15.328 10.18 22.703 1 98.81 186 CYS B CA 1
ATOM 4527 C C . CYS B 1 186 ? -16.625 9.695 23.359 1 98.81 186 CYS B C 1
ATOM 4529 O O . CYS B 1 186 ? -17.109 8.617 23.047 1 98.81 186 CYS B O 1
ATOM 4531 N N . ASP B 1 187 ? -17.109 10.484 24.297 1 98.62 187 ASP B N 1
ATOM 4532 C CA . ASP B 1 187 ? -18.359 10.133 24.953 1 98.62 187 ASP B CA 1
ATOM 4533 C C . ASP B 1 187 ? -19.5 10.023 23.953 1 98.62 187 ASP B C 1
ATOM 4535 O O . ASP B 1 187 ? -20.312 9.094 24.031 1 98.62 187 ASP B O 1
ATOM 4539 N N . LEU B 1 188 ? -19.547 10.953 23.109 1 98.62 188 LEU B N 1
ATOM 4540 C CA . LEU B 1 188 ? -20.578 10.93 22.078 1 98.62 188 LEU B CA 1
ATOM 4541 C C . LEU B 1 188 ? -20.406 9.727 21.156 1 98.62 188 LEU B C 1
ATOM 4543 O O . LEU B 1 188 ? -21.375 9.094 20.75 1 98.62 188 LEU B O 1
ATOM 4547 N N . ALA B 1 189 ? -19.188 9.461 20.75 1 98.38 189 ALA B N 1
ATOM 4548 C CA . ALA B 1 189 ? -18.906 8.305 19.906 1 98.38 189 ALA B CA 1
ATOM 4549 C C . ALA B 1 189 ? -19.375 7.012 20.562 1 98.38 189 ALA B C 1
ATOM 4551 O O . ALA B 1 189 ? -19.938 6.141 19.906 1 98.38 189 ALA B O 1
ATOM 4552 N N . ARG B 1 190 ? -19.172 6.887 21.844 1 97.44 190 ARG B N 1
ATOM 4553 C CA . ARG B 1 190 ? -19.625 5.723 22.609 1 97.44 190 ARG B CA 1
ATOM 4554 C C . ARG B 1 190 ? -21.141 5.641 22.609 1 97.44 190 ARG B C 1
ATOM 4556 O O . ARG B 1 190 ? -21.719 4.578 22.344 1 97.44 190 ARG B O 1
ATOM 4563 N N . ALA B 1 191 ? -21.75 6.734 22.922 1 98.06 191 ALA B N 1
ATOM 4564 C CA . ALA B 1 191 ? -23.203 6.773 23 1 98.06 191 ALA B CA 1
ATOM 4565 C C . ALA B 1 191 ? -23.844 6.406 21.656 1 98.06 191 ALA B C 1
ATOM 4567 O O . ALA B 1 191 ? -24.906 5.789 21.609 1 98.06 191 ALA B O 1
ATOM 4568 N N . GLU B 1 192 ? -23.172 6.766 20.625 1 98 192 GLU B N 1
ATOM 4569 C CA . GLU B 1 192 ? -23.734 6.594 19.297 1 98 192 GLU B CA 1
ATOM 4570 C C . GLU B 1 192 ? -23.141 5.367 18.594 1 98 192 GLU B C 1
ATOM 4572 O O . GLU B 1 192 ? -23.359 5.156 17.406 1 98 192 GLU B O 1
ATOM 4577 N N . ASP B 1 193 ? -22.312 4.578 19.266 1 96.25 193 ASP B N 1
ATOM 4578 C CA . ASP B 1 193 ? -21.734 3.318 18.797 1 96.25 193 ASP B CA 1
ATOM 4579 C C . ASP B 1 193 ? -20.859 3.533 17.562 1 96.25 193 ASP B C 1
ATOM 4581 O O . ASP B 1 193 ? -21.016 2.83 16.562 1 96.25 193 ASP B O 1
ATOM 4585 N N . LEU B 1 194 ? -20.062 4.551 17.594 1 97.5 194 LEU B N 1
ATOM 4586 C CA . LEU B 1 194 ? -19.109 4.828 16.531 1 97.5 194 LEU B CA 1
ATOM 4587 C C . LEU B 1 194 ? -17.734 4.219 16.844 1 97.5 194 LEU B C 1
ATOM 4589 O O . LEU B 1 194 ? -17.312 4.199 18 1 97.5 194 LEU B O 1
ATOM 4593 N N . VAL B 1 195 ? -17.062 3.715 15.836 1 97.44 195 VAL B N 1
ATOM 4594 C CA . VAL B 1 195 ? -15.641 3.412 15.922 1 97.44 195 VAL B CA 1
ATOM 4595 C C . VAL B 1 195 ? -14.828 4.684 15.695 1 97.44 195 VAL B C 1
ATOM 4597 O O . VAL B 1 195 ? -15.109 5.453 14.773 1 97.44 195 VAL B O 1
ATOM 4600 N N . ILE B 1 196 ? -13.844 4.938 16.578 1 98.44 196 ILE B N 1
ATOM 4601 C CA . ILE B 1 196 ? -13 6.117 16.438 1 98.44 196 ILE B CA 1
ATOM 4602 C C . ILE B 1 196 ? -11.672 5.73 15.797 1 98.44 196 ILE B C 1
ATOM 4604 O O . ILE B 1 196 ? -11.008 4.789 16.25 1 98.44 196 ILE B O 1
ATOM 4608 N N . VAL B 1 197 ? -11.305 6.363 14.766 1 98.69 197 VAL B N 1
ATOM 4609 C CA . VAL B 1 197 ? -9.953 6.312 14.227 1 98.69 197 VAL B CA 1
ATOM 4610 C C . VAL B 1 197 ? -9.203 7.59 14.594 1 98.69 197 VAL B C 1
ATOM 4612 O O . VAL B 1 197 ? -9.492 8.664 14.07 1 98.69 197 VAL B O 1
ATOM 4615 N N . SER B 1 198 ? -8.312 7.449 15.461 1 98.88 198 SER B N 1
ATOM 4616 C CA . SER B 1 198 ? -7.477 8.578 15.867 1 98.88 198 SER B CA 1
ATOM 4617 C C . SER B 1 198 ? -6.168 8.609 15.086 1 98.88 198 SER B C 1
ATOM 4619 O O . SER B 1 198 ? -5.227 7.875 15.406 1 98.88 198 SER B O 1
ATOM 4621 N N . ASP B 1 199 ? -6.117 9.461 14.102 1 98.81 199 ASP B N 1
ATOM 4622 C CA . ASP B 1 199 ? -4.875 9.672 13.367 1 98.81 199 ASP B CA 1
ATOM 4623 C C . ASP B 1 199 ? -3.916 10.562 14.156 1 98.81 199 ASP B C 1
ATOM 4625 O O . ASP B 1 199 ? -4.133 11.773 14.266 1 98.81 199 ASP B O 1
ATOM 4629 N N . GLU B 1 200 ? -2.867 9.953 14.625 1 98.81 200 GLU B N 1
ATOM 4630 C CA . GLU B 1 200 ? -1.932 10.648 15.5 1 98.81 200 GLU B CA 1
ATOM 4631 C C . GLU B 1 200 ? -0.539 10.719 14.883 1 98.81 200 GLU B C 1
ATOM 4633 O O . GLU B 1 200 ? 0.466 10.609 15.594 1 98.81 200 GLU B O 1
ATOM 4638 N N . ILE B 1 201 ? -0.539 10.875 13.586 1 98.25 201 ILE B N 1
ATOM 4639 C CA . ILE B 1 201 ? 0.703 10.938 12.82 1 98.25 201 ILE B CA 1
ATOM 4640 C C . ILE B 1 201 ? 1.549 12.109 13.305 1 98.25 201 ILE B C 1
ATOM 4642 O O . ILE B 1 201 ? 2.777 12.086 13.188 1 98.25 201 ILE B O 1
ATOM 4646 N N . TYR B 1 202 ? 0.93 13.141 13.945 1 98.12 202 TYR B N 1
ATOM 4647 C CA . TYR B 1 202 ? 1.618 14.352 14.398 1 98.12 202 TYR B CA 1
ATOM 4648 C C . TYR B 1 202 ? 1.772 14.352 15.914 1 98.12 202 TYR B C 1
ATOM 4650 O O . TYR B 1 202 ? 2.131 15.375 16.5 1 98.12 202 TYR B O 1
ATOM 4658 N N . ARG B 1 203 ? 1.494 13.289 16.562 1 97.56 203 ARG B N 1
ATOM 4659 C CA . ARG B 1 203 ? 1.466 13.242 18.016 1 97.56 203 ARG B CA 1
ATOM 4660 C C . ARG B 1 203 ? 2.77 13.781 18.609 1 97.56 203 ARG B C 1
ATOM 4662 O O . ARG B 1 203 ? 2.76 14.461 19.641 1 97.56 203 ARG B O 1
ATOM 4669 N N . ASP B 1 204 ? 3.857 13.484 17.953 1 97 204 ASP B N 1
ATOM 4670 C CA . ASP B 1 204 ? 5.164 13.836 18.5 1 97 204 ASP B CA 1
ATOM 4671 C C . ASP B 1 204 ? 5.629 15.195 17.984 1 97 204 ASP B C 1
ATOM 4673 O O . ASP B 1 204 ? 6.762 15.602 18.234 1 97 204 ASP B O 1
ATOM 4677 N N . VAL B 1 205 ? 4.797 15.875 17.281 1 97.44 205 VAL B N 1
ATOM 4678 C CA . VAL B 1 205 ? 5.098 17.219 16.812 1 97.44 205 VAL B CA 1
ATOM 4679 C C . VAL B 1 205 ? 4.246 18.234 17.562 1 97.44 205 VAL B C 1
ATOM 4681 O O . VAL B 1 205 ? 3.641 19.125 16.938 1 97.44 205 VAL B O 1
ATOM 4684 N N . VAL B 1 206 ? 4.055 18.047 18.781 1 97.75 206 VAL B N 1
ATOM 4685 C CA . VAL B 1 206 ? 3.49 19.062 19.672 1 97.75 206 VAL B CA 1
ATOM 4686 C C . VAL B 1 206 ? 4.566 20.094 20.047 1 97.75 206 VAL B C 1
ATOM 4688 O O . VAL B 1 206 ? 5.652 19.719 20.5 1 97.75 206 VAL B O 1
ATOM 4691 N N . HIS B 1 207 ? 4.332 21.344 19.891 1 96.5 207 HIS B N 1
ATOM 4692 C CA . HIS B 1 207 ? 5.348 22.391 19.922 1 96.5 207 HIS B CA 1
ATOM 4693 C C . HIS B 1 207 ? 5.879 22.578 21.344 1 96.5 207 HIS B C 1
ATOM 4695 O O . HIS B 1 207 ? 7.074 22.812 21.547 1 96.5 207 HIS B O 1
ATOM 4701 N N . ASP B 1 208 ? 4.953 22.516 22.281 1 92.81 208 ASP B N 1
ATOM 4702 C CA . ASP B 1 208 ? 5.293 22.625 23.688 1 92.81 208 ASP B CA 1
ATOM 4703 C C . ASP B 1 208 ? 4.617 21.531 24.516 1 92.81 208 ASP B C 1
ATOM 4705 O O . ASP B 1 208 ? 3.605 21.766 25.172 1 92.81 208 ASP B O 1
ATOM 4709 N N . PRO B 1 209 ? 5.223 20.406 24.531 1 85.94 209 PRO B N 1
ATOM 4710 C CA . PRO B 1 209 ? 4.57 19.266 25.172 1 85.94 209 PRO B CA 1
ATOM 4711 C C . PRO B 1 209 ? 4.367 19.469 26.672 1 85.94 209 PRO B C 1
ATOM 4713 O O . PRO B 1 209 ? 3.461 18.875 27.266 1 85.94 209 PRO B O 1
ATOM 4716 N N . SER B 1 210 ? 5.152 20.25 27.297 1 84.06 210 SER B N 1
ATOM 4717 C CA . SER B 1 210 ? 5.008 20.516 28.719 1 84.06 210 SER B CA 1
ATOM 4718 C C . SER B 1 210 ? 3.791 21.391 29 1 84.06 210 SER B C 1
ATOM 4720 O O . SER B 1 210 ? 3.135 21.234 30.031 1 84.06 210 SER B O 1
ATOM 4722 N N . ALA B 1 211 ? 3.473 22.156 28.078 1 83.81 211 ALA B N 1
ATOM 4723 C CA . ALA B 1 211 ? 2.369 23.109 28.266 1 83.81 211 ALA B CA 1
ATOM 4724 C C . ALA B 1 211 ? 1.069 22.547 27.688 1 83.81 211 ALA B C 1
ATOM 4726 O O . ALA B 1 211 ? -0.019 22.859 28.172 1 83.81 211 ALA B O 1
ATOM 4727 N N . THR B 1 212 ? 1.294 21.797 26.703 1 82.38 212 THR B N 1
ATOM 4728 C CA . THR B 1 212 ? 0.137 21.25 26.016 1 82.38 212 THR B CA 1
ATOM 4729 C C . THR B 1 212 ? 0.041 19.75 26.219 1 82.38 212 THR B C 1
ATOM 4731 O O . THR B 1 212 ? 0.892 19 25.734 1 82.38 212 THR B O 1
ATOM 4734 N N . GLY B 1 213 ? -0.781 19.312 27.016 1 87.5 213 GLY B N 1
ATOM 4735 C CA . GLY B 1 213 ? -0.981 17.891 27.188 1 87.5 213 GLY B CA 1
ATOM 4736 C C . GLY B 1 213 ? -1.627 17.219 25.984 1 87.5 213 GLY B C 1
ATOM 4737 O O . GLY B 1 213 ? -2.342 17.875 25.219 1 87.5 213 GLY B O 1
ATOM 4738 N N . PHE B 1 214 ? -1.258 16.031 25.656 1 95.88 214 PHE B N 1
ATOM 4739 C CA . PHE B 1 214 ? -1.869 15.242 24.594 1 95.88 214 PHE B CA 1
ATOM 4740 C C . PHE B 1 214 ? -2.756 14.148 25.188 1 95.88 214 PHE B C 1
ATOM 4742 O O . PHE B 1 214 ? -2.307 13.359 26.016 1 95.88 214 PHE B O 1
ATOM 4749 N N . LEU B 1 215 ? -4.023 14.18 24.875 1 97.69 215 LEU B N 1
ATOM 4750 C CA . LEU B 1 215 ? -4.941 13.117 25.266 1 97.69 215 LEU B CA 1
ATOM 4751 C C . LEU B 1 215 ? -5.422 12.344 24.031 1 97.69 215 LEU B C 1
ATOM 4753 O O . LEU B 1 215 ? -6.105 12.906 23.172 1 97.69 215 LEU B O 1
ATOM 4757 N N . SER B 1 216 ? -5.043 11.086 24.016 1 98.56 216 SER B N 1
ATOM 4758 C CA . SER B 1 216 ? -5.508 10.242 22.922 1 98.56 216 SER B CA 1
ATOM 4759 C C . SER B 1 216 ? -6.934 9.75 23.156 1 98.56 216 SER B C 1
ATOM 4761 O O . SER B 1 216 ? -7.273 9.352 24.281 1 98.56 216 SER B O 1
ATOM 4763 N N . PRO B 1 217 ? -7.742 9.734 22.125 1 98.81 217 PRO B N 1
ATOM 4764 C CA . PRO B 1 217 ? -9.055 9.102 22.266 1 98.81 217 PRO B CA 1
ATOM 4765 C C . PRO B 1 217 ? -8.961 7.676 22.797 1 98.81 217 PRO B C 1
ATOM 4767 O O . PRO B 1 217 ? -9.883 7.207 23.469 1 98.81 217 PRO B O 1
ATOM 4770 N N . ALA B 1 218 ? -7.855 7.02 22.578 1 98.56 218 ALA B N 1
ATOM 4771 C CA . ALA B 1 218 ? -7.68 5.641 23.031 1 98.56 218 ALA B CA 1
ATOM 4772 C C . ALA B 1 218 ? -7.555 5.566 24.547 1 98.56 218 ALA B C 1
ATOM 4774 O O . ALA B 1 218 ? -7.73 4.5 25.141 1 98.56 218 ALA B O 1
ATOM 4775 N N . GLU B 1 219 ? -7.23 6.641 25.172 1 98.12 219 GLU B N 1
ATOM 4776 C CA . GLU B 1 219 ? -7.203 6.695 26.641 1 98.12 219 GLU B CA 1
ATOM 4777 C C . GLU B 1 219 ? -8.609 6.852 27.203 1 98.12 219 GLU B C 1
ATOM 4779 O O . GLU B 1 219 ? -8.883 6.414 28.328 1 98.12 219 GLU B O 1
ATOM 4784 N N . VAL B 1 220 ? -9.492 7.43 26.484 1 98.44 220 VAL B N 1
ATOM 4785 C CA . VAL B 1 220 ? -10.828 7.77 26.938 1 98.44 220 VAL B CA 1
ATOM 4786 C C . VAL B 1 220 ? -11.805 6.664 26.547 1 98.44 220 VAL B C 1
ATOM 4788 O O . VAL B 1 220 ? -12.664 6.262 27.344 1 98.44 220 VAL B O 1
ATOM 4791 N N . ALA B 1 221 ? -11.656 6.199 25.359 1 97.75 221 ALA B N 1
ATOM 4792 C CA . ALA B 1 221 ? -12.5 5.148 24.797 1 97.75 221 ALA B CA 1
ATOM 4793 C C . ALA B 1 221 ? -11.656 4.02 24.203 1 97.75 221 ALA B C 1
ATOM 4795 O O . ALA B 1 221 ? -11.719 3.744 23.016 1 97.75 221 ALA B O 1
ATOM 4796 N N . PRO B 1 222 ? -10.953 3.262 25.047 1 96.75 222 PRO B N 1
ATOM 4797 C CA . PRO B 1 222 ? -9.992 2.262 24.562 1 96.75 222 PRO B CA 1
ATOM 4798 C C . PRO B 1 222 ? -10.656 1.104 23.828 1 96.75 222 PRO B C 1
ATOM 4800 O O . PRO B 1 222 ? -10.023 0.454 23 1 96.75 222 PRO B O 1
ATOM 4803 N N . GLU B 1 223 ? -11.906 0.865 24.047 1 95.88 223 GLU B N 1
ATOM 4804 C CA . GLU B 1 223 ? -12.586 -0.313 23.516 1 95.88 223 GLU B CA 1
ATOM 4805 C C . GLU B 1 223 ? -13.016 -0.094 22.078 1 95.88 223 GLU B C 1
ATOM 4807 O O . GLU B 1 223 ? -13.383 -1.045 21.375 1 95.88 223 GLU B O 1
ATOM 4812 N N . ARG B 1 224 ? -12.875 1.202 21.562 1 96.19 224 ARG B N 1
ATOM 4813 C CA . ARG B 1 224 ? -13.422 1.452 20.234 1 96.19 224 ARG B CA 1
ATOM 4814 C C . ARG B 1 224 ? -12.531 2.408 19.453 1 96.19 224 ARG B C 1
ATOM 4816 O O . ARG B 1 224 ? -12.953 2.969 18.438 1 96.19 224 ARG B O 1
ATOM 4823 N N . THR B 1 225 ? -11.266 2.576 19.922 1 98.25 225 THR B N 1
ATOM 4824 C CA . THR B 1 225 ? -10.391 3.527 19.25 1 98.25 225 THR B CA 1
ATOM 4825 C C . THR B 1 225 ? -9.219 2.809 18.594 1 98.25 225 THR B C 1
ATOM 4827 O O . THR B 1 225 ? -8.469 2.088 19.25 1 98.25 225 THR B O 1
ATOM 4830 N N . VAL B 1 226 ? -9.102 2.965 17.328 1 98.5 226 VAL B N 1
ATOM 4831 C CA . VAL B 1 226 ? -7.895 2.594 16.594 1 98.5 226 VAL B CA 1
ATOM 4832 C C . VAL B 1 226 ? -6.992 3.816 16.438 1 98.5 226 VAL B C 1
ATOM 4834 O O . VAL B 1 226 ? -7.457 4.891 16.047 1 98.5 226 VAL B O 1
ATOM 4837 N N . VAL B 1 227 ? -5.73 3.68 16.75 1 98.81 227 VAL B N 1
ATOM 4838 C CA . VAL B 1 227 ? -4.781 4.777 16.609 1 98.81 227 VAL B CA 1
ATOM 4839 C C . VAL B 1 227 ? -3.844 4.492 15.438 1 98.81 227 VAL B C 1
ATOM 4841 O O . VAL B 1 227 ? -3.299 3.391 15.32 1 98.81 227 VAL B O 1
ATOM 4844 N N . THR B 1 228 ? -3.678 5.414 14.516 1 98.75 228 THR B N 1
ATOM 4845 C CA . THR B 1 228 ? -2.682 5.301 13.453 1 98.75 228 THR B CA 1
ATOM 4846 C C . THR B 1 228 ? -1.537 6.285 13.68 1 98.75 228 THR B C 1
ATOM 4848 O O . THR B 1 228 ? -1.74 7.363 14.242 1 98.75 228 THR B O 1
ATOM 4851 N N . THR B 1 229 ? -0.382 5.926 13.297 1 98.69 229 THR B N 1
ATOM 4852 C CA . THR B 1 229 ? 0.814 6.758 13.383 1 98.69 229 THR B CA 1
ATOM 4853 C C . THR B 1 229 ? 1.84 6.332 12.336 1 98.69 229 THR B C 1
ATOM 4855 O O . THR B 1 229 ? 1.521 5.57 11.414 1 98.69 229 THR B O 1
ATOM 4858 N N . GLY B 1 230 ? 3.027 6.883 12.383 1 98.38 230 GLY B N 1
ATOM 4859 C CA . GLY B 1 230 ? 4.121 6.594 11.461 1 98.38 230 GLY B CA 1
ATOM 4860 C C . GLY B 1 230 ? 5.363 7.422 11.742 1 98.38 230 GLY B C 1
ATOM 4861 O O . GLY B 1 230 ? 5.453 8.094 12.766 1 98.38 230 GLY B O 1
ATOM 4862 N N . LEU B 1 231 ? 6.293 7.328 10.805 1 98.31 231 LEU B N 1
ATOM 4863 C CA . LEU B 1 231 ? 7.574 7.988 11.031 1 98.31 231 LEU B CA 1
ATOM 4864 C C . LEU B 1 231 ? 7.785 9.117 10.023 1 98.31 231 LEU B C 1
ATOM 4866 O O . LEU B 1 231 ? 8.828 9.766 10.023 1 98.31 231 LEU B O 1
ATOM 4870 N N . SER B 1 232 ? 6.828 9.367 9.195 1 96.88 232 SER B N 1
ATOM 4871 C CA . SER B 1 232 ? 6.93 10.32 8.094 1 96.88 232 SER B CA 1
ATOM 4872 C C . SER B 1 232 ? 7.043 11.75 8.617 1 96.88 232 SER B C 1
ATOM 4874 O O . SER B 1 232 ? 7.801 12.555 8.07 1 96.88 232 SER B O 1
ATOM 4876 N N . LYS B 1 233 ? 6.277 12.055 9.664 1 97 233 LYS B N 1
ATOM 4877 C CA . LYS B 1 233 ? 6.125 13.453 10.047 1 97 233 LYS B CA 1
ATOM 4878 C C . LYS B 1 233 ? 7.031 13.805 11.219 1 97 233 LYS B C 1
ATOM 4880 O O . LYS B 1 233 ? 7.555 14.922 11.289 1 97 233 LYS B O 1
ATOM 4885 N N . ASN B 1 234 ? 7.23 12.891 12.094 1 95.44 234 ASN B N 1
ATOM 4886 C CA . ASN B 1 234 ? 8.039 13.18 13.273 1 95.44 234 ASN B CA 1
ATOM 4887 C C . ASN B 1 234 ? 9.531 13.031 12.977 1 95.44 234 ASN B C 1
ATOM 4889 O O . ASN B 1 234 ? 10.352 13.734 13.562 1 95.44 234 ASN B O 1
ATOM 4893 N N . LEU B 1 235 ? 9.883 12.133 12.047 1 97 235 LEU B N 1
ATOM 4894 C CA . LEU B 1 235 ? 11.297 11.898 11.766 1 97 235 LEU B CA 1
ATOM 4895 C C . LEU B 1 235 ? 11.641 12.273 10.328 1 97 235 LEU B C 1
ATOM 4897 O O . LEU B 1 235 ? 12.773 12.086 9.883 1 97 235 LEU B O 1
ATOM 4901 N N . GLY B 1 236 ? 10.68 12.789 9.602 1 95.75 236 GLY B N 1
ATOM 4902 C CA . GLY B 1 236 ? 10.93 13.211 8.234 1 95.75 236 GLY B CA 1
ATOM 4903 C C . GLY B 1 236 ? 11.219 12.055 7.289 1 95.75 236 GLY B C 1
ATOM 4904 O O . GLY B 1 236 ? 12.031 12.18 6.379 1 95.75 236 GLY B O 1
ATOM 4905 N N . LEU B 1 237 ? 10.586 10.945 7.508 1 96.69 237 LEU B N 1
ATOM 4906 C CA . LEU B 1 237 ? 10.828 9.758 6.699 1 96.69 237 LEU B CA 1
ATOM 4907 C C . LEU B 1 237 ? 9.664 9.5 5.75 1 96.69 237 LEU B C 1
ATOM 4909 O O . LEU B 1 237 ? 9.297 8.344 5.516 1 96.69 237 LEU B O 1
ATOM 4913 N N . GLY B 1 238 ? 9.078 10.57 5.254 1 94.56 238 GLY B N 1
ATOM 4914 C CA . GLY B 1 238 ? 7.922 10.422 4.383 1 94.56 238 GLY B CA 1
ATOM 4915 C C . GLY B 1 238 ? 8.172 9.492 3.213 1 94.56 238 GLY B C 1
ATOM 4916 O O . GLY B 1 238 ? 7.293 8.711 2.844 1 94.56 238 GLY B O 1
ATOM 4917 N N . GLY B 1 239 ? 9.328 9.5 2.623 1 95.25 239 GLY B N 1
ATOM 4918 C CA . GLY B 1 239 ? 9.664 8.703 1.453 1 95.25 239 GLY B CA 1
ATOM 4919 C C . GLY B 1 239 ? 9.945 7.246 1.784 1 95.25 239 GLY B C 1
ATOM 4920 O O . GLY B 1 239 ? 10.086 6.418 0.885 1 95.25 239 GLY B O 1
ATOM 4921 N N . TRP B 1 240 ? 10.055 6.918 3.049 1 97.88 240 TRP B N 1
ATOM 4922 C CA . TRP B 1 240 ? 10.328 5.539 3.43 1 97.88 240 TRP B CA 1
ATOM 4923 C C . TRP B 1 240 ? 9.031 4.773 3.686 1 97.88 240 TRP B C 1
ATOM 4925 O O . TRP B 1 240 ? 9.031 3.543 3.742 1 97.88 240 TRP B O 1
ATOM 4935 N N . ARG B 1 241 ? 7.898 5.465 3.814 1 97.75 241 ARG B N 1
ATOM 4936 C CA . ARG B 1 241 ? 6.559 4.898 3.873 1 97.75 241 ARG B CA 1
ATOM 4937 C C . ARG B 1 241 ? 6.438 3.885 5.008 1 97.75 241 ARG B C 1
ATOM 4939 O O . ARG B 1 241 ? 6.164 2.707 4.766 1 97.75 241 ARG B O 1
ATOM 4946 N N . ILE B 1 242 ? 6.527 4.332 6.258 1 98.69 242 ILE B N 1
ATOM 4947 C CA . ILE B 1 242 ? 6.395 3.469 7.426 1 98.69 242 ILE B CA 1
ATOM 4948 C C . ILE B 1 242 ? 5.223 3.939 8.281 1 98.69 242 ILE B C 1
ATOM 4950 O O . ILE B 1 242 ? 5.215 5.074 8.766 1 98.69 242 ILE B O 1
ATOM 4954 N N . GLY B 1 243 ? 4.242 3.098 8.438 1 98.69 243 GLY B N 1
ATOM 4955 C CA . GLY B 1 243 ? 3.084 3.379 9.273 1 98.69 243 GLY B CA 1
ATOM 4956 C C . GLY B 1 243 ? 2.762 2.26 10.242 1 98.69 243 GLY B C 1
ATOM 4957 O O . GLY B 1 243 ? 3.256 1.14 10.094 1 98.69 243 GLY B O 1
ATOM 4958 N N . ALA B 1 244 ? 2.016 2.57 11.266 1 98.88 244 ALA B N 1
ATOM 4959 C CA . ALA B 1 244 ? 1.583 1.603 12.266 1 98.88 244 ALA B CA 1
ATOM 4960 C C . ALA B 1 244 ? 0.192 1.942 12.797 1 98.88 244 ALA B C 1
ATOM 4962 O O . ALA B 1 244 ? -0.219 3.105 12.773 1 98.88 244 ALA B O 1
ATOM 4963 N N . ALA B 1 245 ? -0.483 0.957 13.25 1 98.81 245 ALA B N 1
ATOM 4964 C CA . ALA B 1 245 ? -1.783 1.128 13.891 1 98.81 245 ALA B CA 1
ATOM 4965 C C . ALA B 1 245 ? -1.878 0.294 15.172 1 98.81 245 ALA B C 1
ATOM 4967 O O . ALA B 1 245 ? -1.335 -0.811 15.234 1 98.81 245 ALA B O 1
ATOM 4968 N N . ARG B 1 246 ? -2.482 0.83 16.125 1 98.81 246 ARG B N 1
ATOM 4969 C CA . ARG B 1 246 ? -2.82 0.153 17.375 1 98.81 246 ARG B CA 1
ATOM 4970 C C . ARG B 1 246 ? -4.32 -0.112 17.469 1 98.81 246 ARG B C 1
ATOM 4972 O O . ARG B 1 246 ? -5.125 0.81 17.344 1 98.81 246 ARG B O 1
ATOM 4979 N N . PHE B 1 247 ? -4.691 -1.313 17.688 1 98.5 247 PHE B N 1
ATOM 4980 C CA . PHE B 1 247 ? -6.094 -1.704 17.781 1 98.5 247 PHE B CA 1
ATOM 4981 C C . PHE B 1 247 ? -6.496 -1.953 19.234 1 98.5 247 PHE B C 1
ATOM 4983 O O . PHE B 1 247 ? -5.652 -2.283 20.062 1 98.5 247 PHE B O 1
ATOM 4990 N N . PRO B 1 248 ? -7.785 -1.793 19.547 1 97.12 248 PRO B N 1
ATOM 4991 C CA . PRO B 1 248 ? -8.266 -2.123 20.891 1 97.12 248 PRO B CA 1
ATOM 4992 C C . PRO B 1 248 ? -8.062 -3.594 21.25 1 97.12 248 PRO B C 1
ATOM 4994 O O . PRO B 1 248 ? -8.086 -4.457 20.359 1 97.12 248 PRO B O 1
ATOM 4997 N N . ALA B 1 249 ? -7.918 -3.889 22.5 1 93.12 249 ALA B N 1
ATOM 4998 C CA . ALA B 1 249 ? -7.719 -5.25 22.984 1 93.12 249 ALA B CA 1
ATOM 4999 C C . ALA B 1 249 ? -9.039 -6.004 23.062 1 93.12 249 ALA B C 1
ATOM 5001 O O . ALA B 1 249 ? -9.07 -7.238 23.016 1 93.12 249 ALA B O 1
ATOM 5002 N N . ALA B 1 250 ? -10.07 -5.32 23.141 1 85.88 250 ALA B N 1
ATOM 5003 C CA . ALA B 1 250 ? -11.391 -5.914 23.328 1 85.88 250 ALA B CA 1
ATOM 5004 C C . ALA B 1 250 ? -11.797 -6.742 22.109 1 85.88 250 ALA B C 1
ATOM 5006 O O . ALA B 1 250 ? -11.156 -6.676 21.062 1 85.88 250 ALA B O 1
ATOM 5007 N N . THR B 1 251 ? -12.789 -7.516 22.25 1 85.94 251 THR B N 1
ATOM 5008 C CA . THR B 1 251 ? -13.273 -8.414 21.203 1 85.94 251 THR B CA 1
ATOM 5009 C C . THR B 1 251 ? -13.578 -7.648 19.922 1 85.94 251 THR B C 1
ATOM 5011 O O . THR B 1 251 ? -13.211 -8.078 18.828 1 85.94 251 THR B O 1
ATOM 5014 N N . THR B 1 252 ? -14.18 -6.512 20.141 1 83.19 252 THR B N 1
ATOM 5015 C CA . THR B 1 252 ? -14.5 -5.691 18.984 1 83.19 252 THR B CA 1
ATOM 5016 C C . THR B 1 252 ? -13.227 -5.215 18.297 1 83.19 252 THR B C 1
ATOM 5018 O O . THR B 1 252 ? -13.164 -5.164 17.062 1 83.19 252 THR B O 1
ATOM 5021 N N . GLY B 1 253 ? -12.297 -4.926 19.141 1 90 253 GLY B N 1
ATOM 5022 C CA . GLY B 1 253 ? -11.016 -4.516 18.594 1 90 253 GLY B CA 1
ATOM 5023 C C . GLY B 1 253 ? -10.305 -5.625 17.844 1 90 253 GLY B C 1
ATOM 5024 O O . GLY B 1 253 ? -9.711 -5.387 16.797 1 90 253 GLY B O 1
ATOM 5025 N N . ARG B 1 254 ? -10.414 -6.789 18.328 1 90.56 254 ARG B N 1
ATOM 5026 C CA . ARG B 1 254 ? -9.805 -7.945 17.688 1 90.56 254 ARG B CA 1
ATOM 5027 C C . ARG B 1 254 ? -10.477 -8.227 16.344 1 90.56 254 ARG B C 1
ATOM 5029 O O . ARG B 1 254 ? -9.797 -8.547 15.359 1 90.56 254 ARG B O 1
ATOM 5036 N N . ARG B 1 255 ? -11.711 -8.078 16.312 1 91 255 ARG B N 1
ATOM 5037 C CA . ARG B 1 255 ? -12.445 -8.281 15.07 1 91 255 ARG B CA 1
ATOM 5038 C C . ARG B 1 255 ? -12.055 -7.238 14.031 1 91 255 ARG B C 1
ATOM 5040 O O . ARG B 1 255 ? -11.891 -7.559 12.852 1 91 255 ARG B O 1
ATOM 5047 N N . LEU B 1 256 ? -11.953 -6.031 14.508 1 94 256 LEU B N 1
ATOM 5048 C CA . LEU B 1 256 ? -11.523 -4.949 13.625 1 94 256 LEU B CA 1
ATOM 5049 C C . LEU B 1 256 ? -10.125 -5.215 13.078 1 94 256 LEU B C 1
ATOM 5051 O O . LEU B 1 256 ? -9.891 -5.043 11.875 1 94 256 LEU B O 1
ATOM 5055 N N . ARG B 1 257 ? -9.266 -5.578 13.922 1 95.94 257 ARG B N 1
ATOM 5056 C CA . ARG B 1 257 ? -7.895 -5.883 13.516 1 95.94 257 ARG B CA 1
ATOM 5057 C C . ARG B 1 257 ? -7.859 -7.02 12.508 1 95.94 257 ARG B C 1
ATOM 5059 O O . ARG B 1 257 ? -7.148 -6.945 11.5 1 95.94 257 ARG B O 1
ATOM 5066 N N . ASP B 1 258 ? -8.633 -8.055 12.758 1 93.12 258 ASP B N 1
ATOM 5067 C CA . ASP B 1 258 ? -8.68 -9.195 11.844 1 93.12 258 ASP B CA 1
ATOM 5068 C C . ASP B 1 258 ? -9.18 -8.781 10.469 1 93.12 258 ASP B C 1
ATOM 5070 O O . ASP B 1 258 ? -8.688 -9.266 9.445 1 93.12 258 ASP B O 1
ATOM 5074 N N . GLY B 1 259 ? -10.188 -7.926 10.453 1 94.12 259 GLY B N 1
ATOM 5075 C CA . GLY B 1 259 ? -10.664 -7.387 9.188 1 94.12 259 GLY B CA 1
ATOM 5076 C C . GLY B 1 259 ? -9.602 -6.613 8.43 1 94.12 259 GLY B C 1
ATOM 5077 O O . GLY B 1 259 ? -9.469 -6.766 7.215 1 94.12 259 GLY B O 1
ATOM 5078 N N . VAL B 1 260 ? -8.859 -5.855 9.172 1 96.5 260 VAL B N 1
ATOM 5079 C CA . VAL B 1 260 ? -7.789 -5.062 8.57 1 96.5 260 VAL B CA 1
ATOM 5080 C C . VAL B 1 260 ? -6.688 -5.988 8.062 1 96.5 260 VAL B C 1
ATOM 5082 O O . VAL B 1 260 ? -6.148 -5.781 6.969 1 96.5 260 VAL B O 1
ATOM 5085 N N . LEU B 1 261 ? -6.363 -7 8.82 1 95.38 261 LEU B N 1
ATOM 5086 C CA . LEU B 1 261 ? -5.332 -7.945 8.398 1 95.38 261 LEU B CA 1
ATOM 5087 C C . LEU B 1 261 ? -5.758 -8.695 7.145 1 95.38 261 LEU B C 1
ATOM 5089 O O . LEU B 1 261 ? -4.934 -8.961 6.266 1 95.38 261 LEU B O 1
ATOM 5093 N N . ALA B 1 262 ? -7.008 -9.055 7.074 1 93.88 262 ALA B N 1
ATOM 5094 C CA . ALA B 1 262 ? -7.523 -9.703 5.871 1 93.88 262 ALA B CA 1
ATOM 5095 C C . ALA B 1 262 ? -7.367 -8.797 4.652 1 93.88 262 ALA B C 1
ATOM 5097 O O . ALA B 1 262 ? -6.895 -9.242 3.602 1 93.88 262 ALA B O 1
ATOM 5098 N N . ALA B 1 263 ? -7.75 -7.539 4.793 1 95.5 263 ALA B N 1
ATOM 5099 C CA . ALA B 1 263 ? -7.578 -6.578 3.707 1 95.5 263 ALA B CA 1
ATOM 5100 C C . ALA B 1 263 ? -6.102 -6.391 3.365 1 95.5 263 ALA B C 1
ATOM 5102 O O . ALA B 1 263 ? -5.73 -6.375 2.189 1 95.5 263 ALA B O 1
ATOM 5103 N N . ALA B 1 264 ? -5.328 -6.266 4.41 1 96.19 264 ALA B N 1
ATOM 5104 C CA . ALA B 1 264 ? -3.893 -6.055 4.242 1 96.19 264 ALA B CA 1
ATOM 5105 C C . ALA B 1 264 ? -3.26 -7.195 3.445 1 96.19 264 ALA B C 1
ATOM 5107 O O . ALA B 1 264 ? -2.402 -6.961 2.59 1 96.19 264 ALA B O 1
ATOM 5108 N N . SER B 1 265 ? -3.666 -8.359 3.717 1 94.19 265 SER B N 1
ATOM 5109 C CA . SER B 1 265 ? -3.133 -9.531 3.027 1 94.19 265 SER B CA 1
ATOM 5110 C C . SER B 1 265 ? -3.383 -9.453 1.524 1 94.19 265 SER B C 1
ATOM 5112 O O . SER B 1 265 ? -2.594 -9.961 0.729 1 94.19 265 SER B O 1
ATOM 5114 N N . GLU B 1 266 ? -4.434 -8.773 1.147 1 95.19 266 GLU B N 1
ATOM 5115 C CA . GLU B 1 266 ? -4.828 -8.695 -0.256 1 95.19 266 GLU B CA 1
ATOM 5116 C C . GLU B 1 266 ? -4.324 -7.402 -0.895 1 95.19 266 GLU B C 1
ATOM 5118 O O . GLU B 1 266 ? -4.242 -7.301 -2.121 1 95.19 266 GLU B O 1
ATOM 5123 N N . LEU B 1 267 ? -4.027 -6.414 -0.08 1 96 267 LEU B N 1
ATOM 5124 C CA . LEU B 1 267 ? -3.713 -5.094 -0.616 1 96 267 LEU B CA 1
ATOM 5125 C C . LEU B 1 267 ? -2.203 -4.875 -0.677 1 96 267 LEU B C 1
ATOM 5127 O O . LEU B 1 267 ? -1.684 -4.383 -1.679 1 96 267 LEU B O 1
ATOM 5131 N N . TRP B 1 268 ? -1.496 -5.25 0.477 1 95.94 268 TRP B N 1
ATOM 5132 C CA . TRP B 1 268 ? -0.073 -4.93 0.442 1 95.94 268 TRP B CA 1
ATOM 5133 C C . TRP B 1 268 ? 0.753 -6.059 1.054 1 95.94 268 TRP B C 1
ATOM 5135 O O . TRP B 1 268 ? 1.984 -6.039 0.987 1 95.94 268 TRP B O 1
ATOM 5145 N N . SER B 1 269 ? 0.099 -7.098 1.648 1 93.31 269 SER B N 1
ATOM 5146 C CA . SER B 1 269 ? 0.759 -8.242 2.26 1 93.31 269 SER B CA 1
ATOM 5147 C C . SER B 1 269 ? 1.459 -7.855 3.557 1 93.31 269 SER B C 1
ATOM 5149 O O . SER B 1 269 ? 0.912 -8.047 4.645 1 93.31 269 SER B O 1
ATOM 5151 N N . THR B 1 270 ? 2.572 -7.156 3.525 1 93.75 270 THR B N 1
ATOM 5152 C CA . THR B 1 270 ? 3.291 -6.734 4.723 1 93.75 270 THR B CA 1
ATOM 5153 C C . THR B 1 270 ? 4.176 -5.527 4.422 1 93.75 270 THR B C 1
ATOM 5155 O O . THR B 1 270 ? 4.426 -5.207 3.26 1 93.75 270 THR B O 1
ATOM 5158 N N . LEU B 1 271 ? 4.504 -4.816 5.445 1 98.12 271 LEU B N 1
ATOM 5159 C CA . LEU B 1 271 ? 5.539 -3.797 5.297 1 98.12 271 LEU B CA 1
ATOM 5160 C C . LEU B 1 271 ? 6.871 -4.43 4.922 1 98.12 271 LEU B C 1
ATOM 5162 O O . LEU B 1 271 ? 7.254 -5.465 5.477 1 98.12 271 LEU B O 1
ATOM 5166 N N . ALA B 1 272 ? 7.582 -3.787 4 1 98.31 272 ALA B N 1
ATOM 5167 C CA . ALA B 1 272 ? 8.859 -4.328 3.539 1 98.31 272 ALA B CA 1
ATOM 5168 C C . ALA B 1 272 ? 9.797 -4.59 4.715 1 98.31 272 ALA B C 1
ATOM 5170 O O . ALA B 1 272 ? 9.867 -3.789 5.648 1 98.31 272 ALA B O 1
ATOM 5171 N N . GLY B 1 273 ? 10.531 -5.648 4.668 1 97.69 273 GLY B N 1
ATOM 5172 C CA . GLY B 1 273 ? 11.422 -6.105 5.727 1 97.69 273 GLY B CA 1
ATOM 5173 C C . GLY B 1 273 ? 12.398 -5.043 6.188 1 97.69 273 GLY B C 1
ATOM 5174 O O . GLY B 1 273 ? 12.5 -4.762 7.383 1 97.69 273 GLY B O 1
ATOM 5175 N N . PRO B 1 274 ? 13.148 -4.402 5.238 1 98.5 274 PRO B N 1
ATOM 5176 C CA . PRO B 1 274 ? 14.086 -3.354 5.645 1 98.5 274 PRO B CA 1
ATOM 5177 C C . PRO B 1 274 ? 13.406 -2.201 6.379 1 98.5 274 PRO B C 1
ATOM 5179 O O . PRO B 1 274 ? 13.969 -1.648 7.324 1 98.5 274 PRO B O 1
ATOM 5182 N N . MET B 1 275 ? 12.234 -1.875 5.953 1 98.69 275 MET B N 1
ATOM 5183 C CA . MET B 1 275 ? 11.5 -0.799 6.613 1 98.69 275 MET B CA 1
ATOM 5184 C C . MET B 1 275 ? 11.07 -1.217 8.016 1 98.69 275 MET B C 1
ATOM 5186 O O . MET B 1 275 ? 10.984 -0.383 8.914 1 98.69 275 MET B O 1
ATOM 5190 N N . GLN B 1 276 ? 10.766 -2.49 8.188 1 98.62 276 GLN B N 1
ATOM 5191 C CA . GLN B 1 276 ? 10.422 -2.977 9.523 1 98.62 276 GLN B CA 1
ATOM 5192 C C . GLN B 1 276 ? 11.609 -2.873 10.469 1 98.62 276 GLN B C 1
ATOM 5194 O O . GLN B 1 276 ? 11.445 -2.592 11.656 1 98.62 276 GLN B O 1
ATOM 5199 N N . GLN B 1 277 ? 12.812 -3.115 9.93 1 98.69 277 GLN B N 1
ATOM 5200 C CA . GLN B 1 277 ? 14.016 -2.947 10.734 1 98.69 277 GLN B CA 1
ATOM 5201 C C . GLN B 1 277 ? 14.164 -1.502 11.203 1 98.69 277 GLN B C 1
ATOM 5203 O O . GLN B 1 277 ? 14.477 -1.252 12.375 1 98.69 277 GLN B O 1
ATOM 5208 N N . VAL B 1 278 ? 13.953 -0.593 10.32 1 98.81 278 VAL B N 1
ATOM 5209 C CA . VAL B 1 278 ? 14.016 0.827 10.648 1 98.81 278 VAL B CA 1
ATOM 5210 C C . VAL B 1 278 ? 12.953 1.16 11.695 1 98.81 278 VAL B C 1
ATOM 5212 O O . VAL B 1 278 ? 13.242 1.829 12.688 1 98.81 278 VAL B O 1
ATOM 5215 N N . ALA B 1 279 ? 11.758 0.697 11.5 1 98.94 279 ALA B N 1
ATOM 5216 C CA . ALA B 1 279 ? 10.648 0.959 12.406 1 98.94 279 ALA B CA 1
ATOM 5217 C C . ALA B 1 279 ? 10.938 0.411 13.805 1 98.94 279 ALA B C 1
ATOM 5219 O O . ALA B 1 279 ? 10.672 1.075 14.805 1 98.94 279 ALA B O 1
ATOM 5220 N N . GLU B 1 280 ? 11.43 -0.821 13.797 1 98.88 280 GLU B N 1
ATOM 5221 C CA . GLU B 1 280 ? 11.758 -1.467 15.07 1 98.88 280 GLU B CA 1
ATOM 5222 C C . GLU B 1 280 ? 12.719 -0.611 15.891 1 98.88 280 GLU B C 1
ATOM 5224 O O . GLU B 1 280 ? 12.508 -0.418 17.094 1 98.88 280 GLU B O 1
ATOM 5229 N N . TYR B 1 281 ? 13.703 -0.085 15.258 1 98.88 281 TYR B N 1
ATOM 5230 C CA . TYR B 1 281 ? 14.68 0.764 15.922 1 98.88 281 TYR B CA 1
ATOM 5231 C C . TYR B 1 281 ? 14.062 2.098 16.328 1 98.88 281 TYR B C 1
ATOM 5233 O O . TYR B 1 281 ? 14.203 2.529 17.484 1 98.88 281 TYR B O 1
ATOM 5241 N N . ALA B 1 282 ? 13.414 2.797 15.406 1 98.88 282 ALA B N 1
ATOM 5242 C CA . ALA B 1 282 ? 12.891 4.145 15.617 1 98.88 282 ALA B CA 1
ATOM 5243 C C . ALA B 1 282 ? 11.844 4.156 16.719 1 98.88 282 ALA B C 1
ATOM 5245 O O . ALA B 1 282 ? 11.883 5.008 17.609 1 98.88 282 ALA B O 1
ATOM 5246 N N . PHE B 1 283 ? 10.953 3.184 16.75 1 98.88 283 PHE B N 1
ATOM 5247 C CA . PHE B 1 283 ? 9.867 3.164 17.719 1 98.88 283 PHE B CA 1
ATOM 5248 C C . PHE B 1 283 ? 10.375 2.719 19.094 1 98.88 283 PHE B C 1
ATOM 5250 O O . PHE B 1 283 ? 9.703 2.91 20.094 1 98.88 283 PHE B O 1
ATOM 5257 N N . ALA B 1 284 ? 11.508 2.068 19.109 1 98.75 284 ALA B N 1
ATOM 5258 C CA . ALA B 1 284 ? 12.133 1.768 20.406 1 98.75 284 ALA B CA 1
ATOM 5259 C C . ALA B 1 284 ? 12.672 3.035 21.062 1 98.75 284 ALA B C 1
ATOM 5261 O O . ALA B 1 284 ? 12.961 3.045 22.266 1 98.75 284 ALA B O 1
ATOM 5262 N N . GLU B 1 285 ? 12.961 4.027 20.375 1 98.44 285 GLU B N 1
ATOM 5263 C CA . GLU B 1 285 ? 13.273 5.387 20.812 1 98.44 285 GLU B CA 1
ATOM 5264 C C . GLU B 1 285 ? 14.578 5.434 21.594 1 98.44 285 GLU B C 1
ATOM 5266 O O . GLU B 1 285 ? 14.625 5.965 22.703 1 98.44 285 GLU B O 1
ATOM 5271 N N . PRO B 1 286 ? 15.641 4.988 20.984 1 98.56 286 PRO B N 1
ATOM 5272 C CA . PRO B 1 286 ? 16.938 5.289 21.625 1 98.56 286 PRO B CA 1
ATOM 5273 C C . PRO B 1 286 ? 17.172 6.785 21.781 1 98.56 286 PRO B C 1
ATOM 5275 O O . PRO B 1 286 ? 16.453 7.602 21.203 1 98.56 286 PRO B O 1
ATOM 5278 N N . PRO B 1 287 ? 18.141 7.242 22.516 1 98.12 287 PRO B N 1
ATOM 5279 C CA . PRO B 1 287 ? 18.328 8.648 22.891 1 98.12 287 PRO B CA 1
ATOM 5280 C C . PRO B 1 287 ? 18.422 9.57 21.672 1 98.12 287 PRO B C 1
ATOM 5282 O O . PRO B 1 287 ? 17.891 10.68 21.688 1 98.12 287 PRO B O 1
ATOM 5285 N N . GLU B 1 288 ? 19.094 9.148 20.656 1 97.88 288 GLU B N 1
ATOM 5286 C CA . GLU B 1 288 ? 19.266 10.008 19.484 1 97.88 288 GLU B CA 1
ATOM 5287 C C . GLU B 1 288 ? 17.922 10.281 18.797 1 97.88 288 GLU B C 1
ATOM 5289 O O . GLU B 1 288 ? 17.734 11.344 18.203 1 97.88 288 GLU B O 1
ATOM 5294 N N . ILE B 1 289 ? 17.031 9.297 18.859 1 98.5 289 ILE B N 1
ATOM 5295 C CA . ILE B 1 289 ? 15.695 9.477 18.297 1 98.5 289 ILE B CA 1
ATOM 5296 C C . ILE B 1 289 ? 14.898 10.461 19.141 1 98.5 289 ILE B C 1
ATOM 5298 O O . ILE B 1 289 ? 14.258 11.375 18.625 1 98.5 289 ILE B O 1
ATOM 5302 N N . VAL B 1 290 ? 14.969 10.297 20.438 1 97.94 290 VAL B N 1
ATOM 5303 C CA . VAL B 1 290 ? 14.258 11.18 21.359 1 97.94 290 VAL B CA 1
ATOM 5304 C C . VAL B 1 290 ? 14.719 12.617 21.156 1 97.94 290 VAL B C 1
ATOM 5306 O O . VAL B 1 290 ? 13.898 13.539 21.094 1 97.94 290 VAL B O 1
ATOM 5309 N N . GLU B 1 291 ? 15.984 12.812 21.031 1 97.5 291 GLU B N 1
ATOM 5310 C CA . GLU B 1 291 ? 16.547 14.141 20.828 1 97.5 291 GLU B CA 1
ATOM 5311 C C . GLU B 1 291 ? 16.094 14.734 19.484 1 97.5 291 GLU B C 1
ATOM 5313 O O . GLU B 1 291 ? 15.766 15.922 19.406 1 97.5 291 GLU B O 1
ATOM 5318 N N . ARG B 1 292 ? 16.109 13.898 18.5 1 97.69 292 ARG B N 1
ATOM 5319 C CA . ARG B 1 292 ? 15.664 14.344 17.172 1 97.69 292 ARG B CA 1
ATOM 5320 C C . ARG B 1 292 ? 14.195 14.773 17.203 1 97.69 292 ARG B C 1
ATOM 5322 O O . ARG B 1 292 ? 13.836 15.789 16.625 1 97.69 292 ARG B O 1
ATOM 5329 N N . LEU B 1 293 ? 13.359 14 17.859 1 97.5 293 LEU B N 1
ATOM 5330 C CA . LEU B 1 293 ? 11.945 14.32 17.969 1 97.5 293 LEU B CA 1
ATOM 5331 C C . LEU B 1 293 ? 11.742 15.68 18.641 1 97.5 293 LEU B C 1
ATOM 5333 O O . LEU B 1 293 ? 10.953 16.5 18.156 1 97.5 293 LEU B O 1
ATOM 5337 N N . ARG B 1 294 ? 12.477 15.945 19.656 1 96.31 294 ARG B N 1
ATOM 5338 C CA . ARG B 1 294 ? 12.367 17.203 20.391 1 96.31 294 ARG B CA 1
ATOM 5339 C C . ARG B 1 294 ? 12.82 18.375 19.531 1 96.31 294 ARG B C 1
ATOM 5341 O O . ARG B 1 294 ? 12.148 19.406 19.469 1 96.31 294 ARG B O 1
ATOM 5348 N N . ALA B 1 295 ? 13.945 18.203 18.922 1 97.06 295 ALA B N 1
ATOM 5349 C CA . ALA B 1 295 ? 14.5 19.266 18.078 1 97.06 295 ALA B CA 1
ATOM 5350 C C . ALA B 1 295 ? 13.57 19.578 16.922 1 97.06 295 ALA B C 1
ATOM 5352 O O . ALA B 1 295 ? 13.383 20.75 16.562 1 97.06 295 ALA B O 1
ATOM 5353 N N . ALA B 1 296 ? 13.062 18.547 16.328 1 97.5 296 ALA B N 1
ATOM 5354 C CA . ALA B 1 296 ? 12.172 18.734 15.188 1 97.5 296 ALA B CA 1
ATOM 5355 C C . ALA B 1 296 ? 10.898 19.469 15.602 1 97.5 296 ALA B C 1
ATOM 5357 O O . ALA B 1 296 ? 10.445 20.375 14.906 1 97.5 296 ALA B O 1
ATOM 5358 N N . ALA B 1 297 ? 10.312 19.047 16.719 1 97.19 297 ALA B N 1
ATOM 5359 C CA . ALA B 1 297 ? 9.094 19.703 17.203 1 97.19 297 ALA B CA 1
ATOM 5360 C C . ALA B 1 297 ? 9.328 21.188 17.469 1 97.19 297 ALA B C 1
ATOM 5362 O O . ALA B 1 297 ? 8.492 22.031 17.141 1 97.19 297 ALA B O 1
ATOM 5363 N N . ARG B 1 298 ? 10.445 21.484 18.047 1 96.56 298 ARG B N 1
ATOM 5364 C CA . ARG B 1 298 ? 10.812 22.859 18.328 1 96.56 298 ARG B CA 1
ATOM 5365 C C . ARG B 1 298 ? 10.938 23.672 17.031 1 96.56 298 ARG B C 1
ATOM 5367 O O . ARG B 1 298 ? 10.422 24.797 16.953 1 96.56 298 ARG B O 1
ATOM 5374 N N . LEU B 1 299 ? 11.641 23.109 16.109 1 97.81 299 LEU B N 1
ATOM 5375 C CA . LEU B 1 299 ? 11.836 23.766 14.812 1 97.81 299 LEU B CA 1
ATOM 5376 C C . LEU B 1 299 ? 10.5 24.016 14.125 1 97.81 299 LEU B C 1
ATOM 5378 O O . LEU B 1 299 ? 10.219 25.125 13.672 1 97.81 299 LEU B O 1
ATOM 5382 N N . HIS B 1 300 ? 9.672 22.953 14.031 1 97.94 300 HIS B N 1
ATOM 5383 C CA . HIS B 1 300 ? 8.359 23.062 13.422 1 97.94 300 HIS B CA 1
ATOM 5384 C C . HIS B 1 300 ? 7.535 24.156 14.086 1 97.94 300 HIS B C 1
ATOM 5386 O O . HIS B 1 300 ? 6.91 24.984 13.406 1 97.94 300 HIS B O 1
ATOM 5392 N N . GLY B 1 301 ? 7.555 24.141 15.398 1 97.75 301 GLY B N 1
ATOM 5393 C CA . GLY B 1 301 ? 6.793 25.125 16.156 1 97.75 301 GLY B CA 1
ATOM 5394 C C . GLY B 1 301 ? 7.25 26.562 15.898 1 97.75 301 GLY B C 1
ATOM 5395 O O . GLY B 1 301 ? 6.426 27.453 15.703 1 97.75 301 GLY B O 1
ATOM 5396 N N . ALA B 1 302 ? 8.539 26.781 15.891 1 97.94 302 ALA B N 1
ATOM 5397 C CA . ALA B 1 302 ? 9.094 28.125 15.703 1 97.94 302 ALA B CA 1
ATOM 5398 C C . ALA B 1 302 ? 8.688 28.719 14.359 1 97.94 302 ALA B C 1
ATOM 5400 O O . ALA B 1 302 ? 8.242 29.859 14.281 1 97.94 302 ALA B O 1
ATOM 5401 N N . VAL B 1 303 ? 8.797 27.922 13.359 1 98.25 303 VAL B N 1
ATOM 5402 C CA . VAL B 1 303 ? 8.539 28.422 12.008 1 98.25 303 VAL B CA 1
ATOM 5403 C C . VAL B 1 303 ? 7.031 28.594 11.805 1 98.25 303 VAL B C 1
ATOM 5405 O O . VAL B 1 303 ? 6.582 29.562 11.195 1 98.25 303 VAL B O 1
ATOM 5408 N N . ALA B 1 304 ? 6.234 27.656 12.297 1 98.44 304 ALA B N 1
ATOM 5409 C CA . ALA B 1 304 ? 4.781 27.781 12.195 1 98.44 304 ALA B CA 1
ATOM 5410 C C . ALA B 1 304 ? 4.293 29.047 12.891 1 98.44 304 ALA B C 1
ATOM 5412 O O . ALA B 1 304 ? 3.434 29.75 12.359 1 98.44 304 ALA B O 1
ATOM 5413 N N . ARG B 1 305 ? 4.812 29.359 14.016 1 98.25 305 ARG B N 1
ATOM 5414 C CA . ARG B 1 305 ? 4.43 30.562 14.75 1 98.25 305 ARG B CA 1
ATOM 5415 C C . ARG B 1 305 ? 4.809 31.828 13.984 1 98.25 305 ARG B C 1
ATOM 5417 O O . ARG B 1 305 ? 4.09 32.812 14.023 1 98.25 305 ARG B O 1
ATOM 5424 N N . ALA B 1 306 ? 5.945 31.734 13.367 1 98.44 306 ALA B N 1
ATOM 5425 C CA . ALA B 1 306 ? 6.363 32.875 12.562 1 98.44 306 ALA B CA 1
ATOM 5426 C C . ALA B 1 306 ? 5.379 33.125 11.422 1 98.44 306 ALA B C 1
ATOM 5428 O O . ALA B 1 306 ? 4.984 34.281 11.188 1 98.44 306 ALA B O 1
ATOM 5429 N N . VAL B 1 307 ? 4.98 32.094 10.727 1 98.5 307 VAL B N 1
ATOM 5430 C CA . VAL B 1 307 ? 4.039 32.25 9.625 1 98.5 307 VAL B CA 1
ATOM 5431 C C . VAL B 1 307 ? 2.678 32.688 10.156 1 98.5 307 VAL B C 1
ATOM 5433 O O . VAL B 1 307 ? 1.977 33.469 9.523 1 98.5 307 VAL B O 1
ATOM 5436 N N . HIS B 1 308 ? 2.307 32.156 11.289 1 98.56 308 HIS B N 1
ATOM 5437 C CA . HIS B 1 308 ? 1.085 32.594 11.969 1 98.56 308 HIS B CA 1
ATOM 5438 C C . HIS B 1 308 ? 1.078 34.094 12.203 1 98.56 308 HIS B C 1
ATOM 5440 O O . HIS B 1 308 ? 0.092 34.781 11.898 1 98.56 308 HIS B O 1
ATOM 5446 N N . ARG B 1 309 ? 2.137 34.594 12.695 1 98.12 309 ARG B N 1
ATOM 5447 C CA . ARG B 1 309 ? 2.24 36.031 12.969 1 98.12 309 ARG B CA 1
ATOM 5448 C C . ARG B 1 309 ? 2.121 36.844 11.68 1 98.12 309 ARG B C 1
ATOM 5450 O O . ARG B 1 309 ? 1.446 37.875 11.648 1 98.12 309 ARG B O 1
ATOM 5457 N N . ILE B 1 310 ? 2.732 36.344 10.695 1 98.12 310 ILE B N 1
ATOM 5458 C CA . ILE B 1 310 ? 2.672 37.031 9.398 1 98.12 310 ILE B CA 1
ATOM 5459 C C . ILE B 1 310 ? 1.225 37.094 8.922 1 98.12 310 ILE B C 1
ATOM 5461 O O . ILE B 1 310 ? 0.771 38.125 8.422 1 98.12 310 ILE B O 1
ATOM 5465 N N . ALA B 1 311 ? 0.501 36.031 9.039 1 98.19 311 ALA B N 1
ATOM 5466 C CA . ALA B 1 311 ? -0.892 35.969 8.602 1 98.19 311 ALA B CA 1
ATOM 5467 C C . ALA B 1 311 ? -1.76 36.938 9.406 1 98.19 311 ALA B C 1
ATOM 5469 O O . ALA B 1 311 ? -2.59 37.625 8.836 1 98.19 311 ALA B O 1
ATOM 5470 N N . VAL B 1 312 ? -1.56 36.906 10.68 1 97.88 312 VAL B N 1
ATOM 5471 C CA . VAL B 1 312 ? -2.334 37.781 11.555 1 97.88 312 VAL B CA 1
ATOM 5472 C C . VAL B 1 312 ? -2.031 39.25 11.234 1 97.88 312 VAL B C 1
ATOM 5474 O O . VAL B 1 312 ? -2.943 40.062 11.133 1 97.88 312 VAL B O 1
ATOM 5477 N N . ASP B 1 313 ? -0.774 39.5 11.047 1 96.69 313 ASP B N 1
ATOM 5478 C CA . ASP B 1 313 ? -0.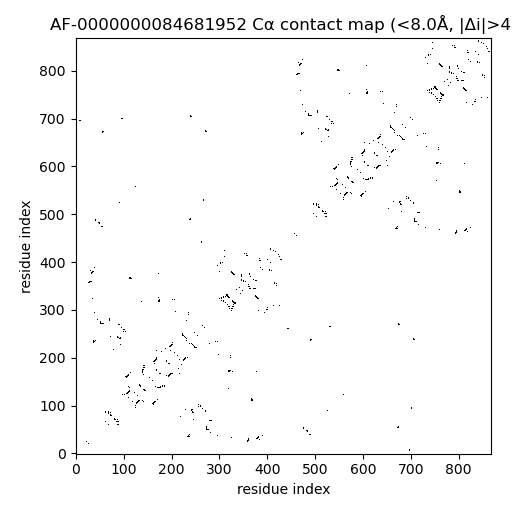36 40.875 10.703 1 96.69 313 ASP B CA 1
ATOM 5479 C C . ASP B 1 313 ? -0.971 41.312 9.375 1 96.69 313 ASP B C 1
ATOM 5481 O O . ASP B 1 313 ? -1.226 42.5 9.172 1 96.69 313 ASP B O 1
ATOM 5485 N N . ALA B 1 314 ? -1.256 40.406 8.57 1 97.06 314 ALA B N 1
ATOM 5486 C CA . ALA B 1 314 ? -1.831 40.688 7.262 1 97.06 314 ALA B CA 1
ATOM 5487 C C . ALA B 1 314 ? -3.348 40.844 7.348 1 97.06 314 ALA B C 1
ATOM 5489 O O . ALA B 1 314 ? -4.008 41.156 6.352 1 97.06 314 ALA B O 1
ATOM 5490 N N . GLY B 1 315 ? -3.918 40.562 8.508 1 97 315 GLY B N 1
ATOM 5491 C CA . GLY B 1 315 ? -5.336 40.812 8.711 1 97 315 GLY B CA 1
ATOM 5492 C C . GLY B 1 315 ? -6.152 39.531 8.797 1 97 315 GLY B C 1
ATOM 5493 O O . GLY B 1 315 ? -7.379 39.562 8.93 1 97 315 GLY B O 1
ATOM 5494 N N . ALA B 1 316 ? -5.555 38.438 8.773 1 97.94 316 ALA B N 1
ATOM 5495 C CA . ALA B 1 316 ? -6.273 37.156 8.859 1 97.94 316 ALA B CA 1
ATOM 5496 C C . ALA B 1 316 ? -6.57 36.781 10.305 1 97.94 316 ALA B C 1
ATOM 5498 O O . ALA B 1 316 ? -5.793 37.094 11.211 1 97.94 316 ALA B O 1
ATOM 5499 N N . ARG B 1 317 ? -7.734 36.156 10.5 1 97.88 317 ARG B N 1
ATOM 5500 C CA . ARG B 1 317 ? -7.91 35.375 11.703 1 97.88 317 ARG B CA 1
ATOM 5501 C C . ARG B 1 317 ? -7.199 34.031 11.562 1 97.88 317 ARG B C 1
ATOM 5503 O O . ARG B 1 317 ? -7.332 33.344 10.547 1 97.88 317 ARG B O 1
ATOM 5510 N N . CYS B 1 318 ? -6.453 33.688 12.531 1 97.94 318 CYS B N 1
ATOM 5511 C CA . CYS B 1 318 ? -5.684 32.438 12.461 1 97.94 318 CYS B CA 1
ATOM 5512 C C . CYS B 1 318 ? -5.441 31.875 13.859 1 97.94 318 CYS B C 1
ATOM 5514 O O . CYS B 1 318 ? -4.926 32.562 14.734 1 97.94 318 CYS B O 1
ATOM 5516 N N . ARG B 1 319 ? -5.828 30.641 14.07 1 97.62 319 ARG B N 1
ATOM 5517 C CA . ARG B 1 319 ? -5.551 29.984 15.344 1 97.62 319 ARG B CA 1
ATOM 5518 C C . ARG B 1 319 ? -4.051 29.812 15.555 1 97.62 319 ARG B C 1
ATOM 5520 O O . ARG B 1 319 ? -3.32 29.484 14.617 1 97.62 319 ARG B O 1
ATOM 5527 N N . PRO B 1 320 ? -3.604 30.141 16.797 1 97.38 320 PRO B N 1
ATOM 5528 C CA . PRO B 1 320 ? -2.188 29.844 17.047 1 97.38 320 PRO B CA 1
ATOM 5529 C C . PRO B 1 320 ? -1.852 28.359 16.906 1 97.38 320 PRO B C 1
ATOM 5531 O O . PRO B 1 320 ? -2.562 27.516 17.438 1 97.38 320 PRO B O 1
ATOM 5534 N N . PRO B 1 321 ? -0.813 28.062 16.141 1 98.06 321 PRO B N 1
ATOM 5535 C CA . PRO B 1 321 ? -0.446 26.656 15.984 1 98.06 321 PRO B CA 1
ATOM 5536 C C . PRO B 1 321 ? 0.125 26.047 17.266 1 98.06 321 PRO B C 1
ATOM 5538 O O . PRO B 1 321 ? 0.913 26.703 17.953 1 98.06 321 PRO B O 1
ATOM 5541 N N . THR B 1 322 ? -0.25 24.859 17.594 1 97.62 322 THR B N 1
ATOM 5542 C CA . THR B 1 322 ? 0.227 24.188 18.797 1 97.62 322 THR B CA 1
ATOM 5543 C C . THR B 1 322 ? 0.865 22.844 18.453 1 97.62 322 THR B C 1
ATOM 5545 O O . THR B 1 322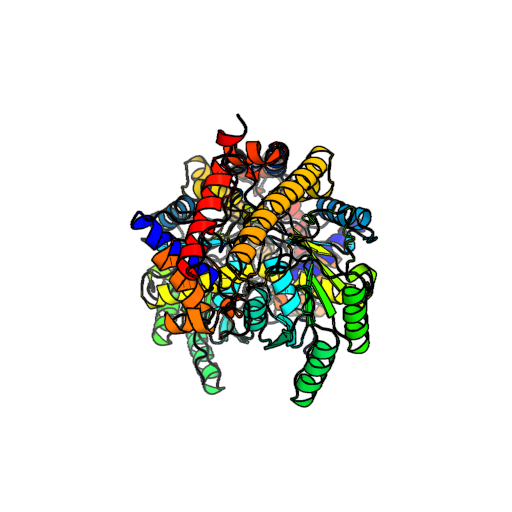 ? 1.533 22.234 19.297 1 97.62 322 THR B O 1
ATOM 5548 N N . GLY B 1 323 ? 0.731 22.359 17.234 1 97.44 323 GLY B N 1
ATOM 5549 C CA . GLY B 1 323 ? 1.317 21.109 16.797 1 97.44 323 GLY B CA 1
ATOM 5550 C C . GLY B 1 323 ? 1.424 20.984 15.281 1 97.44 323 GLY B C 1
ATOM 5551 O O . GLY B 1 323 ? 0.95 21.859 14.555 1 97.44 323 GLY B O 1
ATOM 5552 N N . ALA B 1 324 ? 2.102 19.969 14.852 1 97.88 324 ALA B N 1
ATOM 5553 C CA . ALA B 1 324 ? 2.355 19.75 13.43 1 97.88 324 ALA B CA 1
ATOM 5554 C C . ALA B 1 324 ? 3.166 20.891 12.836 1 97.88 324 ALA B C 1
ATOM 5556 O O . ALA B 1 324 ? 4.105 21.391 13.469 1 97.88 324 ALA B O 1
ATOM 5557 N N . PHE B 1 325 ? 2.988 21.25 11.633 1 98.31 325 PHE B N 1
ATOM 5558 C CA . PHE B 1 325 ? 3.705 22.344 10.992 1 98.31 325 PHE B CA 1
ATOM 5559 C C . PHE B 1 325 ? 2.811 23.062 9.992 1 98.31 325 PHE B C 1
ATOM 5561 O O . PHE B 1 325 ? 3.229 23.344 8.867 1 98.31 325 PHE B O 1
ATOM 5568 N N . TYR B 1 326 ? 1.544 23.328 10.445 1 98.31 326 TYR B N 1
ATOM 5569 C CA . TYR B 1 326 ? 0.542 23.969 9.602 1 98.31 326 TYR B CA 1
ATOM 5570 C C . TYR B 1 326 ? -0.003 25.219 10.266 1 98.31 326 TYR B C 1
ATOM 5572 O O . TYR B 1 326 ? 0.002 25.344 11.492 1 98.31 326 TYR B O 1
ATOM 5580 N N . VAL B 1 327 ? -0.447 26.141 9.445 1 98.31 327 VAL B N 1
ATOM 5581 C CA . VAL B 1 327 ? -1.32 27.234 9.844 1 98.31 327 VAL B CA 1
ATOM 5582 C C . VAL B 1 327 ? -2.504 27.328 8.883 1 98.31 327 VAL B C 1
ATOM 5584 O O . VAL B 1 327 ? -2.395 26.938 7.715 1 98.31 327 VAL B O 1
ATOM 5587 N N . TYR B 1 328 ? -3.615 27.781 9.375 1 98.69 328 TYR B N 1
ATOM 5588 C CA . TYR B 1 328 ? -4.844 27.828 8.586 1 98.69 328 TYR B CA 1
ATOM 5589 C C . TYR B 1 328 ? -5.48 29.203 8.656 1 98.69 328 TYR B C 1
ATOM 5591 O O . TYR B 1 328 ? -6.52 29.391 9.297 1 98.69 328 TYR B O 1
ATOM 5599 N N . PRO B 1 329 ? -4.941 30.156 7.965 1 98.62 329 PRO B N 1
ATOM 5600 C CA . PRO B 1 329 ? -5.449 31.531 8 1 98.62 329 PRO B CA 1
ATOM 5601 C C . PRO B 1 329 ? -6.848 31.656 7.402 1 98.62 329 PRO B C 1
ATOM 5603 O O . PRO B 1 329 ? -7.164 30.984 6.418 1 98.62 329 PRO B O 1
ATOM 5606 N N . ASP B 1 330 ? -7.617 32.469 7.992 1 98.56 330 ASP B N 1
ATOM 5607 C CA . ASP B 1 330 ? -8.953 32.875 7.559 1 98.56 330 ASP B CA 1
ATOM 5608 C C . ASP B 1 330 ? -9 34.344 7.195 1 98.56 330 ASP B C 1
ATOM 5610 O O . ASP B 1 330 ? -8.977 35.219 8.078 1 98.56 330 ASP B O 1
ATOM 5614 N N . PHE B 1 331 ? -9.164 34.656 5.957 1 98.44 331 PHE B N 1
ATOM 5615 C CA . PHE B 1 331 ? -9.125 36.031 5.496 1 98.44 331 PHE B CA 1
ATOM 5616 C C . PHE B 1 331 ? -10.539 36.594 5.359 1 98.44 331 PHE B C 1
ATOM 5618 O O . PHE B 1 331 ? -10.734 37.656 4.738 1 98.44 331 PHE B O 1
ATOM 5625 N N . GLU B 1 332 ? -11.469 35.969 5.957 1 97.94 332 GLU B N 1
ATOM 5626 C CA . GLU B 1 332 ? -12.859 36.438 5.906 1 97.94 332 GLU B CA 1
ATOM 5627 C C . GLU B 1 332 ? -13 37.875 6.391 1 97.94 332 GLU B C 1
ATOM 5629 O O . GLU B 1 332 ? -13.852 38.594 5.902 1 97.94 332 GLU B O 1
ATOM 5634 N N . PRO B 1 333 ? -12.25 38.281 7.367 1 97.69 333 PRO B N 1
ATOM 5635 C CA . PRO B 1 333 ? -12.352 39.656 7.805 1 97.69 333 PRO B CA 1
ATOM 5636 C C . PRO B 1 333 ? -12.109 40.656 6.672 1 97.69 333 PRO B C 1
ATOM 5638 O O . PRO B 1 333 ? -12.516 41.812 6.766 1 97.69 333 PRO B O 1
ATOM 5641 N N . LEU B 1 334 ? -11.469 40.281 5.625 1 97.81 334 LEU B N 1
ATOM 5642 C CA . LEU B 1 334 ? -11.141 41.156 4.508 1 97.81 334 LEU B CA 1
ATOM 5643 C C . LEU B 1 334 ? -11.977 40.812 3.279 1 97.81 334 LEU B C 1
ATOM 5645 O O . LEU B 1 334 ? -11.57 41.094 2.148 1 97.81 334 LEU B O 1
ATOM 5649 N N . ARG B 1 335 ? -13.055 40.156 3.434 1 97.69 335 ARG B N 1
ATOM 5650 C CA . ARG B 1 335 ? -13.891 39.656 2.346 1 97.69 335 ARG B CA 1
ATOM 5651 C C . ARG B 1 335 ? -14.234 40.781 1.364 1 97.69 335 ARG B C 1
ATOM 5653 O O . ARG B 1 335 ? -14.133 40.594 0.15 1 97.69 335 ARG B O 1
ATOM 5660 N N . ALA B 1 336 ? -14.664 41.906 1.858 1 97.12 336 ALA B N 1
ATOM 5661 C CA . ALA B 1 336 ? -15.078 43 1 1 97.12 336 ALA B CA 1
ATOM 5662 C C . ALA B 1 336 ? -13.93 43.469 0.123 1 97.12 336 ALA B C 1
ATOM 5664 O O . ALA B 1 336 ? -14.086 43.656 -1.089 1 97.12 336 ALA B O 1
ATOM 5665 N N . GLU B 1 337 ? -12.812 43.688 0.731 1 95.81 337 GLU B N 1
ATOM 5666 C CA . GLU B 1 337 ? -11.633 44.156 0.017 1 95.81 337 GLU B CA 1
ATOM 5667 C C . GLU B 1 337 ? -11.164 43.125 -1.017 1 95.81 337 GLU B C 1
ATOM 5669 O O . GLU B 1 337 ? -10.828 43.5 -2.145 1 95.81 337 GLU B O 1
ATOM 5674 N N . LEU B 1 338 ? -11.203 41.906 -0.657 1 97.62 338 LEU B N 1
ATOM 5675 C CA . LEU B 1 338 ? -10.719 40.844 -1.525 1 97.62 338 LEU B CA 1
ATOM 5676 C C . LEU B 1 338 ? -11.695 40.594 -2.676 1 97.62 338 LEU B C 1
ATOM 5678 O O . LEU B 1 338 ? -11.273 40.344 -3.803 1 97.62 338 LEU B O 1
ATOM 5682 N N . THR B 1 339 ? -12.945 40.656 -2.367 1 97.19 339 THR B N 1
ATOM 5683 C CA . THR B 1 339 ? -13.953 40.5 -3.412 1 97.19 339 THR B CA 1
ATOM 5684 C C . THR B 1 339 ? -13.789 41.594 -4.477 1 97.19 339 THR B C 1
ATOM 5686 O O . THR B 1 339 ? -13.93 41.312 -5.672 1 97.19 339 THR B O 1
ATOM 5689 N N . ALA B 1 340 ? -13.523 42.781 -4.066 1 95.88 340 ALA B N 1
ATOM 5690 C CA . ALA B 1 340 ? -13.312 43.875 -4.988 1 95.88 340 ALA B CA 1
ATOM 5691 C C . ALA B 1 340 ? -12.133 43.594 -5.922 1 95.88 340 ALA B C 1
ATOM 5693 O O . ALA B 1 340 ? -12.062 44.156 -7.02 1 95.88 340 ALA B O 1
ATOM 5694 N N . ARG B 1 341 ? -11.344 42.719 -5.508 1 94.19 341 ARG B N 1
ATOM 5695 C CA . ARG B 1 341 ? -10.172 42.344 -6.305 1 94.19 341 ARG B CA 1
ATOM 5696 C C . ARG B 1 341 ? -10.367 41 -7.008 1 94.19 341 ARG B C 1
ATOM 5698 O O . ARG B 1 341 ? -9.406 40.438 -7.508 1 94.19 341 ARG B O 1
ATOM 5705 N N . GLY B 1 342 ? -11.523 40.438 -6.883 1 95.62 342 GLY B N 1
ATOM 5706 C CA . GLY B 1 342 ? -11.844 39.219 -7.617 1 95.62 342 GLY B CA 1
ATOM 5707 C C . GLY B 1 342 ? -11.594 37.969 -6.816 1 95.62 342 GLY B C 1
ATOM 5708 O O . GLY B 1 342 ? -11.641 36.844 -7.359 1 95.62 342 GLY B O 1
ATOM 5709 N N . VAL B 1 343 ? -11.25 38.031 -5.578 1 98.06 343 VAL B N 1
ATOM 5710 C CA . VAL B 1 343 ? -11.07 36.875 -4.695 1 98.06 343 VAL B CA 1
ATOM 5711 C C . VAL B 1 343 ? -12.359 36.625 -3.916 1 98.06 343 VAL B C 1
ATOM 5713 O O . VAL B 1 343 ? -12.719 37.406 -3.031 1 98.06 343 VAL B O 1
ATOM 5716 N N . THR B 1 344 ? -13.008 35.469 -4.25 1 98.31 344 THR B N 1
ATOM 5717 C CA . THR B 1 344 ? -14.352 35.312 -3.717 1 98.31 344 THR B CA 1
ATOM 5718 C C . THR B 1 344 ? -14.477 33.969 -2.986 1 98.31 344 THR B C 1
ATOM 5720 O O . THR B 1 344 ? -15.469 33.719 -2.299 1 98.31 344 THR B O 1
ATOM 5723 N N . ASP B 1 345 ? -13.516 33.156 -3.141 1 98.44 345 ASP B N 1
ATOM 5724 C CA . ASP B 1 345 ? -13.523 31.812 -2.559 1 98.44 345 ASP B CA 1
ATOM 5725 C C . ASP B 1 345 ? -12.109 31.297 -2.328 1 98.44 345 ASP B C 1
ATOM 5727 O O . ASP B 1 345 ? -11.133 32.031 -2.584 1 98.44 345 ASP B O 1
ATOM 5731 N N . SER B 1 346 ? -11.992 30.156 -1.722 1 98.19 346 SER B N 1
ATOM 5732 C CA . SER B 1 346 ? -10.672 29.641 -1.373 1 98.19 346 SER B CA 1
ATOM 5733 C C . SER B 1 346 ? -9.859 29.328 -2.621 1 98.19 346 SER B C 1
ATOM 5735 O O . SER B 1 346 ? -8.633 29.469 -2.625 1 98.19 346 SER B O 1
ATOM 5737 N N . ALA B 1 347 ? -10.516 28.891 -3.723 1 97.12 347 ALA B N 1
ATOM 5738 C CA . ALA B 1 347 ? -9.812 28.609 -4.969 1 97.12 347 ALA B CA 1
ATOM 5739 C C . ALA B 1 347 ? -9.203 29.891 -5.551 1 97.12 347 ALA B C 1
ATOM 5741 O O . ALA B 1 347 ? -8.023 29.906 -5.91 1 97.12 347 ALA B O 1
ATOM 5742 N N . SER B 1 348 ? -9.984 30.922 -5.688 1 97.94 348 SER B N 1
ATOM 5743 C CA . SER B 1 348 ? -9.477 32.188 -6.227 1 97.94 348 SER B CA 1
ATOM 5744 C C . SER B 1 348 ? -8.445 32.812 -5.297 1 97.94 348 SER B C 1
ATOM 5746 O O . SER B 1 348 ? -7.508 33.469 -5.754 1 97.94 348 SER B O 1
ATOM 5748 N N . LEU B 1 349 ? -8.602 32.625 -3.973 1 98.25 349 LEU B N 1
ATOM 5749 C CA . LEU B 1 349 ? -7.617 33.094 -3.002 1 98.25 349 LEU B CA 1
ATOM 5750 C C . LEU B 1 349 ? -6.258 32.438 -3.248 1 98.25 349 LEU B C 1
ATOM 5752 O O . LEU B 1 349 ? -5.238 33.125 -3.33 1 98.25 349 LEU B O 1
ATOM 5756 N N . ALA B 1 350 ? -6.242 31.172 -3.375 1 97 350 ALA B N 1
ATOM 5757 C CA . ALA B 1 350 ? -5.012 30.422 -3.625 1 97 350 ALA B CA 1
ATOM 5758 C C . ALA B 1 350 ? -4.395 30.812 -4.965 1 97 350 ALA B C 1
ATOM 5760 O O . ALA B 1 350 ? -3.176 30.984 -5.07 1 97 350 ALA B O 1
ATOM 5761 N N . HIS B 1 351 ? -5.227 30.984 -5.949 1 95.12 351 HIS B N 1
ATOM 5762 C CA . HIS B 1 351 ? -4.754 31.359 -7.277 1 95.12 351 HIS B CA 1
ATOM 5763 C C . HIS B 1 351 ? -4.121 32.75 -7.262 1 95.12 351 HIS B C 1
ATOM 5765 O O . HIS B 1 351 ? -3.092 32.969 -7.902 1 95.12 351 HIS B O 1
ATOM 5771 N N . ARG B 1 352 ? -4.727 33.625 -6.609 1 96.31 352 ARG B N 1
ATOM 5772 C CA . ARG B 1 352 ? -4.215 34.969 -6.531 1 96.31 352 ARG B CA 1
ATOM 5773 C C . ARG B 1 352 ? -2.846 35.031 -5.863 1 96.31 352 ARG B C 1
ATOM 5775 O O . ARG B 1 352 ? -1.938 35.719 -6.328 1 96.31 352 ARG B O 1
ATOM 5782 N N . LEU B 1 353 ? -2.713 34.312 -4.773 1 96.69 353 LEU B N 1
ATOM 5783 C CA . LEU B 1 353 ? -1.438 34.219 -4.07 1 96.69 353 LEU B CA 1
ATOM 5784 C C . LEU B 1 353 ? -0.346 33.656 -4.969 1 96.69 353 LEU B C 1
ATOM 5786 O O . LEU B 1 353 ? 0.776 34.188 -4.988 1 96.69 353 LEU B O 1
ATOM 5790 N N . LEU B 1 354 ? -0.671 32.625 -5.699 1 95.12 354 LEU B N 1
ATOM 5791 C CA . LEU B 1 354 ? 0.284 32 -6.605 1 95.12 354 LEU B CA 1
ATOM 5792 C C . LEU B 1 354 ? 0.661 32.938 -7.738 1 95.12 354 LEU B C 1
ATOM 5794 O O . LEU B 1 354 ? 1.846 33.156 -8.008 1 95.12 354 LEU B O 1
ATOM 5798 N N . ASP B 1 355 ? -0.315 33.531 -8.359 1 93.44 355 ASP B N 1
ATOM 5799 C CA . ASP B 1 355 ? -0.115 34.344 -9.555 1 93.44 355 ASP B CA 1
ATOM 5800 C C . ASP B 1 355 ? 0.623 35.656 -9.227 1 93.44 355 ASP B C 1
ATOM 5802 O O . ASP B 1 355 ? 1.494 36.094 -9.984 1 93.44 355 ASP B O 1
ATOM 5806 N N . GLU B 1 356 ? 0.341 36.219 -8.125 1 93.88 356 GLU B N 1
ATOM 5807 C CA . GLU B 1 356 ? 0.869 37.531 -7.832 1 93.88 356 GLU B CA 1
ATOM 5808 C C . GLU B 1 356 ? 2.158 37.469 -7.02 1 93.88 356 GLU B C 1
ATOM 5810 O O . GLU B 1 356 ? 3.002 38.344 -7.094 1 93.88 356 GLU B O 1
ATOM 5815 N N . SER B 1 357 ? 2.258 36.406 -6.285 1 94.94 357 SER B N 1
ATOM 5816 C CA . SER B 1 357 ? 3.363 36.438 -5.332 1 94.94 357 SER B CA 1
ATOM 5817 C C . SER B 1 357 ? 4.18 35.156 -5.363 1 94.94 357 SER B C 1
ATOM 5819 O O . SER B 1 357 ? 5.188 35.031 -4.66 1 94.94 357 SER B O 1
ATOM 5821 N N . GLY B 1 358 ? 3.732 34.156 -6.082 1 95 358 GLY B N 1
ATOM 5822 C CA . GLY B 1 358 ? 4.457 32.906 -6.137 1 95 358 GLY B CA 1
ATOM 5823 C C . GLY B 1 358 ? 4.336 32.094 -4.863 1 95 358 GLY B C 1
ATOM 5824 O O . GLY B 1 358 ? 5.18 31.234 -4.582 1 95 358 GLY B O 1
ATOM 5825 N N . VAL B 1 359 ? 3.361 32.375 -4.047 1 96.56 359 VAL B N 1
ATOM 5826 C CA . VAL B 1 359 ? 3.111 31.609 -2.826 1 96.56 359 VAL B CA 1
ATOM 5827 C C . VAL B 1 359 ? 2.068 30.531 -3.094 1 96.56 359 VAL B C 1
ATOM 5829 O O . VAL B 1 359 ? 0.927 30.828 -3.451 1 96.56 359 VAL B O 1
ATOM 5832 N N . VAL B 1 360 ? 2.467 29.297 -2.947 1 96.25 360 VAL B N 1
ATOM 5833 C CA . VAL B 1 360 ? 1.596 28.156 -3.23 1 96.25 360 VAL B CA 1
ATOM 5834 C C . VAL B 1 360 ? 0.98 27.641 -1.931 1 96.25 360 VAL B C 1
ATOM 5836 O O . VAL B 1 360 ? 1.698 27.25 -1.011 1 96.25 360 VAL B O 1
ATOM 5839 N N . VAL B 1 361 ? -0.319 27.688 -1.808 1 96.75 361 VAL B N 1
ATOM 5840 C CA . VAL B 1 361 ? -1.032 27.203 -0.63 1 96.75 361 VAL B CA 1
ATOM 5841 C C . VAL B 1 361 ? -2.111 26.203 -1.052 1 96.75 361 VAL B C 1
ATOM 5843 O O . VAL B 1 361 ? -2.342 26 -2.246 1 96.75 361 VAL B O 1
ATOM 5846 N N . LEU B 1 362 ? -2.68 25.547 -0.128 1 96.62 362 LEU B N 1
ATOM 5847 C CA . LEU B 1 362 ? -3.781 24.625 -0.402 1 96.62 362 LEU B CA 1
ATOM 5848 C C . LEU B 1 362 ? -5.109 25.219 0.056 1 96.62 362 LEU B C 1
ATOM 5850 O O . LEU B 1 362 ? -5.375 25.297 1.257 1 96.62 362 LEU B O 1
ATOM 5854 N N . GLY B 1 363 ? -5.945 25.547 -0.903 1 97.31 363 GLY B N 1
ATOM 5855 C CA . GLY B 1 363 ? -7.227 26.156 -0.592 1 97.31 363 GLY B CA 1
ATOM 5856 C C . GLY B 1 363 ? -8.141 25.25 0.224 1 97.31 363 GLY B C 1
ATOM 5857 O O . GLY B 1 363 ? -8.117 24.031 0.068 1 97.31 363 GLY B O 1
ATOM 5858 N N . GLY B 1 364 ? -8.961 25.859 1.034 1 97.81 364 GLY B N 1
ATOM 5859 C CA . GLY B 1 364 ? -9.844 25.125 1.932 1 97.81 364 GLY B CA 1
ATOM 5860 C C . GLY B 1 364 ? -10.805 24.203 1.206 1 97.81 364 GLY B C 1
ATOM 5861 O O . GLY B 1 364 ? -11.203 23.172 1.745 1 97.81 364 GLY B O 1
ATOM 5862 N N . HIS B 1 365 ? -11.195 24.547 -0.031 1 96.44 365 HIS B N 1
ATOM 5863 C CA . HIS B 1 365 ? -12.125 23.734 -0.806 1 96.44 365 HIS B CA 1
ATOM 5864 C C . HIS B 1 365 ? -11.555 22.344 -1.087 1 96.44 365 HIS B C 1
ATOM 5866 O O . HIS B 1 365 ? -12.297 21.391 -1.337 1 96.44 365 HIS B O 1
ATOM 5872 N N . LEU B 1 366 ? -10.273 22.203 -0.994 1 95.44 366 LEU B N 1
ATOM 5873 C CA . LEU B 1 366 ? -9.625 20.922 -1.232 1 95.44 366 LEU B CA 1
ATOM 5874 C C . LEU B 1 366 ? -9.5 20.125 0.063 1 95.44 366 LEU B C 1
ATOM 5876 O O . LEU B 1 366 ? -9.008 19 0.057 1 95.44 366 LEU B O 1
ATOM 5880 N N . LEU B 1 367 ? -9.953 20.656 1.206 1 97.25 367 LEU B N 1
ATOM 5881 C CA . LEU B 1 367 ? -9.836 20.062 2.527 1 97.25 367 LEU B CA 1
ATOM 5882 C C . LEU B 1 367 ? -11.211 19.797 3.135 1 97.25 367 LEU B C 1
ATOM 5884 O O . LEU B 1 367 ? -11.328 19.578 4.344 1 97.25 367 LEU B O 1
ATOM 5888 N N . GLY B 1 368 ? -12.211 19.906 2.287 1 96.75 368 GLY B N 1
ATOM 5889 C CA . GLY B 1 368 ? -13.578 19.672 2.729 1 96.75 368 GLY B CA 1
ATOM 5890 C C . GLY B 1 368 ? -14.195 20.875 3.422 1 96.75 368 GLY B C 1
ATOM 5891 O O . GLY B 1 368 ? -15.289 20.781 3.984 1 96.75 368 GLY B O 1
ATOM 5892 N N . ASP B 1 369 ? -13.5 22 3.424 1 97.94 369 ASP B N 1
ATOM 5893 C CA . ASP B 1 369 ? -14.023 23.234 4.012 1 97.94 369 ASP B CA 1
ATOM 5894 C C . ASP B 1 369 ? -15.07 23.875 3.102 1 97.94 369 ASP B C 1
ATOM 5896 O O . ASP B 1 369 ? -15.32 23.391 1.995 1 97.94 369 ASP B O 1
ATOM 5900 N N . ASP B 1 370 ? -15.812 24.844 3.656 1 97.38 370 ASP B N 1
ATOM 5901 C CA . ASP B 1 370 ? -16.703 25.656 2.826 1 97.38 370 ASP B CA 1
ATOM 5902 C C . ASP B 1 370 ? -15.953 26.266 1.651 1 97.38 370 ASP B C 1
ATOM 5904 O O . ASP B 1 370 ? -15.062 27.094 1.845 1 97.38 370 ASP B O 1
ATOM 5908 N N . PRO B 1 371 ? -16.312 25.891 0.457 1 97.5 371 PRO B N 1
ATOM 5909 C CA . PRO B 1 371 ? -15.562 26.391 -0.702 1 97.5 371 PRO B CA 1
ATOM 5910 C C . PRO B 1 371 ? -15.602 27.906 -0.824 1 97.5 371 PRO B C 1
ATOM 5912 O O . PRO B 1 371 ? -14.688 28.516 -1.402 1 97.5 371 PRO B O 1
ATOM 5915 N N . GLY B 1 372 ? -16.578 28.5 -0.269 1 98.06 372 GLY B N 1
ATOM 5916 C CA . GLY B 1 372 ? -16.719 29.938 -0.342 1 98.06 372 GLY B CA 1
ATOM 5917 C C . GLY B 1 372 ? -15.883 30.672 0.696 1 98.06 372 GLY B C 1
ATOM 5918 O O . GLY B 1 372 ? -15.68 31.891 0.594 1 98.06 372 GLY B O 1
ATOM 5919 N N . ALA B 1 373 ? -15.391 29.906 1.663 1 98.19 373 ALA B N 1
ATOM 5920 C CA . ALA B 1 373 ? -14.609 30.547 2.725 1 98.19 373 ALA B CA 1
ATOM 5921 C C . ALA B 1 373 ? -13.227 30.938 2.223 1 98.19 373 ALA B C 1
ATOM 5923 O O . ALA B 1 373 ? -12.633 30.234 1.395 1 98.19 373 ALA B O 1
ATOM 5924 N N . LEU B 1 374 ? -12.703 32.031 2.688 1 98.56 374 LEU B N 1
ATOM 5925 C CA . LEU B 1 374 ? -11.398 32.531 2.279 1 98.56 374 LEU B CA 1
ATOM 5926 C C . LEU B 1 374 ? -10.297 31.984 3.184 1 98.56 374 LEU B C 1
ATOM 5928 O O . LEU B 1 374 ? -9.633 32.75 3.887 1 98.56 374 LEU B O 1
ATOM 5932 N N . ARG B 1 375 ? -10.156 30.688 3.088 1 98.69 375 ARG B N 1
ATOM 5933 C CA . ARG B 1 375 ? -9.227 29.984 3.967 1 98.69 375 ARG B CA 1
ATOM 5934 C C . ARG B 1 375 ? -8.312 29.047 3.168 1 98.69 375 ARG B C 1
ATOM 5936 O O . ARG B 1 375 ? -8.695 28.562 2.104 1 98.69 375 ARG B O 1
ATOM 5943 N N . PHE B 1 376 ? -7.09 28.875 3.674 1 98.19 376 PHE B N 1
ATOM 5944 C CA . PHE B 1 376 ? -6.168 27.922 3.076 1 98.19 376 PHE B CA 1
ATOM 5945 C C . PHE B 1 376 ? -5.25 27.312 4.133 1 98.19 376 PHE B C 1
ATOM 5947 O O . PHE B 1 376 ? -5.172 27.828 5.254 1 98.19 376 PHE B O 1
ATOM 5954 N N . LYS B 1 377 ? -4.668 26.203 3.807 1 98.12 377 LYS B N 1
ATOM 5955 C CA . LYS B 1 377 ? -3.623 25.594 4.617 1 98.12 377 LYS B CA 1
ATOM 5956 C C . LYS B 1 377 ? -2.236 26 4.141 1 98.12 377 LYS B C 1
ATOM 5958 O O . LYS B 1 377 ? -1.969 26.031 2.939 1 98.12 377 LYS B O 1
ATOM 5963 N N . ALA B 1 378 ? -1.409 26.375 5.051 1 98 378 ALA B N 1
ATOM 5964 C CA . ALA B 1 378 ? 0.009 26.594 4.785 1 98 378 ALA B CA 1
ATOM 5965 C C . ALA B 1 378 ? 0.878 25.641 5.586 1 98 378 ALA B C 1
ATOM 5967 O O . ALA B 1 378 ? 0.844 25.641 6.82 1 98 378 ALA B O 1
ATOM 5968 N N . ALA B 1 379 ? 1.584 24.812 4.922 1 96.94 379 ALA B N 1
ATOM 5969 C CA . ALA B 1 379 ? 2.572 23.922 5.527 1 96.94 379 ALA B CA 1
ATOM 5970 C C . ALA B 1 379 ? 3.949 24.578 5.57 1 96.94 379 ALA B C 1
ATOM 5972 O O . ALA B 1 379 ? 4.469 25.016 4.539 1 96.94 379 ALA B O 1
ATOM 5973 N N . THR B 1 380 ? 4.609 24.578 6.645 1 97.5 380 THR B N 1
ATOM 5974 C CA . THR B 1 380 ? 5.777 25.438 6.816 1 97.5 380 THR B CA 1
ATOM 5975 C C . THR B 1 380 ? 7.062 24.609 6.75 1 97.5 380 THR B C 1
ATOM 5977 O O . THR B 1 380 ? 8.164 25.172 6.727 1 97.5 380 THR B O 1
ATOM 5980 N N . SER B 1 381 ? 6.934 23.297 6.602 1 94.75 381 SER B N 1
ATOM 5981 C CA . SER B 1 381 ? 8.07 22.406 6.75 1 94.75 381 SER B CA 1
ATOM 5982 C C . SER B 1 381 ? 8.961 22.422 5.512 1 94.75 381 SER B C 1
ATOM 5984 O O . SER B 1 381 ? 10.094 21.938 5.547 1 94.75 381 SER B O 1
ATOM 5986 N N . LEU B 1 382 ? 8.516 23.031 4.406 1 90.5 382 LEU B N 1
ATOM 5987 C CA . LEU B 1 382 ? 9.336 23.094 3.203 1 90.5 382 LEU B CA 1
ATOM 5988 C C . LEU B 1 382 ? 10.211 24.344 3.209 1 90.5 382 LEU B C 1
ATOM 5990 O O . LEU B 1 382 ? 11.031 24.531 2.303 1 90.5 382 LEU B O 1
ATOM 5994 N N . LEU B 1 383 ? 10.188 25.094 4.238 1 94.94 383 LEU B N 1
ATOM 5995 C CA . LEU B 1 383 ? 10.914 26.359 4.32 1 94.94 383 LEU B CA 1
ATOM 5996 C C . LEU B 1 383 ? 12.328 26.141 4.859 1 94.94 383 LEU B C 1
ATOM 5998 O O . LEU B 1 383 ? 13.117 27.078 4.949 1 94.94 383 LEU B O 1
ATOM 6002 N N . TYR B 1 384 ? 12.68 24.891 5.152 1 95.62 384 TYR B N 1
ATOM 6003 C CA . TYR B 1 384 ? 13.891 24.641 5.926 1 95.62 384 TYR B CA 1
ATOM 6004 C C . TYR B 1 384 ? 15.109 24.516 5.02 1 95.62 384 TYR B C 1
ATOM 6006 O O . TYR B 1 384 ? 16.234 24.406 5.496 1 95.62 384 TYR B O 1
ATOM 6014 N N . GLY B 1 385 ? 14.914 24.531 3.738 1 92.56 385 GLY B N 1
ATOM 6015 C CA . GLY B 1 385 ? 16.031 24.531 2.801 1 92.56 385 GLY B CA 1
ATOM 6016 C C . GLY B 1 385 ? 16.578 23.141 2.514 1 92.56 385 GLY B C 1
ATOM 6017 O O . GLY B 1 385 ? 15.82 22.172 2.504 1 92.56 385 GLY B O 1
ATOM 6018 N N . ASP B 1 386 ? 17.844 23.062 2.141 1 92.81 386 ASP B N 1
ATOM 6019 C CA . ASP B 1 386 ? 18.469 21.797 1.796 1 92.81 386 ASP B CA 1
ATOM 6020 C C . ASP B 1 386 ? 18.953 21.062 3.045 1 92.81 386 ASP B C 1
ATOM 6022 O O . ASP B 1 386 ? 18.719 21.531 4.168 1 92.81 386 ASP B O 1
ATOM 6026 N N . GLU B 1 387 ? 19.578 19.984 2.877 1 93.12 387 GLU B N 1
ATOM 6027 C CA . GLU B 1 387 ? 19.922 19.109 3.988 1 93.12 387 GLU B CA 1
ATOM 6028 C C . GLU B 1 387 ? 20.828 19.828 4.992 1 93.12 387 GLU B C 1
ATOM 6030 O O . GLU B 1 387 ? 20.625 19.719 6.203 1 93.12 387 GLU B O 1
ATOM 6035 N N . LYS B 1 388 ? 21.828 20.484 4.492 1 95.25 388 LYS B N 1
ATOM 6036 C CA . LYS B 1 388 ? 22.719 21.219 5.371 1 95.25 388 LYS B CA 1
ATOM 6037 C C . LYS B 1 388 ? 21.984 22.312 6.137 1 95.25 388 LYS B C 1
ATOM 6039 O O . LYS B 1 388 ? 22.203 22.5 7.332 1 95.25 388 LYS B O 1
ATOM 6044 N N . GLU B 1 389 ? 21.141 23.016 5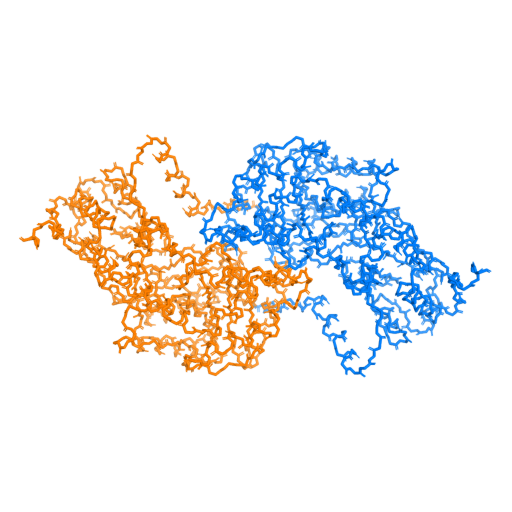.445 1 96.88 389 GLU B N 1
ATOM 6045 C CA . GLU B 1 389 ? 20.344 24.078 6.047 1 96.88 389 GLU B CA 1
ATOM 6046 C C . GLU B 1 389 ? 19.375 23.531 7.094 1 96.88 389 GLU B C 1
ATOM 6048 O O . GLU B 1 389 ? 19.125 24.156 8.117 1 96.88 389 GLU B O 1
ATOM 6053 N N . GLN B 1 390 ? 18.828 22.375 6.812 1 96.75 390 GLN B N 1
ATOM 6054 C CA . GLN B 1 390 ? 17.953 21.719 7.766 1 96.75 390 GLN B CA 1
ATOM 6055 C C . GLN B 1 390 ? 18.688 21.391 9.062 1 96.75 390 GLN B C 1
ATOM 6057 O O . GLN B 1 390 ? 18.156 21.578 10.156 1 96.75 390 GLN B O 1
ATOM 6062 N N . GLU B 1 391 ? 19.891 20.906 8.898 1 96.81 391 GLU B N 1
ATOM 6063 C CA . GLU B 1 391 ? 20.703 20.609 10.07 1 96.81 391 GLU B CA 1
ATOM 6064 C C . GLU B 1 391 ? 20.969 21.859 10.898 1 96.81 391 GLU B C 1
ATOM 6066 O O . GLU B 1 391 ? 20.891 21.828 12.125 1 96.81 391 GLU B O 1
ATOM 6071 N N . GLU B 1 392 ? 21.266 22.906 10.188 1 97.5 392 GLU B N 1
ATOM 6072 C CA . GLU B 1 392 ? 21.484 24.172 10.867 1 97.5 392 GLU B CA 1
ATOM 6073 C C . GLU B 1 392 ? 20.234 24.625 11.617 1 97.5 392 GLU B C 1
ATOM 6075 O O . GLU B 1 392 ? 20.328 25.109 12.75 1 97.5 392 GLU B O 1
ATOM 6080 N N . ALA B 1 393 ? 19.125 24.484 11 1 97.81 393 ALA B N 1
ATOM 6081 C CA . ALA B 1 393 ? 17.859 24.906 11.594 1 97.81 393 ALA B CA 1
ATOM 6082 C C . ALA B 1 393 ? 17.547 24.094 12.844 1 97.81 393 ALA B C 1
ATOM 6084 O O . ALA B 1 393 ? 17.047 24.641 13.836 1 97.81 393 ALA B O 1
ATOM 6085 N N . LEU B 1 394 ? 17.859 22.828 12.805 1 97.25 394 LEU B N 1
ATOM 6086 C CA . LEU B 1 394 ? 17.594 21.938 13.93 1 97.25 394 LEU B CA 1
ATOM 6087 C C . LEU B 1 394 ? 18.438 22.312 15.141 1 97.25 394 LEU B C 1
ATOM 6089 O O . LEU B 1 394 ? 18 22.141 16.281 1 97.25 394 LEU B O 1
ATOM 6093 N N . CYS B 1 395 ? 19.562 22.875 14.867 1 96.62 395 CYS B N 1
ATOM 6094 C CA . CYS B 1 395 ? 20.516 23.141 15.93 1 96.62 395 CYS B CA 1
ATOM 6095 C C . CYS B 1 395 ? 20.406 24.594 16.406 1 96.62 395 CYS B C 1
ATOM 6097 O O . CYS B 1 395 ? 20.922 24.938 17.469 1 96.62 395 CYS B O 1
ATOM 6099 N N . ALA B 1 396 ? 19.719 25.375 15.68 1 96.56 396 ALA B N 1
ATOM 6100 C CA . ALA B 1 396 ? 19.656 26.797 15.984 1 96.56 396 ALA B CA 1
ATOM 6101 C C . ALA B 1 396 ? 18.719 27.062 17.172 1 96.56 396 ALA B C 1
ATOM 6103 O O . ALA B 1 396 ? 17.672 26.438 17.281 1 96.56 396 ALA B O 1
ATOM 6104 N N . ASN B 1 397 ? 19.094 27.969 17.969 1 94.5 397 ASN B N 1
ATOM 6105 C CA . ASN B 1 397 ? 18.219 28.406 19.047 1 94.5 397 ASN B CA 1
ATOM 6106 C C . ASN B 1 397 ? 16.984 29.141 18.516 1 94.5 397 ASN B C 1
ATOM 6108 O O . ASN B 1 397 ? 15.891 29 19.062 1 94.5 397 ASN B O 1
ATOM 6112 N N . ASP B 1 398 ? 17.266 29.891 17.469 1 96.75 398 ASP B N 1
ATOM 6113 C CA . ASP B 1 398 ? 16.188 30.625 16.797 1 96.75 398 ASP B CA 1
ATOM 6114 C C . ASP B 1 398 ? 16.219 30.391 15.289 1 96.75 398 ASP B C 1
ATOM 6116 O O . ASP B 1 398 ? 16.703 31.234 14.539 1 96.75 398 ASP B O 1
ATOM 6120 N N . PRO B 1 399 ? 15.641 29.375 14.891 1 97.44 399 PRO B N 1
ATOM 6121 C CA . PRO B 1 399 ? 15.75 29 13.484 1 97.44 399 PRO B CA 1
ATOM 6122 C C . PRO B 1 399 ? 15.148 30.047 12.547 1 97.44 399 PRO B C 1
ATOM 6124 O O . PRO B 1 399 ? 15.547 30.125 11.375 1 97.44 399 PRO B O 1
ATOM 6127 N N . VAL B 1 400 ? 14.258 30.891 12.922 1 97.62 400 VAL B N 1
ATOM 6128 C CA . VAL B 1 400 ? 13.57 31.844 12.055 1 97.62 400 VAL B CA 1
ATOM 6129 C C . VAL B 1 400 ? 14.523 32.969 11.672 1 97.62 400 VAL B C 1
ATOM 6131 O O . VAL B 1 400 ? 14.234 33.75 10.758 1 97.62 400 VAL B O 1
ATOM 6134 N N . ARG B 1 401 ? 15.633 33.062 12.344 1 96.88 401 ARG B N 1
ATOM 6135 C CA . ARG B 1 401 ? 16.609 34.094 12.062 1 96.88 401 ARG B CA 1
ATOM 6136 C C . ARG B 1 401 ? 17.625 33.625 11.031 1 96.88 401 ARG B C 1
ATOM 6138 O O . ARG B 1 401 ? 18.375 34.438 10.477 1 96.88 401 ARG B O 1
ATOM 6145 N N . LEU B 1 402 ? 17.688 32.344 10.828 1 97.31 402 LEU B N 1
ATOM 6146 C CA . LEU B 1 402 ? 18.578 31.844 9.789 1 97.31 402 LEU B CA 1
ATOM 6147 C C . LEU B 1 402 ? 18.203 32.438 8.43 1 97.31 402 LEU B C 1
ATOM 6149 O O . LEU B 1 402 ? 17.031 32.5 8.07 1 97.31 402 LEU B O 1
ATOM 6153 N N . PRO B 1 403 ? 19.172 32.812 7.617 1 96.81 403 PRO B N 1
ATOM 6154 C CA . PRO B 1 403 ? 18.906 33.531 6.367 1 96.81 403 PRO B CA 1
ATOM 6155 C C . PRO B 1 403 ? 17.984 32.75 5.426 1 96.81 403 PRO B C 1
ATOM 6157 O O . PRO B 1 403 ? 17.078 33.344 4.828 1 96.81 403 PRO B O 1
ATOM 6160 N N . HIS B 1 404 ? 18.25 31.469 5.297 1 95.62 404 HIS B N 1
ATOM 6161 C CA . HIS B 1 404 ? 17.453 30.703 4.344 1 95.62 404 HIS B CA 1
ATOM 6162 C C . HIS B 1 404 ? 15.992 30.609 4.793 1 95.62 404 HIS B C 1
ATOM 6164 O O . HIS B 1 404 ? 15.094 30.469 3.965 1 95.62 404 HIS B O 1
ATOM 6170 N N . ILE B 1 405 ? 15.672 30.688 6.066 1 97.62 405 ILE B N 1
ATOM 6171 C CA . ILE B 1 405 ? 14.305 30.641 6.566 1 97.62 405 ILE B CA 1
ATOM 6172 C C . ILE B 1 405 ? 13.727 32.062 6.605 1 97.62 405 ILE B C 1
ATOM 6174 O O . ILE B 1 405 ? 12.602 32.281 6.148 1 97.62 405 ILE B O 1
ATOM 6178 N N . SER B 1 406 ? 14.531 33 7.062 1 97.56 406 SER B N 1
ATOM 6179 C CA . SER B 1 406 ? 14.078 34.375 7.156 1 97.56 406 SER B CA 1
ATOM 6180 C C . SER B 1 406 ? 13.727 34.938 5.785 1 97.56 406 SER B C 1
ATOM 6182 O O . SER B 1 406 ? 12.781 35.719 5.648 1 97.56 406 SER B O 1
ATOM 6184 N N . ASP B 1 407 ? 14.508 34.531 4.785 1 96.5 407 ASP B N 1
ATOM 6185 C CA . ASP B 1 407 ? 14.234 34.969 3.422 1 96.5 407 ASP B CA 1
ATOM 6186 C C . ASP B 1 407 ? 12.875 34.469 2.943 1 96.5 407 ASP B C 1
ATOM 6188 O O . ASP B 1 407 ? 12.117 35.219 2.301 1 96.5 407 ASP B O 1
ATOM 6192 N N . GLN B 1 408 ? 12.609 33.25 3.248 1 96.38 408 GLN B N 1
ATOM 6193 C CA . GLN B 1 408 ? 11.32 32.688 2.865 1 96.38 408 GLN B CA 1
ATOM 6194 C C . GLN B 1 408 ? 10.172 33.344 3.615 1 96.38 408 GLN B C 1
ATOM 6196 O O . GLN B 1 408 ? 9.117 33.625 3.035 1 96.38 408 GLN B O 1
ATOM 6201 N N . LEU B 1 409 ? 10.367 33.625 4.852 1 97.88 409 LEU B N 1
ATOM 6202 C CA . LEU B 1 409 ? 9.352 34.281 5.656 1 97.88 409 LEU B CA 1
ATOM 6203 C C . LEU B 1 409 ? 9.07 35.688 5.125 1 97.88 409 LEU B C 1
ATOM 6205 O O . LEU B 1 409 ? 7.922 36.125 5.09 1 97.88 409 LEU B O 1
ATOM 6209 N N . ALA B 1 410 ? 10.094 36.344 4.688 1 97.06 410 ALA B N 1
ATOM 6210 C CA . ALA B 1 410 ? 9.938 37.656 4.109 1 97.06 410 ALA B CA 1
ATOM 6211 C C . ALA B 1 410 ? 9.117 37.594 2.824 1 97.06 410 ALA B C 1
ATOM 6213 O O . ALA B 1 410 ? 8.297 38.5 2.564 1 97.06 410 ALA B O 1
ATOM 6214 N N . ARG B 1 411 ? 9.352 36.625 2.08 1 96.5 411 ARG B N 1
ATOM 6215 C CA . ARG B 1 411 ? 8.594 36.438 0.841 1 96.5 411 ARG B CA 1
ATOM 6216 C C . ARG B 1 411 ? 7.125 36.156 1.13 1 96.5 411 ARG B C 1
ATOM 6218 O O . ARG B 1 411 ? 6.246 36.656 0.417 1 96.5 411 ARG B O 1
ATOM 6225 N N . ILE B 1 412 ? 6.852 35.375 2.131 1 97.88 412 ILE B N 1
ATOM 6226 C CA . ILE B 1 412 ? 5.48 35.125 2.541 1 97.88 412 ILE B CA 1
ATOM 6227 C C . ILE B 1 412 ? 4.809 36.406 2.998 1 97.88 412 ILE B C 1
ATOM 6229 O O . ILE B 1 412 ? 3.686 36.719 2.588 1 97.88 412 ILE B O 1
ATOM 6233 N N . ALA B 1 413 ? 5.523 37.125 3.803 1 97.69 413 ALA B N 1
ATOM 6234 C CA . ALA B 1 413 ? 4.992 38.406 4.301 1 97.69 413 ALA B CA 1
ATOM 6235 C C . ALA B 1 413 ? 4.672 39.344 3.15 1 97.69 413 ALA B C 1
ATOM 6237 O O . ALA B 1 413 ? 3.621 40 3.145 1 97.69 413 ALA B O 1
ATOM 6238 N N . ALA B 1 414 ? 5.582 39.406 2.213 1 96.69 414 ALA B N 1
ATOM 6239 C CA . ALA B 1 414 ? 5.379 40.281 1.044 1 96.69 414 ALA B CA 1
ATOM 6240 C C . ALA B 1 414 ? 4.172 39.812 0.232 1 96.69 414 ALA B C 1
ATOM 6242 O O . ALA B 1 414 ? 3.416 40.625 -0.289 1 96.69 414 ALA B O 1
ATOM 6243 N N . GLY B 1 415 ? 4.059 38.562 0.084 1 96.62 415 GLY B N 1
ATOM 6244 C CA . GLY B 1 415 ? 2.922 38 -0.641 1 96.62 415 GLY B CA 1
ATOM 6245 C C . GLY B 1 415 ? 1.591 38.344 0.014 1 96.62 415 GLY B C 1
ATOM 6246 O O . GLY B 1 415 ? 0.632 38.719 -0.666 1 96.62 415 GLY B O 1
ATOM 6247 N N . PHE B 1 416 ? 1.501 38.188 1.32 1 97.06 416 PHE B N 1
ATOM 6248 C CA . PHE B 1 416 ? 0.272 38.5 2.043 1 97.06 416 PHE B CA 1
ATOM 6249 C C . PHE B 1 416 ? -0.03 39.969 1.991 1 97.06 416 PHE B C 1
ATOM 6251 O O . PHE B 1 416 ? -1.191 40.375 1.883 1 97.06 416 PHE B O 1
ATOM 6258 N N . ALA B 1 417 ? 1.014 40.719 2.055 1 95.44 417 ALA B N 1
ATOM 6259 C CA . ALA B 1 417 ? 0.839 42.188 1.947 1 95.44 417 ALA B CA 1
ATOM 6260 C C . ALA B 1 417 ? 0.26 42.562 0.589 1 95.44 417 ALA B C 1
ATOM 6262 O O . ALA B 1 417 ? -0.625 43.406 0.503 1 95.44 417 ALA B O 1
ATOM 6263 N N . ARG B 1 418 ? 0.78 42 -0.416 1 95.12 418 ARG B N 1
ATOM 6264 C CA . ARG B 1 418 ? 0.277 42.25 -1.762 1 95.12 418 ARG B CA 1
ATOM 6265 C C . ARG B 1 418 ? -1.18 41.812 -1.894 1 95.12 418 ARG B C 1
ATOM 6267 O O . ARG B 1 418 ? -1.948 42.438 -2.639 1 95.12 418 ARG B O 1
ATOM 6274 N N . LEU B 1 419 ? -1.518 40.75 -1.295 1 95.44 419 LEU B N 1
ATOM 6275 C CA . LEU B 1 419 ? -2.875 40.219 -1.34 1 95.44 419 LEU B CA 1
ATOM 6276 C C . LEU B 1 419 ? -3.854 41.156 -0.646 1 95.44 419 LEU B C 1
ATOM 6278 O O . LEU B 1 419 ? -4.941 41.406 -1.159 1 95.44 419 LEU B O 1
ATOM 6282 N N . THR B 1 420 ? -3.475 41.719 0.458 1 94.5 420 THR B N 1
ATOM 6283 C CA . THR B 1 420 ? -4.426 42.375 1.33 1 94.5 420 THR B CA 1
ATOM 6284 C C . THR B 1 420 ? -4.297 43.906 1.195 1 94.5 420 THR B C 1
ATOM 6286 O O . THR B 1 420 ? -5.172 44.656 1.64 1 94.5 420 THR B O 1
ATOM 6289 N N . GLY B 1 421 ? -3.162 44.312 0.659 1 90.06 421 GLY B N 1
ATOM 6290 C CA . GLY B 1 421 ? -2.904 45.75 0.585 1 90.06 421 GLY B CA 1
ATOM 6291 C C . GLY B 1 421 ? -2.375 46.344 1.883 1 90.06 421 GLY B C 1
ATOM 6292 O O . GLY B 1 421 ? -2.172 47.531 1.991 1 90.06 421 GLY B O 1
ATOM 6293 N N . ARG B 1 422 ? -2.135 45.531 2.83 1 86.38 422 ARG B N 1
ATOM 6294 C CA . ARG B 1 422 ? -1.578 45.938 4.113 1 86.38 422 ARG B CA 1
ATOM 6295 C C . ARG B 1 422 ? -0.056 45.875 4.102 1 86.38 422 ARG B C 1
ATOM 6297 O O . ARG B 1 422 ? 0.52 45.062 3.379 1 86.38 422 ARG B O 1
ATOM 6304 N N . PRO B 1 423 ? 0.532 46.781 4.895 1 83.62 423 PRO B N 1
ATOM 6305 C CA . PRO B 1 423 ? 1.995 46.75 4.914 1 83.62 423 PRO B CA 1
ATOM 6306 C C . PRO B 1 423 ? 2.527 45.438 5.508 1 83.62 423 PRO B C 1
ATOM 6308 O O . PRO B 1 423 ? 1.913 44.875 6.414 1 83.62 423 PRO B O 1
ATOM 6311 N N . ALA B 1 424 ? 3.617 45.062 4.934 1 80.69 424 ALA B N 1
ATOM 6312 C CA . ALA B 1 424 ? 4.238 43.812 5.387 1 80.69 424 ALA B CA 1
ATOM 6313 C C . ALA B 1 424 ? 4.863 43.969 6.77 1 80.69 424 ALA B C 1
ATOM 6315 O O . ALA B 1 424 ? 5.422 45.031 7.078 1 80.69 424 ALA B O 1
ATOM 6316 N N . SER B 1 425 ? 4.621 43 7.668 1 67.69 425 SER B N 1
ATOM 6317 C CA . SER B 1 425 ? 5.254 43 8.977 1 67.69 425 SER B CA 1
ATOM 6318 C C . SER B 1 425 ? 6.773 42.906 8.859 1 67.69 425 SER B C 1
ATOM 6320 O O . SER B 1 425 ? 7.301 42.25 7.973 1 67.69 425 SER B O 1
ATOM 6322 N N . ALA B 1 426 ? 7.617 43.969 9.336 1 59.97 426 ALA B N 1
ATOM 6323 C CA . ALA B 1 426 ? 9.078 43.969 9.328 1 59.97 426 ALA B CA 1
ATOM 6324 C C . ALA B 1 426 ? 9.625 42.75 10.078 1 59.97 426 ALA B C 1
ATOM 6326 O O . ALA B 1 426 ? 9.25 42.5 11.234 1 59.97 426 ALA B O 1
ATOM 6327 N N . HIS B 1 427 ? 9.883 41.594 9.508 1 58.12 427 HIS B N 1
ATOM 6328 C CA . HIS B 1 427 ? 10.602 40.562 10.234 1 58.12 427 HIS B CA 1
ATOM 6329 C C . HIS B 1 427 ? 12.039 40.969 10.516 1 58.12 427 HIS B C 1
ATOM 6331 O O . HIS B 1 427 ? 12.688 41.594 9.672 1 58.12 427 HIS B O 1
ATOM 6337 N N . PRO B 1 428 ? 12.516 41.094 11.797 1 45.56 428 PRO B N 1
ATOM 6338 C CA . PRO B 1 428 ? 13.875 41.562 12.094 1 45.56 428 PRO B CA 1
ATOM 6339 C C . PRO B 1 428 ? 14.938 40.875 11.234 1 45.56 428 PRO B C 1
ATOM 6341 O O . PRO B 1 428 ? 14.953 39.656 11.133 1 45.56 428 PRO B O 1
ATOM 6344 N N . HIS B 1 429 ? 15.289 41.375 10.195 1 44.34 429 HIS B N 1
ATOM 6345 C CA . HIS B 1 429 ? 16.5 40.906 9.531 1 44.34 429 HIS B CA 1
ATOM 6346 C C . HIS B 1 429 ? 17.688 40.875 10.5 1 44.34 429 HIS B C 1
ATOM 6348 O O . HIS B 1 429 ? 17.75 41.688 11.43 1 44.34 429 HIS B O 1
ATOM 6354 N N . PRO B 1 430 ? 18.453 39.75 10.57 1 42.41 430 PRO B N 1
ATOM 6355 C CA . PRO B 1 430 ? 19.609 39.719 11.461 1 42.41 430 PRO B CA 1
ATOM 6356 C C . PRO B 1 430 ? 20.484 40.969 11.359 1 42.41 430 PRO B C 1
ATOM 6358 O O . PRO B 1 430 ? 21.344 41.188 12.219 1 42.41 430 PRO B O 1
ATOM 6361 N N . GLU B 1 431 ? 20.594 41.625 10.312 1 37.72 431 GLU B N 1
ATOM 6362 C CA . GLU B 1 431 ? 21.625 42.656 10.281 1 37.72 431 GLU B CA 1
ATOM 6363 C C . GLU B 1 431 ? 21.391 43.719 11.336 1 37.72 431 GLU B C 1
ATOM 6365 O O . GLU B 1 431 ? 22.266 44.531 11.633 1 37.72 431 GLU B O 1
ATOM 6370 N N . GLU B 1 432 ? 20.266 44.031 11.781 1 35.47 432 GLU B N 1
ATOM 6371 C CA . GLU B 1 432 ? 20.172 45.156 12.711 1 35.47 432 GLU B CA 1
ATOM 6372 C C . GLU B 1 432 ? 20.609 44.75 14.117 1 35.47 432 GLU B C 1
ATOM 6374 O O . GLU B 1 432 ? 20.625 45.562 15.031 1 35.47 432 GLU B O 1
ATOM 6379 N N . ALA B 1 433 ? 20.609 43.562 14.531 1 36.88 433 ALA B N 1
ATOM 6380 C CA . ALA B 1 433 ? 21.172 43.219 15.836 1 36.88 433 ALA B CA 1
ATOM 6381 C C . ALA B 1 433 ? 22.688 43.375 15.844 1 36.88 433 ALA B C 1
ATOM 6383 O O . ALA B 1 433 ? 23.359 42.844 16.719 1 36.88 433 ALA B O 1
ATOM 6384 N N . ARG B 1 434 ? 23.406 44.031 14.836 1 28.84 434 ARG B N 1
ATOM 6385 C CA . ARG B 1 434 ? 24.719 44.469 15.305 1 28.84 434 ARG B CA 1
ATOM 6386 C C . ARG B 1 434 ? 24.625 45.781 16.094 1 28.84 434 ARG B C 1
ATOM 6388 O O . ARG B 1 434 ? 23.906 46.688 15.703 1 28.84 434 ARG B O 1
#

InterPro domains:
  IPR004838 Aminotransferases, class-I, pyridoxal-phosphate-binding site [PS00105] (230-243)
  IPR004839 Aminotransferase, class I/classII, large domain [PF00155] (30-379)
  IPR015421 Pyridoxal phosphate-dependent transferase, major domain [G3DSA:3.40.640.10] (57-285)
  IPR015422 Pyridoxal phosphate-dependent transferase, small domain [G3DSA:3.90.1150.10] (16-381)
  IPR015424 Pyridoxal phosphate-dependent transferase [SSF53383] (7-379)
  IPR050596 Aspartate/prephenate aminotransferase-like [PTHR46383] (9-419)

Organism: Streptomyces collinus (strain DSM 40733 / Tue 365) (NCBI:txid1214242)

Secondary structure (DSSP, 8-state):
----------HHHHHHHHHHHHHHTT---EE-S------PPPHHHHHHHHHGGG--S---TT--HHHHHHHHHHHHTTT----GGGEEEESSHHHHHHHHHHHS-SEEEEEES--TTHHHHHHHTT--EEEEEPPSS--SS--HHHHHHHHHHHHHTT--EEEEEEESS-TTT-----HHHHHHHHHHHHHTTPEEEEE-TTTT-BS-TTTS----HHHH-TTSEEEEEESTTTSS-GGG--EEEE--SSHHHHHHHHHHHHHHHHHT-S--HHHHHHHHHHHH--HHHHHHHHHHHHHHHHHHHHHHHHHHHTT-B-PPP-BTTEE--B-GGGHHHHHHTT--SHHHHHHHHHHHH-EE-EEGGGGTS-TTS-BEEEE-GGGG-SHHHHHHHHH-SSGGGSHHHHHHHHHHHHHHHHHH-PPP-----GGGG-/------PPPPHHHHHHHHHHHHHHTT---EE-S------PPPHHHHHHHHHGGG--S---TT--HHHHHHHHHHHHTTT----GGGEEEESSHHHHHHHHHHHS-SEEEEEES--TTHHHHHHHTT--EEEEEPPSS--SS--HHHHHHHHHHHHHTT--EEEEEEESS-TTT-----HHHHHHHHHHHHHTTPEEEEE-TTTT-BS-TTTS----HHHH-TTSEEEEEESTTTSS-GGG--EEEE--SSHHHHHHHHHHHHHHHHHT-S--HHHHHHHHHHHH--HHHHHHHHHHHHHHHHHHHHHHHHHHHTT-B-PPP-BTTEE--B-GGGHHHHHHTT--SHHHHHHHHHHHH-EE-EEGGGGTS-TTS-BEEEE-GGGG-SHHHHHHHHH-SSGGGSHHHHHHHHHHHHHHHHHH-PPPP----GGGG-

Solvent-accessible surface area (backbone atoms only — not comparable to full-atom values): 41890 Å² total; per-residue (Å²): 131,79,72,73,69,72,76,73,70,37,70,65,57,53,49,50,52,52,51,50,52,45,41,74,72,68,50,75,66,50,62,16,50,57,88,51,37,60,46,52,81,56,66,69,52,44,53,31,34,43,68,14,50,79,38,27,56,74,64,49,45,44,42,51,71,64,33,20,40,16,48,17,49,42,39,35,78,68,75,38,85,50,57,38,89,33,35,36,37,28,53,16,44,43,44,54,53,45,24,45,50,64,45,43,72,56,20,37,35,32,21,31,47,29,55,62,49,60,57,59,41,34,47,65,48,74,32,50,72,45,76,23,53,34,45,93,83,30,29,23,42,45,22,54,70,48,42,54,51,52,53,52,52,37,45,73,71,72,46,50,71,26,35,36,49,30,27,43,25,7,55,46,36,0,12,53,56,52,59,70,58,47,49,51,41,43,52,50,31,58,77,63,64,32,39,35,37,38,37,32,44,27,54,63,17,38,39,47,58,89,80,45,77,85,68,57,57,48,74,76,36,41,60,41,21,33,38,36,26,47,40,24,58,47,58,17,29,47,10,52,28,44,13,34,33,40,39,17,85,38,71,66,14,48,52,52,46,50,36,26,49,30,43,33,54,49,38,48,36,38,39,28,26,27,54,41,39,30,48,24,51,58,37,56,46,50,69,70,50,52,51,46,32,52,35,44,13,43,44,32,33,54,47,26,45,51,53,45,50,42,41,42,64,40,54,24,51,56,60,76,53,45,13,38,34,19,30,36,41,28,37,56,82,42,41,70,66,34,40,77,71,67,30,67,20,4,62,45,42,31,48,47,37,32,74,74,47,24,37,39,46,34,27,23,47,67,23,66,29,63,46,61,41,44,26,33,30,36,20,50,35,58,46,41,69,54,59,70,46,22,51,50,34,51,69,40,92,57,42,60,59,39,65,74,33,34,52,50,52,49,49,50,26,48,31,43,12,68,70,61,71,38,73,54,69,82,68,82,60,67,71,71,77,107,130,82,75,74,69,73,76,72,70,35,70,65,57,53,48,50,50,51,51,50,53,45,42,73,71,68,50,75,66,50,61,16,51,58,86,51,38,60,46,52,80,56,67,70,52,44,54,31,35,41,68,14,50,80,38,27,55,74,66,48,45,42,41,50,71,64,35,22,42,17,47,17,49,40,39,36,79,69,73,38,87,50,58,39,88,34,35,36,37,30,54,17,44,43,44,54,53,44,25,44,50,63,45,43,71,54,19,36,36,34,22,32,46,28,55,62,49,58,57,59,42,34,49,66,49,74,32,50,73,44,76,21,51,34,44,93,85,30,27,23,40,47,23,56,71,48,42,54,50,52,52,51,54,38,44,73,71,72,44,53,71,25,36,36,46,31,28,41,25,7,54,45,34,1,12,52,57,52,59,70,58,46,48,51,40,42,53,48,30,58,76,64,65,32,38,36,37,38,36,32,44,27,53,64,18,37,39,46,56,90,80,45,77,85,68,57,58,47,75,75,36,40,61,42,21,34,38,35,28,48,41,24,58,46,58,16,29,47,10,52,26,44,12,34,33,42,38,16,85,38,69,65,14,45,53,50,47,50,37,25,48,29,41,32,53,49,38,48,36,39,40,28,27,26,54,41,37,30,45,23,51,58,38,56,45,50,69,72,50,50,52,46,30,52,34,44,12,44,42,32,32,55,47,27,47,52,53,44,48,44,40,42,64,41,54,24,51,57,59,77,54,44,12,38,36,19,29,36,41,30,38,56,84,42,42,70,66,33,40,77,70,67,30,67,20,4,63,44,43,31,47,49,37,32,75,74,49,25,36,39,47,34,28,24,48,66,23,68,29,63,47,61,42,42,26,33,30,36,20,49,35,57,47,42,68,54,58,70,46,23,51,49,36,50,69,40,94,57,41,61,59,39,64,73,32,33,52,50,51,50,48,52,27,48,32,44,13,67,70,62,72,38,73,53,71,84,69,82,58,66,75,69,81,109

Foldseek 3Di:
DPPPPDPDDQPVVVLVVVLVVCVVVVDDFQEFADQFQDAFADVVLVVLLVVLPVQQDFDALQADQLLLVLLQVLVVVQVDNADSVQKRKDLALLLLLLLLLLLDDFAEEEEAQADLSNQVSNVVSVHHYQYAYPDPQAAQAHDLVSVVVSCVVQVVVVGGAAEYEGEARGPFAQAGDAPVRLLSRLVSCVVSNHAYEYEDQFVLLFQDCPVGPDDDSCVNNVQRYKYKYFCRQQNSVVVSRMIMIGFRPDPVRVSSVVSSSVVSCVPPSGRRRSSSSSSSVLSNPDPVNVLSSNLSSNLLLLLLQLLVVLLVLLPWDWHRRRTRNKTKTFNVVLQVVLVVVVQFFQVSLQVLLCVPQNYHWAGSVSRNHDRRTNITMTGRSVQQDDNVSSVVSSPDPRNCQPPSNVVSSQSSQVSSCVSRVHDGDPDDHVPVVD/DPPPPPPDDAPVVVLVVVLVVCVVVVDDFQEFADQFQDAFADVVLVVLLVVLPVQQDFDALQADQLLLVLLQVLVVVVVDNADSVQKRKDLALLLLLLLLLLLDDFAEEEEAQADLSNQVSNVVSVHHYQYAYCDPQAAQAHDLVSVVVSCVVQVVVVGGAAEYEGEARGPFAQAGDAPVRLLSRLVSCVVSNHAYEYEDQFVLLFQDCPVGPDDDSCVNNVQRYKYKYFCRQQNSPVVSRMIMIGFRPDPVRVSSVVSSSVVSCVPPSGRRRSSSSSSSVLSNPDPVNVLSSNLSSNLLLLLLQLLVVLLVLLPWDWHRRRTRNKTKTFNVVLQVVLVVVVQFFQVSLQVLLCVPQNYHWAGSVSRNHDRRTNITMTGRSVQQDDNVSSVVSSPDPRSCQPPSNVVSSQSSQVSSCVSRVGDGDPDPHVPVVD

pLDDT: mean 93.59, std 11.64, range [24.19, 98.94]

Nearest PDB structures (foldseek):
  4wp0-assembly1_B  TM=8.342E-01  e=5.949E-23  Homo sapiens
  4wp0-assembly1_A  TM=8.324E-01  e=1.071E-22  Homo sapiens
  4wp0-assembly2_C  TM=8.279E-01  e=1.556E-22  Homo sapiens
  4wlh-assembly1_A  TM=8.158E-01  e=2.655E-22  Homo sapiens
  8y54-assembly1_B  TM=8.436E-01  e=1.040E-17  Lactobacillus delbrueckii subsp. lactis DSM 20072

Sequence (868 aa):
MTTAAPPPPSANLALNQLVAERRAAGETLVHLAFGEARLPLLPQLAEQLAKGAARAAYGPVAGGAGVRAAVAGYFARRGLPTDPGQIVVAPGSKPLLMALQLAVPGDVLLPRPAWNTYAPQATYAGKRTIGVPVPDECGGVPDPAALRTAITRARAAGRDPRLLVVTLPDNPTGTLAPASLVRAVCDLARAEDLVIVSDEIYRDVVHDPSATGFLSPAEVAPERTVVTTGLSKNLGLGGWRIGAARFPAATTGRRLRDGVLAAASELWSTLAGPMQQVAEYAFAEPPEIVERLRAAARLHGAVARAVHRIAVDAGARCRPPTGAFYVYPDFEPLRAELTARGVTDSASLAHRLLDESGVVVLGGHLLGDDPGALRFKAATSLLYGDEKEQEEALCANDPVRLPHISDQLARIAAGFARLTGRPASAHPHPEEARMTTAAPPPPSANLALNQLVAERRAAGETLVHLAFGEARLPLLPQLAEQLAKGAARAAYGPVAGGAGVRAAVAGYFARRGLPTDPGQIVVAPGSKPLLMALQLAVPGDVLLPRPAWNTYAPQATYAGKRTIGVPVPDECGGVPDPAALRTAITRARAAGRDPRLLVVTLPDNPTGTLAPASLVRAVCDLARAEDLVIVSDEIYRDVVHDPSATGFLSPAEVAPERTVVTTGLSKNLGLGGWRIGAARFPAATTGRRLRDGVLAAASELWSTLAGPMQQVAEYAFAEPPEIVERLRAAARLHGAVARAVHRIAVDAGARCRPPTGAFYVYPDFEPLRAELTARGVTDSASLAHRLLDESGVVVLGGHLLGDDPGALRFKAATSLLYGDEKEQEEALCANDPVRLPHISDQLARIAAGFARLTGRPASAHPHPEEAR